Protein AF-A0A0S4JMR4-F1 (afdb_monomer)

Foldseek 3Di:
DQQFQQAEDDLVDAQDQDDDAPWDADPVGDIDHDPVCPDLLPQLQVLLQSLLVSLRNHDAQDQDDPDDPPDPPPPDPDQPHAPVSLVVNLPPDPQLSSNLNNLLNCLLSLNCVNDDLVVLCCQLCVLVPPPDPPPPSSSQSSLLSSLLSVLNNQFQVLPVSSVVVLLCLAPLLAAPVDPDPHDPSSVLSSLLSLLRNLFQQPLVVLLLSLLVQLQDDDAQSRPFLLQSRNQSSLLSLLRNLFQVADDVPPPSLVSLLQLQVFHFDDLDDPDPPSLVVVCVVCVVRSPRNVVSVVVVNVDRDRPHHPPDDDDRTRDCSRNNNSSLNNLLRNLFCVLPPVSLVSLAQDLDLVSLLPDDLLSNLSSLQSSCRSNLLQDDLDPVSLCVSHRPVLLCCQLCVVVVVVVVDDPVSSLRSLLSRLSSSLSSLLNSLLSLFQVLDPSNLVQLVQQLVCVVVQHSGNSRGHHDPVCVVVVSCLLSNLSSLQSNLRNLFLVLDPVSVVSLVVQCPDPPRFPQSVVSSVVSNCRNSPSNSQKTFDSDSQLSSLVCLLSSSDGARHSPDCSNHHPSSVPSNSSGIFGQWEFEAAPPPRHTDKFKKKWKFFPPSPPPDDDDDDDDDDDDDDDDDDDDDDDDDDDDDTPIDIDIDIPRHGDGDLVRTQWMWTDDPFWDIDIDGSVVVVVPRRGHHYHHIYTPVPPPPPPPPPDPPPPDDDDPPPPPPPDDDPVVVVLVVVVVLVPDPDDDPVVVVVVVVVVVVVVVVVVVVVPDDDDDDDDDDDDDDDPDDPDDPVVVVVVVVVCCVPCVVVVVPDDDDDDDCQELVNCCVPVVDDLLVSLVVVLVCLLVVDPPHDCVVVVVVCCVPPVDDDPCVVVVNPDSPVSSVVSQVVCVVSVNDD

Structure (mmCIF, N/CA/C/O backbone):
data_AF-A0A0S4JMR4-F1
#
_entry.id   AF-A0A0S4JMR4-F1
#
loop_
_atom_site.group_PDB
_atom_site.id
_atom_site.type_symbol
_atom_site.label_atom_id
_atom_site.label_alt_id
_atom_site.label_comp_id
_atom_site.label_asym_id
_atom_site.label_entity_id
_atom_site.label_seq_id
_atom_site.pdbx_PDB_ins_code
_atom_site.Cartn_x
_atom_site.Cartn_y
_atom_site.Cartn_z
_atom_site.occupancy
_atom_site.B_iso_or_equiv
_atom_site.auth_seq_id
_atom_site.auth_comp_id
_atom_site.auth_asym_id
_atom_site.auth_atom_id
_atom_site.pdbx_PDB_model_num
ATOM 1 N N . MET A 1 1 ? -4.100 10.820 1.951 1.00 93.31 1 MET A N 1
ATOM 2 C CA . MET A 1 1 ? -5.034 10.020 2.771 1.00 93.31 1 MET A CA 1
ATOM 3 C C . MET A 1 1 ? -6.102 10.902 3.403 1.00 93.31 1 MET A C 1
ATOM 5 O O . MET A 1 1 ? -7.216 10.876 2.903 1.00 93.31 1 MET A O 1
ATOM 9 N N . LEU A 1 2 ? -5.765 11.733 4.403 1.00 93.25 2 LEU A N 1
ATOM 10 C CA . LEU A 1 2 ? -6.735 12.557 5.147 1.00 93.25 2 LEU A CA 1
ATOM 11 C C . LEU A 1 2 ? -7.649 13.406 4.251 1.00 93.25 2 LEU A C 1
ATOM 13 O O . LEU A 1 2 ? -8.851 13.435 4.449 1.00 93.25 2 LEU A O 1
ATOM 17 N N . THR A 1 3 ? -7.089 14.093 3.257 1.00 91.50 3 THR A N 1
ATOM 18 C CA . THR A 1 3 ? -7.846 15.024 2.407 1.00 91.50 3 THR A CA 1
ATOM 19 C C . THR A 1 3 ? -8.107 14.488 0.999 1.00 91.50 3 THR A C 1
ATOM 21 O O . THR A 1 3 ? -8.319 15.291 0.100 1.00 91.50 3 THR A O 1
ATOM 24 N N . LEU A 1 4 ? -8.057 13.169 0.779 1.00 90.50 4 LEU A N 1
ATOM 25 C CA . LEU A 1 4 ? -8.232 12.552 -0.547 1.00 90.50 4 LEU A CA 1
ATOM 26 C C . LEU A 1 4 ? -9.605 12.900 -1.158 1.00 90.50 4 LEU A C 1
ATOM 28 O O . LEU A 1 4 ? -10.620 12.618 -0.533 1.00 90.50 4 LEU A O 1
ATOM 32 N N . ALA A 1 5 ? -9.616 13.500 -2.352 1.00 84.62 5 ALA A N 1
ATOM 33 C CA . ALA A 1 5 ? -10.808 13.906 -3.106 1.00 84.62 5 ALA A CA 1
ATOM 34 C C . ALA A 1 5 ? -11.837 14.718 -2.289 1.00 84.62 5 ALA A C 1
ATOM 36 O O . ALA A 1 5 ? -13.044 14.546 -2.428 1.00 84.62 5 ALA A O 1
ATOM 37 N N . THR A 1 6 ? -11.357 15.601 -1.406 1.00 82.81 6 THR A N 1
ATOM 38 C CA . THR A 1 6 ? -12.221 16.384 -0.496 1.00 82.81 6 THR A CA 1
ATOM 39 C C . THR A 1 6 ? -12.573 17.772 -1.016 1.00 82.81 6 THR A C 1
ATOM 41 O O . THR A 1 6 ? -13.498 18.398 -0.502 1.00 82.81 6 THR A O 1
ATOM 44 N N . LYS A 1 7 ? -11.820 18.303 -1.985 1.00 81.25 7 LYS A N 1
ATOM 45 C CA . LYS A 1 7 ? -12.040 19.649 -2.516 1.00 81.25 7 LYS A CA 1
ATOM 46 C C . LYS A 1 7 ? -12.264 19.613 -4.014 1.00 81.25 7 LYS A C 1
ATOM 48 O O . LYS A 1 7 ? -11.446 19.071 -4.741 1.00 81.25 7 LYS A O 1
ATOM 53 N N . ASN A 1 8 ? -13.296 20.315 -4.461 1.00 71.06 8 ASN A N 1
ATOM 54 C CA . ASN A 1 8 ? -13.458 20.649 -5.869 1.00 71.06 8 ASN A CA 1
ATOM 55 C C . ASN A 1 8 ? -12.564 21.850 -6.214 1.00 71.06 8 ASN A C 1
ATOM 57 O O . ASN A 1 8 ? -12.364 22.742 -5.385 1.00 71.06 8 ASN A O 1
ATOM 61 N N . PHE A 1 9 ? -12.032 21.881 -7.433 1.00 70.69 9 PHE A N 1
ATOM 62 C CA . PHE A 1 9 ? -11.254 23.000 -7.970 1.00 70.69 9 PHE A CA 1
ATOM 63 C C . PHE A 1 9 ? -11.862 23.454 -9.297 1.00 70.69 9 PHE A C 1
ATOM 65 O O . PHE A 1 9 ? -12.507 22.672 -9.998 1.00 70.69 9 PHE A O 1
ATOM 72 N N . ARG A 1 10 ? -11.661 24.726 -9.652 1.00 68.56 10 ARG A N 1
ATOM 73 C CA . ARG A 1 10 ? -12.016 25.225 -10.983 1.00 68.56 10 ARG A CA 1
ATOM 74 C C . ARG A 1 10 ? -10.879 24.899 -11.941 1.00 68.56 10 ARG A C 1
ATOM 76 O O . ARG A 1 10 ? -9.714 25.023 -11.582 1.00 68.56 10 ARG A O 1
ATOM 83 N N . ALA A 1 11 ? -11.201 24.547 -13.182 1.00 65.94 11 ALA A N 1
ATOM 84 C CA . ALA A 1 11 ? -10.210 24.132 -14.178 1.00 65.94 11 ALA A CA 1
ATOM 85 C C . ALA A 1 11 ? -9.140 25.196 -14.522 1.00 65.94 11 ALA A C 1
ATOM 87 O O . ALA A 1 11 ? -8.162 24.871 -15.181 1.00 65.94 11 ALA A O 1
ATOM 88 N N . LEU A 1 12 ? -9.295 26.453 -14.102 1.00 71.31 12 LEU A N 1
ATOM 89 C CA . LEU A 1 12 ? -8.305 27.512 -14.335 1.00 71.31 12 LEU A CA 1
ATOM 90 C C . LEU A 1 12 ? -7.345 27.720 -13.155 1.00 71.31 12 LEU A C 1
ATOM 92 O O . LEU A 1 12 ? -6.320 28.377 -13.316 1.00 71.31 12 LEU A O 1
ATOM 96 N N . ASP A 1 13 ? -7.647 27.159 -11.984 1.00 76.75 13 ASP A N 1
ATOM 97 C CA . ASP A 1 13 ? -6.865 27.407 -10.777 1.00 76.75 13 ASP A CA 1
ATOM 98 C C . ASP A 1 13 ? -5.623 26.506 -10.742 1.00 76.75 13 ASP A C 1
ATOM 100 O O . ASP A 1 13 ? -5.701 25.298 -10.984 1.00 76.75 13 ASP A O 1
ATOM 104 N N . VAL A 1 14 ? -4.465 27.075 -10.391 1.00 79.19 14 VAL A N 1
ATOM 105 C CA . VAL A 1 14 ? -3.257 26.296 -10.075 1.00 79.19 14 VAL A CA 1
ATOM 106 C C . VAL A 1 14 ? -3.458 25.597 -8.733 1.00 79.19 14 VAL A C 1
ATOM 108 O O . VAL A 1 14 ? -3.910 26.224 -7.776 1.00 79.19 14 VAL A O 1
ATOM 111 N N . ILE A 1 15 ? -3.114 24.308 -8.636 1.00 81.81 15 ILE A N 1
ATOM 112 C CA . ILE A 1 15 ? -3.223 23.587 -7.360 1.00 81.81 15 ILE A CA 1
ATOM 113 C C . ILE A 1 15 ? -2.221 24.181 -6.355 1.00 81.81 15 ILE A C 1
ATOM 115 O O . ILE A 1 15 ? -1.010 24.091 -6.579 1.00 81.81 15 ILE A O 1
ATOM 119 N N . PRO A 1 16 ? -2.680 24.733 -5.216 1.00 83.62 16 PRO A N 1
ATOM 120 C CA . PRO A 1 16 ? -1.777 25.252 -4.203 1.00 83.62 16 PRO A CA 1
ATOM 121 C C . PRO A 1 16 ? -1.133 24.092 -3.437 1.00 83.62 16 PRO A C 1
ATOM 123 O O . PRO A 1 16 ? -1.796 23.377 -2.678 1.00 83.62 16 PRO A O 1
ATOM 126 N N . THR A 1 17 ? 0.176 23.914 -3.609 1.00 84.81 17 THR A N 1
ATOM 127 C CA . THR A 1 17 ? 0.977 23.009 -2.778 1.00 84.81 17 THR A CA 1
ATOM 128 C C . THR A 1 17 ? 1.397 23.744 -1.503 1.00 84.81 17 THR A C 1
ATOM 130 O O . THR A 1 17 ? 2.108 24.746 -1.612 1.00 84.81 17 THR A O 1
ATOM 133 N N . PRO A 1 18 ? 0.980 23.301 -0.302 1.00 86.56 18 PRO A N 1
ATOM 134 C CA . PRO A 1 18 ? 1.379 23.966 0.937 1.00 86.56 18 PRO A CA 1
ATOM 135 C C . PRO A 1 18 ? 2.905 23.885 1.114 1.00 86.56 18 PRO A C 1
ATOM 137 O O . PRO A 1 18 ? 3.482 22.844 0.798 1.00 86.56 18 PRO A O 1
ATOM 140 N N . PRO A 1 19 ? 3.587 24.937 1.600 1.00 84.12 19 PRO A N 1
ATOM 141 C CA . PRO A 1 19 ? 5.029 24.881 1.815 1.00 84.12 19 PRO A CA 1
ATOM 142 C C . PRO A 1 19 ? 5.366 23.896 2.944 1.00 84.12 19 PRO A C 1
ATOM 144 O O . PRO A 1 19 ? 4.715 23.885 3.989 1.00 84.12 19 PRO A O 1
ATOM 147 N N . LEU A 1 20 ? 6.392 23.066 2.735 1.00 85.00 20 LEU A N 1
ATOM 148 C CA . LEU A 1 20 ? 6.925 22.181 3.770 1.00 85.00 20 LEU A CA 1
ATOM 149 C C . LEU A 1 20 ? 7.977 22.950 4.579 1.00 85.00 20 LEU A C 1
ATOM 151 O O . LEU A 1 20 ? 9.138 23.015 4.184 1.00 85.00 20 LEU A O 1
ATOM 155 N N . VAL A 1 21 ? 7.551 23.554 5.686 1.00 84.75 21 VAL A N 1
ATOM 156 C CA . VAL A 1 21 ? 8.420 24.345 6.569 1.00 84.75 21 VAL A CA 1
ATOM 157 C C . VAL A 1 21 ? 8.987 23.442 7.665 1.00 84.75 21 VAL A C 1
ATOM 159 O O . VAL A 1 21 ? 8.231 22.819 8.409 1.00 84.75 21 VAL A O 1
ATOM 162 N N . LEU A 1 22 ? 10.317 23.365 7.759 1.00 83.94 22 LEU A N 1
ATOM 163 C CA . LEU A 1 22 ? 11.047 22.593 8.776 1.00 83.94 22 LEU A CA 1
ATOM 164 C C . LEU A 1 22 ? 11.727 23.527 9.786 1.00 83.94 22 LEU A C 1
ATOM 166 O O . LEU A 1 22 ? 12.911 23.391 10.090 1.00 83.94 22 LEU A O 1
ATOM 170 N N . GLU A 1 23 ? 10.967 24.501 10.276 1.00 86.00 23 GLU A N 1
ATOM 171 C CA . GLU A 1 23 ? 11.418 25.481 11.260 1.00 86.00 23 GLU A CA 1
ATOM 172 C C . GLU A 1 23 ? 10.822 25.140 12.628 1.00 86.00 23 GLU A C 1
ATOM 174 O O . GLU A 1 23 ? 9.628 24.855 12.759 1.00 86.00 23 GLU A O 1
ATOM 179 N N . GLY A 1 24 ? 11.668 25.138 13.655 1.00 86.75 24 GLY A N 1
ATOM 180 C CA . GLY A 1 24 ? 11.248 24.987 15.041 1.00 86.75 24 GLY A CA 1
ATOM 181 C C . GLY A 1 24 ? 11.003 26.351 15.672 1.00 86.75 24 GLY A C 1
ATOM 182 O O . GLY A 1 24 ? 11.703 27.311 15.368 1.00 86.75 24 GLY A O 1
ATOM 183 N N . ARG A 1 25 ? 10.040 26.445 16.589 1.00 89.81 25 ARG A N 1
ATOM 184 C CA . ARG A 1 25 ? 9.853 27.640 17.419 1.00 89.81 25 ARG A CA 1
ATOM 185 C C . ARG A 1 25 ? 10.048 27.266 18.880 1.00 89.81 25 ARG A C 1
ATOM 187 O O . ARG A 1 25 ? 9.395 26.339 19.360 1.00 89.81 25 ARG A O 1
ATOM 194 N N . THR A 1 26 ? 10.948 27.956 19.573 1.00 90.88 26 THR A N 1
ATOM 195 C CA . THR A 1 26 ? 11.109 27.782 21.024 1.00 90.88 26 THR A CA 1
ATOM 196 C C . THR A 1 26 ? 9.916 28.377 21.774 1.00 90.88 26 THR A C 1
ATOM 198 O O . THR A 1 26 ? 9.131 29.141 21.204 1.00 90.88 26 THR A O 1
ATOM 201 N N . SER A 1 27 ? 9.774 28.052 23.064 1.00 90.69 27 SER A N 1
ATOM 202 C CA . SER A 1 27 ? 8.769 28.671 23.948 1.00 90.69 27 SER A CA 1
ATOM 203 C C . SER A 1 27 ? 8.828 30.199 23.928 1.00 90.69 27 SER A C 1
ATOM 205 O O . SER A 1 27 ? 7.795 30.855 24.014 1.00 90.69 27 SER A O 1
ATOM 207 N N . ASP A 1 28 ? 10.028 30.744 23.736 1.00 89.19 28 ASP A N 1
ATOM 208 C CA . ASP A 1 28 ? 10.321 32.178 23.798 1.00 89.19 28 ASP A CA 1
ATOM 209 C C . ASP A 1 28 ? 10.077 32.872 22.448 1.00 89.19 28 ASP A C 1
ATOM 211 O O . ASP A 1 28 ? 10.275 34.073 22.289 1.00 89.19 28 ASP A O 1
ATOM 215 N N . GLY A 1 29 ? 9.630 32.107 21.449 1.00 87.38 29 GLY A N 1
ATOM 216 C CA . GLY A 1 29 ? 9.249 32.608 20.142 1.00 87.38 29 GLY A CA 1
ATOM 217 C C . GLY A 1 29 ? 10.390 32.731 19.136 1.00 87.38 29 GLY A C 1
ATOM 218 O O . GLY A 1 29 ? 10.120 33.178 18.022 1.00 87.38 29 GLY A O 1
ATOM 219 N N . ILE A 1 30 ? 11.607 32.301 19.484 1.00 89.81 30 ILE A N 1
ATOM 220 C CA . ILE A 1 30 ? 12.769 32.289 18.587 1.00 89.81 30 ILE A CA 1
ATOM 221 C C . ILE A 1 30 ? 12.577 31.194 17.534 1.00 89.81 30 ILE A C 1
ATOM 223 O O . ILE A 1 30 ? 12.262 30.045 17.860 1.00 89.81 30 ILE A O 1
ATOM 227 N N . LEU A 1 31 ? 12.763 31.567 16.269 1.00 86.88 31 LEU A N 1
ATOM 228 C CA . LEU A 1 31 ? 12.767 30.655 15.132 1.00 86.88 31 LEU A CA 1
ATOM 229 C C . LEU A 1 31 ? 14.133 29.977 15.019 1.00 86.88 31 LEU A C 1
ATOM 231 O O . LEU A 1 31 ? 15.159 30.638 14.887 1.00 86.88 31 LEU A O 1
ATOM 235 N N . ILE A 1 32 ? 14.128 28.650 15.061 1.00 86.50 32 ILE A N 1
ATOM 236 C CA . ILE A 1 32 ? 15.284 27.802 14.802 1.00 86.50 32 ILE A CA 1
ATOM 237 C C . ILE A 1 32 ? 15.096 27.221 13.403 1.00 86.50 32 ILE A C 1
ATOM 239 O O . ILE A 1 32 ? 14.278 26.320 13.195 1.00 86.50 32 ILE A O 1
ATOM 243 N N . ALA A 1 33 ? 15.850 27.747 12.442 1.00 77.50 33 ALA A N 1
ATOM 244 C CA . ALA A 1 33 ? 15.950 27.168 11.112 1.00 77.50 33 ALA A CA 1
ATOM 245 C C . ALA A 1 33 ? 16.987 26.037 11.120 1.00 77.50 33 ALA A C 1
ATOM 247 O O . ALA A 1 33 ? 18.041 26.147 11.746 1.00 77.50 33 ALA A O 1
ATOM 248 N N . ASN A 1 34 ? 16.694 24.936 10.430 1.00 71.31 34 ASN A N 1
ATOM 249 C CA . ASN A 1 34 ? 17.639 23.834 10.307 1.00 71.31 34 ASN A CA 1
ATOM 250 C C . ASN A 1 34 ? 18.621 24.098 9.153 1.00 71.31 34 ASN A C 1
ATOM 252 O O . ASN A 1 34 ? 18.272 23.940 7.983 1.00 71.31 34 ASN A O 1
ATOM 256 N N . GLU A 1 35 ? 19.854 24.482 9.482 1.00 60.16 35 GLU A N 1
ATOM 257 C CA . GLU A 1 35 ? 20.904 24.807 8.504 1.00 60.16 35 GLU A CA 1
ATOM 258 C C . GLU A 1 35 ? 21.366 23.593 7.672 1.00 60.16 35 GLU A C 1
ATOM 260 O O . GLU A 1 35 ? 21.839 23.756 6.550 1.00 60.16 35 GLU A O 1
ATOM 265 N N . VAL A 1 36 ? 21.148 22.360 8.152 1.00 57.41 36 VAL A N 1
ATOM 266 C CA . VAL A 1 36 ? 21.561 21.113 7.467 1.00 57.41 36 VAL A CA 1
ATOM 267 C C . VAL A 1 36 ? 20.770 20.860 6.166 1.00 57.41 36 VAL A C 1
ATOM 269 O O . VAL A 1 36 ? 21.169 20.051 5.331 1.00 57.41 36 VAL A O 1
ATOM 272 N N . ILE A 1 37 ? 19.658 21.572 5.953 1.00 58.59 37 ILE A N 1
ATOM 273 C CA . ILE A 1 37 ? 18.689 21.342 4.865 1.00 58.59 37 ILE A CA 1
ATOM 274 C C . ILE A 1 37 ? 18.817 22.389 3.732 1.00 58.59 37 ILE A C 1
ATOM 276 O O . ILE A 1 37 ? 18.041 22.396 2.783 1.00 58.59 37 ILE A O 1
ATOM 280 N N . GLN A 1 38 ? 19.831 23.260 3.764 1.00 51.31 38 GLN A N 1
ATOM 281 C CA . GLN A 1 38 ? 19.953 24.410 2.849 1.00 51.31 38 GLN A CA 1
ATOM 282 C C . GLN A 1 38 ? 20.042 24.080 1.344 1.00 51.31 38 GLN A C 1
ATOM 284 O O . GLN A 1 38 ? 19.805 24.969 0.526 1.00 51.31 38 GLN A O 1
ATOM 289 N N . SER A 1 39 ? 20.322 22.833 0.939 1.00 55.84 39 SER A N 1
ATOM 290 C CA . SER A 1 39 ? 20.175 22.455 -0.475 1.00 55.84 39 SER A CA 1
ATOM 291 C C . SER A 1 39 ? 18.724 22.033 -0.774 1.00 55.84 39 SER A C 1
ATOM 293 O O . SER A 1 39 ? 18.238 21.064 -0.178 1.00 55.84 39 SER A O 1
ATOM 295 N N . PRO A 1 40 ? 18.018 22.692 -1.718 1.00 55.03 40 PRO A N 1
ATOM 296 C CA . PRO A 1 40 ? 16.658 22.307 -2.123 1.00 55.03 40 PRO A CA 1
ATOM 297 C C . PRO A 1 40 ? 16.589 20.880 -2.701 1.00 55.03 40 PRO A C 1
ATOM 299 O O . PRO A 1 40 ? 15.519 20.274 -2.722 1.00 55.03 40 PRO A O 1
ATOM 302 N N . ASP A 1 41 ? 17.739 20.321 -3.087 1.00 56.97 41 ASP A N 1
ATOM 303 C CA . ASP A 1 41 ? 17.911 18.950 -3.573 1.00 56.97 41 ASP A CA 1
ATOM 304 C C . ASP A 1 41 ? 17.985 17.895 -2.452 1.00 56.97 41 ASP A C 1
ATOM 306 O O . ASP A 1 41 ? 18.020 16.698 -2.735 1.00 56.97 41 ASP A O 1
ATOM 310 N N . SER A 1 42 ? 18.013 18.293 -1.174 1.00 68.31 42 SER A N 1
ATOM 311 C CA . SER A 1 42 ? 18.070 17.341 -0.057 1.00 68.31 42 SER A CA 1
ATOM 312 C C . SER A 1 42 ? 16.713 16.679 0.225 1.00 68.31 42 SER A C 1
ATOM 314 O O . SER A 1 42 ? 16.665 15.476 0.472 1.00 68.31 42 SER A O 1
ATOM 316 N N . LEU A 1 43 ? 15.596 17.410 0.122 1.00 81.31 43 LEU A N 1
ATOM 317 C CA . LEU A 1 43 ? 14.247 16.946 0.496 1.00 81.31 43 LEU A CA 1
ATOM 318 C C . LEU A 1 43 ? 13.422 16.404 -0.683 1.00 81.31 43 LEU A C 1
ATOM 320 O O . LEU A 1 43 ? 12.230 16.706 -0.802 1.00 81.31 43 LEU A O 1
ATOM 324 N N . VAL A 1 44 ? 14.020 15.595 -1.556 1.00 85.38 44 VAL A N 1
ATOM 325 C CA . VAL A 1 44 ? 13.359 15.101 -2.780 1.00 85.38 44 VAL A CA 1
ATOM 326 C C . VAL A 1 44 ? 12.043 14.372 -2.475 1.00 85.38 44 VAL A C 1
ATOM 328 O O . VAL A 1 44 ? 10.987 14.760 -2.972 1.00 85.38 44 VAL A O 1
ATOM 331 N N . TRP A 1 45 ? 12.065 13.349 -1.621 1.00 89.88 45 TRP A N 1
ATOM 332 C CA . TRP A 1 45 ? 10.881 12.522 -1.353 1.00 89.88 45 TRP A CA 1
ATOM 333 C C . TRP A 1 45 ? 9.821 13.184 -0.464 1.00 89.88 45 TRP A C 1
ATOM 335 O O . TRP A 1 45 ? 8.637 13.099 -0.803 1.00 89.88 45 TRP A O 1
ATOM 345 N N . PRO A 1 46 ? 10.173 13.919 0.610 1.00 91.06 46 PRO A N 1
ATOM 346 C CA . PRO A 1 46 ? 9.185 14.688 1.366 1.00 91.06 46 PRO A CA 1
ATOM 347 C C . PRO A 1 46 ? 8.447 15.728 0.510 1.00 91.06 46 PRO A C 1
ATOM 349 O O . PRO A 1 46 ? 7.222 15.841 0.600 1.00 91.06 46 PRO A O 1
ATOM 352 N N . THR A 1 47 ? 9.158 16.457 -0.359 1.00 89.19 47 THR A N 1
ATOM 353 C CA . THR A 1 47 ? 8.532 17.440 -1.264 1.00 89.19 47 THR A CA 1
ATOM 354 C C . THR A 1 47 ? 7.685 16.765 -2.340 1.00 89.19 47 THR A C 1
ATOM 356 O O . THR A 1 47 ? 6.581 17.233 -2.628 1.00 89.19 47 THR A O 1
ATOM 359 N N . PHE A 1 48 ? 8.130 15.618 -2.859 1.00 91.50 48 PHE A N 1
ATOM 360 C CA . PHE A 1 48 ? 7.336 14.778 -3.748 1.00 91.50 48 PHE A CA 1
ATOM 361 C C . PHE A 1 48 ? 6.017 14.331 -3.097 1.00 91.50 48 PHE A C 1
ATOM 363 O O . PHE A 1 48 ? 4.937 14.488 -3.671 1.00 91.50 48 PHE A O 1
ATOM 370 N N . HIS A 1 49 ? 6.073 13.789 -1.878 1.00 93.50 49 HIS A N 1
ATOM 371 C CA . HIS A 1 49 ? 4.888 13.341 -1.145 1.00 93.50 49 HIS A CA 1
ATOM 372 C C . HIS A 1 49 ? 3.923 14.484 -0.841 1.00 93.50 49 HIS A C 1
ATOM 374 O O . HIS A 1 49 ? 2.710 14.288 -0.908 1.00 93.50 49 HIS A O 1
ATOM 380 N N . ASN A 1 50 ? 4.447 15.676 -0.563 1.00 92.50 50 ASN A N 1
ATOM 381 C CA . ASN A 1 50 ? 3.649 16.877 -0.367 1.00 92.50 50 ASN A CA 1
ATOM 382 C C . ASN A 1 50 ? 2.918 17.306 -1.657 1.00 92.50 50 ASN A C 1
ATOM 384 O O . ASN A 1 50 ? 1.713 17.557 -1.627 1.00 92.50 50 ASN A O 1
ATOM 388 N N . GLY A 1 51 ? 3.608 17.296 -2.805 1.00 91.31 51 GLY A N 1
ATOM 389 C CA . GLY A 1 51 ? 2.994 17.539 -4.116 1.00 91.31 51 GLY A CA 1
ATOM 390 C C . GLY A 1 51 ? 1.908 16.511 -4.458 1.00 91.31 51 GLY A C 1
ATOM 391 O O . GLY A 1 51 ? 0.813 16.874 -4.888 1.00 91.31 51 GLY A O 1
ATOM 392 N N . CYS A 1 52 ? 2.162 15.230 -4.170 1.00 92.88 52 CYS A N 1
ATOM 393 C CA . CYS A 1 52 ? 1.177 14.155 -4.325 1.00 92.88 52 CYS A CA 1
ATOM 394 C C . CYS A 1 52 ? -0.043 14.362 -3.417 1.00 92.88 52 CYS A C 1
ATOM 396 O O . CYS A 1 52 ? -1.181 14.271 -3.872 1.00 92.88 52 CYS A O 1
ATOM 398 N N . ALA A 1 53 ? 0.166 14.717 -2.146 1.00 93.19 53 ALA A N 1
ATOM 399 C CA . ALA A 1 53 ? -0.919 14.998 -1.210 1.00 93.19 53 ALA A CA 1
ATOM 400 C C . ALA A 1 53 ? -1.784 16.191 -1.651 1.00 93.19 53 ALA A C 1
ATOM 402 O O . ALA A 1 53 ? -3.007 16.142 -1.500 1.00 93.19 53 ALA A O 1
ATOM 403 N N . ALA A 1 54 ? -1.171 17.233 -2.222 1.00 90.56 54 ALA A N 1
ATOM 404 C CA . ALA A 1 54 ? -1.892 18.355 -2.812 1.00 90.56 54 ALA A CA 1
ATOM 405 C C . ALA A 1 54 ? -2.709 17.915 -4.037 1.00 90.56 54 ALA A C 1
ATOM 407 O O . ALA A 1 54 ? -3.901 18.205 -4.097 1.00 90.56 54 ALA A O 1
ATOM 408 N N . GLY A 1 55 ? -2.121 17.151 -4.963 1.00 89.06 55 GLY A N 1
ATOM 409 C CA . GLY A 1 55 ? -2.832 16.617 -6.130 1.00 89.06 55 GLY A CA 1
ATOM 410 C C . GLY A 1 55 ? -4.033 15.748 -5.740 1.00 89.06 55 GLY A C 1
ATOM 411 O O . GLY A 1 55 ? -5.155 16.005 -6.172 1.00 89.06 55 GLY A O 1
ATOM 412 N N . LEU A 1 56 ? -3.826 14.791 -4.832 1.00 90.81 56 LEU A N 1
ATOM 413 C CA . LEU A 1 56 ? -4.874 13.903 -4.318 1.00 90.81 56 LEU A CA 1
ATOM 414 C C . LEU A 1 56 ? -5.991 14.647 -3.575 1.00 90.81 56 LEU A C 1
ATOM 416 O O . LEU A 1 56 ? -7.066 14.088 -3.388 1.00 90.81 56 LEU A O 1
ATOM 420 N N . ARG A 1 57 ? -5.759 15.880 -3.110 1.00 89.19 57 ARG A N 1
ATOM 421 C CA . ARG A 1 57 ? -6.776 16.667 -2.406 1.00 89.19 57 ARG A CA 1
ATOM 422 C C . ARG A 1 57 ? -7.843 17.238 -3.329 1.00 89.19 57 ARG A C 1
ATOM 424 O O . ARG A 1 57 ? -9.006 17.292 -2.931 1.00 89.19 57 ARG A O 1
ATOM 431 N N . PHE A 1 58 ? -7.414 17.715 -4.492 1.00 81.75 58 PHE A N 1
ATOM 432 C CA . PHE A 1 58 ? -8.256 18.463 -5.422 1.00 81.75 58 PHE A CA 1
ATOM 433 C C . PHE A 1 58 ? -8.811 17.586 -6.542 1.00 81.75 58 PHE A C 1
ATOM 435 O O . PHE A 1 58 ? -9.900 17.829 -7.046 1.00 81.75 58 PHE A O 1
ATOM 442 N N . LEU A 1 59 ? -8.074 16.558 -6.945 1.00 78.50 59 LEU A N 1
ATOM 443 C CA . LEU A 1 59 ? -8.494 15.703 -8.042 1.00 78.50 59 LEU A CA 1
ATOM 444 C C . LEU A 1 59 ? -9.625 14.753 -7.599 1.00 78.50 59 LEU A C 1
ATOM 446 O O . LEU A 1 59 ? -9.493 14.106 -6.554 1.00 78.50 59 LEU A O 1
ATOM 450 N N . PRO A 1 60 ? -10.719 14.638 -8.377 1.00 73.94 60 PRO A N 1
ATOM 451 C CA . PRO A 1 60 ? -11.791 13.696 -8.077 1.00 73.94 60 PRO A CA 1
ATOM 452 C C . PRO A 1 60 ? -11.311 12.256 -8.293 1.00 73.94 60 PRO A C 1
ATOM 454 O O . PRO A 1 60 ? -10.415 12.015 -9.110 1.00 73.94 60 PRO A O 1
ATOM 457 N N . LEU A 1 61 ? -11.928 11.286 -7.609 1.00 72.25 61 LEU A N 1
ATOM 458 C CA . LEU A 1 61 ? -11.790 9.886 -8.015 1.00 72.25 61 LEU A CA 1
ATOM 459 C C . LEU A 1 61 ? -12.378 9.735 -9.419 1.00 72.25 61 LEU A C 1
ATOM 461 O O . LEU A 1 61 ? -13.525 10.118 -9.645 1.00 72.25 61 LEU A O 1
ATOM 465 N N . ALA A 1 62 ? -11.610 9.194 -10.369 1.00 59.34 62 ALA A N 1
ATOM 466 C CA . ALA A 1 62 ? -12.218 8.742 -11.612 1.00 59.34 62 ALA A CA 1
ATOM 467 C C . ALA A 1 62 ? -13.248 7.665 -11.269 1.00 59.34 62 ALA A C 1
ATOM 469 O O . ALA A 1 62 ? -12.932 6.726 -10.536 1.00 59.34 62 ALA A O 1
ATOM 470 N N . GLY A 1 63 ? -14.473 7.819 -11.782 1.00 51.16 63 GLY A N 1
ATOM 471 C CA . GLY A 1 63 ? -15.525 6.817 -11.638 1.00 51.16 63 GLY A CA 1
ATOM 472 C C . GLY A 1 63 ? -14.961 5.441 -11.978 1.00 51.16 63 GLY A C 1
ATOM 473 O O . GLY A 1 63 ? -14.424 5.234 -13.070 1.00 51.16 63 GLY A O 1
ATOM 474 N N . GLY A 1 64 ? -14.988 4.538 -10.999 1.00 38.50 64 GLY A N 1
ATOM 475 C CA . GLY A 1 64 ? -14.366 3.226 -11.083 1.00 38.50 64 GLY A CA 1
ATOM 476 C C . GLY A 1 64 ? -15.033 2.370 -12.151 1.00 38.50 64 GLY A C 1
ATOM 477 O O . GLY A 1 64 ? -15.951 1.618 -11.862 1.00 38.50 64 GLY A O 1
ATOM 478 N N . ARG A 1 65 ? -14.548 2.448 -13.389 1.00 36.56 65 ARG A N 1
ATOM 479 C CA . ARG A 1 65 ? -14.738 1.401 -14.393 1.00 36.56 65 ARG A CA 1
ATOM 480 C C . ARG A 1 65 ? -13.454 0.586 -14.466 1.00 36.56 65 ARG A C 1
ATOM 482 O O . ARG A 1 65 ? -12.546 0.892 -15.239 1.00 36.56 65 ARG A O 1
ATOM 489 N N . ALA A 1 66 ? -13.381 -0.451 -13.631 1.00 29.52 66 ALA A N 1
ATOM 490 C CA . ALA A 1 66 ? -12.715 -1.673 -14.053 1.00 29.52 66 ALA A CA 1
ATOM 491 C C . ALA A 1 66 ? -13.549 -2.207 -15.223 1.00 29.52 66 ALA A C 1
ATOM 493 O O . ALA A 1 66 ? -14.739 -2.462 -15.060 1.00 29.52 66 ALA A O 1
ATOM 494 N N . ALA A 1 67 ? -12.960 -2.256 -16.414 1.00 30.34 67 ALA A N 1
ATOM 495 C CA . ALA A 1 67 ? -13.606 -2.828 -17.581 1.00 30.34 67 ALA A CA 1
ATOM 496 C C . ALA A 1 67 ? -13.911 -4.308 -17.296 1.00 30.34 67 ALA A C 1
ATOM 498 O O . ALA A 1 67 ? -12.993 -5.125 -17.240 1.00 30.34 67 ALA A O 1
ATOM 499 N N . SER A 1 68 ? -15.180 -4.649 -17.072 1.00 26.19 68 SER A N 1
ATOM 500 C CA . SER A 1 68 ? -15.665 -5.999 -17.343 1.00 26.19 68 SER A CA 1
ATOM 501 C C . SER A 1 68 ? -15.591 -6.213 -18.855 1.00 26.19 68 SER A C 1
ATOM 503 O O . SER A 1 68 ? -15.868 -5.300 -19.632 1.00 26.19 68 SER A O 1
ATOM 505 N N . ALA A 1 69 ? -15.150 -7.397 -19.267 1.00 28.94 69 ALA A N 1
ATOM 506 C CA . ALA A 1 69 ? -14.734 -7.706 -20.633 1.00 28.94 69 ALA A CA 1
ATOM 507 C C . ALA A 1 69 ? -15.880 -7.783 -21.668 1.00 28.94 69 ALA A C 1
ATOM 509 O O . ALA A 1 69 ? -15.613 -8.064 -22.832 1.00 28.94 69 ALA A O 1
ATOM 510 N N . ASP A 1 70 ? -17.126 -7.496 -21.280 1.00 26.31 70 ASP A N 1
ATOM 511 C CA . ASP A 1 70 ? -18.301 -7.982 -22.014 1.00 26.31 70 ASP A CA 1
ATOM 512 C C . ASP A 1 70 ? -19.075 -6.916 -22.813 1.00 26.31 70 ASP A C 1
ATOM 514 O O . ASP A 1 70 ? -20.083 -7.253 -23.421 1.00 26.31 70 ASP A O 1
ATOM 518 N N . ASP A 1 71 ? -18.611 -5.658 -22.895 1.00 26.02 71 ASP A N 1
ATOM 519 C CA . ASP A 1 71 ? -19.272 -4.637 -23.736 1.00 26.02 71 ASP A CA 1
ATOM 520 C C . ASP A 1 71 ? -18.281 -3.686 -24.455 1.00 26.02 71 ASP A C 1
ATOM 522 O O . ASP A 1 71 ? -17.801 -2.705 -23.874 1.00 26.02 71 ASP A O 1
ATOM 526 N N . PRO A 1 72 ? -17.964 -3.919 -25.749 1.00 32.03 72 PRO A N 1
ATOM 527 C CA . PRO A 1 72 ? -16.963 -3.144 -26.494 1.00 32.03 72 PRO A CA 1
ATOM 528 C C . PRO A 1 72 ? -17.370 -1.706 -26.861 1.00 32.03 72 PRO A C 1
ATOM 530 O O . PRO A 1 72 ? -16.533 -0.951 -27.355 1.00 32.03 72 PRO A O 1
ATOM 533 N N . GLN A 1 73 ? -18.635 -1.306 -26.673 1.00 29.70 73 GLN A N 1
ATOM 534 C CA . GLN A 1 73 ? -19.162 -0.055 -27.245 1.00 29.70 73 GLN A CA 1
ATOM 535 C C . GLN A 1 73 ? -19.447 1.073 -26.236 1.00 29.70 73 GLN A C 1
ATOM 537 O O . GLN A 1 73 ? -19.758 2.184 -26.653 1.00 29.70 73 GLN A O 1
ATOM 542 N N . GLN A 1 74 ? -19.249 0.869 -24.927 1.00 30.61 74 GLN A N 1
ATOM 543 C CA . GLN A 1 74 ? -19.454 1.918 -23.903 1.00 30.61 74 GLN A CA 1
ATOM 544 C C . GLN A 1 74 ? -18.154 2.397 -23.222 1.00 30.61 74 GLN A C 1
ATOM 546 O O . GLN A 1 74 ? -18.147 2.803 -22.057 1.00 30.61 74 GLN A O 1
ATOM 551 N N . GLY A 1 75 ? -17.028 2.368 -23.941 1.00 29.89 75 GLY A N 1
ATOM 552 C CA . GLY A 1 75 ? -15.676 2.594 -23.408 1.00 29.89 75 GLY A CA 1
ATOM 553 C C . GLY A 1 75 ? -15.163 4.041 -23.322 1.00 29.89 75 GLY A C 1
ATOM 554 O O . GLY A 1 75 ? -13.962 4.221 -23.143 1.00 29.89 75 GLY A O 1
ATOM 555 N N . GLN A 1 76 ? -15.997 5.079 -23.445 1.00 32.22 76 GLN A N 1
ATOM 556 C CA . GLN A 1 76 ? -15.535 6.478 -23.367 1.00 32.22 76 GLN A CA 1
ATOM 557 C C . GLN A 1 76 ? -16.285 7.281 -22.298 1.00 32.22 76 GLN A C 1
ATOM 559 O O . GLN A 1 76 ? -17.084 8.163 -22.597 1.00 32.22 76 GLN A O 1
ATOM 564 N N . ALA A 1 77 ? -15.994 7.008 -21.024 1.00 36.97 77 ALA A N 1
ATOM 565 C CA . ALA A 1 77 ? -16.234 8.011 -19.991 1.00 36.97 77 ALA A CA 1
ATOM 566 C C . ALA A 1 77 ? -15.268 9.180 -20.253 1.00 36.97 77 ALA A C 1
ATOM 568 O O . ALA A 1 77 ? -14.049 9.004 -20.173 1.00 36.97 77 ALA A O 1
ATOM 569 N N . GLN A 1 78 ? -15.801 10.344 -20.634 1.00 36.22 78 GLN A N 1
ATOM 570 C CA . GLN A 1 78 ? -15.022 11.568 -20.837 1.00 36.22 78 GLN A CA 1
ATOM 571 C C . GLN A 1 78 ? -14.167 11.840 -19.584 1.00 36.22 78 GLN A C 1
ATOM 573 O O . GLN A 1 78 ? -14.699 11.799 -18.470 1.00 36.22 78 GLN A O 1
ATOM 578 N N . PRO A 1 79 ? -12.853 12.100 -19.713 1.00 48.22 79 PRO A N 1
ATOM 579 C CA . PRO A 1 79 ? -12.049 12.473 -18.561 1.00 48.22 79 PRO A CA 1
ATOM 580 C C . PRO A 1 79 ? -12.580 13.798 -18.000 1.00 48.22 79 PRO A C 1
ATOM 582 O O . PRO A 1 79 ? -12.685 14.789 -18.719 1.00 48.22 79 PRO A O 1
ATOM 585 N N . ILE A 1 80 ? -12.900 13.817 -16.701 1.00 56.16 80 ILE A N 1
ATOM 586 C CA . ILE A 1 80 ? -13.381 15.014 -15.978 1.00 56.16 80 ILE A CA 1
ATOM 587 C C . ILE A 1 80 ? -12.374 16.176 -16.113 1.00 56.16 80 ILE A C 1
ATOM 589 O O . ILE A 1 80 ? -12.736 17.349 -16.045 1.00 56.16 80 ILE A O 1
ATOM 593 N N . LEU A 1 81 ? -11.098 15.849 -16.337 1.00 67.31 81 LEU A N 1
ATOM 594 C CA . LEU A 1 81 ? -10.006 16.785 -16.560 1.00 67.31 81 LEU A CA 1
ATOM 595 C C . LEU A 1 81 ? -9.538 16.803 -18.017 1.00 67.31 81 LEU A C 1
ATOM 597 O O . LEU A 1 81 ? -9.277 15.766 -18.625 1.00 67.31 81 LEU A O 1
ATOM 601 N N . SER A 1 82 ? -9.345 18.008 -18.557 1.00 67.56 82 SER A N 1
ATOM 602 C CA . SER A 1 82 ? -8.814 18.194 -19.905 1.00 67.56 82 SER A CA 1
ATOM 603 C C . SER A 1 82 ? -7.288 18.045 -19.944 1.00 67.56 82 SER A C 1
ATOM 605 O O . SER A 1 82 ? -6.572 18.435 -19.020 1.00 67.56 82 SER A O 1
ATOM 607 N N . ARG A 1 83 ? -6.761 17.562 -21.076 1.00 77.44 83 ARG A N 1
ATOM 608 C CA . ARG A 1 83 ? -5.318 17.527 -21.384 1.00 77.44 83 ARG A CA 1
ATOM 609 C C . ARG A 1 83 ? -4.612 18.857 -21.085 1.00 77.44 83 ARG A C 1
ATOM 611 O O . ARG A 1 83 ? -3.520 18.870 -20.522 1.00 77.44 83 ARG A O 1
ATOM 618 N N . HIS A 1 84 ? -5.250 19.971 -21.448 1.00 73.56 84 HIS A N 1
ATOM 619 C CA . HIS A 1 84 ? -4.719 21.321 -21.258 1.00 73.56 84 HIS A CA 1
ATOM 620 C C . HIS A 1 84 ? -4.467 21.643 -19.788 1.00 73.56 84 HIS A C 1
ATOM 622 O O . HIS A 1 84 ? -3.470 22.288 -19.476 1.00 73.56 84 HIS A O 1
ATOM 628 N N . TRP A 1 85 ? -5.316 21.148 -18.886 1.00 78.38 85 TRP A N 1
ATOM 629 C CA . TRP A 1 85 ? -5.123 21.333 -17.455 1.00 78.38 85 TRP A CA 1
ATOM 630 C C . TRP A 1 85 ? -3.846 20.652 -16.962 1.00 78.38 85 TRP A C 1
ATOM 632 O O . TRP A 1 85 ? -3.042 21.280 -16.278 1.00 78.38 85 TRP A O 1
ATOM 642 N N . VAL A 1 86 ? -3.620 19.391 -17.352 1.00 76.38 86 VAL A N 1
ATOM 643 C CA . VAL A 1 86 ? -2.430 18.636 -16.923 1.00 76.38 86 VAL A CA 1
ATOM 644 C C . VAL A 1 86 ? -1.166 19.361 -17.385 1.00 76.38 86 VAL A C 1
ATOM 646 O O . VAL A 1 86 ? -0.254 19.602 -16.594 1.00 76.38 86 VAL A O 1
ATOM 649 N N . VAL A 1 87 ? -1.143 19.809 -18.643 1.00 75.38 87 VAL A N 1
ATOM 650 C CA . VAL A 1 87 ? -0.022 20.583 -19.191 1.00 75.38 87 VAL A CA 1
ATOM 651 C C . VAL A 1 87 ? 0.135 21.929 -18.471 1.00 75.38 87 VAL A C 1
ATOM 653 O O . VAL A 1 87 ? 1.254 22.304 -18.129 1.00 75.38 87 VAL A O 1
ATOM 656 N N . TYR A 1 88 ? -0.956 22.636 -18.170 1.00 77.25 88 TYR A N 1
ATOM 657 C CA . TYR A 1 88 ? -0.924 23.920 -17.465 1.00 77.25 88 TYR A CA 1
ATOM 658 C C . TYR A 1 88 ? -0.323 23.800 -16.055 1.00 77.25 88 TYR A C 1
ATOM 660 O O . TYR A 1 88 ? 0.624 24.517 -15.727 1.00 77.25 88 TYR A O 1
ATOM 668 N N . GLN A 1 89 ? -0.773 22.826 -15.256 1.00 73.88 89 GLN A N 1
ATOM 669 C CA . GLN A 1 89 ? -0.239 22.595 -13.906 1.00 73.88 89 GLN A CA 1
ATOM 670 C C . GLN A 1 89 ? 1.240 22.208 -13.922 1.00 73.88 89 GLN A C 1
ATOM 672 O O . GLN A 1 89 ? 2.015 22.616 -13.058 1.00 73.88 89 GLN A O 1
ATOM 677 N N . THR A 1 90 ? 1.662 21.453 -14.940 1.00 67.50 90 THR A N 1
ATOM 678 C CA . THR A 1 90 ? 3.070 21.065 -15.091 1.00 67.50 90 THR A CA 1
ATOM 679 C C . THR A 1 90 ? 3.985 22.219 -15.511 1.00 67.50 90 THR A C 1
ATOM 681 O O . THR A 1 90 ? 5.203 22.083 -15.377 1.00 67.50 90 THR A O 1
ATOM 684 N N . ARG A 1 91 ? 3.446 23.346 -15.997 1.00 66.88 91 ARG A N 1
ATOM 685 C CA . ARG A 1 91 ? 4.224 24.545 -16.360 1.00 66.88 91 ARG A CA 1
ATOM 686 C C . ARG A 1 91 ? 4.352 25.554 -15.213 1.00 66.88 91 ARG A C 1
ATOM 688 O O . ARG A 1 91 ? 5.328 26.291 -15.192 1.00 66.88 91 ARG A O 1
ATOM 695 N N . GLY A 1 92 ? 3.406 25.576 -14.270 1.00 58.69 92 GLY A N 1
ATOM 696 C CA . GLY A 1 92 ? 3.347 26.582 -13.198 1.00 58.69 92 GLY A CA 1
ATOM 697 C C . GLY A 1 92 ? 4.221 26.324 -11.960 1.00 58.69 92 GLY A C 1
ATOM 698 O O . GLY A 1 92 ? 4.419 27.243 -11.172 1.00 58.69 92 GLY A O 1
ATOM 699 N N . SER A 1 93 ? 4.745 25.108 -11.753 1.00 63.56 93 SER A N 1
ATOM 700 C CA . SER A 1 93 ? 5.535 24.762 -10.555 1.00 63.56 93 SER A CA 1
ATOM 701 C C . SER A 1 93 ? 7.035 24.656 -10.852 1.00 63.56 93 SER A C 1
ATOM 703 O O . SER A 1 93 ? 7.449 23.832 -11.668 1.00 63.56 93 SER A O 1
ATOM 705 N N . HIS A 1 94 ? 7.856 25.452 -10.154 1.00 66.12 94 HIS A N 1
ATOM 706 C CA . HIS A 1 94 ? 9.321 25.458 -10.293 1.00 66.12 94 HIS A CA 1
ATOM 707 C C . HIS A 1 94 ? 10.028 24.300 -9.557 1.00 66.12 94 HIS A C 1
ATOM 709 O O . HIS A 1 94 ? 11.191 24.021 -9.837 1.00 66.12 94 HIS A O 1
ATOM 715 N N . ASN A 1 95 ? 9.351 23.606 -8.632 1.00 78.44 95 ASN A N 1
ATOM 716 C CA . ASN A 1 95 ? 9.930 22.493 -7.871 1.00 78.44 95 ASN A CA 1
ATOM 717 C C . ASN A 1 95 ? 9.627 21.148 -8.564 1.00 78.44 95 ASN A C 1
ATOM 719 O O . ASN A 1 95 ? 8.487 20.673 -8.548 1.00 78.44 95 ASN A O 1
ATOM 723 N N . ILE A 1 96 ? 10.658 20.534 -9.159 1.00 81.00 96 ILE A N 1
ATOM 724 C CA . ILE A 1 96 ? 10.553 19.306 -9.969 1.00 81.00 96 ILE A CA 1
ATOM 725 C C . ILE A 1 96 ? 9.960 18.122 -9.169 1.00 81.00 96 ILE A C 1
ATOM 727 O O . ILE A 1 96 ? 8.978 17.542 -9.643 1.00 81.00 96 ILE A O 1
ATOM 731 N N . PRO A 1 97 ? 10.452 17.772 -7.960 1.00 85.50 97 PRO A N 1
ATOM 732 C CA . PRO A 1 97 ? 9.830 16.745 -7.118 1.00 85.50 97 PRO A CA 1
ATOM 733 C C . PRO A 1 97 ? 8.345 16.982 -6.813 1.00 85.50 97 PRO A C 1
ATOM 735 O O . PRO A 1 97 ? 7.536 16.063 -6.940 1.00 85.50 97 PRO A O 1
ATOM 738 N N . SER A 1 98 ? 7.958 18.212 -6.459 1.00 86.81 98 SER A N 1
ATOM 739 C CA . SER A 1 98 ? 6.555 18.551 -6.163 1.00 86.81 98 SER A CA 1
ATOM 740 C C . SER A 1 98 ? 5.658 18.386 -7.398 1.00 86.81 98 SER A C 1
ATOM 742 O O . SER A 1 98 ? 4.579 17.791 -7.323 1.00 86.81 98 SER A O 1
ATOM 744 N N . LYS A 1 99 ? 6.149 18.830 -8.563 1.00 86.06 99 LYS A N 1
ATOM 745 C CA . LYS A 1 99 ? 5.507 18.620 -9.868 1.00 86.06 99 LYS A CA 1
ATOM 746 C C . LYS A 1 99 ? 5.331 17.132 -10.184 1.00 86.06 99 LYS A C 1
ATOM 748 O O . LYS A 1 99 ? 4.251 16.734 -10.618 1.00 86.06 99 LYS A O 1
ATOM 753 N N . GLY A 1 100 ? 6.357 16.315 -9.938 1.00 88.31 100 GLY A N 1
ATOM 754 C CA . GLY A 1 100 ? 6.270 14.858 -10.058 1.00 88.31 100 GLY A CA 1
ATOM 755 C C . GLY A 1 100 ? 5.171 14.282 -9.163 1.00 88.31 100 GLY A C 1
ATOM 756 O O . GLY A 1 100 ? 4.339 13.508 -9.628 1.00 88.31 100 GLY A O 1
ATOM 757 N N . GLY A 1 101 ? 5.094 14.731 -7.909 1.00 90.94 101 GLY A N 1
ATOM 758 C CA . GLY A 1 101 ? 4.047 14.325 -6.971 1.00 90.94 101 GLY A CA 1
ATOM 759 C C . GLY A 1 101 ? 2.637 14.617 -7.483 1.00 90.94 101 GLY A C 1
ATOM 760 O O . GLY A 1 101 ? 1.781 13.732 -7.479 1.00 90.94 101 GLY A O 1
ATOM 761 N N . LEU A 1 102 ? 2.399 15.837 -7.970 1.00 89.25 102 LEU A N 1
ATOM 762 C CA . LEU A 1 102 ? 1.102 16.248 -8.514 1.00 89.25 102 LEU A CA 1
ATOM 763 C C . LEU A 1 102 ? 0.709 15.426 -9.749 1.00 89.25 102 LEU A C 1
ATOM 765 O O . LEU A 1 102 ? -0.439 14.991 -9.863 1.00 89.25 102 LEU A O 1
ATOM 769 N N . LEU A 1 103 ? 1.660 15.174 -10.652 1.00 89.94 103 LEU A N 1
ATOM 770 C CA . LEU A 1 103 ? 1.421 14.360 -11.842 1.00 89.94 103 LEU A CA 1
ATOM 771 C C . LEU A 1 103 ? 1.123 12.901 -11.481 1.00 89.94 103 LEU A C 1
ATOM 773 O O . LEU A 1 103 ? 0.209 12.296 -12.038 1.00 89.94 103 LEU A O 1
ATOM 777 N N . TYR A 1 104 ? 1.851 12.346 -10.514 1.00 93.06 104 TYR A N 1
ATOM 778 C CA . TYR A 1 104 ? 1.604 10.993 -10.035 1.00 93.06 104 TYR A CA 1
ATOM 779 C C . TYR A 1 104 ? 0.223 10.856 -9.388 1.00 93.06 104 TYR A C 1
ATOM 781 O O . TYR A 1 104 ? -0.478 9.885 -9.656 1.00 93.06 104 TYR A O 1
ATOM 789 N N . ALA A 1 105 ? -0.215 11.851 -8.610 1.00 92.00 105 ALA A N 1
ATOM 790 C CA . ALA A 1 105 ? -1.570 11.890 -8.064 1.00 92.00 105 ALA A CA 1
ATOM 791 C C . ALA A 1 105 ? -2.643 11.883 -9.167 1.00 92.00 105 ALA A C 1
ATOM 793 O O . ALA A 1 105 ? -3.629 11.153 -9.058 1.00 92.00 105 ALA A O 1
ATOM 794 N N . ALA A 1 106 ? -2.432 12.630 -10.257 1.00 89.00 106 ALA A N 1
ATOM 795 C CA . ALA A 1 106 ? -3.297 12.568 -11.436 1.00 89.00 106 ALA A CA 1
ATOM 796 C C . ALA A 1 106 ? -3.289 11.184 -12.099 1.00 89.00 106 ALA A C 1
ATOM 798 O O . ALA A 1 106 ? -4.339 10.705 -12.526 1.00 89.00 106 ALA A O 1
ATOM 799 N N . GLY A 1 107 ? -2.135 10.516 -12.125 1.00 90.06 107 GLY A N 1
ATOM 800 C CA . GLY A 1 107 ? -1.988 9.148 -12.621 1.00 90.06 107 GLY A CA 1
ATOM 801 C C . GLY A 1 107 ? -2.734 8.107 -11.795 1.00 90.06 107 GLY A C 1
ATOM 802 O O . GLY A 1 107 ? -3.460 7.288 -12.359 1.00 90.06 107 GLY A O 1
ATOM 803 N N . LEU A 1 108 ? -2.603 8.171 -10.467 1.00 91.25 108 LEU A N 1
ATOM 804 C CA . LEU A 1 108 ? -3.291 7.286 -9.520 1.00 91.25 108 LEU A CA 1
ATOM 805 C C . LEU A 1 108 ? -4.812 7.381 -9.630 1.00 91.25 108 LEU A C 1
ATOM 807 O O . LEU A 1 108 ? -5.502 6.377 -9.492 1.00 91.25 108 LEU A O 1
ATOM 811 N N . LEU A 1 109 ? -5.324 8.583 -9.890 1.00 87.19 109 LEU A N 1
ATOM 812 C CA . LEU A 1 109 ? -6.754 8.838 -10.038 1.00 87.19 109 LEU A CA 1
ATOM 813 C C . LEU A 1 109 ? -7.260 8.623 -11.470 1.00 87.19 109 LEU A C 1
ATOM 815 O O . LEU A 1 109 ? -8.433 8.856 -11.715 1.00 87.19 109 LEU A O 1
ATOM 819 N N . GLY A 1 110 ? -6.418 8.183 -12.412 1.00 85.81 110 GLY A N 1
ATOM 820 C CA . GLY A 1 110 ? -6.838 7.840 -13.776 1.00 85.81 110 GLY A CA 1
ATOM 821 C C . GLY A 1 110 ? -6.914 9.006 -14.768 1.00 85.81 110 GLY A C 1
ATOM 822 O O . GLY A 1 110 ? -7.310 8.805 -15.916 1.00 85.81 110 GLY A O 1
ATOM 823 N N . HIS A 1 111 ? -6.509 10.215 -14.375 1.00 83.69 111 HIS A N 1
ATOM 824 C CA . HIS A 1 111 ? -6.641 11.421 -15.204 1.00 83.69 111 HIS A CA 1
ATOM 825 C C . HIS A 1 111 ? -5.573 11.541 -16.298 1.00 83.69 111 HIS A C 1
ATOM 827 O O . HIS A 1 111 ? -5.725 12.346 -17.211 1.00 83.69 111 HIS A O 1
ATOM 833 N N . LEU A 1 112 ? -4.509 10.726 -16.275 1.00 86.69 112 LEU A N 1
ATOM 834 C CA . LEU A 1 112 ? -3.470 10.766 -17.317 1.00 86.69 112 LEU A CA 1
ATOM 835 C C . LEU A 1 112 ? -3.876 10.073 -18.624 1.00 86.69 112 LEU A C 1
ATOM 837 O O . LEU A 1 112 ? -3.134 10.144 -19.602 1.00 86.69 112 LEU A O 1
ATOM 841 N N . ARG A 1 113 ? -5.068 9.462 -18.684 1.00 84.62 113 ARG A N 1
ATOM 842 C CA . ARG A 1 113 ? -5.611 8.872 -19.920 1.00 84.62 113 ARG A CA 1
ATOM 843 C C . ARG A 1 113 ? -5.808 9.894 -21.043 1.00 84.62 113 ARG A C 1
ATOM 845 O O . ARG A 1 113 ? -5.824 9.512 -22.207 1.00 84.62 113 ARG A O 1
ATOM 852 N N . SER A 1 114 ? -5.941 11.179 -20.707 1.00 80.88 114 SER A N 1
ATOM 853 C CA . SER A 1 114 ? -6.130 12.261 -21.679 1.00 80.88 114 SER A CA 1
ATOM 854 C C . SER A 1 114 ? -4.844 12.704 -22.391 1.00 80.88 114 SER A C 1
ATOM 856 O O . SER A 1 114 ? -4.914 13.537 -23.295 1.00 80.88 114 SER A O 1
ATOM 858 N N . LEU A 1 115 ? -3.665 12.250 -21.947 1.00 82.94 115 LEU A N 1
ATOM 859 C CA . LEU A 1 115 ? -2.387 12.684 -22.513 1.00 82.94 115 LEU A CA 1
ATOM 860 C C . LEU A 1 115 ? -2.112 12.014 -23.861 1.00 82.94 115 LEU A C 1
ATOM 862 O O . LEU A 1 115 ? -2.288 10.807 -24.022 1.00 82.94 115 LEU A O 1
ATOM 866 N N . GLN A 1 116 ? -1.625 12.797 -24.823 1.00 83.69 116 GLN A N 1
ATOM 867 C CA . GLN A 1 116 ? -1.151 12.267 -26.097 1.00 83.69 116 GLN A CA 1
ATOM 868 C C . GLN A 1 116 ? 0.330 11.885 -26.022 1.00 83.69 116 GLN A C 1
ATOM 870 O O . GLN A 1 116 ? 1.083 12.364 -25.175 1.00 83.69 116 GLN A O 1
ATOM 875 N N . HIS A 1 117 ? 0.774 11.076 -26.985 1.00 80.56 117 HIS A N 1
ATOM 876 C CA . HIS A 1 117 ? 2.171 10.667 -27.154 1.00 80.56 117 HIS A CA 1
ATOM 877 C C . HIS A 1 117 ? 3.180 11.817 -27.066 1.00 80.56 117 HIS A C 1
ATOM 879 O O . HIS A 1 117 ? 4.216 11.680 -26.421 1.00 80.56 117 HIS A O 1
ATOM 885 N N . ILE A 1 118 ? 2.864 12.951 -27.698 1.00 84.31 118 ILE A N 1
ATOM 886 C CA . ILE A 1 118 ? 3.734 14.132 -27.733 1.00 84.31 118 ILE A CA 1
ATOM 887 C C . ILE A 1 118 ? 3.874 14.739 -26.334 1.00 84.31 118 ILE A C 1
ATOM 889 O O . ILE A 1 118 ? 4.968 15.152 -25.958 1.00 84.31 118 ILE A O 1
ATOM 893 N N . ASP A 1 119 ? 2.802 14.746 -25.537 1.00 83.88 119 ASP A N 1
ATOM 894 C CA . ASP A 1 119 ? 2.859 15.272 -24.172 1.00 83.88 119 ASP A CA 1
ATOM 895 C C . ASP A 1 119 ? 3.702 14.369 -23.285 1.00 83.88 119 ASP A C 1
ATOM 897 O O . ASP A 1 119 ? 4.554 14.862 -22.553 1.00 83.88 119 ASP A O 1
ATOM 901 N N . ILE A 1 120 ? 3.500 13.052 -23.384 1.00 84.62 120 ILE A N 1
ATOM 902 C CA . ILE A 1 120 ? 4.270 12.059 -22.628 1.00 84.62 120 ILE A CA 1
ATOM 903 C C . ILE A 1 120 ? 5.755 12.209 -22.959 1.00 84.62 120 ILE A C 1
ATOM 905 O O . ILE A 1 120 ? 6.577 12.334 -22.052 1.00 84.62 120 ILE A O 1
ATOM 909 N N . TYR A 1 121 ? 6.090 12.290 -24.250 1.00 82.12 121 TYR A N 1
ATOM 910 C CA . TYR A 1 121 ? 7.457 12.550 -24.683 1.00 82.12 121 TYR A CA 1
ATOM 911 C C . TYR A 1 121 ? 7.969 13.884 -24.137 1.00 82.12 121 TYR A C 1
ATOM 913 O O . TYR A 1 121 ? 9.061 13.921 -23.595 1.00 82.12 121 TYR A O 1
ATOM 921 N N . SER A 1 122 ? 7.184 14.963 -24.187 1.00 82.00 122 SER A N 1
ATOM 922 C CA . SER A 1 122 ? 7.599 16.265 -23.652 1.00 82.00 122 SER A CA 1
ATOM 923 C C . SER A 1 122 ? 7.821 16.247 -22.136 1.00 82.00 122 SER A C 1
ATOM 925 O O . SER A 1 122 ? 8.721 16.920 -21.650 1.00 82.00 122 SER A O 1
ATOM 927 N N . LEU A 1 123 ? 7.064 15.458 -21.370 1.00 80.69 123 LEU A N 1
ATOM 928 C CA . LEU A 1 123 ? 7.238 15.320 -19.921 1.00 80.69 123 LEU A CA 1
ATOM 929 C C . LEU A 1 123 ? 8.505 14.528 -19.578 1.00 80.69 123 LEU A C 1
ATOM 931 O O . LEU A 1 123 ? 9.204 14.881 -18.632 1.00 80.69 123 LEU A O 1
ATOM 935 N N . LEU A 1 124 ? 8.835 13.516 -20.381 1.00 79.75 124 LEU A N 1
ATOM 936 C CA . LEU A 1 124 ? 10.066 12.736 -20.243 1.00 79.75 124 LEU A CA 1
ATOM 937 C C . LEU A 1 124 ? 11.294 13.479 -20.800 1.00 79.75 124 LEU A C 1
ATOM 939 O O . LEU A 1 124 ? 12.378 13.384 -20.233 1.00 79.75 124 LEU A O 1
ATOM 943 N N . ALA A 1 125 ? 11.131 14.262 -21.869 1.00 71.81 125 ALA A N 1
ATOM 944 C CA . ALA A 1 125 ? 12.191 15.018 -22.536 1.00 71.81 125 ALA A CA 1
ATOM 945 C C . ALA A 1 125 ? 12.456 16.382 -21.883 1.00 71.81 125 ALA A C 1
ATOM 947 O O . ALA A 1 125 ? 13.594 16.831 -21.865 1.00 71.81 125 ALA A O 1
ATOM 948 N N . SER A 1 126 ? 11.454 17.029 -21.276 1.00 59.12 126 SER A N 1
ATOM 949 C CA . SER A 1 126 ? 11.661 18.229 -20.438 1.00 59.12 126 SER A CA 1
ATOM 950 C C . SER A 1 126 ? 12.490 17.932 -19.185 1.00 59.12 126 SER A C 1
ATOM 952 O O . SER A 1 126 ? 13.045 18.848 -18.587 1.00 59.12 126 SER A O 1
ATOM 954 N N . SER A 1 127 ? 12.641 16.651 -18.831 1.00 52.91 127 SER A N 1
ATOM 955 C CA . SER A 1 127 ? 13.627 16.168 -17.858 1.00 52.91 127 SER A CA 1
ATOM 956 C C . SER A 1 127 ? 15.083 16.289 -18.359 1.00 52.91 127 SER A C 1
ATOM 958 O O . SER A 1 127 ? 16.011 16.317 -17.556 1.00 52.91 127 SER A O 1
ATOM 960 N N . GLN A 1 128 ? 15.303 16.388 -19.678 1.00 48.88 128 GLN A N 1
ATOM 961 C CA . GLN A 1 128 ? 16.623 16.332 -20.330 1.00 48.88 128 GLN A CA 1
ATOM 962 C C . GLN A 1 128 ? 17.249 17.710 -20.629 1.00 48.88 128 GLN A C 1
ATOM 964 O O . GLN A 1 128 ? 18.438 17.786 -20.925 1.00 48.88 128 GLN A O 1
ATOM 969 N N . SER A 1 129 ? 16.494 18.815 -20.565 1.00 44.81 129 SER A N 1
ATOM 970 C CA . SER A 1 129 ? 16.928 20.122 -21.101 1.00 44.81 129 SER A CA 1
ATOM 971 C C . SER A 1 129 ? 17.668 21.058 -20.126 1.00 44.81 129 SER A C 1
ATOM 973 O O . SER A 1 129 ? 18.063 22.149 -20.530 1.00 44.81 129 SER A O 1
ATOM 975 N N . SER A 1 130 ? 17.900 20.673 -18.865 1.00 44.31 130 SER A N 1
ATOM 976 C CA . SER A 1 130 ? 18.723 21.460 -17.923 1.00 44.31 130 SER A CA 1
ATOM 977 C C . SER A 1 130 ? 20.150 20.907 -17.856 1.00 44.31 130 SER A C 1
ATOM 979 O O . SER A 1 130 ? 20.498 20.077 -17.014 1.00 44.31 130 SER A O 1
ATOM 981 N N . ALA A 1 131 ? 20.976 21.370 -18.794 1.00 38.69 131 ALA A N 1
ATOM 982 C CA . ALA A 1 131 ? 22.377 21.004 -18.985 1.00 38.69 131 ALA A CA 1
ATOM 983 C C . ALA A 1 131 ? 23.340 21.731 -18.016 1.00 38.69 131 ALA A C 1
ATOM 985 O O . ALA A 1 131 ? 24.254 22.428 -18.448 1.00 38.69 131 ALA A O 1
ATOM 986 N N . SER A 1 132 ? 23.169 21.566 -16.699 1.00 38.06 132 SER A N 1
ATOM 987 C CA . SER A 1 132 ? 24.225 21.887 -15.724 1.00 38.06 132 SER A CA 1
ATOM 988 C C . SER A 1 132 ? 24.517 20.670 -14.833 1.00 38.06 132 SER A C 1
ATOM 990 O O . SER A 1 132 ? 23.627 20.052 -14.245 1.00 38.06 132 SER A O 1
ATOM 992 N N . GLY A 1 133 ? 25.788 20.258 -14.823 1.00 36.50 133 GLY A N 1
ATOM 993 C CA . GLY A 1 133 ? 26.284 18.917 -14.474 1.00 36.50 133 GLY A CA 1
ATOM 994 C C . GLY A 1 133 ? 26.222 18.473 -13.005 1.00 36.50 133 GLY A C 1
ATOM 995 O O . GLY A 1 133 ? 27.104 17.742 -12.573 1.00 36.50 133 GLY A O 1
ATOM 996 N N . GLY A 1 134 ? 25.205 18.870 -12.236 1.00 40.22 134 GLY A N 1
ATOM 997 C CA . GLY A 1 134 ? 25.002 18.425 -10.844 1.00 40.22 134 GLY A CA 1
ATOM 998 C C . GLY A 1 134 ? 23.611 17.851 -10.530 1.00 40.22 134 GLY A C 1
ATOM 999 O O . GLY A 1 134 ? 23.418 17.244 -9.482 1.00 40.22 134 GLY A O 1
ATOM 1000 N N . GLN A 1 135 ? 22.638 17.999 -11.435 1.00 44.84 135 GLN A N 1
ATOM 1001 C CA . GLN A 1 135 ? 21.201 17.835 -11.155 1.00 44.84 135 GLN A CA 1
ATOM 1002 C C . GLN A 1 135 ? 20.598 16.455 -11.492 1.00 44.84 135 GLN A C 1
ATOM 1004 O O . GLN A 1 135 ? 19.391 16.354 -11.697 1.00 44.84 135 GLN A O 1
ATOM 1009 N N . ASN A 1 136 ? 21.378 15.368 -11.549 1.00 48.56 136 ASN A N 1
ATOM 1010 C CA . ASN A 1 136 ? 20.837 14.042 -11.913 1.00 48.56 136 ASN A CA 1
ATOM 1011 C C . ASN A 1 136 ? 19.844 13.469 -10.881 1.00 48.56 136 ASN A C 1
ATOM 1013 O O . ASN A 1 136 ? 18.920 12.756 -11.254 1.00 48.56 136 ASN A O 1
ATOM 1017 N N . ARG A 1 137 ? 19.975 13.816 -9.593 1.00 49.16 137 ARG A N 1
ATOM 1018 C CA . ARG A 1 137 ? 19.157 13.240 -8.504 1.00 49.16 137 ARG A CA 1
ATOM 1019 C C . ARG A 1 137 ? 17.709 13.746 -8.446 1.00 49.16 137 ARG A C 1
ATOM 1021 O O . ARG A 1 137 ? 16.843 13.043 -7.943 1.00 49.16 137 ARG A O 1
ATOM 1028 N N . ALA A 1 138 ? 17.436 14.945 -8.962 1.00 52.38 138 ALA A N 1
ATOM 1029 C CA . ALA A 1 138 ? 16.092 15.533 -8.982 1.00 52.38 138 ALA A CA 1
ATOM 1030 C C . ALA A 1 138 ? 15.259 15.112 -10.214 1.00 52.38 138 ALA A C 1
ATOM 1032 O O . ALA A 1 138 ? 14.073 15.435 -10.288 1.00 52.38 138 ALA A O 1
ATOM 1033 N N . ARG A 1 139 ? 15.864 14.388 -11.173 1.00 65.44 139 ARG A N 1
ATOM 1034 C CA . ARG A 1 139 ? 15.250 13.949 -12.446 1.00 65.44 139 ARG A CA 1
ATOM 1035 C C . ARG A 1 139 ? 14.410 12.684 -12.283 1.00 65.44 139 ARG A C 1
ATOM 1037 O O . ARG A 1 139 ? 13.299 12.595 -12.808 1.00 65.44 139 ARG A O 1
ATOM 1044 N N . ASP A 1 140 ? 14.926 11.742 -11.503 1.00 77.56 140 ASP A N 1
ATOM 1045 C CA . ASP A 1 140 ? 14.321 10.440 -11.223 1.00 77.56 140 ASP A CA 1
ATOM 1046 C C . ASP A 1 140 ? 12.867 10.512 -10.705 1.00 77.56 140 ASP A C 1
ATOM 1048 O O . ASP A 1 140 ? 12.026 9.798 -11.258 1.00 77.56 140 ASP A O 1
ATOM 1052 N N . PRO A 1 141 ? 12.484 11.384 -9.742 1.00 84.69 141 PRO A N 1
ATOM 1053 C CA . PRO A 1 141 ? 11.110 11.415 -9.228 1.00 84.69 141 PRO A CA 1
ATOM 1054 C C . PRO A 1 141 ? 10.064 11.835 -10.271 1.00 84.69 141 PRO A C 1
ATOM 1056 O O . PRO A 1 141 ? 8.933 11.348 -10.225 1.00 84.69 141 PRO A O 1
ATOM 1059 N N . LEU A 1 142 ? 10.409 12.716 -11.220 1.00 87.25 142 LEU A N 1
ATOM 1060 C CA . LEU A 1 142 ? 9.484 13.126 -12.282 1.00 87.25 142 LEU A CA 1
ATOM 1061 C C . LEU A 1 142 ? 9.283 11.995 -13.293 1.00 87.25 142 LEU A C 1
ATOM 1063 O O . LEU A 1 142 ? 8.143 11.671 -13.624 1.00 87.25 142 LEU A O 1
ATOM 1067 N N . THR A 1 143 ? 10.370 11.368 -13.747 1.00 88.88 143 THR A N 1
ATOM 1068 C CA . THR A 1 143 ? 10.304 10.216 -14.658 1.00 88.88 143 THR A CA 1
ATOM 1069 C C . THR A 1 143 ? 9.500 9.079 -14.028 1.00 88.88 143 THR A C 1
ATOM 1071 O O . THR A 1 143 ? 8.581 8.557 -14.656 1.00 88.88 143 THR A O 1
ATOM 1074 N N . LEU A 1 144 ? 9.769 8.763 -12.756 1.00 91.31 144 LEU A N 1
ATOM 1075 C CA . LEU A 1 144 ? 9.017 7.781 -11.973 1.00 91.31 144 LEU A CA 1
ATOM 1076 C C . LEU A 1 144 ? 7.523 8.109 -11.904 1.00 91.31 144 LEU A C 1
ATOM 1078 O O . LEU A 1 144 ? 6.691 7.233 -12.137 1.00 91.31 144 LEU A O 1
ATOM 1082 N N . ALA A 1 145 ? 7.175 9.366 -11.624 1.00 91.88 145 ALA A N 1
ATOM 1083 C CA . ALA A 1 145 ? 5.789 9.815 -11.579 1.00 91.88 145 ALA A CA 1
ATOM 1084 C C . ALA A 1 145 ? 5.059 9.642 -12.914 1.00 91.88 145 ALA A C 1
ATOM 1086 O O . ALA A 1 145 ? 3.902 9.224 -12.915 1.00 91.88 145 ALA A O 1
ATOM 1087 N N . VAL A 1 146 ? 5.721 9.942 -14.037 1.00 90.75 146 VAL A N 1
ATOM 1088 C CA . VAL A 1 146 ? 5.147 9.773 -15.380 1.00 90.75 146 VAL A CA 1
ATOM 1089 C C . VAL A 1 146 ? 4.910 8.291 -15.666 1.00 90.75 146 VAL A C 1
ATOM 1091 O O . VAL A 1 146 ? 3.779 7.906 -15.961 1.00 90.75 146 VAL A O 1
ATOM 1094 N N . ILE A 1 147 ? 5.944 7.449 -15.553 1.00 92.56 147 ILE A N 1
ATOM 1095 C CA . ILE A 1 147 ? 5.852 6.038 -15.959 1.00 92.56 147 ILE A CA 1
ATOM 1096 C C . ILE A 1 147 ? 4.884 5.252 -15.068 1.00 92.56 147 ILE A C 1
ATOM 1098 O O . ILE A 1 147 ? 4.028 4.526 -15.579 1.00 92.56 147 ILE A O 1
ATOM 1102 N N . LEU A 1 148 ? 4.943 5.438 -13.745 1.00 94.00 148 LEU A N 1
ATOM 1103 C CA . LEU A 1 148 ? 4.039 4.755 -12.820 1.00 94.00 148 LEU A CA 1
ATOM 1104 C C . LEU A 1 148 ? 2.647 5.377 -12.833 1.00 94.00 148 LEU A C 1
ATOM 1106 O O . LEU A 1 148 ? 1.666 4.643 -12.760 1.00 94.00 148 LEU A O 1
ATOM 1110 N N . GLY A 1 149 ? 2.535 6.699 -12.978 1.00 92.75 149 GLY A N 1
ATOM 1111 C CA . GLY A 1 149 ? 1.247 7.379 -13.088 1.00 92.75 149 GLY A CA 1
ATOM 1112 C C . GLY A 1 149 ? 0.463 6.935 -14.324 1.00 92.75 149 GLY A C 1
ATOM 1113 O O . GLY A 1 149 ? -0.721 6.614 -14.211 1.00 92.75 149 GLY A O 1
ATOM 1114 N N . LEU A 1 150 ? 1.120 6.852 -15.487 1.00 91.69 150 LEU A N 1
ATOM 1115 C CA . LEU A 1 150 ? 0.522 6.316 -16.715 1.00 91.69 150 LEU A CA 1
ATOM 1116 C C . LEU A 1 150 ? 0.132 4.845 -16.543 1.00 91.69 150 LEU A C 1
ATOM 1118 O O . LEU A 1 150 ? -0.980 4.466 -16.904 1.00 91.69 150 LEU A O 1
ATOM 1122 N N . SER A 1 151 ? 1.000 4.037 -15.931 1.00 93.62 151 SER A N 1
ATOM 1123 C CA . SER A 1 151 ? 0.717 2.620 -15.664 1.00 93.62 151 SER A CA 1
ATOM 1124 C C . SER A 1 151 ? -0.480 2.425 -14.726 1.00 93.62 151 SER A C 1
ATOM 1126 O O . SER A 1 151 ? -1.293 1.534 -14.949 1.00 93.62 151 SER A O 1
ATOM 1128 N N . CYS A 1 152 ? -0.642 3.284 -13.712 1.00 92.44 152 CYS A N 1
ATOM 1129 C CA . CYS A 1 152 ? -1.812 3.278 -12.829 1.00 92.44 152 CYS A CA 1
ATOM 1130 C C . CYS A 1 152 ? -3.088 3.698 -13.571 1.00 92.44 152 CYS A C 1
ATOM 1132 O O . CYS A 1 152 ? -4.138 3.086 -13.390 1.00 92.44 152 CYS A O 1
ATOM 1134 N N . SER A 1 153 ? -3.001 4.709 -14.440 1.00 90.62 153 SER A N 1
ATOM 1135 C CA . SER A 1 153 ? -4.136 5.159 -15.253 1.00 90.62 153 SER A CA 1
ATOM 1136 C C . SER A 1 153 ? -4.601 4.090 -16.245 1.00 90.62 153 SER A C 1
ATOM 1138 O O . SER A 1 153 ? -5.805 3.893 -16.414 1.00 90.62 153 SER A O 1
ATOM 1140 N N . PHE A 1 154 ? -3.672 3.372 -16.873 1.00 90.31 154 PHE A N 1
ATOM 1141 C CA . PHE A 1 154 ? -3.934 2.308 -17.848 1.00 90.31 154 PHE A CA 1
ATOM 1142 C C . PHE A 1 154 ? -3.826 0.900 -17.246 1.00 90.31 154 PHE A C 1
ATOM 1144 O O . PHE A 1 154 ? -3.518 -0.063 -17.942 1.00 90.31 154 PHE A O 1
ATOM 1151 N N . ARG A 1 155 ? -4.099 0.765 -15.948 1.00 90.62 155 ARG A N 1
ATOM 1152 C CA . ARG A 1 155 ? -4.017 -0.506 -15.226 1.00 90.62 155 ARG A CA 1
ATOM 1153 C C . ARG A 1 155 ? -4.821 -1.615 -15.918 1.00 90.62 155 ARG A C 1
ATOM 1155 O O . ARG A 1 155 ? -6.018 -1.450 -16.143 1.00 90.62 155 ARG A O 1
ATOM 1162 N N . GLY A 1 156 ? -4.165 -2.734 -16.222 1.00 88.12 156 GLY A N 1
ATOM 1163 C CA . GLY A 1 156 ? -4.771 -3.917 -16.846 1.00 88.12 156 GLY A CA 1
ATOM 1164 C C . GLY A 1 156 ? -5.232 -3.753 -18.302 1.00 88.12 156 GLY A C 1
ATOM 1165 O O . GLY A 1 156 ? -5.879 -4.655 -18.819 1.00 88.12 156 GLY A O 1
ATOM 1166 N N . THR A 1 157 ? -4.942 -2.635 -18.982 1.00 84.94 157 THR A N 1
ATOM 1167 C CA . THR A 1 157 ? -5.447 -2.393 -20.352 1.00 84.94 157 THR A CA 1
ATOM 1168 C C . THR A 1 157 ? -4.509 -2.860 -21.464 1.00 84.94 157 THR A C 1
ATOM 1170 O O . THR A 1 157 ? -4.903 -2.838 -22.627 1.00 84.94 157 THR A O 1
ATOM 1173 N N . HIS A 1 158 ? -3.262 -3.240 -21.151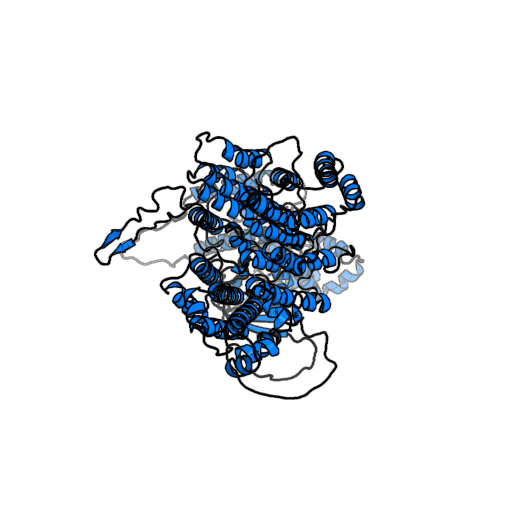 1.00 83.94 158 HIS A N 1
ATOM 1174 C CA . HIS A 1 158 ? -2.246 -3.611 -22.154 1.00 83.94 158 HIS A CA 1
ATOM 1175 C C . HIS A 1 158 ? -1.986 -2.551 -23.235 1.00 83.94 158 HIS A C 1
ATOM 1177 O O . HIS A 1 158 ? -1.606 -2.864 -24.368 1.00 83.94 158 HIS A O 1
ATOM 1183 N N . GLN A 1 159 ? -2.152 -1.267 -22.910 1.00 86.56 159 GLN A N 1
ATOM 1184 C CA . GLN A 1 159 ? -1.969 -0.213 -23.900 1.00 86.56 159 GLN A CA 1
ATOM 1185 C C . GLN A 1 159 ? -0.528 -0.185 -24.448 1.00 86.56 159 GLN A C 1
ATOM 1187 O O . GLN A 1 159 ? 0.437 0.109 -23.738 1.00 86.56 159 GLN A O 1
ATOM 1192 N N . GLY A 1 160 ? -0.385 -0.406 -25.760 1.00 83.69 160 GLY A N 1
ATOM 1193 C CA . GLY A 1 160 ? 0.923 -0.525 -26.416 1.00 83.69 160 GLY A CA 1
ATOM 1194 C C . GLY A 1 160 ? 1.803 0.731 -26.350 1.00 83.69 160 GLY A C 1
ATOM 1195 O O . GLY A 1 160 ? 3.022 0.633 -26.447 1.00 83.69 160 GLY A O 1
ATOM 1196 N N . VAL A 1 161 ? 1.205 1.910 -26.172 1.00 86.25 161 VAL A N 1
ATOM 1197 C CA . VAL A 1 161 ? 1.918 3.188 -26.019 1.00 86.25 161 VAL A CA 1
ATOM 1198 C C . VAL A 1 161 ? 2.729 3.224 -24.731 1.00 86.25 161 VAL A C 1
ATOM 1200 O O . VAL A 1 161 ? 3.932 3.475 -24.760 1.00 86.25 161 VAL A O 1
ATOM 1203 N N . VAL A 1 162 ? 2.054 2.955 -23.614 1.00 88.44 162 VAL A N 1
ATOM 1204 C CA . VAL A 1 162 ? 2.649 2.958 -22.277 1.00 88.44 162 VAL A CA 1
ATOM 1205 C C . VAL A 1 162 ? 3.632 1.800 -22.159 1.00 88.44 162 VAL A C 1
ATOM 1207 O O . VAL A 1 162 ? 4.727 1.996 -21.648 1.00 88.44 162 VAL A O 1
ATOM 1210 N N . PHE A 1 163 ? 3.314 0.642 -22.746 1.00 88.69 163 PHE A N 1
ATOM 1211 C CA . PHE A 1 163 ? 4.240 -0.487 -22.825 1.00 88.69 163 PHE A CA 1
ATOM 1212 C C . PHE A 1 163 ? 5.577 -0.103 -23.484 1.00 88.69 163 PHE A C 1
ATOM 1214 O O . PHE A 1 163 ? 6.634 -0.340 -22.909 1.00 88.69 163 PHE A O 1
ATOM 1221 N N . ARG A 1 164 ? 5.547 0.555 -24.655 1.00 84.69 164 ARG A N 1
ATOM 1222 C CA . ARG A 1 164 ? 6.770 1.024 -25.341 1.00 84.69 164 ARG A CA 1
ATOM 1223 C C . ARG A 1 164 ? 7.525 2.086 -24.545 1.00 84.69 164 ARG A C 1
ATOM 1225 O O . ARG A 1 164 ? 8.748 2.134 -24.587 1.00 84.69 164 ARG A O 1
ATOM 1232 N N . CYS A 1 165 ? 6.805 2.943 -23.825 1.00 85.81 165 CYS A N 1
ATOM 1233 C CA . CYS A 1 165 ? 7.425 3.906 -22.922 1.00 85.81 165 CYS A CA 1
ATOM 1234 C C . CYS A 1 165 ? 8.198 3.191 -21.804 1.00 85.81 165 CYS A C 1
ATOM 1236 O O . CYS A 1 165 ? 9.334 3.551 -21.520 1.00 85.81 165 CYS A O 1
ATOM 1238 N N . LEU A 1 166 ? 7.604 2.162 -21.194 1.00 88.31 166 LEU A N 1
ATOM 1239 C CA . LEU A 1 166 ? 8.227 1.381 -20.124 1.00 88.31 166 LEU A CA 1
ATOM 1240 C C . LEU A 1 166 ? 9.413 0.549 -20.627 1.00 88.31 166 LEU A C 1
ATOM 1242 O O . LEU A 1 166 ? 10.431 0.478 -19.942 1.00 88.31 166 LEU A O 1
ATOM 1246 N N . SER A 1 167 ? 9.318 -0.037 -21.825 1.00 85.56 167 SER A N 1
ATOM 1247 C CA . SER A 1 167 ? 10.370 -0.899 -22.376 1.00 85.56 167 SER A CA 1
ATOM 1248 C C . SER A 1 167 ? 11.693 -0.166 -22.604 1.00 85.56 167 SER A C 1
ATOM 1250 O O . SER A 1 167 ? 12.748 -0.762 -22.433 1.00 85.56 167 SER A O 1
ATOM 1252 N N . VAL A 1 168 ? 11.659 1.132 -22.929 1.00 83.12 168 VAL A N 1
ATOM 1253 C CA . VAL A 1 168 ? 12.873 1.961 -23.085 1.00 83.12 168 VAL A CA 1
ATOM 1254 C C . VAL A 1 168 ? 13.598 2.182 -21.752 1.00 83.12 168 VAL A C 1
ATOM 1256 O O . VAL A 1 168 ? 14.807 2.386 -21.728 1.00 83.12 168 VAL A O 1
ATOM 1259 N N . HIS A 1 169 ? 12.883 2.114 -20.629 1.00 84.81 169 HIS A N 1
ATOM 1260 C CA . HIS A 1 169 ? 13.462 2.272 -19.294 1.00 84.81 169 HIS A CA 1
ATOM 1261 C C . HIS A 1 169 ? 13.936 0.947 -18.675 1.00 84.81 169 HIS A C 1
ATOM 1263 O O . HIS A 1 169 ? 14.482 0.958 -17.572 1.00 84.81 169 HIS A O 1
ATOM 1269 N N . LEU A 1 170 ? 13.745 -0.188 -19.357 1.00 82.56 170 LEU A N 1
ATOM 1270 C CA . LEU A 1 170 ? 14.159 -1.514 -18.899 1.00 82.56 170 LEU A CA 1
ATOM 1271 C C . LEU A 1 170 ? 15.296 -2.048 -19.769 1.00 82.56 170 LEU A C 1
ATOM 1273 O O . LEU A 1 170 ? 15.087 -2.394 -20.926 1.00 82.56 170 LEU A O 1
ATOM 1277 N N . GLN A 1 171 ? 16.484 -2.210 -19.185 1.00 73.94 171 GLN A N 1
ATOM 1278 C CA . GLN A 1 171 ? 17.685 -2.673 -19.900 1.00 73.94 171 GLN A CA 1
ATOM 1279 C C . GLN A 1 171 ? 17.555 -4.052 -20.564 1.00 73.94 171 GLN A C 1
ATOM 1281 O O . GLN A 1 171 ? 18.316 -4.425 -21.450 1.00 73.94 171 GLN A O 1
ATOM 1286 N N . SER A 1 172 ? 16.624 -4.858 -20.073 1.00 68.12 172 SER A N 1
ATOM 1287 C CA . SER A 1 172 ? 16.275 -6.170 -20.614 1.00 68.12 172 SER A CA 1
ATOM 1288 C C . SER A 1 172 ? 15.481 -6.103 -21.913 1.00 68.12 172 SER A C 1
ATOM 1290 O O . SER A 1 172 ? 15.489 -7.064 -22.676 1.00 68.12 172 SER A O 1
ATOM 1292 N N . LEU A 1 173 ? 14.799 -4.982 -22.146 1.00 71.19 173 LEU A N 1
ATOM 1293 C CA . LEU A 1 173 ? 13.926 -4.739 -23.289 1.00 71.19 173 LEU A CA 1
ATOM 1294 C C . LEU A 1 173 ? 14.498 -3.666 -24.232 1.00 71.19 173 LEU A C 1
ATOM 1296 O O . LEU A 1 173 ? 13.994 -3.498 -25.342 1.00 71.19 173 LEU A O 1
ATOM 1300 N N . THR A 1 174 ? 15.544 -2.945 -23.819 1.00 67.25 174 THR A N 1
ATOM 1301 C CA . THR A 1 174 ? 16.256 -1.990 -24.673 1.00 67.25 174 THR A CA 1
ATOM 1302 C C . THR A 1 174 ? 17.157 -2.698 -25.688 1.00 67.25 174 THR A C 1
ATOM 1304 O O . THR A 1 174 ? 17.854 -3.652 -25.332 1.00 67.25 174 THR A O 1
ATOM 1307 N N . PRO A 1 175 ? 17.210 -2.213 -26.941 1.00 60.03 175 PRO A N 1
ATOM 1308 C CA . PRO A 1 175 ? 18.129 -2.736 -27.944 1.00 60.03 175 PRO A CA 1
ATOM 1309 C C . PRO A 1 175 ? 19.588 -2.448 -27.561 1.00 60.03 175 PRO A C 1
ATOM 1311 O O . PRO A 1 175 ? 19.911 -1.360 -27.094 1.00 60.03 175 PRO A O 1
ATOM 1314 N N . THR A 1 176 ? 20.485 -3.395 -27.841 1.00 55.03 176 THR A N 1
ATOM 1315 C CA . THR A 1 176 ? 21.925 -3.355 -27.503 1.00 55.03 176 THR A CA 1
ATOM 1316 C C . THR A 1 176 ? 22.716 -2.199 -28.122 1.00 55.03 176 THR A C 1
ATOM 1318 O O . THR A 1 176 ? 23.859 -1.988 -27.748 1.00 55.03 176 THR A O 1
ATOM 1321 N N . ASN A 1 177 ? 22.141 -1.469 -29.082 1.00 51.75 177 ASN A N 1
ATOM 1322 C CA . ASN A 1 177 ? 22.831 -0.402 -29.815 1.00 51.75 177 ASN A CA 1
ATOM 1323 C C . ASN A 1 177 ? 22.649 0.988 -29.176 1.00 51.75 177 ASN A C 1
ATOM 1325 O O . ASN A 1 177 ? 23.111 1.974 -29.744 1.00 51.75 177 ASN A O 1
ATOM 1329 N N . ALA A 1 178 ? 21.925 1.084 -28.056 1.00 58.66 178 ALA A N 1
ATOM 1330 C CA . ALA A 1 178 ? 21.669 2.335 -27.356 1.00 58.66 178 ALA A CA 1
ATOM 1331 C C . ALA A 1 178 ? 22.174 2.242 -25.911 1.00 58.66 178 ALA A C 1
ATOM 1333 O O . ALA A 1 178 ? 21.542 1.601 -25.072 1.00 58.66 178 ALA A O 1
ATOM 1334 N N . ASP A 1 179 ? 23.284 2.921 -25.625 1.00 60.75 179 ASP A N 1
ATOM 1335 C CA . ASP A 1 179 ? 23.781 3.113 -24.262 1.00 60.75 179 ASP A CA 1
ATOM 1336 C C . ASP A 1 179 ? 22.890 4.149 -23.558 1.00 60.75 179 ASP A C 1
ATOM 1338 O O . ASP A 1 179 ? 23.113 5.359 -23.625 1.00 60.75 179 ASP A O 1
ATOM 1342 N N . LEU A 1 180 ? 21.794 3.675 -22.958 1.00 71.19 180 LEU A N 1
ATOM 1343 C CA . LEU A 1 180 ? 20.884 4.498 -22.162 1.00 71.19 180 LEU A CA 1
ATOM 1344 C C . LEU A 1 180 ? 21.241 4.385 -20.677 1.00 71.19 180 LEU A C 1
ATOM 1346 O O . LEU A 1 180 ? 20.958 3.374 -20.029 1.00 71.19 180 LEU A O 1
ATOM 1350 N N . ASP A 1 181 ? 21.783 5.466 -20.119 1.00 73.50 181 ASP A N 1
ATOM 1351 C CA . ASP A 1 181 ? 22.046 5.590 -18.684 1.00 73.50 181 ASP A CA 1
ATOM 1352 C C . ASP A 1 181 ? 20.734 5.791 -17.906 1.00 73.50 181 ASP A C 1
ATOM 1354 O O . ASP A 1 181 ? 20.262 6.912 -17.695 1.00 73.50 181 ASP A O 1
ATOM 1358 N N . VAL A 1 182 ? 20.116 4.688 -17.472 1.00 80.81 182 VAL A N 1
ATOM 1359 C CA . VAL A 1 182 ? 18.886 4.701 -16.662 1.00 80.81 182 VAL A CA 1
ATOM 1360 C C . VAL A 1 182 ? 19.192 4.339 -15.208 1.00 80.81 182 VAL A C 1
ATOM 1362 O O . VAL A 1 182 ? 19.658 3.238 -14.914 1.00 80.81 182 VAL A O 1
ATOM 1365 N N . SER A 1 183 ? 18.855 5.245 -14.282 1.00 84.44 183 SER A N 1
ATOM 1366 C CA . SER A 1 183 ? 18.964 5.037 -12.829 1.00 84.44 183 SER A CA 1
ATOM 1367 C C . SER A 1 183 ? 18.184 3.803 -12.360 1.00 84.44 183 SER A C 1
ATOM 1369 O O . SER A 1 183 ? 17.068 3.547 -12.817 1.00 84.44 183 SER A O 1
ATOM 1371 N N . MET A 1 184 ? 18.736 3.063 -11.391 1.00 84.94 184 MET A N 1
ATOM 1372 C CA . MET A 1 184 ? 18.097 1.862 -10.835 1.00 84.94 184 MET A CA 1
ATOM 1373 C C . MET A 1 184 ? 16.701 2.141 -10.279 1.00 84.94 184 MET A C 1
ATOM 1375 O O . MET A 1 184 ? 15.816 1.310 -10.444 1.00 84.94 184 MET A O 1
ATOM 1379 N N . GLU A 1 185 ? 16.467 3.303 -9.664 1.00 88.50 185 GLU A N 1
ATOM 1380 C CA . GLU A 1 185 ? 15.138 3.649 -9.145 1.00 88.50 185 GLU A CA 1
ATOM 1381 C C . GLU A 1 185 ? 14.100 3.704 -10.273 1.00 88.50 185 GLU A C 1
ATOM 1383 O O . GLU A 1 185 ? 13.023 3.123 -10.142 1.00 88.50 185 GLU A O 1
ATOM 1388 N N . VAL A 1 186 ? 14.455 4.308 -11.414 1.00 89.56 186 VAL A N 1
ATOM 1389 C CA . VAL A 1 186 ? 13.604 4.390 -12.611 1.00 89.56 186 VAL A CA 1
ATOM 1390 C C . VAL A 1 186 ? 13.341 3.004 -13.199 1.00 89.56 186 VAL A C 1
ATOM 1392 O O . VAL A 1 186 ? 12.195 2.710 -13.537 1.00 89.56 186 VAL A O 1
ATOM 1395 N N . GLN A 1 187 ? 14.350 2.127 -13.253 1.00 90.31 187 GLN A N 1
ATOM 1396 C CA . GLN A 1 187 ? 14.164 0.743 -13.710 1.00 90.31 187 GLN A CA 1
ATOM 1397 C C . GLN A 1 187 ? 13.207 -0.035 -12.789 1.00 90.31 187 GLN A C 1
ATOM 1399 O O . GLN A 1 187 ? 12.310 -0.728 -13.267 1.00 90.31 187 GLN A O 1
ATOM 1404 N N . ILE A 1 188 ? 13.343 0.123 -11.465 1.00 92.75 188 ILE A N 1
ATOM 1405 C CA . ILE A 1 188 ? 12.428 -0.460 -10.469 1.00 92.75 188 ILE A CA 1
ATOM 1406 C C . ILE A 1 188 ? 10.998 0.041 -10.721 1.00 92.75 188 ILE A C 1
ATOM 1408 O O . ILE A 1 188 ? 10.060 -0.756 -10.772 1.00 92.75 188 ILE A O 1
ATOM 1412 N N . GLY A 1 189 ? 10.820 1.349 -10.933 1.00 93.12 189 GLY A N 1
ATOM 1413 C CA . GLY A 1 189 ? 9.520 1.934 -11.261 1.00 93.12 189 GLY A CA 1
ATOM 1414 C C . GLY A 1 189 ? 8.941 1.420 -12.581 1.00 93.12 189 GLY A C 1
ATOM 1415 O O . GLY A 1 189 ? 7.741 1.165 -12.658 1.00 93.12 189 GLY A O 1
ATOM 1416 N N . ALA A 1 190 ? 9.778 1.202 -13.595 1.00 93.19 190 ALA A N 1
ATOM 1417 C CA . ALA A 1 190 ? 9.357 0.647 -14.877 1.00 93.19 190 ALA A CA 1
ATOM 1418 C C . ALA A 1 190 ? 8.894 -0.816 -14.756 1.00 93.19 190 ALA A C 1
ATOM 1420 O O . ALA A 1 190 ? 7.887 -1.174 -15.366 1.00 93.19 190 ALA A O 1
ATOM 1421 N N . LEU A 1 191 ? 9.554 -1.637 -13.925 1.00 94.06 191 LEU A N 1
ATOM 1422 C CA . LEU A 1 191 ? 9.107 -3.004 -13.622 1.00 94.06 191 LEU A CA 1
ATOM 1423 C C . LEU A 1 191 ? 7.716 -2.994 -12.979 1.00 94.06 191 LEU A C 1
ATOM 1425 O O . LEU A 1 191 ? 6.794 -3.607 -13.515 1.00 94.06 191 LEU A O 1
ATOM 1429 N N . TYR A 1 192 ? 7.533 -2.230 -11.895 1.00 95.19 192 TYR A N 1
ATOM 1430 C CA . TYR A 1 192 ? 6.219 -2.082 -11.256 1.00 95.19 192 TYR A CA 1
ATOM 1431 C C . TYR A 1 192 ? 5.156 -1.562 -12.234 1.00 95.19 192 TYR A C 1
ATOM 1433 O O . TYR A 1 192 ? 4.025 -2.046 -12.228 1.00 95.19 192 TYR A O 1
ATOM 1441 N N . GLY A 1 193 ? 5.516 -0.601 -13.091 1.00 94.19 193 GLY A N 1
ATOM 1442 C CA . GLY A 1 193 ? 4.643 -0.078 -14.139 1.00 94.19 193 GLY A CA 1
ATOM 1443 C C . GLY A 1 193 ? 4.206 -1.157 -15.128 1.00 94.19 193 GLY A C 1
ATOM 1444 O O . GLY A 1 193 ? 3.018 -1.266 -15.425 1.00 94.19 193 GLY A O 1
ATOM 1445 N N . MET A 1 194 ? 5.133 -2.019 -15.551 1.00 92.81 194 MET A N 1
ATOM 1446 C CA . MET A 1 194 ? 4.836 -3.180 -16.390 1.00 92.81 194 MET A CA 1
ATOM 1447 C C . MET A 1 194 ? 3.860 -4.145 -15.711 1.00 92.81 194 MET A C 1
ATOM 1449 O O . MET A 1 194 ? 2.867 -4.540 -16.319 1.00 92.81 194 MET A O 1
ATOM 1453 N N . GLY A 1 195 ? 4.086 -4.471 -14.436 1.00 94.12 195 GLY A N 1
ATOM 1454 C CA . GLY A 1 195 ? 3.173 -5.317 -13.664 1.00 94.12 195 GLY A CA 1
ATOM 1455 C C . GLY A 1 195 ? 1.760 -4.733 -13.537 1.00 94.12 195 GLY A C 1
ATOM 1456 O O . GLY A 1 195 ? 0.781 -5.464 -13.653 1.00 94.12 195 GLY A O 1
ATOM 1457 N N . LEU A 1 196 ? 1.639 -3.417 -13.333 1.00 94.44 196 LEU A N 1
ATOM 1458 C CA . LEU A 1 196 ? 0.348 -2.723 -13.221 1.00 94.44 196 LEU A CA 1
ATOM 1459 C C . LEU A 1 196 ? -0.380 -2.605 -14.569 1.00 94.44 196 LEU A C 1
ATOM 1461 O O . LEU A 1 196 ? -1.591 -2.824 -14.638 1.00 94.44 196 LEU A O 1
ATOM 1465 N N . LEU A 1 197 ? 0.346 -2.276 -15.640 1.00 93.56 197 LEU A N 1
ATOM 1466 C CA . LEU A 1 197 ? -0.195 -2.181 -16.998 1.00 93.56 197 LEU A CA 1
ATOM 1467 C C . LEU A 1 197 ? -0.716 -3.537 -17.480 1.00 93.56 197 LEU A C 1
ATOM 1469 O O . LEU A 1 197 ? -1.787 -3.600 -18.087 1.00 93.56 197 LEU A O 1
ATOM 1473 N N . CYS A 1 198 ? 0.034 -4.601 -17.184 1.00 91.12 198 CYS A N 1
ATOM 1474 C CA . CYS A 1 198 ? -0.249 -5.957 -17.637 1.00 91.12 198 CYS A CA 1
ATOM 1475 C C . CYS A 1 198 ? -0.934 -6.845 -16.589 1.00 91.12 198 CYS A C 1
ATOM 1477 O O . CYS A 1 198 ? -0.897 -8.077 -16.678 1.00 91.12 198 CYS A O 1
ATOM 1479 N N . GLN A 1 199 ? -1.545 -6.227 -15.579 1.00 93.00 199 GLN A N 1
ATOM 1480 C CA . GLN A 1 199 ? -2.150 -6.937 -14.462 1.00 93.00 199 GLN A CA 1
ATOM 1481 C C . GLN A 1 199 ? -3.232 -7.922 -14.934 1.00 93.00 199 GLN A C 1
ATOM 1483 O O . GLN A 1 199 ? -4.159 -7.535 -15.639 1.00 93.00 199 GLN A O 1
ATOM 1488 N N . GLY A 1 200 ? -3.139 -9.180 -14.496 1.00 88.56 200 GLY A N 1
ATOM 1489 C CA . GLY A 1 200 ? -4.120 -10.232 -14.789 1.00 88.56 200 GLY A CA 1
ATOM 1490 C C . GLY A 1 200 ? -4.044 -10.847 -16.192 1.00 88.56 200 GLY A C 1
ATOM 1491 O O . GLY A 1 200 ? -4.841 -11.728 -16.514 1.00 88.56 200 GLY A O 1
ATOM 1492 N N . SER A 1 201 ? -3.089 -10.452 -17.032 1.00 86.19 201 SER A N 1
ATOM 1493 C CA . SER A 1 201 ? -2.991 -10.967 -18.406 1.00 86.19 201 SER A CA 1
ATOM 1494 C C . SER A 1 201 ? -2.423 -12.360 -18.536 1.00 86.19 201 SER A C 1
ATOM 1496 O O . SER A 1 201 ? -2.916 -13.142 -19.341 1.00 86.19 201 SER A O 1
ATOM 1498 N N . GLY A 1 202 ? -1.464 -12.726 -17.685 1.00 82.19 202 GLY A N 1
ATOM 1499 C CA . GLY A 1 202 ? -0.721 -13.983 -17.789 1.00 82.19 202 GLY A CA 1
ATOM 1500 C C . GLY A 1 202 ? 0.063 -14.142 -19.088 1.00 82.19 202 GLY A C 1
ATOM 1501 O O . GLY A 1 202 ? 0.125 -15.249 -19.605 1.00 82.19 202 GLY A O 1
ATOM 1502 N N . ASP A 1 203 ? 0.639 -13.060 -19.611 1.00 83.44 203 ASP A N 1
ATOM 1503 C CA . ASP A 1 203 ? 1.571 -13.134 -20.739 1.00 83.44 203 ASP A CA 1
ATOM 1504 C C . ASP A 1 203 ? 2.829 -13.938 -20.346 1.00 83.44 203 ASP A C 1
ATOM 1506 O O . ASP A 1 203 ? 3.622 -13.498 -19.505 1.00 83.44 203 ASP A O 1
ATOM 1510 N N . SER A 1 204 ? 2.995 -15.126 -20.944 1.00 81.31 204 SER A N 1
ATOM 1511 C CA . SER A 1 204 ? 4.082 -16.068 -20.633 1.00 81.31 204 SER A CA 1
ATOM 1512 C C . SER A 1 204 ? 5.465 -15.483 -20.960 1.00 81.31 204 SER A C 1
ATOM 1514 O O . SER A 1 204 ? 6.426 -15.688 -20.216 1.00 81.31 204 SER A O 1
ATOM 1516 N N . PHE A 1 205 ? 5.564 -14.635 -21.991 1.00 82.00 205 PHE A N 1
ATOM 1517 C CA . PHE A 1 205 ? 6.808 -13.945 -22.339 1.00 82.00 205 PHE A CA 1
ATOM 1518 C C . PHE A 1 205 ? 7.272 -13.005 -21.217 1.00 82.00 205 PHE A C 1
ATOM 1520 O O . PHE A 1 205 ? 8.433 -13.035 -20.794 1.00 82.00 205 PHE A O 1
ATOM 1527 N N . LEU A 1 206 ? 6.358 -12.173 -20.707 1.00 83.75 206 LEU A N 1
ATOM 1528 C CA . LEU A 1 206 ? 6.662 -11.250 -19.612 1.00 83.75 206 LEU A CA 1
ATOM 1529 C C . LEU A 1 206 ? 6.988 -12.005 -18.323 1.00 83.75 206 LEU A C 1
ATOM 1531 O O . LEU A 1 206 ? 7.869 -11.586 -17.575 1.00 83.75 206 LEU A O 1
ATOM 1535 N N . VAL A 1 207 ? 6.314 -13.129 -18.078 1.00 87.75 207 VAL A N 1
ATOM 1536 C CA . VAL A 1 207 ? 6.601 -14.016 -16.946 1.00 87.75 207 VAL A CA 1
ATOM 1537 C C . VAL A 1 207 ? 8.042 -14.529 -17.002 1.00 87.75 207 VAL A C 1
ATOM 1539 O O . VAL A 1 207 ? 8.783 -14.368 -16.029 1.00 87.75 207 VAL A O 1
ATOM 1542 N N . ASP A 1 208 ? 8.472 -15.078 -18.138 1.00 83.50 208 ASP A N 1
ATOM 1543 C CA . ASP A 1 208 ? 9.829 -15.605 -18.311 1.00 83.50 208 ASP A CA 1
ATOM 1544 C C . ASP A 1 208 ? 10.897 -14.509 -18.209 1.00 83.50 208 ASP A C 1
ATOM 1546 O O . ASP A 1 208 ? 11.928 -14.686 -17.547 1.00 83.50 208 ASP A O 1
ATOM 1550 N N . MET A 1 209 ? 10.635 -13.345 -18.806 1.00 84.94 209 MET A N 1
ATOM 1551 C CA . MET A 1 209 ? 11.493 -12.169 -18.683 1.00 84.94 209 MET A CA 1
ATOM 1552 C C . MET A 1 209 ? 11.664 -11.751 -17.212 1.00 84.94 209 MET A C 1
ATOM 1554 O O . MET A 1 209 ? 12.795 -11.563 -16.754 1.00 84.94 209 MET A O 1
ATOM 1558 N N . LEU A 1 210 ? 10.573 -11.655 -16.445 1.00 89.19 210 LEU A N 1
ATOM 1559 C CA . LEU A 1 210 ? 10.608 -11.213 -15.047 1.00 89.19 210 LEU A CA 1
ATOM 1560 C C . LEU A 1 210 ? 11.270 -12.244 -14.128 1.00 89.19 210 LEU A C 1
ATOM 1562 O O . LEU A 1 210 ? 12.008 -11.866 -13.215 1.00 89.19 210 LEU A O 1
ATOM 1566 N N . LEU A 1 211 ? 11.073 -13.540 -14.387 1.00 87.88 211 LEU A N 1
ATOM 1567 C CA . LEU A 1 211 ? 11.782 -14.615 -13.688 1.00 87.88 211 LEU A CA 1
ATOM 1568 C C . LEU A 1 211 ? 13.299 -14.517 -13.896 1.00 87.88 211 LEU A C 1
ATOM 1570 O O . LEU A 1 211 ? 14.067 -14.737 -12.956 1.00 87.88 211 LEU A O 1
ATOM 1574 N N . ASN A 1 212 ? 13.739 -14.154 -15.104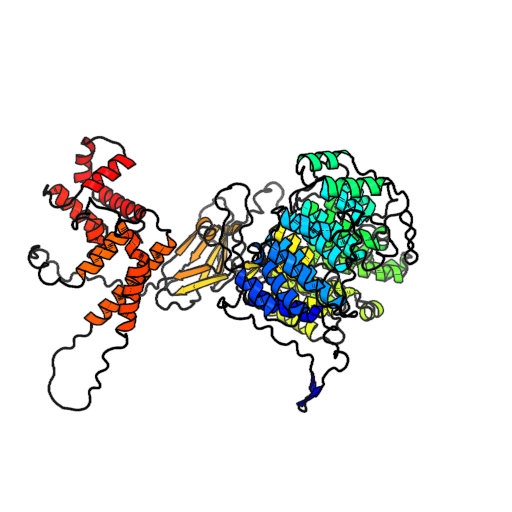 1.00 84.38 212 ASN A N 1
ATOM 1575 C CA . ASN A 1 212 ? 15.152 -13.932 -15.399 1.00 84.38 212 ASN A CA 1
ATOM 1576 C C . ASN A 1 212 ? 15.690 -12.685 -14.684 1.00 84.38 212 ASN A C 1
ATOM 1578 O O . ASN A 1 212 ? 16.733 -12.771 -14.031 1.00 84.38 212 ASN A O 1
ATOM 1582 N N . GLU A 1 213 ? 14.961 -11.566 -14.722 1.00 85.50 213 GLU A N 1
ATOM 1583 C CA . GLU A 1 213 ? 15.356 -10.321 -14.048 1.00 85.50 213 GLU A CA 1
ATOM 1584 C C . GLU A 1 213 ? 15.423 -10.450 -12.524 1.00 85.50 213 GLU A C 1
ATOM 1586 O O . GLU A 1 213 ? 16.354 -9.942 -11.896 1.00 85.50 213 GLU A O 1
ATOM 1591 N N . MET A 1 214 ? 14.506 -11.203 -11.916 1.00 86.31 214 MET A N 1
ATOM 1592 C CA . MET A 1 214 ? 14.551 -11.491 -10.483 1.00 86.31 214 MET A CA 1
ATOM 1593 C C . MET A 1 214 ? 15.819 -12.271 -10.093 1.00 86.31 214 MET A C 1
ATOM 1595 O O . MET A 1 214 ? 16.333 -12.098 -8.985 1.00 86.31 214 MET A O 1
ATOM 1599 N N . SER A 1 215 ? 16.350 -13.087 -11.013 1.00 83.00 215 SER A N 1
ATOM 1600 C CA . SER A 1 215 ? 17.568 -13.889 -10.839 1.00 83.00 215 SER A CA 1
ATOM 1601 C C . SER A 1 215 ? 18.874 -13.232 -11.315 1.00 83.00 215 SER A C 1
ATOM 1603 O O . SER A 1 215 ? 19.916 -13.897 -11.313 1.00 83.00 215 SER A O 1
ATOM 1605 N N . ARG A 1 216 ? 18.847 -11.947 -11.698 1.00 81.19 216 ARG A N 1
ATOM 1606 C CA . ARG A 1 216 ? 19.982 -11.229 -12.304 1.00 81.19 216 ARG A CA 1
ATOM 1607 C C . ARG A 1 216 ? 21.233 -11.209 -11.408 1.00 81.19 216 ARG A C 1
ATOM 1609 O O . ARG A 1 216 ? 21.182 -10.838 -10.229 1.00 81.19 216 ARG A O 1
ATOM 1616 N N . LEU A 1 217 ? 22.373 -11.574 -11.999 1.00 81.75 217 LEU A N 1
ATOM 1617 C CA . LEU A 1 217 ? 23.699 -11.507 -11.374 1.00 81.75 217 LEU A CA 1
ATOM 1618 C C . LEU A 1 217 ? 24.162 -10.050 -11.181 1.00 81.75 217 LEU A C 1
ATOM 1620 O O . LEU A 1 217 ? 23.741 -9.171 -11.938 1.00 81.75 217 LEU A O 1
ATOM 1624 N N . PRO A 1 218 ? 25.004 -9.767 -10.169 1.00 82.44 218 PRO A N 1
ATOM 1625 C CA . PRO A 1 218 ? 25.548 -8.430 -9.984 1.00 82.44 218 PRO A CA 1
ATOM 1626 C C . PRO A 1 218 ? 26.455 -8.059 -11.155 1.00 82.44 218 PRO A C 1
ATOM 1628 O O . PRO A 1 218 ? 27.257 -8.874 -11.602 1.00 82.44 218 PRO A O 1
ATOM 1631 N N . SER A 1 219 ? 26.379 -6.802 -11.583 1.00 78.88 219 SER A N 1
ATOM 1632 C CA . SER A 1 219 ? 27.367 -6.185 -12.468 1.00 78.88 219 SER A CA 1
ATOM 1633 C C . SER A 1 219 ? 27.901 -4.900 -11.835 1.00 78.88 219 SER A C 1
ATOM 1635 O O . SER A 1 219 ? 27.281 -4.360 -10.915 1.00 78.88 219 SER A O 1
ATOM 1637 N N . ASP A 1 220 ? 29.037 -4.396 -12.320 1.00 75.12 220 ASP A N 1
ATOM 1638 C CA . ASP A 1 220 ? 29.658 -3.173 -11.784 1.00 75.12 220 ASP A CA 1
ATOM 1639 C C . ASP A 1 220 ? 28.776 -1.923 -11.922 1.00 75.12 220 ASP A C 1
ATOM 1641 O O . ASP A 1 220 ? 28.856 -1.010 -11.096 1.00 75.12 220 ASP A O 1
ATOM 1645 N N . GLU A 1 221 ? 27.874 -1.922 -12.902 1.00 72.19 221 GLU A N 1
ATOM 1646 C CA . GLU A 1 221 ? 26.832 -0.907 -13.082 1.00 72.19 221 GLU A CA 1
ATOM 1647 C C . GLU A 1 221 ? 25.634 -1.118 -12.135 1.00 72.19 221 GLU A C 1
ATOM 1649 O O . GLU A 1 221 ? 25.075 -0.158 -11.605 1.00 72.19 221 GLU A O 1
ATOM 1654 N N . HIS A 1 222 ? 25.268 -2.373 -11.841 1.00 74.56 222 HIS A N 1
ATOM 1655 C CA . HIS A 1 222 ? 24.002 -2.746 -11.186 1.00 74.56 222 HIS A CA 1
ATOM 1656 C C . HIS A 1 222 ? 24.183 -3.369 -9.795 1.00 74.56 222 HIS A C 1
ATOM 1658 O O . HIS A 1 222 ? 23.513 -4.339 -9.432 1.00 74.56 222 HIS A O 1
ATOM 1664 N N . PHE A 1 223 ? 25.086 -2.818 -8.983 1.00 78.19 223 PHE A N 1
ATOM 1665 C CA . PHE A 1 223 ? 25.338 -3.318 -7.625 1.00 78.19 223 PHE A CA 1
ATOM 1666 C C . PHE A 1 223 ? 24.464 -2.661 -6.540 1.00 78.19 223 PHE A C 1
ATOM 1668 O O . PHE A 1 223 ? 24.254 -3.253 -5.480 1.00 78.19 223 PHE A O 1
ATOM 1675 N N . LYS A 1 224 ? 23.946 -1.448 -6.781 1.00 81.25 224 LYS A N 1
ATOM 1676 C CA . LYS A 1 224 ? 23.121 -0.686 -5.822 1.00 81.25 224 LYS A CA 1
ATOM 1677 C C . LYS A 1 224 ? 21.644 -1.086 -5.907 1.00 81.25 224 LYS A C 1
ATOM 1679 O O . LYS A 1 224 ? 21.162 -1.419 -6.983 1.00 81.25 224 LYS A O 1
ATOM 1684 N N . ASN A 1 225 ? 20.926 -1.028 -4.780 1.00 83.00 225 ASN A N 1
ATOM 1685 C CA . ASN A 1 225 ? 19.468 -1.238 -4.673 1.00 83.00 225 ASN A CA 1
ATOM 1686 C C . ASN A 1 225 ? 18.943 -2.522 -5.360 1.00 83.00 225 ASN A C 1
ATOM 1688 O O . ASN A 1 225 ? 17.801 -2.587 -5.814 1.00 83.00 225 ASN A O 1
ATOM 1692 N N . ARG A 1 226 ? 19.771 -3.578 -5.423 1.00 87.31 226 ARG A N 1
ATOM 1693 C CA . ARG A 1 226 ? 19.425 -4.859 -6.072 1.00 87.31 226 ARG A CA 1
ATOM 1694 C C . ARG A 1 226 ? 18.210 -5.539 -5.441 1.00 87.31 226 ARG A C 1
ATOM 1696 O O . ARG A 1 226 ? 17.457 -6.211 -6.140 1.00 87.31 226 ARG A O 1
ATOM 1703 N N . ARG A 1 227 ? 18.026 -5.362 -4.128 1.00 89.75 227 ARG A N 1
ATOM 1704 C CA . ARG A 1 227 ? 16.875 -5.887 -3.382 1.00 89.75 227 ARG A CA 1
ATOM 1705 C C . ARG A 1 227 ? 15.567 -5.304 -3.907 1.00 89.75 227 ARG A C 1
ATOM 1707 O O . ARG A 1 227 ? 14.691 -6.074 -4.286 1.00 89.75 227 ARG A O 1
ATOM 1714 N N . GLY A 1 228 ? 15.480 -3.977 -4.039 1.00 91.56 228 GLY A N 1
ATOM 1715 C CA . GLY A 1 228 ? 14.316 -3.308 -4.623 1.00 91.56 228 GLY A CA 1
ATOM 1716 C C . GLY A 1 228 ? 14.031 -3.722 -6.069 1.00 91.56 228 GLY A C 1
ATOM 1717 O O . GLY A 1 228 ? 12.873 -3.916 -6.428 1.00 91.56 228 GLY A O 1
ATOM 1718 N N . TYR A 1 229 ? 15.069 -3.946 -6.882 1.00 92.56 229 TYR A N 1
ATOM 1719 C CA . TYR A 1 229 ? 14.915 -4.440 -8.259 1.00 92.56 229 TYR A CA 1
ATOM 1720 C C . TYR A 1 229 ? 14.350 -5.859 -8.331 1.00 92.56 229 TYR A C 1
ATOM 1722 O O . TYR A 1 229 ? 13.367 -6.104 -9.030 1.00 92.56 229 TYR A O 1
ATOM 1730 N N . SER A 1 230 ? 14.924 -6.789 -7.567 1.00 93.38 230 SER A N 1
ATOM 1731 C CA . SER A 1 230 ? 14.444 -8.172 -7.522 1.00 93.38 230 SER A CA 1
ATOM 1732 C C . SER A 1 230 ? 13.029 -8.262 -6.931 1.00 93.38 230 SER A C 1
ATOM 1734 O O . SER A 1 230 ? 12.181 -8.991 -7.449 1.00 93.38 230 SER A O 1
ATOM 1736 N N . LEU A 1 231 ? 12.732 -7.449 -5.907 1.00 95.00 231 LEU A N 1
ATOM 1737 C CA . LEU A 1 231 ? 11.386 -7.302 -5.357 1.00 95.00 231 LEU A CA 1
ATOM 1738 C C . LEU A 1 231 ? 10.396 -6.801 -6.416 1.00 95.00 231 LEU A C 1
ATOM 1740 O O . LEU A 1 231 ? 9.322 -7.380 -6.554 1.00 95.00 231 LEU A O 1
ATOM 1744 N N . ALA A 1 232 ? 10.747 -5.761 -7.175 1.00 95.38 232 ALA A N 1
ATOM 1745 C CA . ALA A 1 232 ? 9.885 -5.221 -8.222 1.00 95.38 232 ALA A CA 1
ATOM 1746 C C . ALA A 1 232 ? 9.597 -6.242 -9.320 1.00 95.38 232 ALA A C 1
ATOM 1748 O O . ALA A 1 232 ? 8.444 -6.371 -9.729 1.00 95.38 232 ALA A O 1
ATOM 1749 N N . ALA A 1 233 ? 10.601 -7.010 -9.752 1.00 94.56 233 ALA A N 1
ATOM 1750 C CA . ALA A 1 233 ? 10.411 -8.083 -10.724 1.00 94.56 233 ALA A CA 1
ATOM 1751 C C . ALA A 1 233 ? 9.431 -9.150 -10.203 1.00 94.56 233 ALA A C 1
ATOM 1753 O O . ALA A 1 233 ? 8.473 -9.499 -10.893 1.00 94.56 233 ALA A O 1
ATOM 1754 N N . GLY A 1 234 ? 9.609 -9.601 -8.955 1.00 95.25 234 GLY A N 1
ATOM 1755 C CA . GLY A 1 234 ? 8.727 -10.585 -8.323 1.00 95.25 234 GLY A CA 1
ATOM 1756 C C . GLY A 1 234 ? 7.297 -10.080 -8.099 1.00 95.25 234 GLY A C 1
ATOM 1757 O O . GLY A 1 234 ? 6.332 -10.781 -8.395 1.00 95.25 234 GLY A O 1
ATOM 1758 N N . VAL A 1 235 ? 7.126 -8.836 -7.642 1.00 96.31 235 VAL A N 1
ATOM 1759 C CA . VAL A 1 235 ? 5.790 -8.238 -7.500 1.00 96.31 235 VAL A CA 1
ATOM 1760 C C . VAL A 1 235 ? 5.107 -8.093 -8.856 1.00 96.31 235 VAL A C 1
ATOM 1762 O O . VAL A 1 235 ? 3.929 -8.411 -8.976 1.00 96.31 235 VAL A O 1
ATOM 1765 N N . SER A 1 236 ? 5.832 -7.641 -9.878 1.00 95.50 236 SER A N 1
ATOM 1766 C CA . SER A 1 236 ? 5.281 -7.459 -11.225 1.00 95.50 236 SER A CA 1
ATOM 1767 C C . SER A 1 236 ? 4.838 -8.786 -11.830 1.00 95.50 236 SER A C 1
ATOM 1769 O O . SER A 1 236 ? 3.751 -8.863 -12.396 1.00 95.50 236 SER A O 1
ATOM 1771 N N . LEU A 1 237 ? 5.621 -9.846 -11.615 1.00 94.62 237 LEU A N 1
ATOM 1772 C CA . LEU A 1 237 ? 5.257 -11.213 -11.977 1.00 94.62 237 LEU A CA 1
ATOM 1773 C C . LEU A 1 237 ? 3.961 -11.643 -11.271 1.00 94.62 237 LEU A C 1
ATOM 1775 O O . LEU A 1 237 ? 3.034 -12.140 -11.909 1.00 94.62 237 LEU A O 1
ATOM 1779 N N . GLY A 1 238 ? 3.871 -11.384 -9.965 1.00 94.38 238 GLY A N 1
ATOM 1780 C CA . GLY A 1 238 ? 2.674 -11.648 -9.170 1.00 94.38 238 GLY A CA 1
ATOM 1781 C C . GLY A 1 238 ? 1.441 -10.850 -9.613 1.00 94.38 238 GLY A C 1
ATOM 1782 O O . GLY A 1 238 ? 0.331 -11.364 -9.543 1.00 94.38 238 GLY A O 1
ATOM 1783 N N . LEU A 1 239 ? 1.612 -9.615 -10.101 1.00 95.00 239 LEU A N 1
ATOM 1784 C CA . LEU A 1 239 ? 0.525 -8.794 -10.650 1.00 95.00 239 LEU A CA 1
ATOM 1785 C C . LEU A 1 239 ? 0.043 -9.300 -12.019 1.00 95.00 239 LEU A C 1
ATOM 1787 O O . LEU A 1 239 ? -1.158 -9.292 -12.288 1.00 95.00 239 LEU A O 1
ATOM 1791 N N . ILE A 1 240 ? 0.947 -9.767 -12.882 1.00 93.62 240 ILE A N 1
ATOM 1792 C CA . ILE A 1 240 ? 0.591 -10.346 -14.189 1.00 93.62 240 ILE A CA 1
ATOM 1793 C C . ILE A 1 240 ? -0.198 -11.650 -14.011 1.00 93.62 240 ILE A C 1
ATOM 1795 O O . ILE A 1 240 ? -1.188 -11.871 -14.712 1.00 93.62 240 ILE A O 1
ATOM 1799 N N . LEU A 1 241 ? 0.193 -12.480 -13.039 1.00 93.12 241 LEU A N 1
ATOM 1800 C CA . LEU A 1 241 ? -0.459 -13.751 -12.693 1.00 93.12 241 LEU A CA 1
ATOM 1801 C C . LEU A 1 241 ? -1.492 -13.626 -11.560 1.00 93.12 241 LEU A C 1
ATOM 1803 O O . LEU A 1 241 ? -1.846 -14.624 -10.932 1.00 93.12 241 LEU A O 1
ATOM 1807 N N . LEU A 1 242 ? -1.971 -12.412 -11.282 1.00 93.38 242 LEU A N 1
ATOM 1808 C CA . LEU A 1 242 ? -2.767 -12.114 -10.094 1.00 93.38 242 LEU A CA 1
ATOM 1809 C C . LEU A 1 242 ? -4.009 -13.008 -9.981 1.00 93.38 242 LEU A C 1
ATOM 1811 O O . LEU A 1 242 ? -4.913 -12.929 -10.811 1.00 93.38 242 LEU A O 1
ATOM 1815 N N . GLY A 1 243 ? -4.063 -13.820 -8.924 1.00 88.06 243 GLY A N 1
ATOM 1816 C CA . GLY A 1 243 ? -5.205 -14.684 -8.614 1.00 88.06 243 GLY A CA 1
ATOM 1817 C C . GLY A 1 243 ? -5.481 -15.796 -9.633 1.00 88.06 243 GLY A C 1
ATOM 1818 O O . GLY A 1 243 ? -6.528 -16.432 -9.541 1.00 88.06 243 GLY A O 1
ATOM 1819 N N . LYS A 1 244 ? -4.578 -16.052 -10.592 1.00 86.62 244 LYS A N 1
ATOM 1820 C CA . LYS A 1 244 ? -4.737 -17.148 -11.564 1.00 86.62 244 LYS A CA 1
ATOM 1821 C C . LYS A 1 244 ? -4.480 -18.526 -10.948 1.00 86.62 244 LYS A C 1
ATOM 1823 O O . LYS A 1 244 ? -4.893 -19.530 -11.521 1.00 86.62 244 LYS A O 1
ATOM 1828 N N . GLY A 1 245 ? -3.810 -18.582 -9.793 1.00 84.38 245 GLY A N 1
ATOM 1829 C CA . GLY A 1 245 ? -3.403 -19.834 -9.162 1.00 84.38 245 GLY A CA 1
ATOM 1830 C C . GLY A 1 245 ? -2.467 -20.630 -10.068 1.00 84.38 245 GLY A C 1
ATOM 1831 O O . GLY A 1 245 ? -1.629 -20.050 -10.764 1.00 84.38 245 GLY A O 1
ATOM 1832 N N . ARG A 1 246 ? -2.632 -21.956 -10.079 1.00 77.75 246 ARG A N 1
ATOM 1833 C CA . ARG A 1 246 ? -1.836 -22.878 -10.894 1.00 77.75 246 ARG A CA 1
ATOM 1834 C C . ARG A 1 246 ? -2.150 -22.691 -12.378 1.00 77.75 246 ARG A C 1
ATOM 1836 O O . ARG A 1 246 ? -3.031 -23.336 -12.939 1.00 77.75 246 ARG A O 1
ATOM 1843 N N . SER A 1 247 ? -1.435 -21.765 -13.003 1.00 62.16 247 SER A N 1
ATOM 1844 C CA . SER A 1 247 ? -1.456 -21.566 -14.452 1.00 62.16 247 SER A CA 1
ATOM 1845 C C . SER A 1 247 ? -0.771 -22.772 -15.112 1.00 62.16 247 SER A C 1
ATOM 1847 O O . SER A 1 247 ? 0.188 -23.294 -14.552 1.00 62.16 247 SER A O 1
ATOM 1849 N N . GLY A 1 248 ? -1.256 -23.244 -16.267 1.00 54.16 248 GLY A N 1
ATOM 1850 C CA . GLY A 1 248 ? -0.857 -24.525 -16.891 1.00 54.16 248 GLY A CA 1
ATOM 1851 C C . GLY A 1 248 ? 0.637 -24.724 -17.218 1.00 54.16 248 GLY A C 1
ATOM 1852 O O . GLY A 1 248 ? 1.028 -25.812 -17.639 1.00 54.16 248 GLY A O 1
ATOM 1853 N N . ASP A 1 249 ? 1.483 -23.719 -16.989 1.00 60.47 249 ASP A N 1
ATOM 1854 C CA . ASP A 1 249 ? 2.935 -23.800 -17.116 1.00 60.47 249 ASP A CA 1
ATOM 1855 C C . ASP A 1 249 ? 3.577 -24.420 -15.864 1.00 60.47 249 ASP A C 1
ATOM 1857 O O . ASP A 1 249 ? 3.902 -23.749 -14.882 1.00 60.47 249 ASP A O 1
ATOM 1861 N N . ASN A 1 250 ? 3.819 -25.732 -15.936 1.00 59.59 250 ASN A N 1
ATOM 1862 C CA . ASN A 1 250 ? 4.333 -26.605 -14.868 1.00 59.59 250 ASN A CA 1
ATOM 1863 C C . ASN A 1 250 ? 5.750 -26.281 -14.316 1.00 59.59 250 ASN A C 1
ATOM 1865 O O . ASN A 1 250 ? 6.376 -27.155 -13.727 1.00 59.59 250 ASN A O 1
ATOM 1869 N N . GLY A 1 251 ? 6.291 -25.068 -14.485 1.00 78.62 251 GLY A N 1
ATOM 1870 C CA . GLY A 1 251 ? 7.663 -24.725 -14.072 1.00 78.62 251 GLY A CA 1
ATOM 1871 C C . GLY A 1 251 ? 7.849 -23.411 -13.306 1.00 78.62 251 GLY A C 1
ATOM 1872 O O . GLY A 1 251 ? 8.904 -23.219 -12.697 1.00 78.62 251 GLY A O 1
ATOM 1873 N N . ILE A 1 252 ? 6.860 -22.507 -13.302 1.00 86.88 252 ILE A N 1
ATOM 1874 C CA . ILE A 1 252 ? 7.006 -21.174 -12.683 1.00 86.88 252 ILE A CA 1
ATOM 1875 C C . ILE A 1 252 ? 7.131 -21.300 -11.160 1.00 86.88 252 ILE A C 1
ATOM 1877 O O . ILE A 1 252 ? 8.065 -20.771 -10.558 1.00 86.88 252 ILE A O 1
ATOM 1881 N N . GLU A 1 253 ? 6.222 -22.049 -10.536 1.00 88.88 253 GLU A N 1
ATOM 1882 C CA . GLU A 1 253 ? 6.188 -22.260 -9.083 1.00 88.88 253 GLU A CA 1
ATOM 1883 C C . GLU A 1 253 ? 7.450 -22.933 -8.567 1.00 88.88 253 GLU A C 1
ATOM 1885 O O . GLU A 1 253 ? 8.048 -22.466 -7.600 1.00 88.88 253 GLU A O 1
ATOM 1890 N N . ASP A 1 254 ? 7.889 -23.997 -9.237 1.00 88.75 254 ASP A N 1
ATOM 1891 C CA . ASP A 1 254 ? 9.087 -24.733 -8.849 1.00 88.75 254 ASP A CA 1
ATOM 1892 C C . ASP A 1 254 ? 10.328 -23.843 -8.941 1.00 88.75 254 ASP A C 1
ATOM 1894 O O . ASP A 1 254 ? 11.186 -23.881 -8.056 1.00 88.75 254 ASP A O 1
ATOM 1898 N N . ARG A 1 255 ? 10.409 -22.972 -9.955 1.00 88.44 255 ARG A N 1
ATOM 1899 C CA . ARG A 1 255 ? 11.489 -21.985 -10.070 1.00 88.44 255 ARG A CA 1
ATOM 1900 C C . ARG A 1 255 ? 11.430 -20.942 -8.952 1.00 88.44 255 ARG A C 1
ATOM 1902 O O . ARG A 1 255 ? 12.462 -20.640 -8.354 1.00 88.44 255 ARG A O 1
ATOM 1909 N N . LEU A 1 256 ? 10.248 -20.427 -8.619 1.00 91.75 256 LEU A N 1
ATOM 1910 C CA . LEU A 1 256 ? 10.070 -19.490 -7.504 1.00 91.75 256 LEU A CA 1
ATOM 1911 C C . LEU A 1 256 ? 10.421 -20.132 -6.154 1.00 91.75 256 LEU A C 1
ATOM 1913 O O . LEU A 1 256 ? 11.082 -19.504 -5.327 1.00 91.75 256 LEU A O 1
ATOM 1917 N N . LEU A 1 257 ? 10.055 -21.398 -5.944 1.00 91.62 257 LEU A N 1
ATOM 1918 C CA . LEU A 1 257 ? 10.403 -22.164 -4.746 1.00 91.62 257 LEU A CA 1
ATOM 1919 C C . LEU A 1 257 ? 11.909 -22.460 -4.669 1.00 91.62 257 LEU A C 1
ATOM 1921 O O . LEU A 1 257 ? 12.493 -22.361 -3.590 1.00 91.62 257 LEU A O 1
ATOM 1925 N N . LYS A 1 258 ? 12.566 -22.760 -5.797 1.00 90.94 258 LYS A N 1
ATOM 1926 C CA . LYS A 1 258 ? 14.033 -22.886 -5.880 1.00 90.94 258 LYS A CA 1
ATOM 1927 C C . LYS A 1 258 ? 14.734 -21.592 -5.463 1.00 90.94 258 LYS A C 1
ATOM 1929 O O . LYS A 1 258 ? 15.668 -21.641 -4.664 1.00 90.94 258 LYS A O 1
ATOM 1934 N N . ILE A 1 259 ? 14.255 -20.445 -5.948 1.00 91.06 259 ILE A N 1
ATOM 1935 C CA . ILE A 1 259 ? 14.777 -19.121 -5.576 1.00 91.06 259 ILE A CA 1
ATOM 1936 C C . ILE A 1 259 ? 14.562 -18.861 -4.080 1.00 91.06 259 ILE A C 1
ATOM 1938 O O . ILE A 1 259 ? 15.484 -18.447 -3.378 1.00 91.06 259 ILE A O 1
ATOM 1942 N N . LEU A 1 260 ? 13.368 -19.169 -3.570 1.00 91.56 260 LEU A N 1
ATOM 1943 C CA . LEU A 1 260 ? 13.004 -18.974 -2.170 1.00 91.56 260 LEU A CA 1
ATOM 1944 C C . LEU A 1 260 ? 13.855 -19.802 -1.194 1.00 91.56 260 LEU A C 1
ATOM 1946 O O . LEU A 1 260 ? 14.153 -19.337 -0.091 1.00 91.56 260 LEU A O 1
ATOM 1950 N N . ASN A 1 261 ? 14.216 -21.022 -1.591 1.00 90.19 261 ASN A N 1
ATOM 1951 C CA . ASN A 1 261 ? 14.980 -21.963 -0.773 1.00 90.19 261 ASN A CA 1
ATOM 1952 C C . ASN A 1 261 ? 16.500 -21.858 -0.976 1.00 90.19 261 ASN A C 1
ATOM 1954 O O . ASN A 1 261 ? 17.240 -22.556 -0.290 1.00 90.19 261 ASN A O 1
ATOM 1958 N N . GLY A 1 262 ? 16.977 -21.005 -1.891 1.00 88.81 262 GLY A N 1
ATOM 1959 C CA . GLY A 1 262 ? 18.410 -20.852 -2.160 1.00 88.81 262 GLY A CA 1
ATOM 1960 C C . GLY A 1 262 ? 19.027 -22.042 -2.900 1.00 88.81 262 GLY A C 1
ATOM 1961 O O . GLY A 1 262 ? 20.179 -22.395 -2.658 1.00 88.81 262 GLY A O 1
ATOM 1962 N N . ALA A 1 263 ? 18.263 -22.687 -3.786 1.00 88.75 263 ALA A N 1
ATOM 1963 C CA . ALA A 1 263 ? 18.744 -23.795 -4.609 1.00 88.75 263 ALA A CA 1
ATOM 1964 C C . ALA A 1 263 ? 19.942 -23.379 -5.500 1.00 88.75 263 ALA A C 1
ATOM 1966 O O . ALA A 1 263 ? 20.141 -22.181 -5.752 1.00 88.75 263 ALA A O 1
ATOM 1967 N N . PRO A 1 264 ? 20.752 -24.337 -5.999 1.00 85.69 264 PRO A N 1
ATOM 1968 C CA . PRO A 1 264 ? 21.744 -24.039 -7.029 1.00 85.69 264 PRO A CA 1
ATOM 1969 C C . PRO A 1 264 ? 21.062 -23.418 -8.252 1.00 85.69 264 PRO A C 1
ATOM 1971 O O . PRO A 1 264 ? 19.940 -23.788 -8.605 1.00 85.69 264 PRO A O 1
ATOM 1974 N N . ARG A 1 265 ? 21.730 -22.449 -8.880 1.00 76.12 265 ARG A N 1
ATOM 1975 C CA . ARG A 1 265 ? 21.223 -21.822 -10.101 1.00 76.12 265 ARG A CA 1
ATOM 1976 C C . ARG A 1 265 ? 21.214 -22.835 -11.240 1.00 76.12 265 ARG A C 1
ATOM 1978 O O . ARG A 1 265 ? 22.248 -23.418 -11.554 1.00 76.12 265 ARG A O 1
ATOM 1985 N N . ASP A 1 266 ? 20.066 -22.983 -11.890 1.00 67.06 266 ASP A N 1
ATOM 1986 C CA . ASP A 1 266 ? 19.982 -23.717 -13.149 1.00 67.06 266 ASP A CA 1
ATOM 1987 C C . ASP A 1 266 ? 20.567 -22.839 -14.273 1.00 67.06 266 ASP A C 1
ATOM 1989 O O . ASP A 1 266 ? 20.322 -21.628 -14.313 1.00 67.06 266 ASP A O 1
ATOM 1993 N N . SER A 1 267 ? 21.339 -23.421 -15.199 1.00 55.50 267 SER A N 1
ATOM 1994 C CA . SER A 1 267 ? 21.748 -22.723 -16.423 1.00 55.50 267 SER A CA 1
ATOM 1995 C C . SER A 1 267 ? 20.492 -22.408 -17.240 1.00 55.50 267 SER A C 1
ATOM 1997 O O . SER A 1 267 ? 19.835 -23.296 -17.778 1.00 55.50 267 SER A O 1
ATOM 1999 N N . SER A 1 268 ? 20.109 -21.130 -17.244 1.00 51.12 268 SER A N 1
ATOM 2000 C CA . SER A 1 268 ? 18.882 -20.601 -17.847 1.00 51.12 268 SER A CA 1
ATOM 2001 C C . SER A 1 268 ? 18.613 -21.182 -19.242 1.00 51.12 268 SER A C 1
ATOM 2003 O O . SER A 1 268 ? 19.273 -20.809 -20.210 1.00 51.12 268 SER A O 1
ATOM 2005 N N . ARG A 1 269 ? 17.613 -22.063 -19.365 1.00 51.03 269 ARG A N 1
ATOM 2006 C CA . ARG A 1 269 ? 16.965 -22.365 -20.646 1.00 51.03 269 ARG A CA 1
ATOM 2007 C C . ARG A 1 269 ? 15.813 -21.379 -20.797 1.00 51.03 269 ARG A C 1
ATOM 2009 O O . ARG A 1 269 ? 14.745 -21.602 -20.235 1.00 51.03 269 ARG A O 1
ATOM 2016 N N . VAL A 1 270 ? 16.031 -20.279 -21.513 1.00 51.47 270 VAL A N 1
ATOM 2017 C CA . VAL A 1 270 ? 14.904 -19.506 -22.055 1.00 51.47 270 VAL A CA 1
ATOM 2018 C C . VAL A 1 270 ? 14.159 -20.461 -22.988 1.00 51.47 270 VAL A C 1
ATOM 2020 O O . VAL A 1 270 ? 14.781 -21.022 -23.891 1.00 51.47 270 VAL A O 1
ATOM 2023 N N . ARG A 1 271 ? 12.874 -20.731 -22.733 1.00 53.38 271 ARG A N 1
ATOM 2024 C CA . ARG A 1 271 ? 12.073 -21.561 -23.643 1.00 53.38 271 ARG A CA 1
ATOM 2025 C C . ARG A 1 271 ? 11.955 -20.786 -24.962 1.00 53.38 271 ARG A C 1
ATOM 2027 O O . ARG A 1 271 ? 11.633 -19.603 -24.950 1.00 53.38 271 ARG A O 1
ATOM 2034 N N . SER A 1 272 ? 12.257 -21.426 -26.089 1.00 51.34 272 SER A N 1
ATOM 2035 C CA . SER A 1 272 ? 12.113 -20.835 -27.432 1.00 51.34 272 SER A CA 1
ATOM 2036 C C . SER A 1 272 ? 10.654 -20.549 -27.799 1.00 51.34 272 SER A C 1
ATOM 2038 O O . SER A 1 272 ? 10.369 -19.660 -28.595 1.00 51.34 272 SER A O 1
ATOM 2040 N N . ASP A 1 273 ? 9.743 -21.304 -27.194 1.00 52.91 273 ASP A N 1
ATOM 2041 C CA . ASP A 1 273 ? 8.335 -21.402 -27.568 1.00 52.91 273 ASP A CA 1
ATOM 2042 C C . ASP A 1 273 ? 7.509 -20.127 -27.254 1.00 52.91 273 ASP A C 1
ATOM 2044 O O . ASP A 1 273 ? 6.841 -19.638 -28.165 1.00 52.91 273 ASP A O 1
ATOM 2048 N N . PRO A 1 274 ? 7.591 -19.500 -26.054 1.00 54.91 274 PRO A N 1
ATOM 2049 C CA . PRO A 1 274 ? 6.836 -18.273 -25.746 1.00 54.91 274 PRO A CA 1
ATOM 2050 C C . PRO A 1 274 ? 7.312 -17.044 -26.530 1.00 54.91 274 PRO A C 1
ATOM 2052 O O . PRO A 1 274 ? 6.565 -16.079 -26.688 1.00 54.91 274 PRO A O 1
ATOM 2055 N N . VAL A 1 275 ? 8.548 -17.063 -27.042 1.00 55.31 275 VAL A N 1
ATOM 2056 C CA . VAL A 1 275 ? 9.062 -15.989 -27.900 1.00 55.31 275 VAL A CA 1
ATOM 2057 C C . VAL A 1 275 ? 8.323 -16.010 -29.236 1.00 55.31 275 VAL A C 1
ATOM 2059 O O . VAL A 1 275 ? 7.778 -14.987 -29.630 1.00 55.31 275 VAL A O 1
ATOM 2062 N N . ALA A 1 276 ? 8.216 -17.175 -29.883 1.00 53.97 276 ALA A N 1
ATOM 2063 C CA . ALA A 1 276 ? 7.521 -17.323 -31.164 1.00 53.97 276 ALA A CA 1
ATOM 2064 C C . ALA A 1 276 ? 6.018 -16.983 -31.075 1.00 53.97 276 ALA A C 1
ATOM 2066 O O . ALA A 1 276 ? 5.459 -16.378 -31.990 1.00 53.97 276 ALA A O 1
ATOM 2067 N N . GLU A 1 277 ? 5.365 -17.317 -29.957 1.00 53.97 277 GLU A N 1
ATOM 2068 C CA . GLU A 1 277 ? 3.959 -16.969 -29.714 1.00 53.97 277 GLU A CA 1
ATOM 2069 C C . GLU A 1 277 ? 3.765 -15.451 -29.554 1.00 53.97 277 GLU A C 1
ATOM 2071 O O . GLU A 1 277 ? 2.885 -14.868 -30.194 1.00 53.97 277 GLU A O 1
ATOM 2076 N N . PHE A 1 278 ? 4.639 -14.777 -28.797 1.00 54.62 278 PHE A N 1
ATOM 2077 C CA . PHE A 1 278 ? 4.619 -13.317 -28.674 1.00 54.62 278 PHE A CA 1
ATOM 2078 C C . PHE A 1 278 ? 4.879 -12.614 -30.019 1.00 54.62 278 PHE A C 1
ATOM 2080 O O . PHE A 1 278 ? 4.228 -11.612 -30.328 1.00 54.62 278 PHE A O 1
ATOM 2087 N N . GLU A 1 279 ? 5.778 -13.152 -30.854 1.00 56.38 279 GLU A N 1
ATOM 2088 C CA . GLU A 1 279 ? 6.018 -12.638 -32.210 1.00 56.38 279 GLU A CA 1
ATOM 2089 C C . GLU A 1 279 ? 4.774 -12.730 -33.103 1.00 56.38 279 GLU A C 1
ATOM 2091 O O . GLU A 1 279 ? 4.529 -11.822 -33.897 1.00 56.38 279 GLU A O 1
ATOM 2096 N N . SER A 1 280 ? 3.955 -13.773 -32.934 1.00 53.53 280 SER A N 1
ATOM 2097 C CA . SER A 1 280 ? 2.703 -13.938 -33.682 1.00 53.53 280 SER A CA 1
ATOM 2098 C C . SER A 1 280 ? 1.587 -12.991 -33.219 1.00 53.53 280 SER A C 1
ATOM 2100 O O . SER A 1 280 ? 0.808 -12.509 -34.042 1.00 53.53 280 SER A O 1
ATOM 2102 N N . LEU A 1 281 ? 1.532 -12.670 -31.918 1.00 53.47 281 LEU A N 1
ATOM 2103 C CA . LEU A 1 281 ? 0.516 -11.786 -31.333 1.00 53.47 281 LEU A CA 1
ATOM 2104 C C . LEU A 1 281 ? 0.819 -10.295 -31.572 1.00 53.47 281 LEU A C 1
ATOM 2106 O O . LEU A 1 281 ? -0.086 -9.458 -31.561 1.00 53.47 281 LEU A O 1
ATOM 2110 N N . MET A 1 282 ? 2.099 -9.945 -31.741 1.00 52.06 282 MET A N 1
ATOM 2111 C CA . MET A 1 282 ? 2.592 -8.567 -31.855 1.00 52.06 282 MET A CA 1
ATOM 2112 C C . MET A 1 282 ? 3.705 -8.446 -32.928 1.00 52.06 282 MET A C 1
ATOM 2114 O O . MET A 1 282 ? 4.848 -8.113 -32.587 1.00 52.06 282 MET A O 1
ATOM 2118 N N . PRO A 1 283 ? 3.400 -8.650 -34.228 1.00 49.88 283 PRO A N 1
ATOM 2119 C CA . PRO A 1 283 ? 4.403 -8.729 -35.300 1.00 49.88 283 PRO A CA 1
ATOM 2120 C C . PRO A 1 283 ? 5.224 -7.442 -35.487 1.00 49.88 283 PRO A C 1
ATOM 2122 O O . PRO A 1 283 ? 6.414 -7.510 -35.773 1.00 49.88 283 PRO A O 1
ATOM 2125 N N . ASP A 1 284 ? 4.646 -6.267 -35.219 1.00 49.59 284 ASP A N 1
ATOM 2126 C CA . ASP A 1 284 ? 5.352 -4.978 -35.327 1.00 49.59 284 ASP A CA 1
ATOM 2127 C C . ASP A 1 284 ? 6.291 -4.678 -34.134 1.00 49.59 284 ASP A C 1
ATOM 2129 O O . ASP A 1 284 ? 6.994 -3.664 -34.129 1.00 49.59 284 ASP A O 1
ATOM 2133 N N . LYS A 1 285 ? 6.277 -5.505 -33.074 1.00 49.12 285 LYS A N 1
ATOM 2134 C CA . LYS A 1 285 ? 6.988 -5.259 -31.796 1.00 49.12 285 LYS A CA 1
ATOM 2135 C C . LYS A 1 285 ? 8.053 -6.314 -31.461 1.00 49.12 285 LYS A C 1
ATOM 2137 O O . LYS A 1 285 ? 8.830 -6.110 -30.528 1.00 49.12 285 LYS A O 1
ATOM 2142 N N . SER A 1 286 ? 8.102 -7.406 -32.221 1.00 47.44 286 SER A N 1
ATOM 2143 C CA . SER A 1 286 ? 8.978 -8.575 -32.045 1.00 47.44 286 SER A CA 1
ATOM 2144 C C . SER A 1 286 ? 10.468 -8.268 -32.236 1.00 47.44 286 SER A C 1
ATOM 2146 O O . SER A 1 286 ? 11.312 -8.704 -31.454 1.00 47.44 286 SER A O 1
ATOM 2148 N N . HIS A 1 287 ? 10.811 -7.437 -33.223 1.00 53.31 287 HIS A N 1
ATOM 2149 C CA . HIS A 1 287 ? 12.201 -7.250 -33.653 1.00 53.31 287 HIS A CA 1
ATOM 2150 C C . HIS A 1 287 ? 13.141 -6.637 -32.597 1.00 53.31 287 HIS A C 1
ATOM 2152 O O . HIS A 1 287 ? 14.349 -6.880 -32.646 1.00 53.31 287 HIS A O 1
ATOM 2158 N N . PHE A 1 288 ? 12.617 -5.868 -31.635 1.00 47.03 288 PHE A N 1
ATOM 2159 C CA . PHE A 1 288 ? 13.427 -5.241 -30.580 1.00 47.03 288 PHE A CA 1
ATOM 2160 C C . PHE A 1 288 ? 13.675 -6.171 -29.383 1.00 47.03 288 PHE A C 1
ATOM 2162 O O . PHE A 1 288 ? 14.759 -6.144 -28.803 1.00 47.03 288 PHE A O 1
ATOM 2169 N N . LEU A 1 289 ? 12.700 -7.016 -29.036 1.00 50.12 289 LEU A N 1
ATOM 2170 C CA . LEU A 1 289 ? 12.715 -7.834 -27.819 1.00 50.12 289 LEU A CA 1
ATOM 2171 C C . LEU A 1 289 ? 13.366 -9.203 -28.034 1.00 50.12 289 LEU A C 1
ATOM 2173 O O . LEU A 1 289 ? 14.166 -9.648 -27.207 1.00 50.12 289 LEU A O 1
ATOM 2177 N N . THR A 1 290 ? 13.101 -9.837 -29.177 1.00 49.78 290 THR A N 1
ATOM 2178 C CA . THR A 1 290 ? 13.641 -11.162 -29.503 1.00 49.78 290 THR A CA 1
ATOM 2179 C C . THR A 1 290 ? 15.167 -11.139 -29.612 1.00 49.78 290 THR A C 1
ATOM 2181 O O . THR A 1 290 ? 15.850 -12.043 -29.137 1.00 49.78 290 THR A O 1
ATOM 2184 N N . ARG A 1 291 ? 15.747 -10.059 -30.149 1.00 48.31 291 ARG A N 1
ATOM 2185 C CA . ARG A 1 291 ? 17.202 -9.932 -30.339 1.00 48.31 291 ARG A CA 1
ATOM 2186 C C . ARG A 1 291 ? 17.964 -9.668 -29.032 1.00 48.31 291 ARG A C 1
ATOM 2188 O O . ARG A 1 291 ? 19.057 -10.204 -28.856 1.00 48.31 291 ARG A O 1
ATOM 2195 N N . ALA A 1 292 ? 17.380 -8.901 -28.106 1.00 47.28 292 ALA A N 1
ATOM 2196 C CA . ALA A 1 292 ? 17.951 -8.640 -26.780 1.00 47.28 292 ALA A CA 1
ATOM 2197 C C . ALA A 1 292 ? 17.971 -9.908 -25.903 1.00 47.28 292 ALA A C 1
ATOM 2199 O O . ALA A 1 292 ? 18.941 -10.162 -25.185 1.00 47.28 292 ALA A O 1
ATOM 2200 N N . LEU A 1 293 ? 16.932 -10.743 -26.012 1.00 50.19 293 LEU A N 1
ATOM 2201 C CA . LEU A 1 293 ? 16.833 -12.005 -25.278 1.00 50.19 293 LEU A CA 1
ATOM 2202 C C . LEU A 1 293 ? 17.700 -13.116 -25.884 1.00 50.19 293 LEU A C 1
ATOM 2204 O O . LEU A 1 293 ? 18.408 -13.791 -25.138 1.00 50.19 293 LEU A O 1
ATOM 2208 N N . LEU A 1 294 ? 17.729 -13.259 -27.214 1.00 47.66 294 LEU A N 1
ATOM 2209 C CA . LEU A 1 294 ? 18.592 -14.232 -27.899 1.00 47.66 294 LEU A CA 1
ATOM 2210 C C . LEU A 1 294 ? 20.089 -13.956 -27.674 1.00 47.66 294 LEU A C 1
ATOM 2212 O O . LEU A 1 294 ? 20.872 -14.895 -27.569 1.00 47.66 294 LEU A O 1
ATOM 2216 N N . HIS A 1 295 ? 20.503 -12.692 -27.528 1.00 45.03 295 HIS A N 1
ATOM 2217 C CA . HIS A 1 295 ? 21.904 -12.355 -27.248 1.00 45.03 295 HIS A CA 1
ATOM 2218 C C . HIS A 1 295 ? 22.333 -12.704 -25.808 1.00 45.03 295 HIS A C 1
ATOM 2220 O O . HIS A 1 295 ? 23.487 -13.066 -25.582 1.00 45.03 295 HIS A O 1
ATOM 2226 N N . ARG A 1 296 ? 21.420 -12.668 -24.822 1.00 49.16 296 ARG A N 1
ATOM 2227 C CA . ARG A 1 296 ? 21.727 -13.081 -23.434 1.00 49.16 296 ARG A CA 1
ATOM 2228 C C . ARG A 1 296 ? 21.868 -14.594 -23.265 1.00 49.16 296 ARG A C 1
ATOM 2230 O O . ARG A 1 296 ? 22.570 -15.022 -22.355 1.00 49.16 296 ARG A O 1
ATOM 2237 N N . VAL A 1 297 ? 21.256 -15.394 -24.139 1.00 43.94 297 VAL A N 1
ATOM 2238 C CA . VAL A 1 297 ? 21.450 -16.857 -24.179 1.00 43.94 297 VAL A CA 1
ATOM 2239 C C . VAL A 1 297 ? 22.893 -17.217 -24.577 1.00 43.94 297 VAL A C 1
ATOM 2241 O O . VAL A 1 297 ? 23.404 -18.252 -24.156 1.00 43.94 297 VAL A O 1
ATOM 2244 N N . SER A 1 298 ? 23.581 -16.338 -25.312 1.00 38.44 298 SER A N 1
ATOM 2245 C CA . SER A 1 298 ? 24.929 -16.583 -25.846 1.00 38.44 298 SER A CA 1
ATOM 2246 C C . SER A 1 298 ? 26.086 -16.103 -24.958 1.00 38.44 298 SER A C 1
ATOM 2248 O O . SER A 1 298 ? 27.235 -16.399 -25.278 1.00 38.44 298 SER A O 1
ATOM 2250 N N . CYS A 1 299 ? 25.838 -15.387 -23.853 1.00 36.41 299 CYS A N 1
ATOM 2251 C CA . CYS A 1 299 ? 26.893 -14.904 -22.947 1.00 36.41 299 CYS A CA 1
ATOM 2252 C C . CYS A 1 299 ? 26.896 -15.712 -21.634 1.00 36.41 299 CYS A C 1
ATOM 2254 O O . CYS A 1 299 ? 26.092 -15.418 -20.748 1.00 36.41 299 CYS A O 1
ATOM 2256 N N . PRO A 1 300 ? 27.792 -16.704 -21.446 1.00 39.38 300 PRO A N 1
ATOM 2257 C CA . PRO A 1 300 ? 27.705 -17.625 -20.309 1.00 39.38 300 PRO A CA 1
ATOM 2258 C C . PRO A 1 300 ? 28.177 -17.036 -18.973 1.00 39.38 300 PRO A C 1
ATOM 2260 O O . PRO A 1 300 ? 28.034 -17.684 -17.942 1.00 39.38 300 PRO A O 1
ATOM 2263 N N . VAL A 1 301 ? 28.764 -15.839 -18.950 1.00 45.69 301 VAL A N 1
ATOM 2264 C CA . VAL A 1 301 ? 29.333 -15.247 -17.734 1.00 45.69 301 VAL A CA 1
ATOM 2265 C C . VAL A 1 301 ? 29.171 -13.735 -17.836 1.00 45.69 301 VAL A C 1
ATOM 2267 O O . VAL A 1 301 ? 29.846 -13.096 -18.640 1.00 45.69 301 VAL A O 1
ATOM 2270 N N . SER A 1 302 ? 28.267 -13.139 -17.052 1.00 52.28 302 SER A N 1
ATOM 2271 C CA . SER A 1 302 ? 28.343 -11.690 -16.830 1.00 52.28 302 SER A CA 1
ATOM 2272 C C . SER A 1 302 ? 29.722 -11.388 -16.237 1.00 52.28 302 SER A C 1
ATOM 2274 O O . SER A 1 302 ? 30.138 -12.148 -15.354 1.00 52.28 302 SER A O 1
ATOM 2276 N N . PRO A 1 303 ? 30.428 -10.325 -16.660 1.00 53.97 303 PRO A N 1
ATOM 2277 C CA . PRO A 1 303 ? 31.723 -9.998 -16.078 1.00 53.97 303 PRO A CA 1
ATOM 2278 C C . PRO A 1 303 ? 31.588 -9.934 -14.547 1.00 53.97 303 PRO A C 1
ATOM 2280 O O . PRO A 1 303 ? 30.591 -9.397 -14.050 1.00 53.97 303 PRO A O 1
ATOM 2283 N N . PRO A 1 304 ? 32.519 -10.547 -13.797 1.00 61.69 304 PRO A N 1
ATOM 2284 C CA . PRO A 1 304 ? 32.420 -10.628 -12.348 1.00 61.69 304 PRO A CA 1
ATOM 2285 C C . PRO A 1 304 ? 32.348 -9.218 -11.761 1.00 61.69 304 PRO A C 1
ATOM 2287 O O . PRO A 1 304 ? 33.181 -8.370 -12.069 1.00 61.69 304 PRO A O 1
ATOM 2290 N N . CYS A 1 305 ? 31.347 -8.962 -10.918 1.00 76.81 305 CYS A N 1
ATOM 2291 C CA . CYS A 1 305 ? 31.251 -7.690 -10.217 1.00 76.81 305 CYS A CA 1
ATOM 2292 C C . CYS A 1 305 ? 32.404 -7.560 -9.218 1.00 76.81 305 CYS A C 1
ATOM 2294 O O . CYS A 1 305 ? 32.604 -8.420 -8.361 1.00 76.81 305 CYS A O 1
ATOM 2296 N N . THR A 1 306 ? 33.117 -6.442 -9.283 1.00 84.00 306 THR A N 1
ATOM 2297 C CA . THR A 1 306 ? 34.227 -6.110 -8.379 1.00 84.00 306 THR A CA 1
ATOM 2298 C C . THR A 1 306 ? 33.766 -5.822 -6.949 1.00 84.00 306 THR A C 1
ATOM 2300 O O . THR A 1 306 ? 34.543 -5.952 -6.006 1.00 84.00 306 THR A O 1
ATOM 2303 N N . LYS A 1 307 ? 32.496 -5.432 -6.768 1.00 85.56 307 LYS A N 1
ATOM 2304 C CA . LYS A 1 307 ? 31.942 -4.971 -5.481 1.00 85.56 307 LYS A CA 1
ATOM 2305 C C . LYS A 1 307 ? 31.106 -6.010 -4.744 1.00 85.56 307 LYS A C 1
ATOM 2307 O O . LYS A 1 307 ? 30.954 -5.906 -3.530 1.00 85.56 307 LYS A O 1
ATOM 2312 N N . VAL A 1 308 ? 30.513 -6.968 -5.457 1.00 86.12 308 VAL A N 1
ATOM 2313 C CA . VAL A 1 308 ? 29.600 -7.960 -4.877 1.00 86.12 308 VAL A CA 1
ATOM 2314 C C . VAL A 1 308 ? 29.951 -9.339 -5.407 1.00 86.12 308 VAL A C 1
ATOM 2316 O O . VAL A 1 308 ? 29.712 -9.640 -6.573 1.00 86.12 308 VAL A O 1
ATOM 2319 N N . LEU A 1 309 ? 30.455 -10.193 -4.518 1.00 85.75 309 LEU A N 1
ATOM 2320 C CA . LEU A 1 309 ? 30.655 -11.607 -4.795 1.00 85.75 309 LEU A CA 1
ATOM 2321 C C . LEU A 1 309 ? 29.373 -12.373 -4.464 1.00 85.75 309 LEU A C 1
ATOM 2323 O O . LEU A 1 309 ? 28.900 -12.353 -3.328 1.00 85.75 309 LEU A O 1
ATOM 2327 N N . GLU A 1 310 ? 28.817 -13.059 -5.454 1.00 83.38 310 GLU A N 1
ATOM 2328 C CA . GLU A 1 310 ? 27.655 -13.923 -5.279 1.00 83.38 310 GLU A CA 1
ATOM 2329 C C . GLU A 1 310 ? 28.021 -15.363 -5.650 1.00 83.38 310 GLU A C 1
ATOM 2331 O O . GLU A 1 310 ? 28.675 -15.598 -6.663 1.00 83.38 310 GLU A O 1
ATOM 2336 N N . GLY A 1 311 ? 27.632 -16.321 -4.805 1.00 82.38 311 GLY A N 1
ATOM 2337 C CA . GLY A 1 311 ? 27.922 -17.739 -5.015 1.00 82.38 311 GLY A CA 1
ATOM 2338 C C . GLY A 1 311 ? 27.079 -18.393 -6.125 1.00 82.38 311 GLY A C 1
ATOM 2339 O O . GLY A 1 311 ? 26.226 -17.749 -6.744 1.00 82.38 311 GLY A O 1
ATOM 2340 N N . PRO A 1 312 ? 27.268 -19.707 -6.356 1.00 82.81 312 PRO A N 1
ATOM 2341 C CA . PRO A 1 312 ? 26.530 -20.463 -7.376 1.00 82.81 312 PRO A CA 1
ATOM 2342 C C . PRO A 1 312 ? 25.048 -20.703 -7.023 1.00 82.81 312 PRO A C 1
ATOM 2344 O O . PRO A 1 312 ? 24.268 -21.138 -7.868 1.00 82.81 312 PRO A O 1
ATOM 2347 N N . GLN A 1 313 ? 24.647 -20.431 -5.780 1.00 87.56 313 GLN A N 1
ATOM 2348 C CA . GLN A 1 313 ? 23.270 -20.544 -5.297 1.00 87.56 313 GLN A CA 1
ATOM 2349 C C . GLN A 1 313 ? 22.517 -19.218 -5.440 1.00 87.56 313 GLN A C 1
ATOM 2351 O O . GLN A 1 313 ? 23.122 -18.143 -5.478 1.00 87.56 313 GLN A O 1
ATOM 2356 N N . TYR A 1 314 ? 21.184 -19.280 -5.489 1.00 88.38 314 TYR A N 1
ATOM 2357 C CA . TYR A 1 314 ? 20.363 -18.071 -5.436 1.00 88.38 314 TYR A CA 1
ATOM 2358 C C . TYR A 1 314 ? 20.552 -17.335 -4.105 1.00 88.38 314 TYR A C 1
ATOM 2360 O O . TYR A 1 314 ? 20.389 -17.909 -3.027 1.00 88.38 314 TYR A O 1
ATOM 2368 N N . ASN A 1 315 ? 20.843 -16.033 -4.167 1.00 89.88 315 ASN A N 1
ATOM 2369 C CA . ASN A 1 315 ? 20.910 -15.204 -2.972 1.00 89.88 315 ASN A CA 1
ATOM 2370 C C . ASN A 1 315 ? 19.499 -14.917 -2.432 1.00 89.88 315 ASN A C 1
ATOM 2372 O O . ASN A 1 315 ? 18.805 -13.999 -2.892 1.00 89.88 315 ASN A O 1
ATOM 2376 N N . VAL A 1 316 ? 19.101 -15.687 -1.418 1.00 91.19 316 VAL A N 1
ATOM 2377 C CA . VAL A 1 316 ? 17.791 -15.586 -0.755 1.00 91.19 316 VAL A CA 1
ATOM 2378 C C . VAL A 1 316 ? 17.562 -14.193 -0.165 1.00 91.19 316 VAL A C 1
ATOM 2380 O O . VAL A 1 316 ? 16.437 -13.711 -0.181 1.00 91.19 316 VAL A O 1
ATOM 2383 N N . SER A 1 317 ? 18.605 -13.492 0.294 1.00 90.38 317 SER A N 1
ATOM 2384 C CA . SER A 1 317 ? 18.455 -12.144 0.870 1.00 90.38 317 SER A CA 1
ATOM 2385 C C . SER A 1 317 ? 18.088 -11.060 -0.153 1.00 90.38 317 SER A C 1
ATOM 2387 O O . SER A 1 317 ? 17.635 -9.988 0.236 1.00 90.38 317 SER A O 1
ATOM 2389 N N . VAL A 1 318 ? 18.309 -11.314 -1.449 1.00 90.81 318 VAL A N 1
ATOM 2390 C CA . VAL A 1 318 ? 17.984 -10.378 -2.538 1.00 90.81 318 VAL A CA 1
ATOM 2391 C C . VAL A 1 318 ? 16.719 -10.810 -3.264 1.00 90.81 318 VAL A C 1
ATOM 2393 O O . VAL A 1 318 ? 15.809 -10.008 -3.436 1.00 90.81 318 VAL A O 1
ATOM 2396 N N . SER A 1 319 ? 16.657 -12.083 -3.650 1.00 91.75 319 SER A N 1
ATOM 2397 C CA . SER A 1 319 ? 15.593 -12.633 -4.501 1.00 91.75 319 SER A CA 1
ATOM 2398 C C . SER A 1 319 ? 14.448 -13.302 -3.737 1.00 91.75 319 SER A C 1
ATOM 2400 O O . SER A 1 319 ? 13.348 -13.451 -4.269 1.00 91.75 319 SER A O 1
ATOM 2402 N N . GLY A 1 320 ? 14.657 -13.632 -2.460 1.00 93.00 320 GLY A N 1
ATOM 2403 C CA . GLY A 1 320 ? 13.640 -14.198 -1.577 1.00 93.00 320 GLY A CA 1
ATOM 2404 C C . GLY A 1 320 ? 12.371 -13.351 -1.426 1.00 93.00 320 GLY A C 1
ATOM 2405 O O . GLY A 1 320 ? 11.289 -13.910 -1.615 1.00 93.00 320 GLY A O 1
ATOM 2406 N N . PRO A 1 321 ? 12.431 -12.035 -1.125 1.00 94.44 321 PRO A N 1
ATOM 2407 C CA . PRO A 1 321 ? 11.215 -11.244 -0.929 1.00 94.44 321 PRO A CA 1
ATOM 2408 C C . PRO A 1 321 ? 10.411 -11.088 -2.228 1.00 94.44 321 PRO A C 1
ATOM 2410 O O . PRO A 1 321 ? 9.182 -11.151 -2.189 1.00 94.44 321 PRO A O 1
ATOM 2413 N N . GLY A 1 322 ? 11.086 -10.982 -3.380 1.00 94.62 322 GLY A N 1
ATOM 2414 C CA . GLY A 1 322 ? 10.448 -10.998 -4.699 1.00 94.62 322 GLY A CA 1
ATOM 2415 C C . GLY A 1 322 ? 9.707 -12.309 -4.968 1.00 94.62 322 GLY A C 1
ATOM 2416 O O . GLY A 1 322 ? 8.536 -12.279 -5.339 1.00 94.62 322 GLY A O 1
ATOM 2417 N N . ALA A 1 323 ? 10.340 -13.455 -4.695 1.00 95.38 323 ALA A N 1
ATOM 2418 C CA . ALA A 1 323 ? 9.719 -14.769 -4.876 1.00 95.38 323 ALA A CA 1
ATOM 2419 C C . ALA A 1 323 ? 8.521 -14.996 -3.937 1.00 95.38 323 ALA A C 1
ATOM 2421 O O . ALA A 1 323 ? 7.496 -15.529 -4.362 1.00 95.38 323 ALA A O 1
ATOM 2422 N N . ILE A 1 324 ? 8.622 -14.554 -2.676 1.00 96.31 324 ILE A N 1
ATOM 2423 C CA . ILE A 1 324 ? 7.523 -14.613 -1.701 1.00 96.31 324 ILE A CA 1
ATOM 2424 C C . ILE A 1 324 ? 6.320 -13.809 -2.208 1.00 96.31 324 ILE A C 1
ATOM 2426 O O . ILE A 1 324 ? 5.205 -14.327 -2.232 1.00 96.31 324 ILE A O 1
ATOM 2430 N N . MET A 1 325 ? 6.551 -12.567 -2.645 1.00 96.38 325 MET A N 1
ATOM 2431 C CA . MET A 1 325 ? 5.509 -11.694 -3.188 1.00 96.38 325 MET A CA 1
ATOM 2432 C C . MET A 1 325 ? 4.887 -12.257 -4.470 1.00 96.38 325 MET A C 1
ATOM 2434 O O . MET A 1 325 ? 3.666 -12.233 -4.600 1.00 96.38 325 MET A O 1
ATOM 2438 N N . ALA A 1 326 ? 5.698 -12.797 -5.385 1.00 95.38 326 ALA A N 1
ATOM 2439 C CA . ALA A 1 326 ? 5.224 -13.412 -6.623 1.00 95.38 326 ALA A CA 1
ATOM 2440 C C . ALA A 1 326 ? 4.266 -14.578 -6.341 1.00 95.38 326 ALA A C 1
ATOM 2442 O O . ALA A 1 326 ? 3.131 -14.565 -6.812 1.00 95.38 326 ALA A O 1
ATOM 2443 N N . LEU A 1 327 ? 4.697 -15.543 -5.516 1.00 95.06 327 LEU A N 1
ATOM 2444 C CA . LEU A 1 327 ? 3.884 -16.701 -5.129 1.00 95.06 327 LEU A CA 1
ATOM 2445 C C . LEU A 1 327 ? 2.609 -16.277 -4.393 1.00 95.06 327 LEU A C 1
ATOM 2447 O O . LEU A 1 327 ? 1.527 -16.778 -4.687 1.00 95.06 327 LEU A O 1
ATOM 2451 N N . GLY A 1 328 ? 2.729 -15.333 -3.458 1.00 95.06 328 GLY A N 1
ATOM 2452 C CA . GLY A 1 328 ? 1.599 -14.848 -2.675 1.00 95.06 328 GLY A CA 1
ATOM 2453 C C . GLY A 1 328 ? 0.533 -14.131 -3.507 1.00 95.06 328 GLY A C 1
ATOM 2454 O O . GLY A 1 328 ? -0.653 -14.354 -3.285 1.00 95.06 328 GLY A O 1
ATOM 2455 N N . LEU A 1 329 ? 0.935 -13.299 -4.475 1.00 95.25 329 LEU A N 1
ATOM 2456 C CA . LEU A 1 329 ? 0.008 -12.593 -5.371 1.00 95.25 329 LEU A CA 1
ATOM 2457 C C . LEU A 1 329 ? -0.568 -13.509 -6.463 1.00 95.25 329 LEU A C 1
ATOM 2459 O O . LEU A 1 329 ? -1.743 -13.384 -6.801 1.00 95.25 329 LEU A O 1
ATOM 2463 N N . MET A 1 330 ? 0.214 -14.464 -6.972 1.00 93.81 330 MET A N 1
ATOM 2464 C CA . MET A 1 330 ? -0.256 -15.468 -7.935 1.00 93.81 330 MET A CA 1
ATOM 2465 C C . MET A 1 330 ? -1.393 -16.327 -7.356 1.00 93.81 330 MET A C 1
ATOM 2467 O O . MET A 1 330 ? -2.392 -16.579 -8.028 1.00 93.81 330 MET A O 1
ATOM 2471 N N . TYR A 1 331 ? -1.267 -16.718 -6.084 1.00 94.06 331 TYR A N 1
ATOM 2472 C CA . TYR A 1 331 ? -2.215 -17.579 -5.368 1.00 94.06 331 TYR A CA 1
ATOM 2473 C C . TYR A 1 331 ? -3.198 -16.827 -4.460 1.00 94.06 331 TYR A C 1
ATOM 2475 O O . TYR A 1 331 ? -3.909 -17.441 -3.658 1.00 94.06 331 TYR A O 1
ATOM 2483 N N . ILE A 1 332 ? -3.268 -15.501 -4.554 1.00 93.81 332 ILE A N 1
ATOM 2484 C CA . ILE A 1 332 ? -4.111 -14.699 -3.667 1.00 93.81 332 ILE A CA 1
ATOM 2485 C C . ILE A 1 332 ? -5.589 -15.117 -3.774 1.00 93.81 332 ILE A C 1
ATOM 2487 O O . ILE A 1 332 ? -6.127 -15.251 -4.870 1.00 93.81 332 ILE A O 1
ATOM 2491 N N . LYS A 1 333 ? -6.250 -15.338 -2.629 1.00 92.19 333 LYS A N 1
ATOM 2492 C CA . LYS A 1 333 ? -7.649 -15.809 -2.533 1.00 92.19 333 LYS A CA 1
ATOM 2493 C C . LYS A 1 333 ? -7.993 -17.108 -3.283 1.00 92.19 333 LYS A C 1
ATOM 2495 O O . LYS A 1 333 ? -9.166 -17.369 -3.527 1.00 92.19 333 LYS A O 1
ATOM 2500 N N . THR A 1 334 ? -7.009 -17.933 -3.633 1.00 91.06 334 THR A N 1
ATOM 2501 C CA . THR A 1 334 ? -7.259 -19.227 -4.303 1.00 91.06 334 THR A CA 1
ATOM 2502 C C . THR A 1 334 ? -7.581 -20.362 -3.327 1.00 91.06 334 THR A C 1
ATOM 2504 O O . THR A 1 334 ? -8.072 -21.403 -3.751 1.00 91.06 334 THR A O 1
ATOM 2507 N N . ASN A 1 335 ? -7.316 -20.178 -2.026 1.00 92.75 335 ASN A N 1
ATOM 2508 C CA . ASN A 1 335 ? -7.464 -21.190 -0.973 1.00 92.75 335 ASN A CA 1
ATOM 2509 C C . ASN A 1 335 ? -6.683 -22.499 -1.215 1.00 92.75 335 ASN A C 1
ATOM 2511 O O . ASN A 1 335 ? -7.047 -23.549 -0.679 1.00 92.75 335 ASN A O 1
ATOM 2515 N N . ASP A 1 336 ? -5.581 -22.454 -1.972 1.00 93.06 336 ASP A N 1
ATOM 2516 C CA . ASP A 1 336 ? -4.705 -23.615 -2.131 1.00 93.06 336 ASP A CA 1
ATOM 2517 C C . ASP A 1 336 ? -3.859 -23.860 -0.868 1.00 93.06 336 ASP A C 1
ATOM 2519 O O . ASP A 1 336 ? -2.859 -23.184 -0.591 1.00 93.06 336 ASP A O 1
ATOM 2523 N N . ALA A 1 337 ? -4.252 -24.883 -0.108 1.00 92.81 337 ALA A N 1
ATOM 2524 C CA . ALA A 1 337 ? -3.578 -25.286 1.118 1.00 92.81 337 ALA A CA 1
ATOM 2525 C C . ALA A 1 337 ? -2.144 -25.792 0.882 1.00 92.81 337 ALA A C 1
ATOM 2527 O O . ALA A 1 337 ? -1.284 -25.612 1.752 1.00 92.81 337 ALA A O 1
ATOM 2528 N N . LEU A 1 338 ? -1.856 -26.409 -0.272 1.00 92.62 338 LEU A N 1
ATOM 2529 C CA . LEU A 1 338 ? -0.526 -26.945 -0.563 1.00 92.62 338 LEU A CA 1
ATOM 2530 C C . LEU A 1 338 ? 0.470 -25.801 -0.724 1.00 92.62 338 LEU A C 1
ATOM 2532 O O . LEU A 1 338 ? 1.491 -25.775 -0.030 1.00 92.62 338 LEU A O 1
ATOM 2536 N N . MET A 1 339 ? 0.146 -24.822 -1.566 1.00 91.94 339 MET A N 1
ATOM 2537 C CA . MET A 1 339 ? 1.006 -23.662 -1.779 1.00 91.94 339 MET A CA 1
ATOM 2538 C C . MET A 1 339 ? 1.098 -22.769 -0.542 1.00 91.94 339 MET A C 1
ATOM 2540 O O . MET A 1 339 ? 2.201 -22.346 -0.188 1.00 91.94 339 MET A O 1
ATOM 2544 N N . ALA A 1 340 ? 0.001 -22.580 0.199 1.00 93.19 340 ALA A N 1
ATOM 2545 C CA . ALA A 1 340 ? 0.039 -21.878 1.481 1.00 93.19 340 ALA A CA 1
ATOM 2546 C C . ALA A 1 340 ? 0.995 -22.552 2.483 1.00 93.19 340 ALA A C 1
ATOM 2548 O O . ALA A 1 340 ? 1.770 -21.869 3.153 1.00 93.19 340 ALA A O 1
ATOM 2549 N N . SER A 1 341 ? 1.003 -23.889 2.556 1.00 92.50 341 SER A N 1
ATOM 2550 C CA . SER A 1 341 ? 1.903 -24.627 3.453 1.00 92.50 341 SER A CA 1
ATOM 2551 C C . SER A 1 341 ? 3.382 -24.527 3.059 1.00 92.50 341 SER A C 1
ATOM 2553 O O . SER A 1 341 ? 4.239 -24.482 3.941 1.00 92.50 341 SER A O 1
ATOM 2555 N N . ARG A 1 342 ? 3.679 -24.454 1.753 1.00 92.31 342 ARG A N 1
ATOM 2556 C CA . ARG A 1 342 ? 5.040 -24.272 1.220 1.00 92.31 342 ARG A CA 1
ATOM 2557 C C . ARG A 1 342 ? 5.556 -22.849 1.425 1.00 92.31 342 ARG A C 1
ATOM 2559 O O . ARG A 1 342 ? 6.746 -22.668 1.667 1.00 92.31 342 ARG A O 1
ATOM 2566 N N . LEU A 1 343 ? 4.674 -21.852 1.321 1.00 93.31 343 LEU A N 1
ATOM 2567 C CA . LEU A 1 343 ? 5.021 -20.447 1.525 1.00 93.31 343 LEU A CA 1
ATOM 2568 C C . LEU A 1 343 ? 5.170 -20.096 3.009 1.00 93.31 343 LEU A C 1
ATOM 2570 O O . LEU A 1 343 ? 5.997 -19.251 3.348 1.00 93.31 343 LEU A O 1
ATOM 2574 N N . ALA A 1 344 ? 4.385 -20.728 3.886 1.00 93.06 344 ALA A N 1
ATOM 2575 C CA . ALA A 1 344 ? 4.404 -20.469 5.320 1.00 93.06 344 ALA A CA 1
ATOM 2576 C C . ALA A 1 344 ? 5.816 -20.619 5.928 1.00 93.06 344 ALA A C 1
ATOM 2578 O O . ALA A 1 344 ? 6.648 -21.389 5.435 1.00 93.06 344 ALA A O 1
ATOM 2579 N N . PRO A 1 345 ? 6.123 -19.900 7.024 1.00 92.50 345 PRO A N 1
ATOM 2580 C CA . PRO A 1 345 ? 7.392 -20.078 7.716 1.00 92.50 345 PRO A CA 1
ATOM 2581 C C . PRO A 1 345 ? 7.602 -21.537 8.159 1.00 92.50 345 PRO A C 1
ATOM 2583 O O . PRO A 1 345 ? 6.641 -22.201 8.566 1.00 92.50 345 PRO A O 1
ATOM 2586 N N . PRO A 1 346 ? 8.848 -22.048 8.132 1.00 91.38 346 PRO A N 1
ATOM 2587 C CA . PRO A 1 346 ? 9.137 -23.416 8.548 1.00 91.38 346 PRO A CA 1
ATOM 2588 C C . PRO A 1 346 ? 8.660 -23.691 9.978 1.00 91.38 346 PRO A C 1
ATOM 2590 O O . PRO A 1 346 ? 8.872 -22.882 10.881 1.00 91.38 346 PRO A O 1
ATOM 2593 N N . ARG A 1 347 ? 8.049 -24.861 10.207 1.00 87.69 347 ARG A N 1
ATOM 2594 C CA . ARG A 1 347 ? 7.545 -25.258 11.538 1.00 87.69 347 ARG A CA 1
ATOM 2595 C C . ARG A 1 347 ? 8.648 -25.729 12.493 1.00 87.69 347 ARG A C 1
ATOM 2597 O O . ARG A 1 347 ? 8.433 -25.773 13.706 1.00 87.69 347 ARG A O 1
ATOM 2604 N N . THR A 1 348 ? 9.801 -26.119 11.958 1.00 89.69 348 THR A N 1
ATOM 2605 C CA . THR A 1 348 ? 10.971 -26.601 12.705 1.00 89.69 348 THR A CA 1
ATOM 2606 C C . THR A 1 348 ? 11.819 -25.442 13.212 1.00 89.69 348 THR A C 1
ATOM 2608 O O . THR A 1 348 ? 12.076 -24.526 12.442 1.00 89.69 348 THR A O 1
ATOM 2611 N N . VAL A 1 349 ? 12.354 -25.544 14.433 1.00 87.81 349 VAL A N 1
ATOM 2612 C CA . VAL A 1 349 ? 13.209 -24.505 15.040 1.00 87.81 349 VAL A CA 1
ATOM 2613 C C . VAL A 1 349 ? 14.422 -24.171 14.161 1.00 87.81 349 VAL A C 1
ATOM 2615 O O . VAL A 1 349 ? 14.619 -23.008 13.832 1.00 87.81 349 VAL A O 1
ATOM 2618 N N . VAL A 1 350 ? 15.151 -25.189 13.690 1.00 89.44 350 VAL A N 1
ATOM 2619 C CA . VAL A 1 350 ? 16.322 -25.025 12.802 1.00 89.44 350 VAL A CA 1
ATOM 2620 C C . VAL A 1 350 ? 15.941 -24.335 11.488 1.00 89.44 350 VAL A C 1
ATOM 2622 O O . VAL A 1 350 ? 16.608 -23.413 11.034 1.00 89.44 350 VAL A O 1
ATOM 2625 N N . GLY A 1 351 ? 14.818 -24.742 10.890 1.00 88.69 351 GLY A N 1
ATOM 2626 C CA . GLY A 1 351 ? 14.309 -24.100 9.679 1.00 88.69 351 GLY A CA 1
ATOM 2627 C C . GLY A 1 351 ? 13.913 -22.639 9.904 1.00 88.69 351 GLY A C 1
ATOM 2628 O O . GLY A 1 351 ? 14.185 -21.806 9.049 1.00 88.69 351 GLY A O 1
ATOM 2629 N N . THR A 1 352 ? 13.295 -22.305 11.042 1.00 89.94 352 THR A N 1
ATOM 2630 C CA . THR A 1 352 ? 12.952 -20.916 11.383 1.00 89.94 352 THR A CA 1
ATOM 2631 C C . THR A 1 352 ? 14.204 -20.077 11.644 1.00 89.94 352 THR A C 1
ATOM 2633 O O . THR A 1 352 ? 14.215 -18.905 11.292 1.00 89.94 352 THR A O 1
ATOM 2636 N N . GLU A 1 353 ? 15.258 -20.650 12.225 1.00 89.25 353 GLU A N 1
ATOM 2637 C CA . GLU A 1 353 ? 16.550 -19.979 12.434 1.00 89.25 353 GLU A CA 1
ATOM 2638 C C . GLU A 1 353 ? 17.236 -19.607 11.110 1.00 89.25 353 GLU A C 1
ATOM 2640 O O . GLU A 1 353 ? 17.821 -18.535 11.001 1.00 89.25 353 GLU A O 1
ATOM 2645 N N . GLY A 1 354 ? 17.107 -20.443 10.076 1.00 89.06 354 GLY A N 1
ATOM 2646 C CA . GLY A 1 354 ? 17.661 -20.167 8.747 1.00 89.06 354 GLY A CA 1
ATOM 2647 C C . GLY A 1 354 ? 16.914 -19.100 7.933 1.00 89.06 354 GLY A C 1
ATOM 2648 O O . GLY A 1 354 ? 17.325 -18.793 6.814 1.00 89.06 354 GLY A O 1
ATOM 2649 N N . VAL A 1 355 ? 15.808 -18.545 8.443 1.00 91.94 355 VAL A N 1
ATOM 2650 C CA . VAL A 1 355 ? 14.959 -17.588 7.716 1.00 91.94 355 VAL A CA 1
ATOM 2651 C C . VAL A 1 355 ? 15.030 -16.203 8.352 1.00 91.94 355 VAL A C 1
ATOM 2653 O O . VAL A 1 355 ? 14.798 -16.037 9.548 1.00 91.94 355 VAL A O 1
ATOM 2656 N N . PHE A 1 356 ? 15.263 -15.189 7.513 1.00 93.00 356 PHE A N 1
ATOM 2657 C CA . PHE A 1 356 ? 15.258 -13.786 7.924 1.00 93.00 356 PHE A CA 1
ATOM 2658 C C . PHE A 1 356 ? 13.902 -13.362 8.534 1.00 93.00 356 PHE A C 1
ATOM 2660 O O . PHE A 1 356 ? 12.852 -13.753 8.009 1.00 93.00 356 PHE A O 1
ATOM 2667 N N . PRO A 1 357 ? 13.882 -12.495 9.565 1.00 93.12 357 PRO A N 1
ATOM 2668 C CA . PRO A 1 357 ? 12.640 -12.034 10.192 1.00 93.12 357 PRO A CA 1
ATOM 2669 C C . PRO A 1 357 ? 11.676 -11.358 9.212 1.00 93.12 357 PRO A C 1
ATOM 2671 O O . PRO A 1 357 ? 10.469 -11.590 9.250 1.00 93.12 357 PRO A O 1
ATOM 2674 N N . GLU A 1 358 ? 12.202 -10.577 8.269 1.00 92.31 358 GLU A N 1
ATOM 2675 C CA . GLU A 1 358 ? 11.419 -9.934 7.206 1.00 92.31 358 GLU A CA 1
ATOM 2676 C C . GLU A 1 358 ? 10.729 -10.963 6.298 1.00 92.31 358 GLU A C 1
ATOM 2678 O O . GLU A 1 358 ? 9.555 -10.816 5.958 1.00 92.31 358 GLU A O 1
ATOM 2683 N N . HIS A 1 359 ? 11.413 -12.064 5.970 1.00 94.62 359 HIS A N 1
ATOM 2684 C CA . HIS A 1 359 ? 10.809 -13.158 5.213 1.00 94.62 359 HIS A CA 1
ATOM 2685 C C . HIS A 1 359 ? 9.748 -13.881 6.040 1.00 94.62 359 HIS A C 1
ATOM 2687 O O . HIS A 1 359 ? 8.697 -14.203 5.497 1.00 94.62 359 HIS A O 1
ATOM 2693 N N . CYS A 1 360 ? 9.968 -14.102 7.343 1.00 94.75 360 CYS A N 1
ATOM 2694 C CA . CYS A 1 360 ? 8.944 -14.666 8.230 1.00 94.75 360 CYS A CA 1
ATOM 2695 C C . CYS A 1 360 ? 7.675 -13.801 8.254 1.00 94.75 360 CYS A C 1
ATOM 2697 O O . CYS A 1 360 ? 6.566 -14.339 8.222 1.00 94.75 360 CYS A O 1
ATOM 2699 N N . HIS A 1 361 ? 7.838 -12.476 8.254 1.00 95.38 361 HIS A N 1
ATOM 2700 C CA . HIS A 1 361 ? 6.735 -11.524 8.174 1.00 95.38 361 HIS A CA 1
ATOM 2701 C C . HIS A 1 361 ? 5.945 -11.689 6.870 1.00 95.38 361 HIS A C 1
ATOM 2703 O O . HIS A 1 361 ? 4.739 -11.937 6.903 1.00 95.38 361 HIS A O 1
ATOM 2709 N N . LEU A 1 362 ? 6.624 -11.592 5.721 1.00 96.00 362 LEU A N 1
ATOM 2710 C CA . LEU A 1 362 ? 5.990 -11.686 4.402 1.00 96.00 362 LEU A CA 1
ATOM 2711 C C . LEU A 1 362 ? 5.347 -13.053 4.163 1.00 96.00 362 LEU A C 1
ATOM 2713 O O . LEU A 1 362 ? 4.208 -13.122 3.713 1.00 96.00 362 LEU A O 1
ATOM 2717 N N . ARG A 1 363 ? 6.049 -14.137 4.514 1.00 96.00 363 ARG A N 1
ATOM 2718 C CA . ARG A 1 363 ? 5.557 -15.515 4.390 1.00 96.00 363 ARG A CA 1
ATOM 2719 C C . ARG A 1 363 ? 4.291 -15.738 5.208 1.00 96.00 363 ARG A C 1
ATOM 2721 O O . ARG A 1 363 ? 3.342 -16.308 4.688 1.00 96.00 363 ARG A O 1
ATOM 2728 N N . SER A 1 364 ? 4.254 -15.263 6.456 1.00 95.38 364 SER A N 1
ATOM 2729 C CA . SER A 1 364 ? 3.058 -15.387 7.306 1.00 95.38 364 SER A CA 1
ATOM 2730 C C . SER A 1 364 ? 1.886 -14.582 6.747 1.00 95.38 364 SER A C 1
ATOM 2732 O O . SER A 1 364 ? 0.770 -15.088 6.692 1.00 95.38 364 SER A O 1
ATOM 2734 N N . CYS A 1 365 ? 2.147 -13.351 6.291 1.00 96.12 365 CYS A N 1
ATOM 2735 C CA . CYS A 1 365 ? 1.128 -12.484 5.705 1.00 96.12 365 CYS A CA 1
ATOM 2736 C C . CYS A 1 365 ? 0.523 -13.100 4.432 1.00 96.12 365 CYS A C 1
ATOM 2738 O O . CYS A 1 365 ? -0.688 -13.285 4.334 1.00 96.12 365 CYS A O 1
ATOM 2740 N N . LEU A 1 366 ? 1.365 -13.478 3.468 1.00 96.31 366 LEU A N 1
ATOM 2741 C CA . LEU A 1 366 ? 0.908 -13.964 2.167 1.00 96.31 366 LEU A CA 1
ATOM 2742 C C . LEU A 1 366 ? 0.340 -15.382 2.230 1.00 96.31 366 LEU A C 1
ATOM 2744 O O . LEU A 1 366 ? -0.654 -15.644 1.565 1.00 96.31 366 LEU A O 1
ATOM 2748 N N . ALA A 1 367 ? 0.886 -16.275 3.064 1.00 95.81 367 ALA A N 1
ATOM 2749 C CA . ALA A 1 367 ? 0.278 -17.590 3.280 1.00 95.81 367 ALA A CA 1
ATOM 2750 C C . ALA A 1 367 ? -1.143 -17.464 3.851 1.00 95.81 367 ALA A C 1
ATOM 2752 O O . ALA A 1 367 ? -2.039 -18.207 3.449 1.00 95.81 367 ALA A O 1
ATOM 2753 N N . ALA A 1 368 ? -1.370 -16.486 4.734 1.00 95.50 368 ALA A N 1
ATOM 2754 C CA . ALA A 1 368 ? -2.709 -16.178 5.206 1.00 95.50 368 ALA A CA 1
ATOM 2755 C C . ALA A 1 368 ? -3.579 -15.616 4.063 1.00 95.50 368 ALA A C 1
ATOM 2757 O O . ALA A 1 368 ? -4.706 -16.072 3.902 1.00 95.50 368 ALA A O 1
ATOM 2758 N N . LEU A 1 369 ? -3.081 -14.672 3.249 1.00 95.19 369 LEU A N 1
ATOM 2759 C CA . LEU A 1 369 ? -3.830 -14.080 2.121 1.00 95.19 369 LEU A CA 1
ATOM 2760 C C . LEU A 1 369 ? -4.215 -15.093 1.024 1.00 95.19 369 LEU A C 1
ATOM 2762 O O . LEU A 1 369 ? -5.230 -14.895 0.352 1.00 95.19 369 LEU A O 1
ATOM 2766 N N . ILE A 1 370 ? -3.441 -16.169 0.849 1.00 95.88 370 ILE A N 1
ATOM 2767 C CA . ILE A 1 370 ? -3.817 -17.313 0.001 1.00 95.88 370 ILE A CA 1
ATOM 2768 C C . ILE A 1 370 ? -5.047 -18.019 0.593 1.00 95.88 370 ILE A C 1
ATOM 2770 O O . ILE A 1 370 ? -6.025 -18.244 -0.119 1.00 95.88 370 ILE A O 1
ATOM 2774 N N . MET A 1 371 ? -5.023 -18.305 1.900 1.00 94.38 371 MET A N 1
ATOM 2775 C CA . MET A 1 371 ? -6.116 -18.932 2.662 1.00 94.38 371 MET A CA 1
ATOM 2776 C C . MET A 1 371 ? -7.129 -17.896 3.179 1.00 94.38 371 MET A C 1
ATOM 2778 O O . MET A 1 371 ? -7.396 -17.807 4.383 1.00 94.38 371 MET A O 1
ATOM 2782 N N . TRP A 1 372 ? -7.677 -17.097 2.263 1.00 92.00 372 TRP A N 1
ATOM 2783 C CA . TRP A 1 372 ? -8.512 -15.927 2.558 1.00 92.00 372 TRP A CA 1
ATOM 2784 C C . TRP A 1 372 ? -9.722 -16.235 3.453 1.00 92.00 372 TRP A C 1
ATOM 2786 O O . TRP A 1 372 ? -10.024 -15.467 4.371 1.00 92.00 372 TRP A O 1
ATOM 2796 N N . ASP A 1 373 ? -10.387 -17.369 3.229 1.00 90.31 373 ASP A N 1
ATOM 2797 C CA . ASP A 1 373 ? -11.623 -17.720 3.942 1.00 90.31 373 ASP A CA 1
ATOM 2798 C C . ASP A 1 373 ? -11.380 -18.251 5.359 1.00 90.31 373 ASP A C 1
ATOM 2800 O O . ASP A 1 373 ? -12.248 -18.164 6.227 1.00 90.31 373 ASP A O 1
ATOM 2804 N N . ASN A 1 374 ? -10.169 -18.737 5.641 1.00 91.38 374 ASN A N 1
ATOM 2805 C CA . ASN A 1 374 ? -9.821 -19.268 6.957 1.00 91.38 374 ASN A CA 1
ATOM 2806 C C . ASN A 1 374 ? -9.535 -18.171 7.995 1.00 91.38 374 ASN A C 1
ATOM 2808 O O . ASN A 1 374 ? -9.381 -18.481 9.178 1.00 91.38 374 ASN A O 1
ATOM 2812 N N . MET A 1 375 ? -9.437 -16.903 7.585 1.00 91.00 375 MET A N 1
ATOM 2813 C CA . MET A 1 375 ? -9.073 -15.800 8.471 1.00 91.00 375 MET A CA 1
ATOM 2814 C C . MET A 1 375 ? -10.195 -15.417 9.439 1.00 91.00 375 MET A C 1
ATOM 2816 O O . MET A 1 375 ? -11.214 -14.835 9.053 1.00 91.00 375 MET A O 1
ATOM 2820 N N . LYS A 1 376 ? -9.960 -15.637 10.736 1.00 90.25 376 LYS A N 1
ATOM 2821 C CA . LYS A 1 376 ? -10.889 -15.258 11.808 1.00 90.25 376 LYS A CA 1
ATOM 2822 C C . LYS A 1 376 ? -10.243 -14.240 12.755 1.00 90.25 376 LYS A C 1
ATOM 2824 O O . LYS A 1 376 ? -9.068 -14.389 13.086 1.00 90.25 376 LYS A O 1
ATOM 2829 N N . PRO A 1 377 ? -10.984 -13.220 13.231 1.00 90.38 377 PRO A N 1
ATOM 2830 C CA . PRO A 1 377 ? -10.470 -12.212 14.154 1.00 90.38 377 PRO A CA 1
ATOM 2831 C C . PRO A 1 377 ? -10.458 -12.752 15.595 1.00 90.38 377 PRO A C 1
ATOM 2833 O O . PRO A 1 377 ? -11.088 -12.185 16.486 1.00 90.38 377 PRO A O 1
ATOM 2836 N N . THR A 1 378 ? -9.768 -13.873 15.821 1.00 92.69 378 THR A N 1
ATOM 2837 C CA . THR A 1 378 ? -9.607 -14.514 17.133 1.00 92.69 378 THR A CA 1
ATOM 2838 C C . THR A 1 378 ? -8.128 -14.661 17.482 1.00 92.69 378 THR A C 1
ATOM 2840 O O . THR A 1 378 ? -7.274 -14.829 16.610 1.00 92.69 378 THR A O 1
ATOM 2843 N N . SER A 1 379 ? -7.809 -14.607 18.777 1.00 89.88 379 SER A N 1
ATOM 2844 C CA . SER A 1 379 ? -6.445 -14.842 19.269 1.00 89.88 379 SER A CA 1
ATOM 2845 C C . SER A 1 379 ? -5.983 -16.269 18.977 1.00 89.88 379 SER A C 1
ATOM 2847 O O . SER A 1 379 ? -4.832 -16.483 18.611 1.00 89.88 379 SER A O 1
ATOM 2849 N N . GLU A 1 380 ? -6.893 -17.240 19.061 1.00 90.88 380 GLU A N 1
ATOM 2850 C CA . GLU A 1 380 ? -6.636 -18.640 18.716 1.00 90.88 380 GLU A CA 1
ATOM 2851 C C . GLU A 1 380 ? -6.143 -18.797 17.277 1.00 90.88 380 GLU A C 1
ATOM 2853 O O . GLU A 1 380 ? -5.146 -19.478 17.039 1.00 90.88 380 GLU A O 1
ATOM 2858 N N . TRP A 1 381 ? -6.791 -18.115 16.325 1.00 92.50 381 TRP A N 1
ATOM 2859 C CA . TRP A 1 381 ? -6.364 -18.132 14.930 1.00 92.50 381 TRP A CA 1
ATOM 2860 C C . TRP A 1 381 ? -4.971 -17.517 14.771 1.00 92.50 381 TRP A C 1
ATOM 2862 O O . TRP A 1 381 ? -4.099 -18.122 14.145 1.00 92.50 381 TRP A O 1
ATOM 2872 N N . LEU A 1 382 ? -4.724 -16.370 15.409 1.00 91.38 382 LEU A N 1
ATOM 2873 C CA . LEU A 1 382 ? -3.429 -15.692 15.347 1.00 91.38 382 LEU A CA 1
ATOM 2874 C C . LEU A 1 382 ? -2.283 -16.592 15.841 1.00 91.38 382 LEU A C 1
ATOM 2876 O O . LEU A 1 382 ? -1.250 -16.703 15.180 1.00 91.38 382 LEU A O 1
ATOM 2880 N N . PHE A 1 383 ? -2.475 -17.277 16.972 1.00 90.50 383 PHE A N 1
ATOM 2881 C CA . PHE A 1 383 ? -1.474 -18.197 17.514 1.00 90.50 383 PHE A CA 1
ATOM 2882 C C . PHE A 1 383 ? -1.366 -19.508 16.733 1.00 90.50 383 PHE A C 1
ATOM 2884 O O . PHE A 1 383 ? -0.298 -20.116 16.740 1.00 90.50 383 PHE A O 1
ATOM 2891 N N . SER A 1 384 ? -2.423 -19.936 16.037 1.00 90.12 384 SER A N 1
ATOM 2892 C CA . SER A 1 384 ? -2.386 -21.142 15.200 1.00 90.12 384 SER A CA 1
ATOM 2893 C C . SER A 1 384 ? -1.436 -21.013 14.003 1.00 90.12 384 SER A C 1
ATOM 2895 O O . SER A 1 384 ? -0.840 -22.006 13.582 1.00 90.12 384 SER A O 1
ATOM 2897 N N . ASN A 1 385 ? -1.235 -19.786 13.507 1.00 86.62 385 ASN A N 1
ATOM 2898 C CA . ASN A 1 385 ? -0.312 -19.491 12.408 1.00 86.62 385 ASN A CA 1
ATOM 2899 C C . ASN A 1 385 ? 1.163 -19.542 12.841 1.00 86.62 385 ASN A C 1
ATOM 2901 O O . ASN A 1 385 ? 2.056 -19.666 12.000 1.00 86.62 385 ASN A O 1
ATOM 2905 N N . VAL A 1 386 ? 1.440 -19.470 14.147 1.00 87.56 386 VAL A N 1
ATOM 2906 C CA . VAL A 1 386 ? 2.793 -19.578 14.700 1.00 87.56 386 VAL A CA 1
ATOM 2907 C C . VAL A 1 386 ? 3.086 -21.025 15.090 1.00 87.56 386 VAL A C 1
ATOM 2909 O O . VAL A 1 386 ? 2.268 -21.709 15.702 1.00 87.56 386 VAL A O 1
ATOM 2912 N N . SER A 1 387 ? 4.285 -21.521 14.762 1.00 85.25 387 SER A N 1
ATOM 2913 C CA . SER A 1 387 ? 4.683 -22.873 15.167 1.00 85.25 387 SER A CA 1
ATOM 2914 C C . SER A 1 387 ? 4.679 -23.005 16.691 1.00 85.25 387 SER A C 1
ATOM 2916 O O . SER A 1 387 ? 5.405 -22.287 17.383 1.00 85.25 387 SER A O 1
ATOM 2918 N N . LYS A 1 388 ? 3.931 -23.987 17.214 1.00 86.44 388 LYS A N 1
ATOM 2919 C CA . LYS A 1 388 ? 3.874 -24.305 18.653 1.00 86.44 388 LYS A CA 1
ATOM 2920 C C . LYS A 1 388 ? 5.268 -24.519 19.256 1.00 86.44 388 LYS A C 1
ATOM 2922 O O . LYS A 1 388 ? 5.517 -24.106 20.380 1.00 86.44 388 LYS A O 1
ATOM 2927 N N . ARG A 1 389 ? 6.199 -25.113 18.494 1.00 85.56 389 ARG A N 1
ATOM 2928 C CA . ARG A 1 389 ? 7.584 -25.347 18.944 1.00 85.56 389 ARG A CA 1
ATOM 2929 C C . ARG A 1 389 ? 8.341 -24.038 19.162 1.00 85.56 389 ARG A C 1
ATOM 2931 O O . ARG A 1 389 ? 8.980 -23.875 20.192 1.00 85.56 389 ARG A O 1
ATOM 2938 N N . VAL A 1 390 ? 8.230 -23.102 18.219 1.00 86.38 390 VAL A N 1
ATOM 2939 C CA . VAL A 1 390 ? 8.848 -21.772 18.333 1.00 86.38 390 VAL A CA 1
ATOM 2940 C C . VAL A 1 390 ? 8.199 -20.994 19.476 1.00 86.38 390 VAL A C 1
ATOM 2942 O O . VAL A 1 390 ? 8.900 -20.390 20.279 1.00 86.38 390 VAL A O 1
ATOM 2945 N N . LEU A 1 391 ? 6.872 -21.068 19.608 1.00 87.50 391 LEU A N 1
ATOM 2946 C CA . LEU A 1 391 ? 6.151 -20.397 20.687 1.00 87.50 391 LEU A CA 1
ATOM 2947 C C . LEU A 1 391 ? 6.573 -20.904 22.076 1.00 87.50 391 LEU A C 1
ATOM 2949 O O . LEU A 1 391 ? 6.759 -20.089 22.975 1.00 87.50 391 LEU A O 1
ATOM 2953 N N . ASN A 1 392 ? 6.765 -22.216 22.244 1.00 87.75 392 ASN A N 1
ATOM 2954 C CA . ASN A 1 392 ? 7.223 -22.802 23.506 1.00 87.75 392 ASN A CA 1
ATOM 2955 C C . ASN A 1 392 ? 8.639 -22.337 23.866 1.00 87.75 392 ASN A C 1
ATOM 2957 O O . ASN A 1 392 ? 8.862 -21.904 24.990 1.00 87.75 392 ASN A O 1
ATOM 2961 N N . VAL A 1 393 ? 9.563 -22.334 22.897 1.00 84.88 393 VAL A N 1
ATOM 2962 C CA . VAL A 1 393 ? 10.937 -21.828 23.087 1.00 84.88 393 VAL A CA 1
ATOM 2963 C C . VAL A 1 393 ? 10.945 -20.352 23.497 1.00 84.88 393 VAL A C 1
ATOM 2965 O O . VAL A 1 393 ? 11.752 -19.938 24.323 1.00 84.88 393 VAL A O 1
ATOM 2968 N N . VAL A 1 394 ? 10.039 -19.547 22.934 1.00 84.50 394 VAL A N 1
ATOM 2969 C CA . VAL A 1 394 ? 9.947 -18.110 23.231 1.00 84.50 394 VAL A CA 1
ATOM 2970 C C . VAL A 1 394 ? 9.302 -17.844 24.595 1.00 84.50 394 VAL A C 1
ATOM 2972 O O . VAL A 1 394 ? 9.737 -16.930 25.291 1.00 84.50 394 VAL A O 1
ATOM 2975 N N . LYS A 1 395 ? 8.285 -18.623 24.991 1.00 87.00 395 LYS A N 1
ATOM 2976 C CA . LYS A 1 395 ? 7.611 -18.487 26.295 1.00 87.00 395 LYS A CA 1
ATOM 2977 C C . LYS A 1 395 ? 8.464 -18.994 27.459 1.00 87.00 395 LYS A C 1
ATOM 2979 O O . LYS A 1 395 ? 8.477 -18.343 28.499 1.00 87.00 395 LYS A O 1
ATOM 2984 N N . ASN A 1 396 ? 9.193 -20.092 27.257 1.00 86.88 396 ASN A N 1
ATOM 2985 C CA . ASN A 1 396 ? 10.018 -20.741 28.276 1.00 86.88 396 ASN A CA 1
ATOM 2986 C C . ASN A 1 396 ? 11.506 -20.697 27.869 1.00 86.88 396 ASN A C 1
ATOM 2988 O O . ASN A 1 396 ? 12.074 -21.715 27.462 1.00 86.88 396 ASN A O 1
ATOM 2992 N N . PRO A 1 397 ? 12.169 -19.527 27.957 1.00 80.69 397 PRO A N 1
ATOM 2993 C CA . PRO A 1 397 ? 13.562 -19.390 27.532 1.00 80.69 397 PRO A CA 1
ATOM 2994 C C . PRO A 1 397 ? 14.538 -20.198 28.404 1.00 80.69 397 PRO A C 1
ATOM 2996 O O . PRO A 1 397 ? 15.586 -20.612 27.912 1.00 80.69 397 PRO A O 1
ATOM 2999 N N . GLU A 1 398 ? 14.203 -20.446 29.675 1.00 80.25 398 GLU A N 1
ATOM 3000 C CA . GLU A 1 398 ? 15.030 -21.225 30.610 1.00 80.25 398 GLU A CA 1
ATOM 3001 C C . GLU A 1 398 ? 15.079 -22.712 30.225 1.00 80.25 398 GLU A C 1
ATOM 3003 O O . GLU A 1 398 ? 16.154 -23.308 30.174 1.00 80.25 398 GLU A O 1
ATOM 3008 N N . GLU A 1 399 ? 13.934 -23.287 29.847 1.00 78.88 399 GLU A N 1
ATOM 3009 C CA . GLU A 1 399 ? 13.841 -24.666 29.348 1.00 78.88 399 GLU A CA 1
ATOM 3010 C C . GLU A 1 399 ? 14.568 -24.829 28.006 1.00 78.88 399 GLU A C 1
ATOM 3012 O O . GLU A 1 399 ? 15.223 -25.841 27.761 1.00 78.88 399 GLU A O 1
ATOM 3017 N N . ALA A 1 400 ? 14.504 -23.814 27.139 1.00 76.38 400 ALA A N 1
ATOM 3018 C CA . ALA A 1 400 ? 15.225 -23.818 25.869 1.00 76.38 400 ALA A CA 1
ATOM 3019 C C . ALA A 1 400 ? 16.750 -23.793 26.062 1.00 76.38 400 ALA A C 1
ATOM 3021 O O . ALA A 1 400 ? 17.476 -24.472 25.332 1.00 76.38 400 ALA A O 1
ATOM 3022 N N . LEU A 1 401 ? 17.233 -23.046 27.060 1.00 75.44 401 LEU A N 1
ATOM 3023 C CA . LEU A 1 401 ? 18.651 -23.011 27.411 1.00 75.44 401 LEU A CA 1
ATOM 3024 C C . LEU A 1 401 ? 19.117 -24.361 27.978 1.00 75.44 401 LEU A C 1
ATOM 3026 O O . LEU A 1 401 ? 20.196 -24.832 27.623 1.00 75.44 401 LEU A O 1
ATOM 3030 N N . ALA A 1 402 ? 18.276 -25.016 28.786 1.00 72.25 402 ALA A N 1
ATOM 3031 C CA . ALA A 1 402 ? 18.521 -26.375 29.274 1.00 72.25 402 ALA A CA 1
ATOM 3032 C C . ALA A 1 402 ? 18.550 -27.421 28.140 1.00 72.25 402 ALA A C 1
ATOM 3034 O O . ALA A 1 402 ? 19.223 -28.442 28.255 1.00 72.25 402 ALA A O 1
ATOM 3035 N N . ALA A 1 403 ? 17.880 -27.149 27.016 1.00 77.19 403 ALA A N 1
ATOM 3036 C CA . ALA A 1 403 ? 17.872 -27.991 25.818 1.00 77.19 403 ALA A CA 1
ATOM 3037 C C . ALA A 1 403 ? 19.058 -27.738 24.854 1.00 77.19 403 ALA A C 1
ATOM 3039 O O . ALA A 1 403 ? 18.986 -28.124 23.687 1.00 77.19 403 ALA A O 1
ATOM 3040 N N . ASN A 1 404 ? 20.143 -27.100 25.316 1.00 79.44 404 ASN A N 1
ATOM 3041 C CA . ASN A 1 404 ? 21.343 -26.744 24.539 1.00 79.44 404 ASN A CA 1
ATOM 3042 C C . ASN A 1 404 ? 21.119 -25.747 23.380 1.00 79.44 404 ASN A C 1
ATOM 3044 O O . ASN A 1 404 ? 21.926 -25.691 22.451 1.00 79.44 404 ASN A O 1
ATOM 3048 N N . ILE A 1 405 ? 20.063 -24.925 23.418 1.00 81.62 405 ILE A N 1
ATOM 3049 C CA . ILE A 1 405 ? 19.880 -23.830 22.451 1.00 81.62 405 ILE A CA 1
ATOM 3050 C C . ILE A 1 405 ? 20.611 -22.589 22.966 1.00 81.62 405 ILE A C 1
ATOM 3052 O O . ILE A 1 405 ? 20.403 -22.152 24.099 1.00 81.62 405 ILE A O 1
ATOM 3056 N N . SER A 1 406 ? 21.462 -21.981 22.136 1.00 85.75 406 SER A N 1
ATOM 3057 C CA . SER A 1 406 ? 22.224 -20.802 22.557 1.00 85.75 406 SER A CA 1
ATOM 3058 C C . SER A 1 406 ? 21.310 -19.603 22.839 1.00 85.75 406 SER A C 1
ATOM 3060 O O . SER A 1 406 ? 20.289 -19.385 22.182 1.00 85.75 406 SER A O 1
ATOM 3062 N N . SER A 1 407 ? 21.713 -18.744 23.780 1.00 85.38 407 SER A N 1
ATOM 3063 C CA . SER A 1 407 ? 20.933 -17.542 24.111 1.00 85.38 407 SER A CA 1
ATOM 3064 C C . SER A 1 407 ? 20.741 -16.599 22.911 1.00 85.38 407 SER A C 1
ATOM 3066 O O . SER A 1 407 ? 19.732 -15.899 22.831 1.00 85.38 407 SER A O 1
ATOM 3068 N N . ALA A 1 408 ? 21.684 -16.578 21.962 1.00 85.44 408 ALA A N 1
ATOM 3069 C CA . ALA A 1 408 ? 21.578 -15.808 20.725 1.00 85.44 408 ALA A CA 1
ATOM 3070 C C . ALA A 1 408 ? 20.495 -16.373 19.790 1.00 85.44 408 ALA A C 1
ATOM 3072 O O . ALA A 1 408 ? 19.692 -15.608 19.255 1.00 85.44 408 ALA A O 1
ATOM 3073 N N . GLN A 1 409 ? 20.416 -17.699 19.666 1.00 87.19 409 GLN A N 1
ATOM 3074 C CA . GLN A 1 409 ? 19.384 -18.376 18.877 1.00 87.19 409 GLN A CA 1
ATOM 3075 C C . GLN A 1 409 ? 17.988 -18.125 19.439 1.00 87.19 409 GLN A C 1
ATOM 3077 O O . GLN A 1 409 ? 17.091 -17.747 18.689 1.00 87.19 409 GLN A O 1
ATOM 3082 N N . VAL A 1 410 ? 17.804 -18.230 20.760 1.00 87.44 410 VAL A N 1
ATOM 3083 C CA . VAL A 1 410 ? 16.510 -17.928 21.402 1.00 87.44 410 VAL A CA 1
ATOM 3084 C C . VAL A 1 410 ? 16.070 -16.489 21.100 1.00 87.44 410 VAL A C 1
ATOM 3086 O O . VAL A 1 410 ? 14.912 -16.251 20.757 1.00 87.44 410 VAL A O 1
ATOM 3089 N N . LYS A 1 411 ? 16.997 -15.521 21.145 1.00 88.50 411 LYS A N 1
ATOM 3090 C CA . LYS A 1 411 ? 16.715 -14.110 20.815 1.00 88.50 411 LYS A CA 1
ATOM 3091 C C . LYS A 1 411 ? 16.294 -13.923 19.355 1.00 88.50 411 LYS A C 1
ATOM 3093 O O . LYS A 1 411 ? 15.375 -13.147 19.089 1.00 88.50 411 LYS A O 1
ATOM 3098 N N . TYR A 1 412 ? 16.940 -14.618 18.422 1.00 90.25 412 TYR A N 1
ATOM 3099 C CA . TYR A 1 412 ? 16.597 -14.559 17.001 1.00 90.25 412 TYR A CA 1
ATOM 3100 C C . TYR A 1 412 ? 15.241 -15.219 16.710 1.00 90.25 412 TYR A C 1
ATOM 3102 O O . TYR A 1 412 ? 14.395 -14.636 16.036 1.00 90.25 412 TYR A O 1
ATOM 3110 N N . LEU A 1 413 ? 14.969 -16.379 17.312 1.00 90.69 413 LEU A N 1
ATOM 3111 C CA . LEU A 1 413 ? 13.673 -17.060 17.220 1.00 90.69 413 LEU A CA 1
ATOM 3112 C C . LEU A 1 413 ? 12.534 -16.213 17.801 1.00 90.69 413 LEU A C 1
ATOM 3114 O O . LEU A 1 413 ? 11.443 -16.174 17.234 1.00 90.69 413 LEU A O 1
ATOM 3118 N N . ALA A 1 414 ? 12.791 -15.483 18.888 1.00 90.25 414 ALA A N 1
ATOM 3119 C CA . ALA A 1 414 ? 11.849 -14.520 19.449 1.00 90.25 414 ALA A CA 1
ATOM 3120 C C . ALA A 1 414 ? 11.553 -13.360 18.479 1.00 90.25 414 ALA A C 1
ATOM 3122 O O . ALA A 1 414 ? 10.402 -12.937 18.356 1.00 90.25 414 ALA A O 1
ATOM 3123 N N . MET A 1 415 ? 12.565 -12.883 17.743 1.00 91.31 415 MET A N 1
ATOM 3124 C CA . MET A 1 415 ? 12.380 -11.894 16.675 1.00 91.31 415 MET A CA 1
ATOM 3125 C C . MET A 1 415 ? 11.515 -12.460 15.542 1.00 91.31 415 MET A C 1
ATOM 3127 O O . MET A 1 415 ? 10.517 -11.841 15.173 1.00 91.31 415 MET A O 1
ATOM 3131 N N . ASN A 1 416 ? 11.820 -13.668 15.063 1.00 92.94 416 ASN A N 1
ATOM 3132 C CA . ASN A 1 416 ? 11.030 -14.343 14.031 1.00 92.94 416 ASN A CA 1
ATOM 3133 C C . ASN A 1 416 ? 9.574 -14.551 14.466 1.00 92.94 416 ASN A C 1
ATOM 3135 O O . ASN A 1 416 ? 8.663 -14.248 13.699 1.00 92.94 416 ASN A O 1
ATOM 3139 N N . CYS A 1 417 ? 9.338 -14.962 15.715 1.00 92.75 417 CYS A N 1
ATOM 3140 C CA . CYS A 1 417 ? 7.997 -15.100 16.287 1.00 92.75 417 CYS A CA 1
ATOM 3141 C C . CYS A 1 417 ? 7.204 -13.781 16.234 1.00 92.75 417 CYS A C 1
ATOM 3143 O O . CYS A 1 417 ? 6.073 -13.759 15.748 1.00 92.75 417 CYS A O 1
ATOM 3145 N N . GLY A 1 418 ? 7.808 -12.662 16.654 1.00 93.12 418 GLY A N 1
ATOM 3146 C CA . GLY A 1 418 ? 7.159 -11.349 16.579 1.00 93.12 418 GLY A CA 1
ATOM 3147 C C . GLY A 1 418 ? 6.816 -10.927 15.147 1.00 93.12 418 GLY A C 1
ATOM 3148 O O . GLY A 1 418 ? 5.716 -10.432 14.901 1.00 93.12 418 GLY A O 1
ATOM 3149 N N . HIS A 1 419 ? 7.709 -11.193 14.189 1.00 94.50 419 HIS A N 1
ATOM 3150 C CA . HIS A 1 419 ? 7.461 -10.923 12.771 1.00 94.50 419 HIS A CA 1
ATOM 3151 C C . HIS A 1 419 ? 6.355 -11.809 12.175 1.00 94.50 419 HIS A C 1
ATOM 3153 O O . HIS A 1 419 ? 5.560 -11.320 11.375 1.00 94.50 419 HIS A O 1
ATOM 3159 N N . MET A 1 420 ? 6.247 -13.078 12.585 1.00 95.06 420 MET A N 1
ATOM 3160 C CA . MET A 1 420 ? 5.153 -13.965 12.160 1.00 95.06 420 MET A CA 1
ATOM 3161 C C . MET A 1 420 ? 3.784 -13.479 12.659 1.00 95.06 420 MET A C 1
ATOM 3163 O O . MET A 1 420 ? 2.807 -13.474 11.901 1.00 95.06 420 MET A O 1
ATOM 3167 N N . LEU A 1 421 ? 3.718 -13.029 13.919 1.00 94.50 421 LEU A N 1
ATOM 3168 C CA . LEU A 1 421 ? 2.510 -12.431 14.497 1.00 94.50 421 LEU A CA 1
ATOM 3169 C C . LEU A 1 421 ? 2.125 -11.151 13.748 1.00 94.50 421 LEU A C 1
ATOM 3171 O O . LEU A 1 421 ? 0.985 -11.018 13.309 1.00 94.50 421 LEU A O 1
ATOM 3175 N N . ALA A 1 422 ? 3.081 -10.244 13.534 1.00 95.44 422 ALA A N 1
ATOM 3176 C CA . ALA A 1 422 ? 2.834 -8.993 12.823 1.00 95.44 422 ALA A CA 1
ATOM 3177 C C . ALA A 1 422 ? 2.374 -9.212 11.371 1.00 95.44 422 ALA A C 1
ATOM 3179 O O . ALA A 1 422 ? 1.453 -8.532 10.921 1.00 95.44 422 ALA A O 1
ATOM 3180 N N . GLY A 1 423 ? 2.950 -10.190 10.661 1.00 95.81 423 GLY A N 1
ATOM 3181 C CA . GLY A 1 423 ? 2.515 -10.552 9.310 1.00 95.81 423 GLY A CA 1
ATOM 3182 C C . GLY A 1 423 ? 1.085 -11.095 9.274 1.00 95.81 423 GLY A C 1
ATOM 3183 O O . GLY A 1 423 ? 0.294 -10.707 8.417 1.00 95.81 423 GLY A O 1
ATOM 3184 N N . SER A 1 424 ? 0.715 -11.929 10.248 1.00 95.25 424 SER A N 1
ATOM 3185 C CA . SER A 1 424 ? -0.659 -12.437 10.383 1.00 95.25 424 SER A CA 1
ATOM 3186 C C . SER A 1 424 ? -1.659 -11.318 10.711 1.00 95.25 424 SER A C 1
ATOM 3188 O O . SER A 1 424 ? -2.766 -11.295 10.175 1.00 95.25 424 SER A O 1
ATOM 3190 N N . VAL A 1 425 ? -1.260 -10.355 11.551 1.00 96.12 425 VAL A N 1
ATOM 3191 C CA . VAL A 1 425 ? -2.052 -9.154 11.870 1.00 96.12 425 VAL A CA 1
ATOM 3192 C C . VAL A 1 425 ? -2.245 -8.266 10.639 1.00 96.12 425 VAL A C 1
ATOM 3194 O O . VAL A 1 425 ? -3.351 -7.779 10.408 1.00 96.12 425 VAL A O 1
ATOM 3197 N N . LEU A 1 426 ? -1.202 -8.074 9.826 1.00 96.38 426 LEU A N 1
ATOM 3198 C CA . LEU A 1 426 ? -1.294 -7.300 8.589 1.00 96.38 426 LEU A CA 1
ATOM 3199 C C . LEU A 1 426 ? -2.276 -7.938 7.595 1.00 96.38 426 LEU A C 1
ATOM 3201 O O . LEU A 1 426 ? -3.131 -7.237 7.052 1.00 96.38 426 LEU A O 1
ATOM 3205 N N . ALA A 1 427 ? -2.214 -9.262 7.424 1.00 95.94 427 ALA A N 1
ATOM 3206 C CA . ALA A 1 427 ? -3.154 -10.009 6.589 1.00 95.94 427 ALA A CA 1
ATOM 3207 C C . ALA A 1 427 ? -4.604 -9.874 7.084 1.00 95.94 427 ALA A C 1
ATOM 3209 O O . ALA A 1 427 ? -5.508 -9.609 6.289 1.00 95.94 427 ALA A O 1
ATOM 3210 N N . LEU A 1 428 ? -4.823 -9.961 8.403 1.00 94.75 428 LEU A N 1
ATOM 3211 C CA . LEU A 1 428 ? -6.133 -9.723 9.015 1.00 94.75 428 LEU A CA 1
ATOM 3212 C C . LEU A 1 428 ? -6.635 -8.297 8.724 1.00 94.75 428 LEU A C 1
ATOM 3214 O O . LEU A 1 428 ? -7.804 -8.104 8.388 1.00 94.75 428 LEU A O 1
ATOM 3218 N N . GLY A 1 429 ? -5.743 -7.305 8.791 1.00 94.56 429 GLY A N 1
ATOM 3219 C CA . GLY A 1 429 ? -6.043 -5.920 8.438 1.00 94.56 429 GLY A CA 1
ATOM 3220 C C . GLY A 1 429 ? -6.507 -5.754 6.989 1.00 94.56 429 GLY A C 1
ATOM 3221 O O . GLY A 1 429 ? -7.465 -5.029 6.735 1.00 94.56 429 GLY A O 1
ATOM 3222 N N . MET A 1 430 ? -5.880 -6.465 6.048 1.00 94.38 430 MET A N 1
ATOM 3223 C CA . MET A 1 430 ? -6.269 -6.458 4.631 1.00 94.38 430 MET A CA 1
ATOM 3224 C C . MET A 1 430 ? -7.588 -7.201 4.374 1.00 94.38 430 MET A C 1
ATOM 3226 O O . MET A 1 430 ? -8.399 -6.736 3.576 1.00 94.38 430 MET A O 1
ATOM 3230 N N . ARG A 1 431 ? -7.849 -8.316 5.072 1.00 92.88 431 ARG A N 1
ATOM 3231 C CA . ARG A 1 431 ? -9.118 -9.065 4.977 1.00 92.88 431 ARG A CA 1
ATOM 3232 C C . ARG A 1 431 ? -10.322 -8.261 5.439 1.00 92.88 431 ARG A C 1
ATOM 3234 O O . ARG A 1 431 ? -11.393 -8.349 4.836 1.00 92.88 431 ARG A O 1
ATOM 3241 N N . TYR A 1 432 ? -10.146 -7.523 6.527 1.00 91.94 432 TYR A N 1
ATOM 3242 C CA . TYR A 1 432 ? -11.188 -6.729 7.171 1.00 91.94 432 TYR A CA 1
ATOM 3243 C C . TYR A 1 432 ? -11.079 -5.236 6.824 1.00 91.94 432 TYR A C 1
ATOM 3245 O O . TYR A 1 432 ? -11.630 -4.405 7.552 1.00 91.94 432 TYR A O 1
ATOM 3253 N N . ALA A 1 433 ? -10.398 -4.888 5.726 1.00 91.81 433 ALA A N 1
ATOM 3254 C CA . ALA A 1 433 ? -10.211 -3.509 5.291 1.00 91.81 433 ALA A CA 1
ATOM 3255 C C . ALA A 1 433 ? -11.565 -2.807 5.082 1.00 91.81 433 ALA A C 1
ATOM 3257 O O . ALA A 1 433 ? -12.428 -3.302 4.364 1.00 91.81 433 ALA A O 1
ATOM 3258 N N . GLY A 1 434 ? -11.781 -1.680 5.765 1.00 87.94 434 GLY A N 1
ATOM 3259 C CA . GLY A 1 434 ? -13.023 -0.907 5.678 1.00 87.94 434 GLY A CA 1
ATOM 3260 C C . GLY A 1 434 ? -14.294 -1.652 6.121 1.00 87.94 434 GLY A C 1
ATOM 3261 O O . GLY A 1 434 ? -15.390 -1.260 5.716 1.00 87.94 434 GLY A O 1
ATOM 3262 N N . SER A 1 435 ? -14.162 -2.727 6.912 1.00 85.44 435 SER A N 1
ATOM 3263 C CA . SER A 1 435 ? -15.291 -3.497 7.472 1.00 85.44 435 SER A CA 1
ATOM 3264 C C . SER A 1 435 ? -15.798 -2.956 8.811 1.00 85.44 435 SER A C 1
ATOM 3266 O O . SER A 1 435 ? -16.898 -3.297 9.233 1.00 85.44 435 SER A O 1
ATOM 3268 N N . MET A 1 436 ? -14.995 -2.131 9.498 1.00 87.38 436 MET A N 1
ATOM 3269 C CA . MET A 1 436 ? -15.346 -1.501 10.781 1.00 87.38 436 MET A CA 1
ATOM 3270 C C . MET A 1 436 ? -15.627 -2.513 11.907 1.00 87.38 436 MET A C 1
ATOM 3272 O O . MET A 1 436 ? -16.335 -2.226 12.875 1.00 87.38 436 MET A O 1
ATOM 3276 N N . SER A 1 437 ? -15.038 -3.710 11.813 1.00 86.44 437 SER A N 1
ATOM 3277 C CA . SER A 1 437 ? -15.212 -4.767 12.809 1.00 86.44 437 SER A CA 1
ATOM 3278 C C . SER A 1 437 ? -14.533 -4.427 14.138 1.00 86.44 437 SER A C 1
ATOM 3280 O O . SER A 1 437 ? -13.306 -4.329 14.245 1.00 86.44 437 SER A O 1
ATOM 3282 N N . ALA A 1 438 ? -15.342 -4.313 15.190 1.00 87.69 438 ALA A N 1
ATOM 3283 C CA . ALA A 1 438 ? -14.878 -4.058 16.549 1.00 87.69 438 ALA A CA 1
ATOM 3284 C C . ALA A 1 438 ? -14.005 -5.187 17.120 1.00 87.69 438 ALA A C 1
ATOM 3286 O O . ALA A 1 438 ? -13.035 -4.912 17.827 1.00 87.69 438 ALA A O 1
ATOM 3287 N N . LEU A 1 439 ? -14.340 -6.446 16.808 1.00 90.44 439 LEU A N 1
ATOM 3288 C CA . LEU A 1 439 ? -13.596 -7.621 17.272 1.00 90.44 439 LEU A CA 1
ATOM 3289 C C . LEU A 1 439 ? -12.163 -7.592 16.737 1.00 90.44 439 LEU A C 1
ATOM 3291 O O . LEU A 1 439 ? -11.205 -7.690 17.502 1.00 90.44 439 LEU A O 1
ATOM 3295 N N . CYS A 1 440 ? -12.032 -7.355 15.431 1.00 91.88 440 CYS A N 1
ATOM 3296 C CA . CYS A 1 440 ? -10.743 -7.249 14.761 1.00 91.88 440 CYS A CA 1
ATOM 3297 C C . CYS A 1 440 ? -9.918 -6.078 15.320 1.00 91.88 440 CYS A C 1
ATOM 3299 O O . CYS A 1 440 ? -8.762 -6.257 15.700 1.00 91.88 440 CYS A O 1
ATOM 3301 N N . ARG A 1 441 ? -10.534 -4.898 15.490 1.00 94.00 441 ARG A N 1
ATOM 3302 C CA . ARG A 1 441 ? -9.876 -3.735 16.109 1.00 94.00 441 ARG A CA 1
ATOM 3303 C C . ARG A 1 441 ? -9.326 -4.057 17.499 1.00 94.00 441 ARG A C 1
ATOM 3305 O O . ARG A 1 441 ? -8.183 -3.717 17.790 1.00 94.00 441 ARG A O 1
ATOM 3312 N N . ASN A 1 442 ? -10.121 -4.689 18.361 1.00 94.25 442 ASN A N 1
ATOM 3313 C CA . ASN A 1 442 ? -9.712 -4.983 19.736 1.00 94.25 442 ASN A CA 1
ATOM 3314 C C . ASN A 1 442 ? -8.544 -5.986 19.783 1.00 94.25 442 ASN A C 1
ATOM 3316 O O . ASN A 1 442 ? -7.618 -5.789 20.568 1.00 94.25 442 ASN A O 1
ATOM 3320 N N . LEU A 1 443 ? -8.552 -7.005 18.913 1.00 94.62 443 LEU A N 1
ATOM 3321 C CA . LEU A 1 443 ? -7.447 -7.957 18.764 1.00 94.62 443 LEU A CA 1
ATOM 3322 C C . LEU A 1 443 ? -6.147 -7.242 18.356 1.00 94.62 443 LEU A C 1
ATOM 3324 O O . LEU A 1 443 ? -5.128 -7.368 19.033 1.00 94.62 443 LEU A O 1
ATOM 3328 N N . ILE A 1 444 ? -6.199 -6.434 17.290 1.00 95.69 444 ILE A N 1
ATOM 3329 C CA . ILE A 1 444 ? -5.034 -5.700 16.769 1.00 95.69 444 ILE A CA 1
ATOM 3330 C C . ILE A 1 444 ? -4.512 -4.693 17.802 1.00 95.69 444 ILE A C 1
ATOM 3332 O O . ILE A 1 444 ? -3.302 -4.551 17.976 1.00 95.69 444 ILE A O 1
ATOM 3336 N N . LEU A 1 445 ? -5.406 -4.015 18.530 1.00 94.81 445 LEU A N 1
ATOM 3337 C CA . LEU A 1 445 ? -5.027 -3.129 19.632 1.00 94.81 445 LEU A CA 1
ATOM 3338 C C . LEU A 1 445 ? -4.315 -3.883 20.761 1.00 94.81 445 LEU A C 1
ATOM 3340 O O . LEU A 1 445 ? -3.379 -3.335 21.344 1.00 94.81 445 LEU A O 1
ATOM 3344 N N . GLY A 1 446 ? -4.731 -5.113 21.069 1.00 93.56 446 GLY A N 1
ATOM 3345 C CA . GLY A 1 446 ? -4.048 -5.982 22.028 1.00 93.56 446 GLY A CA 1
ATOM 3346 C C . GLY A 1 446 ? -2.600 -6.258 21.621 1.00 93.56 446 GLY A C 1
ATOM 3347 O O . GLY A 1 446 ? -1.684 -6.017 22.409 1.00 93.56 446 GLY A O 1
ATOM 3348 N N . GLU A 1 447 ? -2.385 -6.663 20.366 1.00 94.25 447 GLU A N 1
ATOM 3349 C CA . GLU A 1 447 ? -1.044 -6.905 19.814 1.00 94.25 447 GLU A CA 1
ATOM 3350 C C . GLU A 1 447 ? -0.188 -5.634 19.786 1.00 94.25 447 GLU A C 1
ATOM 3352 O O . GLU A 1 447 ? 0.955 -5.633 20.250 1.00 94.25 447 GLU A O 1
ATOM 3357 N N . LEU A 1 448 ? -0.746 -4.525 19.288 1.00 94.44 448 LEU A N 1
ATOM 3358 C CA . LEU A 1 448 ? -0.046 -3.246 19.186 1.00 94.44 448 LEU A CA 1
ATOM 3359 C C . LEU A 1 448 ? 0.383 -2.730 20.563 1.00 94.44 448 LEU A C 1
ATOM 3361 O O . LEU A 1 448 ? 1.528 -2.313 20.734 1.00 94.44 448 LEU A O 1
ATOM 3365 N N . ASN A 1 449 ? -0.508 -2.781 21.558 1.00 93.88 449 ASN A N 1
ATOM 3366 C CA . ASN A 1 449 ? -0.172 -2.385 22.924 1.00 93.88 449 ASN A CA 1
ATOM 3367 C C . ASN A 1 449 ? 0.917 -3.286 23.518 1.00 93.88 449 ASN A C 1
ATOM 3369 O O . ASN A 1 449 ? 1.803 -2.773 24.197 1.00 93.88 449 ASN A O 1
ATOM 3373 N N . GLY A 1 450 ? 0.908 -4.588 23.213 1.00 92.25 450 GLY A N 1
ATOM 3374 C CA . GLY A 1 450 ? 1.982 -5.510 23.583 1.00 92.25 450 GLY A CA 1
ATOM 3375 C C . GLY A 1 450 ? 3.351 -5.039 23.088 1.00 92.25 450 GLY A C 1
ATOM 3376 O O . GLY A 1 450 ? 4.259 -4.821 23.897 1.00 92.25 450 GLY A O 1
ATOM 3377 N N . PHE A 1 451 ? 3.473 -4.771 21.782 1.00 92.12 451 PHE A N 1
ATOM 3378 C CA . PHE A 1 451 ? 4.718 -4.272 21.186 1.00 92.12 451 PHE A CA 1
ATOM 3379 C C . PHE A 1 451 ? 5.142 -2.906 21.739 1.00 92.12 451 PHE A C 1
ATOM 3381 O O . PHE A 1 451 ? 6.314 -2.708 22.067 1.00 92.12 451 PHE A O 1
ATOM 3388 N N . VAL A 1 452 ? 4.201 -1.972 21.909 1.00 90.44 452 VAL A N 1
ATOM 3389 C CA . VAL A 1 452 ? 4.480 -0.632 22.456 1.00 90.44 452 VAL A CA 1
ATOM 3390 C C . VAL A 1 452 ? 4.941 -0.697 23.917 1.00 90.44 452 VAL A C 1
ATOM 3392 O O . VAL A 1 452 ? 5.825 0.062 24.311 1.00 90.44 452 VAL A O 1
ATOM 3395 N N . SER A 1 453 ? 4.404 -1.628 24.709 1.00 90.31 453 SER A N 1
ATOM 3396 C CA . SER A 1 453 ? 4.836 -1.894 26.087 1.00 90.31 453 SER A CA 1
ATOM 3397 C C . SER A 1 453 ? 6.171 -2.650 26.185 1.00 90.31 453 SER A C 1
ATOM 3399 O O . SER A 1 453 ? 6.625 -2.943 27.290 1.00 90.31 453 SER A O 1
ATOM 3401 N N . GLY A 1 454 ? 6.823 -2.963 25.061 1.00 88.12 454 GLY A N 1
ATOM 3402 C CA . GLY A 1 454 ? 8.098 -3.678 25.033 1.00 88.12 454 GLY A CA 1
ATOM 3403 C C . GLY A 1 454 ? 7.969 -5.182 25.278 1.00 88.12 454 GLY A C 1
ATOM 3404 O O . GLY A 1 454 ? 8.921 -5.789 25.775 1.00 88.12 454 GLY A O 1
ATOM 3405 N N . LYS A 1 455 ? 6.809 -5.767 24.952 1.00 91.19 455 LYS A N 1
ATOM 3406 C CA . LYS A 1 455 ? 6.547 -7.212 24.930 1.00 91.19 455 LYS A CA 1
ATOM 3407 C C . LYS A 1 455 ? 6.374 -7.702 23.489 1.00 91.19 455 LYS A C 1
ATOM 3409 O O . LYS A 1 455 ? 6.009 -6.929 22.610 1.00 91.19 455 LYS A O 1
ATOM 3414 N N . ILE A 1 456 ? 6.621 -8.978 23.222 1.00 87.19 456 ILE A N 1
ATOM 3415 C CA . ILE A 1 456 ? 6.430 -9.565 21.887 1.00 87.19 456 ILE A CA 1
ATOM 3416 C C . ILE A 1 456 ? 4.928 -9.808 21.663 1.00 87.19 456 ILE A C 1
ATOM 3418 O O . ILE A 1 456 ? 4.406 -10.869 22.007 1.00 87.19 456 ILE A O 1
ATOM 3422 N N . GLY A 1 457 ? 4.218 -8.807 21.139 1.00 84.81 457 GLY A N 1
ATOM 3423 C CA . GLY A 1 457 ? 2.765 -8.864 20.943 1.00 84.81 457 GLY A CA 1
ATOM 3424 C C . GLY A 1 457 ? 2.012 -9.247 22.224 1.00 84.81 457 GLY A C 1
ATOM 3425 O O . GLY A 1 457 ? 2.394 -8.856 23.332 1.00 84.81 457 GLY A O 1
ATOM 3426 N N . SER A 1 458 ? 0.968 -10.061 22.086 1.00 85.25 458 SER A N 1
ATOM 3427 C CA . SER A 1 458 ? 0.193 -10.604 23.211 1.00 85.25 458 SER A CA 1
ATOM 3428 C C . SER A 1 458 ? 0.827 -11.818 23.906 1.00 85.25 458 SER A C 1
ATOM 3430 O O . SER A 1 458 ? 0.272 -12.310 24.887 1.00 85.25 458 SER A O 1
ATOM 3432 N N . THR A 1 459 ? 2.008 -12.292 23.476 1.00 84.12 459 THR A N 1
ATOM 3433 C CA . THR A 1 459 ? 2.668 -13.465 24.098 1.00 84.12 459 THR A CA 1
ATOM 3434 C C . THR A 1 459 ? 3.102 -13.222 25.545 1.00 84.12 459 THR A C 1
ATOM 3436 O O . THR A 1 459 ? 3.323 -14.177 26.283 1.00 84.12 459 THR A O 1
ATOM 3439 N N . GLY A 1 460 ? 3.240 -11.955 25.953 1.00 80.69 460 GLY A N 1
ATOM 3440 C CA . GLY A 1 460 ? 3.651 -11.563 27.301 1.00 80.69 460 GLY A CA 1
ATOM 3441 C C . GLY A 1 460 ? 5.168 -11.498 27.522 1.00 80.69 460 GLY A C 1
ATOM 3442 O O . GLY A 1 460 ? 5.595 -10.904 28.512 1.00 80.69 460 GLY A O 1
ATOM 3443 N N . VAL A 1 461 ? 5.972 -12.029 26.596 1.00 85.94 461 VAL A N 1
ATOM 3444 C CA . VAL A 1 461 ? 7.438 -12.121 26.710 1.00 85.94 461 VAL A CA 1
ATOM 3445 C C . VAL A 1 461 ? 8.090 -10.752 26.528 1.00 85.94 461 VAL A C 1
ATOM 3447 O O . VAL A 1 461 ? 7.793 -10.041 25.568 1.00 85.94 461 VAL A O 1
ATOM 3450 N N . LEU A 1 462 ? 8.984 -10.370 27.442 1.00 87.25 462 LEU A N 1
ATOM 3451 C CA . LEU A 1 462 ? 9.671 -9.076 27.416 1.00 87.25 462 LEU A CA 1
ATOM 3452 C C . LEU A 1 462 ? 10.769 -9.035 26.346 1.00 87.25 462 LEU A C 1
ATOM 3454 O O . LEU A 1 462 ? 11.568 -9.958 26.212 1.00 87.25 462 LEU A O 1
ATOM 3458 N N . MET A 1 463 ? 10.846 -7.922 25.614 1.00 87.50 463 MET A N 1
ATOM 3459 C CA . MET A 1 463 ? 11.933 -7.675 24.668 1.00 87.50 463 MET A CA 1
ATOM 3460 C C . MET A 1 463 ? 13.241 -7.373 25.404 1.00 87.50 463 MET A C 1
ATOM 3462 O O . MET A 1 463 ? 13.270 -6.582 26.356 1.00 87.50 463 MET A O 1
ATOM 3466 N N . ASN A 1 464 ? 14.339 -7.925 24.892 1.00 85.25 464 ASN A N 1
ATOM 3467 C CA . ASN A 1 464 ? 15.675 -7.688 25.429 1.00 85.25 464 ASN A CA 1
ATOM 3468 C C . ASN A 1 464 ? 16.150 -6.249 25.183 1.00 85.25 464 ASN A C 1
ATOM 3470 O O . ASN A 1 464 ? 15.723 -5.593 24.233 1.00 85.25 464 ASN A O 1
ATOM 3474 N N . GLN A 1 465 ? 17.108 -5.777 25.990 1.00 84.31 465 GLN A N 1
ATOM 3475 C CA . GLN A 1 465 ? 17.693 -4.436 25.838 1.00 84.31 465 GLN A CA 1
ATOM 3476 C C . GLN A 1 465 ? 18.294 -4.215 24.443 1.00 84.31 465 GLN A C 1
ATOM 3478 O O . GLN A 1 465 ? 18.028 -3.191 23.826 1.00 84.31 465 GLN A O 1
ATOM 3483 N N . VAL A 1 466 ? 19.016 -5.204 23.902 1.00 84.75 466 VAL A N 1
ATOM 3484 C CA . VAL A 1 466 ? 19.597 -5.131 22.548 1.00 84.75 466 VAL A CA 1
ATOM 3485 C C . VAL A 1 466 ? 18.511 -5.001 21.479 1.00 84.75 466 VAL A C 1
ATOM 3487 O O . VAL A 1 466 ? 18.632 -4.183 20.575 1.00 84.75 466 VAL A O 1
ATOM 3490 N N . GLN A 1 467 ? 17.417 -5.757 21.593 1.00 85.00 467 GLN A N 1
ATOM 3491 C CA . GLN A 1 467 ? 16.301 -5.700 20.640 1.00 85.00 467 GLN A CA 1
ATOM 3492 C C . GLN A 1 467 ? 15.564 -4.356 20.703 1.00 85.00 467 GLN A C 1
ATOM 3494 O O . GLN A 1 467 ? 15.118 -3.849 19.676 1.00 85.00 467 GLN A O 1
ATOM 3499 N N . LYS A 1 468 ? 15.471 -3.761 21.900 1.00 84.19 468 LYS A N 1
ATOM 3500 C CA . LYS A 1 468 ? 14.935 -2.409 22.095 1.00 84.19 468 LYS A CA 1
ATOM 3501 C C . LYS A 1 468 ? 15.865 -1.341 21.517 1.00 84.19 468 LYS A C 1
ATOM 3503 O O . LYS A 1 468 ? 15.378 -0.422 20.877 1.00 84.19 468 LYS A O 1
ATOM 3508 N N . ALA A 1 469 ? 17.176 -1.472 21.715 1.00 83.69 469 ALA A N 1
ATOM 3509 C CA . ALA A 1 469 ? 18.167 -0.518 21.216 1.00 83.69 469 ALA A CA 1
ATOM 3510 C C . ALA A 1 469 ? 18.307 -0.553 19.685 1.00 83.69 469 ALA A C 1
ATOM 3512 O O . ALA A 1 469 ? 18.492 0.481 19.057 1.00 83.69 469 ALA A O 1
ATOM 3513 N N . THR A 1 470 ? 18.186 -1.737 19.083 1.00 82.50 470 THR A N 1
ATOM 3514 C CA . THR A 1 470 ? 18.279 -1.944 17.625 1.00 82.50 470 THR A CA 1
ATOM 3515 C C . THR A 1 470 ? 16.956 -1.740 16.890 1.00 82.50 470 THR A C 1
ATOM 3517 O O . THR A 1 470 ? 16.910 -1.935 15.679 1.00 82.50 470 THR A O 1
ATOM 3520 N N . ASN A 1 471 ? 15.876 -1.377 17.596 1.00 84.75 471 ASN A N 1
ATOM 3521 C CA . ASN A 1 471 ? 14.536 -1.225 17.022 1.00 84.75 471 ASN A CA 1
ATOM 3522 C C . ASN A 1 471 ? 14.073 -2.454 16.209 1.00 84.75 471 ASN A C 1
ATOM 3524 O O . ASN A 1 471 ? 13.350 -2.340 15.224 1.00 84.75 471 ASN A O 1
ATOM 3528 N N . ALA A 1 472 ? 14.432 -3.662 16.656 1.00 86.62 472 ALA A N 1
ATOM 3529 C CA . ALA A 1 472 ? 14.184 -4.902 15.914 1.00 86.62 472 ALA A CA 1
ATOM 3530 C C . ALA A 1 472 ? 12.695 -5.148 15.580 1.00 86.62 472 ALA A C 1
ATOM 3532 O O . ALA A 1 472 ? 12.377 -5.751 14.562 1.00 86.62 472 ALA A O 1
ATOM 3533 N N . PHE A 1 473 ? 11.772 -4.661 16.415 1.00 90.81 473 PHE A N 1
ATOM 3534 C CA . PHE A 1 473 ? 10.321 -4.837 16.245 1.00 90.81 473 PHE A CA 1
ATOM 3535 C C . PHE A 1 473 ? 9.616 -3.618 15.638 1.00 90.81 473 PHE A C 1
ATOM 3537 O O . PHE A 1 473 ? 8.389 -3.525 15.662 1.00 90.81 473 PHE A O 1
ATOM 3544 N N . GLU A 1 474 ? 10.367 -2.672 15.084 1.00 89.62 474 GLU A N 1
ATOM 3545 C CA . GLU A 1 474 ? 9.827 -1.442 14.515 1.00 89.62 474 GLU A CA 1
ATOM 3546 C C . GLU A 1 474 ? 8.858 -1.698 13.349 1.00 89.62 474 GLU A C 1
ATOM 3548 O O . GLU A 1 474 ? 7.737 -1.184 13.336 1.00 89.62 474 GLU A O 1
ATOM 3553 N N . SER A 1 475 ? 9.237 -2.594 12.433 1.00 91.25 475 SER A N 1
ATOM 3554 C CA . SER A 1 475 ? 8.373 -3.068 11.341 1.00 91.25 475 SER A CA 1
ATOM 3555 C C . SER A 1 475 ? 7.098 -3.756 11.858 1.00 91.25 475 SER A C 1
ATOM 3557 O O . SER A 1 475 ? 6.020 -3.603 11.274 1.00 91.25 475 SER A O 1
ATOM 3559 N N . CYS A 1 476 ? 7.180 -4.457 12.996 1.00 94.19 476 CYS A N 1
ATOM 3560 C CA . CYS A 1 476 ? 6.023 -5.100 13.622 1.00 94.19 476 CYS A CA 1
ATOM 3561 C C . CYS A 1 476 ? 5.029 -4.058 14.156 1.00 94.19 476 CYS A C 1
ATOM 3563 O O . CYS A 1 476 ? 3.834 -4.155 13.886 1.00 94.19 476 CYS A O 1
ATOM 3565 N N . VAL A 1 477 ? 5.523 -3.023 14.847 1.00 94.00 477 VAL A N 1
ATOM 3566 C CA . VAL A 1 477 ? 4.697 -1.900 15.326 1.00 94.00 477 VAL A CA 1
ATOM 3567 C C . VAL A 1 477 ? 4.033 -1.178 14.155 1.00 94.00 477 VAL A C 1
ATOM 3569 O O . VAL A 1 477 ? 2.828 -0.928 14.202 1.00 94.00 477 VAL A O 1
ATOM 3572 N N . ALA A 1 478 ? 4.792 -0.886 13.096 1.00 94.69 478 ALA A N 1
ATOM 3573 C CA . ALA A 1 478 ? 4.286 -0.236 11.891 1.00 94.69 478 ALA A CA 1
ATOM 3574 C C . ALA A 1 478 ? 3.165 -1.050 11.219 1.00 94.69 478 ALA A C 1
ATOM 3576 O O . ALA A 1 478 ? 2.115 -0.507 10.878 1.00 94.69 478 ALA A O 1
ATOM 3577 N N . SER A 1 479 ? 3.350 -2.365 11.092 1.00 95.38 479 SER A N 1
ATOM 3578 C CA . SER A 1 479 ? 2.374 -3.257 10.453 1.00 95.38 479 SER A CA 1
ATOM 3579 C C . SER A 1 479 ? 1.091 -3.392 11.275 1.00 95.38 479 SER A C 1
ATOM 3581 O O . SER A 1 479 ? -0.000 -3.307 10.717 1.00 95.38 479 SER A O 1
ATOM 3583 N N . CYS A 1 480 ? 1.196 -3.501 12.604 1.00 96.06 480 CYS A N 1
ATOM 3584 C CA . CYS A 1 480 ? 0.034 -3.485 13.496 1.00 96.06 480 CYS A CA 1
ATOM 3585 C C . CYS A 1 480 ? -0.704 -2.135 13.463 1.00 96.06 480 CYS A C 1
ATOM 3587 O O . CYS A 1 480 ? -1.935 -2.104 13.452 1.00 96.06 480 CYS A O 1
ATOM 3589 N N . ALA A 1 481 ? 0.028 -1.015 13.417 1.00 96.44 481 ALA A N 1
ATOM 3590 C CA . ALA A 1 481 ? -0.558 0.319 13.301 1.00 96.44 481 ALA A CA 1
ATOM 3591 C C . ALA A 1 481 ? -1.343 0.481 11.990 1.00 96.44 481 ALA A C 1
ATOM 3593 O O . ALA A 1 481 ? -2.466 0.985 11.996 1.00 96.44 481 ALA A O 1
ATOM 3594 N N . ILE A 1 482 ? -0.788 0.009 10.874 1.00 97.12 482 ILE A N 1
ATOM 3595 C CA . ILE A 1 482 ? -1.457 0.045 9.571 1.00 97.12 482 ILE A CA 1
ATOM 3596 C C . ILE A 1 482 ? -2.647 -0.899 9.530 1.00 97.12 482 ILE A C 1
ATOM 3598 O O . ILE A 1 482 ? -3.705 -0.480 9.080 1.00 97.12 482 ILE A O 1
ATOM 3602 N N . ALA A 1 483 ? -2.521 -2.126 10.040 1.00 96.94 483 ALA A N 1
ATOM 3603 C CA . ALA A 1 483 ? -3.633 -3.070 10.112 1.00 96.94 483 ALA A CA 1
ATOM 3604 C C . ALA A 1 483 ? -4.833 -2.470 10.861 1.00 96.94 483 ALA A C 1
ATOM 3606 O O . ALA A 1 483 ? -5.971 -2.589 10.411 1.00 96.94 483 ALA A O 1
ATOM 3607 N N . LEU A 1 484 ? -4.575 -1.742 11.952 1.00 95.94 484 LEU A N 1
ATOM 3608 C CA . LEU A 1 484 ? -5.603 -1.008 12.685 1.00 95.94 484 LEU A CA 1
ATOM 3609 C C . LEU A 1 484 ? -6.269 0.078 11.823 1.00 95.94 484 LEU A C 1
ATOM 3611 O O . LEU A 1 484 ? -7.496 0.184 11.805 1.00 95.94 484 LEU A O 1
ATOM 3615 N N . GLY A 1 485 ? -5.465 0.854 11.090 1.00 95.50 485 GLY A N 1
ATOM 3616 C CA . GLY A 1 485 ? -5.947 1.867 10.148 1.00 95.50 485 GLY A CA 1
ATOM 3617 C C . GLY A 1 485 ? -6.733 1.283 8.969 1.00 95.50 485 GLY A C 1
ATOM 3618 O O . GLY A 1 485 ? -7.711 1.888 8.548 1.00 95.50 485 GLY A O 1
ATOM 3619 N N . LEU A 1 486 ? -6.354 0.102 8.466 1.00 95.75 486 LEU A N 1
ATOM 3620 C CA . LEU A 1 486 ? -7.051 -0.604 7.386 1.00 95.75 486 LEU A CA 1
ATOM 3621 C C . LEU A 1 486 ? -8.452 -1.045 7.823 1.00 95.75 486 LEU A C 1
ATOM 3623 O O . LEU A 1 486 ? -9.422 -0.798 7.109 1.00 95.75 486 LEU A O 1
ATOM 3627 N N . VAL A 1 487 ? -8.581 -1.660 9.004 1.00 94.38 487 VAL A N 1
ATOM 3628 C CA . VAL A 1 487 ? -9.874 -2.161 9.512 1.00 94.38 487 VAL A CA 1
ATOM 3629 C C . VAL A 1 487 ? -10.855 -1.024 9.778 1.00 94.38 487 VAL A C 1
ATOM 3631 O O . VAL A 1 487 ? -12.033 -1.117 9.428 1.00 94.38 487 VAL A O 1
ATOM 3634 N N . MET A 1 488 ? -10.359 0.054 10.387 1.00 93.94 488 MET A N 1
ATOM 3635 C CA . MET A 1 488 ? -11.136 1.234 10.770 1.00 93.94 488 MET A CA 1
ATOM 3636 C C . MET A 1 488 ? -11.005 2.373 9.745 1.00 93.94 488 MET A C 1
ATOM 3638 O O . MET A 1 488 ? -11.090 3.548 10.098 1.00 93.94 488 MET A O 1
ATOM 3642 N N . ALA A 1 489 ? -10.782 2.035 8.472 1.00 95.00 489 ALA A N 1
ATOM 3643 C CA . ALA A 1 489 ? -10.571 3.025 7.424 1.00 95.00 489 ALA A CA 1
ATOM 3644 C C . ALA A 1 489 ? -11.814 3.910 7.221 1.00 95.00 489 ALA A C 1
ATOM 3646 O O . ALA A 1 489 ? -12.902 3.407 6.931 1.00 95.00 489 ALA A O 1
ATOM 3647 N N . GLY A 1 490 ? -11.626 5.224 7.358 1.00 90.81 490 GLY A N 1
ATOM 3648 C CA . GLY A 1 490 ? -12.654 6.256 7.196 1.00 90.81 490 GLY A CA 1
ATOM 3649 C C . GLY A 1 490 ? -13.515 6.550 8.436 1.00 90.81 490 GLY A C 1
ATOM 3650 O O . GLY A 1 490 ? -14.180 7.579 8.463 1.00 90.81 490 GLY A O 1
ATOM 3651 N N . THR A 1 491 ? -13.503 5.718 9.485 1.00 90.25 491 THR A N 1
ATOM 3652 C CA . THR A 1 491 ? -14.431 5.882 10.628 1.00 90.25 491 THR A CA 1
ATOM 3653 C C . THR A 1 491 ? -13.992 6.907 11.671 1.00 90.25 491 THR A C 1
ATOM 3655 O O . THR A 1 491 ? -14.814 7.371 12.458 1.00 90.25 491 THR A O 1
ATOM 3658 N N . GLY A 1 492 ? -12.700 7.238 11.734 1.00 91.12 492 GLY A N 1
ATOM 3659 C CA . GLY A 1 492 ? -12.163 8.142 12.751 1.00 91.12 492 GLY A CA 1
ATOM 3660 C C . GLY A 1 492 ? -12.199 7.592 14.185 1.00 91.12 492 GLY A C 1
ATOM 3661 O O . GLY A 1 492 ? -12.335 8.365 15.134 1.00 91.12 492 GLY A O 1
ATOM 3662 N N . ASP A 1 493 ? -12.077 6.271 14.373 1.00 93.12 493 ASP A N 1
ATOM 3663 C CA . ASP A 1 493 ? -12.164 5.628 15.694 1.00 93.12 493 ASP A CA 1
ATOM 3664 C C . ASP A 1 493 ? -11.193 6.228 16.738 1.00 93.12 493 ASP A C 1
ATOM 3666 O O . ASP A 1 493 ? -9.963 6.220 16.596 1.00 93.12 493 ASP A O 1
ATOM 3670 N N . SER A 1 494 ? -11.761 6.717 17.845 1.00 93.56 494 SER A N 1
ATOM 3671 C CA . SER A 1 494 ? -11.015 7.441 18.883 1.00 93.56 494 SER A CA 1
ATOM 3672 C C . SER A 1 494 ? -10.061 6.551 19.685 1.00 93.56 494 SER A C 1
ATOM 3674 O O . SER A 1 494 ? -8.992 7.012 20.103 1.00 93.56 494 SER A O 1
ATOM 3676 N N . ALA A 1 495 ? -10.415 5.277 19.897 1.00 92.94 495 ALA A N 1
ATOM 3677 C CA . ALA A 1 495 ? -9.579 4.324 20.622 1.00 92.94 495 ALA A CA 1
ATOM 3678 C C . ALA A 1 495 ? -8.287 4.044 19.845 1.00 92.94 495 ALA A C 1
ATOM 3680 O O . ALA A 1 495 ? -7.192 4.126 20.408 1.00 92.94 495 ALA A O 1
ATOM 3681 N N . SER A 1 496 ? -8.422 3.817 18.539 1.00 93.81 496 SER A N 1
ATOM 3682 C CA . SER A 1 496 ? -7.307 3.632 17.613 1.00 93.81 496 SER A CA 1
ATOM 3683 C C . SER A 1 496 ? -6.429 4.881 17.530 1.00 93.81 496 SER A C 1
ATOM 3685 O O . SER A 1 496 ? -5.211 4.807 17.720 1.00 93.81 496 SER A O 1
ATOM 3687 N N . LEU A 1 497 ? -7.040 6.060 17.364 1.00 95.38 497 LEU A N 1
ATOM 3688 C CA . LEU A 1 497 ? -6.315 7.330 17.288 1.00 95.38 497 LEU A CA 1
ATOM 3689 C C . LEU A 1 497 ? -5.494 7.627 18.552 1.00 95.38 497 LEU A C 1
ATOM 3691 O O . LEU A 1 497 ? -4.383 8.153 18.458 1.00 95.38 497 LEU A O 1
ATOM 3695 N N . ARG A 1 498 ? -6.012 7.296 19.742 1.00 94.75 498 ARG A N 1
ATOM 3696 C CA . ARG A 1 498 ? -5.317 7.534 21.017 1.00 94.75 498 ARG A CA 1
ATOM 3697 C C . ARG A 1 498 ? -3.982 6.790 21.084 1.00 94.75 498 ARG A C 1
ATOM 3699 O O . ARG A 1 498 ? -2.992 7.367 21.535 1.00 94.75 498 ARG A O 1
ATOM 3706 N N . VAL A 1 499 ? -3.947 5.538 20.624 1.00 93.31 499 VAL A N 1
ATOM 3707 C CA . VAL A 1 499 ? -2.723 4.724 20.604 1.00 93.31 499 VAL A CA 1
ATOM 3708 C C . VAL A 1 499 ? -1.761 5.221 19.526 1.00 93.31 499 VAL A C 1
ATOM 3710 O O . VAL A 1 499 ? -0.591 5.452 19.827 1.00 93.31 499 VAL A O 1
ATOM 3713 N N . LEU A 1 500 ? -2.245 5.494 18.310 1.00 94.56 500 LEU A N 1
ATOM 3714 C CA . LEU A 1 500 ? -1.401 6.010 17.224 1.00 94.56 500 LEU A CA 1
ATOM 3715 C C . LEU A 1 500 ? -0.753 7.357 17.582 1.00 94.56 500 LEU A C 1
ATOM 3717 O O . LEU A 1 500 ? 0.442 7.547 17.367 1.00 94.56 500 LEU A O 1
ATOM 3721 N N . ARG A 1 501 ? -1.497 8.270 18.223 1.00 94.31 501 ARG A N 1
ATOM 3722 C CA . ARG A 1 501 ? -0.954 9.546 18.726 1.00 94.31 501 ARG A CA 1
ATOM 3723 C C . ARG A 1 501 ? 0.118 9.356 19.796 1.00 94.31 501 ARG A C 1
ATOM 3725 O O . ARG A 1 501 ? 1.051 10.151 19.855 1.00 94.31 501 ARG A O 1
ATOM 3732 N N . ARG A 1 502 ? -0.010 8.333 20.646 1.00 92.69 502 ARG A N 1
ATOM 3733 C CA . ARG A 1 502 ? 1.008 8.012 21.657 1.00 92.69 502 ARG A CA 1
ATOM 3734 C C . ARG A 1 502 ? 2.318 7.587 20.996 1.00 92.69 502 ARG A C 1
ATOM 3736 O O . ARG A 1 502 ? 3.369 8.038 21.433 1.00 92.69 502 ARG A O 1
ATOM 3743 N N . ILE A 1 503 ? 2.248 6.769 19.944 1.00 91.44 503 ILE A N 1
ATOM 3744 C CA . ILE A 1 503 ? 3.430 6.334 19.184 1.00 91.44 503 ILE A CA 1
ATOM 3745 C C . ILE A 1 503 ? 4.051 7.525 18.444 1.00 91.44 503 ILE A C 1
ATOM 3747 O O . ILE A 1 503 ? 5.259 7.712 18.511 1.00 91.44 503 ILE A O 1
ATOM 3751 N N . LEU A 1 504 ? 3.229 8.375 17.818 1.00 90.62 504 LEU A N 1
ATOM 3752 C CA . LEU A 1 504 ? 3.698 9.545 17.068 1.00 90.62 504 LEU A CA 1
ATOM 3753 C C . LEU A 1 504 ? 4.471 10.555 17.934 1.00 90.62 504 LEU A C 1
ATOM 3755 O O . LEU A 1 504 ? 5.398 11.190 17.450 1.00 90.62 504 LEU A O 1
ATOM 3759 N N . LYS A 1 505 ? 4.088 10.711 19.208 1.00 90.38 505 LYS A N 1
ATOM 3760 C CA . LYS A 1 505 ? 4.737 11.628 20.162 1.00 90.38 505 LYS A CA 1
ATOM 3761 C C . LYS A 1 505 ? 5.996 11.054 20.820 1.00 90.38 505 LYS A C 1
ATOM 3763 O O . LYS A 1 505 ? 6.622 11.745 21.621 1.00 90.38 505 LYS A O 1
ATOM 3768 N N . LYS A 1 506 ? 6.333 9.789 20.565 1.00 86.50 506 LYS A N 1
ATOM 3769 C CA . LYS A 1 506 ? 7.485 9.144 21.192 1.00 86.50 506 LYS A CA 1
ATOM 3770 C C . LYS A 1 506 ? 8.785 9.725 20.601 1.00 86.50 506 LYS A C 1
ATOM 3772 O O . LYS A 1 506 ? 8.891 9.800 19.380 1.00 86.50 506 LYS A O 1
ATOM 3777 N N . PRO A 1 507 ? 9.771 10.114 21.430 1.00 81.50 507 PRO A N 1
ATOM 3778 C CA . PRO A 1 507 ? 11.076 10.552 20.937 1.00 81.50 507 PRO A CA 1
ATOM 3779 C C . PRO A 1 507 ? 11.896 9.367 20.397 1.00 81.50 507 PRO A C 1
ATOM 3781 O O . PRO A 1 507 ? 11.668 8.222 20.797 1.00 81.50 507 PRO A O 1
ATOM 3784 N N . ASN A 1 508 ? 12.886 9.649 19.543 1.00 80.38 508 ASN A N 1
ATOM 3785 C CA . ASN A 1 508 ? 13.827 8.671 18.966 1.00 80.38 508 ASN A CA 1
ATOM 3786 C C . ASN A 1 508 ? 13.156 7.565 18.132 1.00 80.38 508 ASN A C 1
ATOM 3788 O O . ASN A 1 508 ? 13.426 6.376 18.301 1.00 80.38 508 ASN A O 1
ATOM 3792 N N . VAL A 1 509 ? 12.257 7.973 17.242 1.00 84.00 509 VAL A N 1
ATOM 3793 C CA . VAL A 1 509 ? 11.541 7.113 16.294 1.00 84.00 509 VAL A CA 1
ATOM 3794 C C . VAL A 1 509 ? 12.086 7.405 14.888 1.00 84.00 509 VAL A C 1
ATOM 3796 O O . VAL A 1 509 ? 12.420 8.552 14.590 1.00 84.00 509 VAL A O 1
ATOM 3799 N N . THR A 1 510 ? 12.260 6.383 14.042 1.00 88.56 510 THR A N 1
ATOM 3800 C CA . THR A 1 510 ? 12.845 6.578 12.701 1.00 88.56 510 THR A CA 1
ATOM 3801 C C . THR A 1 510 ? 11.858 7.258 11.746 1.00 88.56 510 THR A C 1
ATOM 3803 O O . THR A 1 510 ? 10.652 7.344 12.004 1.00 88.56 510 THR A O 1
ATOM 3806 N N . TYR A 1 511 ? 12.353 7.746 10.604 1.00 90.44 511 TYR A N 1
ATOM 3807 C CA . TYR A 1 511 ? 11.496 8.355 9.583 1.00 90.44 511 TYR A CA 1
ATOM 3808 C C . TYR A 1 511 ? 10.397 7.387 9.109 1.00 90.44 511 TYR A C 1
ATOM 3810 O O . TYR A 1 511 ? 9.223 7.758 9.028 1.00 90.44 511 TYR A O 1
ATOM 3818 N N . GLY A 1 512 ? 10.756 6.126 8.859 1.00 91.06 512 GLY A N 1
ATOM 3819 C CA . GLY A 1 512 ? 9.843 5.100 8.369 1.00 91.06 512 GLY A CA 1
ATOM 3820 C C . GLY A 1 512 ? 8.693 4.781 9.321 1.00 91.06 512 GLY A C 1
ATOM 3821 O O . GLY A 1 512 ? 7.553 4.609 8.881 1.00 91.06 512 GLY A O 1
ATOM 3822 N N . THR A 1 513 ? 8.934 4.768 10.631 1.00 90.38 513 THR A N 1
ATOM 3823 C CA . THR A 1 513 ? 7.851 4.606 11.610 1.00 90.38 513 THR A CA 1
ATOM 3824 C C . THR A 1 513 ? 6.932 5.804 11.654 1.00 90.38 513 THR A C 1
ATOM 3826 O O . THR A 1 513 ? 5.714 5.613 11.643 1.00 90.38 513 THR A O 1
ATOM 3829 N N . HIS A 1 514 ? 7.476 7.022 11.656 1.00 92.94 514 HIS A N 1
ATOM 3830 C CA . HIS A 1 514 ? 6.660 8.230 11.566 1.00 92.94 514 HIS A CA 1
ATOM 3831 C C . HIS A 1 514 ? 5.783 8.219 10.312 1.00 92.94 514 HIS A C 1
ATOM 3833 O O . HIS A 1 514 ? 4.591 8.529 10.403 1.00 92.94 514 HIS A O 1
ATOM 3839 N N . LEU A 1 515 ? 6.332 7.789 9.173 1.00 94.12 515 LEU A N 1
ATOM 3840 C CA . LEU A 1 515 ? 5.587 7.607 7.932 1.00 94.12 515 LEU A CA 1
ATOM 3841 C C . LEU A 1 515 ? 4.458 6.579 8.107 1.00 94.12 515 LEU A C 1
ATOM 3843 O O . LEU A 1 515 ? 3.303 6.903 7.841 1.00 94.12 515 LEU A O 1
ATOM 3847 N N . SER A 1 516 ? 4.753 5.383 8.624 1.00 94.56 516 SER A N 1
ATOM 3848 C CA . SER A 1 516 ? 3.760 4.309 8.802 1.00 94.56 516 SER A CA 1
ATOM 3849 C C . SER A 1 516 ? 2.609 4.687 9.744 1.00 94.56 516 SER A C 1
ATOM 3851 O O . SER A 1 516 ? 1.442 4.445 9.434 1.00 94.56 516 SER A O 1
ATOM 3853 N N . VAL A 1 517 ? 2.908 5.343 10.870 1.00 95.12 517 VAL A N 1
ATOM 3854 C CA . VAL A 1 517 ? 1.907 5.779 11.855 1.00 95.12 517 VAL A CA 1
ATOM 3855 C C . VAL A 1 517 ? 1.081 6.933 11.294 1.00 95.12 517 VAL A C 1
ATOM 3857 O O . VAL A 1 517 ? -0.134 6.965 11.481 1.00 95.12 517 VAL A O 1
ATOM 3860 N N . SER A 1 518 ? 1.706 7.853 10.555 1.00 95.25 518 SER A N 1
ATOM 3861 C CA . SER A 1 518 ? 0.991 8.935 9.868 1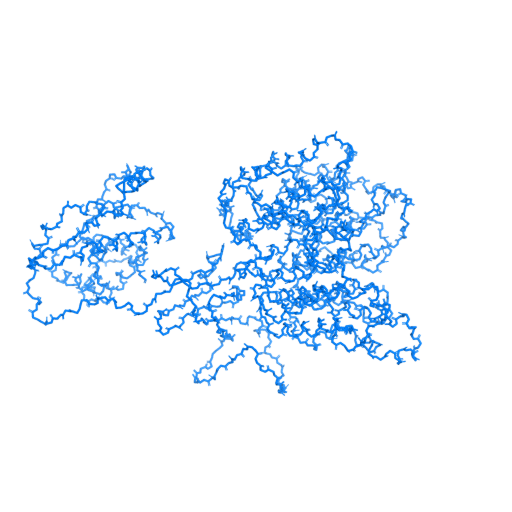.00 95.25 518 SER A CA 1
ATOM 3862 C C . SER A 1 518 ? 0.083 8.395 8.762 1.00 95.25 518 SER A C 1
ATOM 3864 O O . SER A 1 518 ? -1.038 8.877 8.610 1.00 95.25 518 SER A O 1
ATOM 3866 N N . MET A 1 519 ? 0.516 7.358 8.037 1.00 95.94 519 MET A N 1
ATOM 3867 C CA . MET A 1 519 ? -0.328 6.636 7.083 1.00 95.94 519 MET A CA 1
ATOM 3868 C C . MET A 1 519 ? -1.495 5.942 7.794 1.00 95.94 519 MET A C 1
ATOM 3870 O O . MET A 1 519 ? -2.633 6.098 7.370 1.00 95.94 519 MET A O 1
ATOM 3874 N N . ALA A 1 520 ? -1.265 5.260 8.919 1.00 96.50 520 ALA A N 1
ATOM 3875 C CA . ALA A 1 520 ? -2.335 4.648 9.709 1.00 96.50 520 ALA A CA 1
ATOM 3876 C C . ALA A 1 520 ? -3.381 5.676 10.187 1.00 96.50 520 ALA A C 1
ATOM 3878 O O . ALA A 1 520 ? -4.581 5.442 10.058 1.00 96.50 520 ALA A O 1
ATOM 3879 N N . ILE A 1 521 ? -2.944 6.844 10.675 1.00 96.50 521 ILE A N 1
ATOM 3880 C CA . ILE A 1 521 ? -3.843 7.958 11.028 1.00 96.50 521 ILE A CA 1
ATOM 3881 C C . ILE A 1 521 ? -4.576 8.472 9.782 1.00 96.50 521 ILE A C 1
ATOM 3883 O O . ILE A 1 521 ? -5.771 8.749 9.834 1.00 96.50 521 ILE A O 1
ATOM 3887 N N . GLY A 1 522 ? -3.876 8.583 8.654 1.00 95.69 522 GLY A N 1
ATOM 3888 C CA . GLY A 1 522 ? -4.464 8.973 7.380 1.00 95.69 522 GLY A CA 1
ATOM 3889 C C . GLY A 1 522 ? -5.560 8.016 6.907 1.00 95.69 522 GLY A C 1
ATOM 3890 O O . GLY A 1 522 ? -6.570 8.487 6.394 1.00 95.69 522 GLY A O 1
ATOM 3891 N N . LEU A 1 523 ? -5.378 6.706 7.089 1.00 96.12 523 LEU A N 1
ATOM 3892 C CA . LEU A 1 523 ? -6.377 5.684 6.775 1.00 96.12 523 LEU A CA 1
ATOM 3893 C C . LEU A 1 523 ? -7.613 5.796 7.675 1.00 96.12 523 LEU A C 1
ATOM 3895 O O . LEU A 1 523 ? -8.729 5.717 7.169 1.00 96.12 523 LEU A O 1
ATOM 3899 N N . LEU A 1 524 ? -7.439 6.051 8.980 1.00 95.19 524 LEU A N 1
ATOM 3900 C CA . LEU A 1 524 ? -8.570 6.257 9.901 1.00 95.19 524 LEU A CA 1
ATOM 3901 C C . LEU A 1 524 ? -9.503 7.383 9.439 1.00 95.19 524 LEU A C 1
ATOM 3903 O O . LEU A 1 524 ? -10.708 7.286 9.632 1.00 95.19 524 LEU A O 1
ATOM 3907 N N . PHE A 1 525 ? -8.955 8.423 8.811 1.00 95.00 525 PHE A N 1
ATOM 3908 C CA . PHE A 1 525 ? -9.701 9.576 8.299 1.00 95.00 525 PHE A CA 1
ATOM 3909 C C . PHE A 1 525 ? -9.623 9.677 6.771 1.00 95.00 525 PHE A C 1
ATOM 3911 O O . PHE A 1 525 ? -9.454 10.767 6.217 1.00 95.00 525 PHE A O 1
ATOM 3918 N N . LEU A 1 526 ? -9.674 8.540 6.076 1.00 94.06 526 LEU A N 1
ATOM 3919 C CA . LEU A 1 526 ? -9.529 8.498 4.625 1.00 94.06 526 LEU A CA 1
ATOM 3920 C C . LEU A 1 526 ? -10.588 9.382 3.941 1.00 94.06 526 LEU A C 1
ATOM 3922 O O . LEU A 1 526 ? -11.784 9.245 4.183 1.00 94.06 526 LEU A O 1
ATOM 3926 N N . GLY A 1 527 ? -10.136 10.325 3.111 1.00 89.75 527 GLY A N 1
ATOM 3927 C CA . GLY A 1 527 ? -11.019 11.261 2.406 1.00 89.75 527 GLY A CA 1
ATOM 3928 C C . GLY A 1 527 ? -11.919 12.096 3.321 1.00 89.75 527 GLY A C 1
ATOM 3929 O O . GLY A 1 527 ? -13.050 12.388 2.955 1.00 89.75 527 GLY A O 1
ATOM 3930 N N . GLY A 1 528 ? -11.466 12.424 4.533 1.00 88.81 528 GLY A N 1
ATOM 3931 C CA . GLY A 1 528 ? -12.258 13.155 5.523 1.00 88.81 528 GLY A CA 1
ATOM 3932 C C . GLY A 1 528 ? -13.390 12.334 6.145 1.00 88.81 528 GLY A C 1
ATOM 3933 O O . GLY A 1 528 ? -14.235 12.908 6.820 1.00 88.81 528 GLY A O 1
ATOM 3934 N N . GLY A 1 529 ? -13.397 11.015 5.932 1.00 87.94 529 GLY A N 1
ATOM 3935 C CA . GLY A 1 529 ? -14.495 10.120 6.300 1.00 87.94 529 GLY A CA 1
ATOM 3936 C C . GLY A 1 529 ? -15.445 9.798 5.146 1.00 87.94 529 GLY A C 1
ATOM 3937 O O . GLY A 1 529 ? -16.369 9.014 5.332 1.00 87.94 529 GLY A O 1
ATOM 3938 N N . ASN A 1 530 ? -15.203 10.340 3.946 1.00 85.94 530 ASN A N 1
ATOM 3939 C CA . ASN A 1 530 ? -16.040 10.078 2.771 1.00 85.94 530 ASN A CA 1
ATOM 3940 C C . ASN A 1 530 ? -15.672 8.772 2.056 1.00 85.94 530 ASN A C 1
ATOM 3942 O O . ASN A 1 530 ? -16.473 8.202 1.312 1.00 85.94 530 ASN A O 1
ATOM 3946 N N . LEU A 1 531 ? -14.432 8.323 2.250 1.00 89.38 531 LEU A N 1
ATOM 3947 C CA . LEU A 1 531 ? -13.840 7.207 1.533 1.00 89.38 531 LEU A CA 1
ATOM 3948 C C . LEU A 1 531 ? -13.453 6.101 2.507 1.00 89.38 531 LEU A C 1
ATOM 3950 O O . LEU A 1 531 ? -13.110 6.330 3.665 1.00 89.38 531 LEU A O 1
ATOM 3954 N N . THR A 1 532 ? -13.443 4.884 1.998 1.00 91.62 532 THR A N 1
ATOM 3955 C CA . THR A 1 532 ? -12.977 3.695 2.708 1.00 91.62 532 THR A CA 1
ATOM 3956 C C . THR A 1 532 ? -12.312 2.757 1.695 1.00 91.62 532 THR A C 1
ATOM 3958 O O . THR A 1 532 ? -12.087 3.150 0.554 1.00 91.62 532 THR A O 1
ATOM 3961 N N . LEU A 1 533 ? -11.905 1.558 2.100 1.00 91.69 533 LEU A N 1
ATOM 3962 C CA . LEU A 1 533 ? -11.093 0.662 1.267 1.00 91.69 533 LEU A CA 1
ATOM 3963 C C . LEU A 1 533 ? -11.895 -0.533 0.768 1.00 91.69 533 LEU A C 1
ATOM 3965 O O . LEU A 1 533 ? -12.717 -1.043 1.521 1.00 91.69 533 LEU A O 1
ATOM 3969 N N . SER A 1 534 ? -11.633 -1.024 -0.440 1.00 88.31 534 SER A N 1
ATOM 3970 C CA . SER A 1 534 ? -12.212 -2.287 -0.908 1.00 88.31 534 SER A CA 1
ATOM 3971 C C . SER A 1 534 ? -11.308 -3.486 -0.703 1.00 88.31 534 SER A C 1
ATOM 3973 O O . SER A 1 534 ? -10.078 -3.388 -0.729 1.00 88.31 534 SER A O 1
ATOM 3975 N N . ASN A 1 535 ? -11.932 -4.653 -0.551 1.00 87.62 535 ASN A N 1
ATOM 3976 C CA . ASN A 1 535 ? -11.232 -5.922 -0.439 1.00 87.62 535 ASN A CA 1
ATOM 3977 C C . ASN A 1 535 ? -11.031 -6.645 -1.781 1.00 87.62 535 ASN A C 1
ATOM 3979 O O . ASN A 1 535 ? -10.685 -7.825 -1.756 1.00 87.62 535 ASN A O 1
ATOM 3983 N N . SER A 1 536 ? -11.239 -6.012 -2.944 1.00 88.88 536 SER A N 1
ATOM 3984 C CA . SER A 1 536 ? -11.065 -6.688 -4.243 1.00 88.88 536 SER A CA 1
ATOM 3985 C C . SER A 1 536 ? -9.656 -7.291 -4.372 1.00 88.88 536 SER A C 1
ATOM 3987 O O . SER A 1 536 ? -8.709 -6.782 -3.777 1.00 88.88 536 SER A O 1
ATOM 3989 N N . VAL A 1 537 ? -9.472 -8.364 -5.150 1.00 91.88 537 VAL A N 1
ATOM 3990 C CA . VAL A 1 537 ? -8.138 -8.983 -5.334 1.00 91.88 537 VAL A CA 1
ATOM 3991 C C . VAL A 1 537 ? -7.104 -7.950 -5.807 1.00 91.88 537 VAL A C 1
ATOM 3993 O O . VAL A 1 537 ? -5.988 -7.867 -5.296 1.00 91.88 537 VAL A O 1
ATOM 3996 N N . SER A 1 538 ? -7.538 -7.100 -6.735 1.00 91.62 538 SER A N 1
ATOM 3997 C CA . SER A 1 538 ? -6.794 -5.975 -7.293 1.00 91.62 538 SER A CA 1
ATOM 3998 C C . SER A 1 538 ? -6.446 -4.914 -6.235 1.00 91.62 538 SER A C 1
ATOM 4000 O O . SER A 1 538 ? -5.323 -4.402 -6.209 1.00 91.62 538 SER A O 1
ATOM 4002 N N . SER A 1 539 ? -7.389 -4.600 -5.343 1.00 92.25 539 SER A N 1
ATOM 4003 C CA . SER A 1 539 ? -7.218 -3.656 -4.232 1.00 92.25 539 SER A CA 1
ATOM 4004 C C . SER A 1 539 ? -6.267 -4.212 -3.177 1.00 92.25 539 SER A C 1
ATOM 4006 O O . SER A 1 539 ? -5.337 -3.523 -2.776 1.00 92.25 539 SER A O 1
ATOM 4008 N N . VAL A 1 540 ? -6.426 -5.477 -2.778 1.00 94.44 540 VAL A N 1
ATOM 4009 C CA . VAL A 1 540 ? -5.553 -6.144 -1.799 1.00 94.44 540 VAL A CA 1
ATOM 4010 C C . VAL A 1 540 ? -4.117 -6.224 -2.315 1.00 94.44 540 VAL A C 1
ATOM 4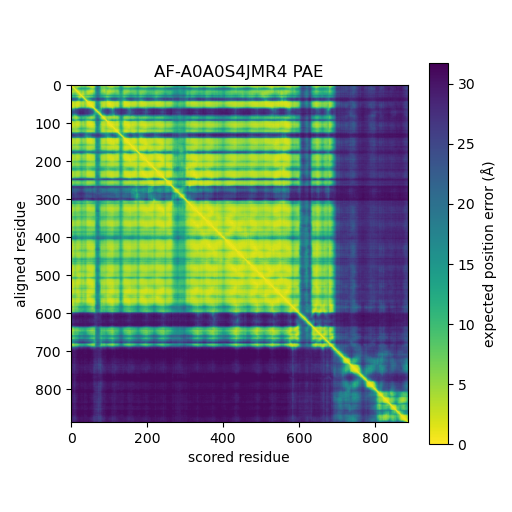012 O O . VAL A 1 540 ? -3.191 -5.935 -1.561 1.00 94.44 540 VAL A O 1
ATOM 4015 N N . ALA A 1 541 ? -3.912 -6.521 -3.602 1.00 95.00 541 ALA A N 1
ATOM 4016 C CA . ALA A 1 541 ? -2.585 -6.471 -4.212 1.00 95.00 541 ALA A CA 1
ATOM 4017 C C . ALA A 1 541 ? -1.969 -5.062 -4.131 1.00 95.00 541 ALA A C 1
ATOM 4019 O O . ALA A 1 541 ? -0.825 -4.914 -3.704 1.00 95.00 541 ALA A O 1
ATOM 4020 N N . ALA A 1 542 ? -2.736 -4.015 -4.457 1.00 95.19 542 ALA A N 1
ATOM 4021 C CA . ALA A 1 542 ? -2.273 -2.630 -4.343 1.00 95.19 542 ALA A CA 1
ATOM 4022 C C . ALA A 1 542 ? -1.964 -2.229 -2.887 1.00 95.19 542 ALA A C 1
ATOM 4024 O O . ALA A 1 542 ? -0.958 -1.566 -2.635 1.00 95.19 542 ALA A O 1
ATOM 4025 N N . LEU A 1 543 ? -2.777 -2.674 -1.921 1.00 96.12 543 LEU A N 1
ATOM 4026 C CA . LEU A 1 543 ? -2.549 -2.465 -0.488 1.00 96.12 543 LEU A CA 1
ATOM 4027 C C . LEU A 1 543 ? -1.283 -3.187 -0.010 1.00 96.12 543 LEU A C 1
ATOM 4029 O O . LEU A 1 543 ? -0.504 -2.600 0.735 1.00 96.12 543 LEU A O 1
ATOM 4033 N N . MET A 1 544 ? -1.033 -4.420 -0.454 1.00 96.00 544 MET A N 1
ATOM 4034 C CA . MET A 1 544 ? 0.185 -5.156 -0.102 1.00 96.00 544 MET A CA 1
ATOM 4035 C C . MET A 1 544 ? 1.443 -4.458 -0.634 1.00 96.00 544 MET A C 1
ATOM 4037 O O . MET A 1 544 ? 2.455 -4.400 0.061 1.00 96.00 544 MET A O 1
ATOM 4041 N N . ILE A 1 545 ? 1.379 -3.863 -1.827 1.00 96.44 545 ILE A N 1
ATOM 4042 C CA . ILE A 1 545 ? 2.487 -3.065 -2.367 1.00 96.44 545 ILE A CA 1
ATOM 4043 C C . ILE A 1 545 ? 2.646 -1.764 -1.572 1.00 96.44 545 ILE A C 1
ATOM 4045 O O . ILE A 1 545 ? 3.751 -1.447 -1.140 1.00 96.44 545 ILE A O 1
ATOM 4049 N N . ALA A 1 546 ? 1.555 -1.038 -1.311 1.00 96.56 546 ALA A N 1
ATOM 4050 C CA . ALA A 1 546 ? 1.590 0.219 -0.563 1.00 96.56 546 ALA A CA 1
ATOM 4051 C C . ALA A 1 546 ? 2.072 0.041 0.887 1.00 96.56 546 ALA A C 1
ATOM 4053 O O . ALA A 1 546 ? 2.751 0.914 1.429 1.00 96.56 546 ALA A O 1
ATOM 4054 N N . PHE A 1 547 ? 1.752 -1.089 1.517 1.00 96.06 547 PHE A N 1
ATOM 4055 C CA . PHE A 1 547 ? 2.067 -1.399 2.913 1.00 96.06 547 PHE A CA 1
ATOM 4056 C C . PHE A 1 547 ? 3.111 -2.508 3.060 1.00 96.06 547 PHE A C 1
ATOM 4058 O O . PHE A 1 547 ? 3.141 -3.198 4.077 1.00 96.06 547 PHE A O 1
ATOM 4065 N N . TYR A 1 548 ? 4.008 -2.646 2.078 1.00 95.56 548 TYR A N 1
ATOM 4066 C CA . TYR A 1 548 ? 5.144 -3.559 2.169 1.00 95.56 548 TYR A CA 1
ATOM 4067 C C . TYR A 1 548 ? 5.935 -3.316 3.478 1.00 95.56 548 TYR A C 1
ATOM 4069 O O . TYR A 1 548 ? 6.306 -2.164 3.744 1.00 95.56 548 TYR A O 1
ATOM 4077 N N . PRO A 1 549 ? 6.179 -4.346 4.314 1.00 92.75 549 PRO A N 1
ATOM 4078 C CA . PRO A 1 549 ? 6.591 -4.200 5.716 1.00 92.75 549 PRO A CA 1
ATOM 4079 C C . PRO A 1 549 ? 8.050 -3.754 5.945 1.00 92.75 549 PRO A C 1
ATOM 4081 O O . PRO A 1 549 ? 8.512 -3.771 7.088 1.00 92.75 549 PRO A O 1
ATOM 4084 N N . CYS A 1 550 ? 8.771 -3.303 4.914 1.00 91.19 550 CYS A N 1
ATOM 4085 C CA . CYS A 1 550 ? 10.094 -2.678 5.042 1.00 91.19 550 CYS A CA 1
ATOM 4086 C C . CYS A 1 550 ? 9.979 -1.155 4.891 1.00 91.19 550 CYS A C 1
ATOM 4088 O O . CYS A 1 550 ? 9.674 -0.656 3.807 1.00 91.19 550 CYS A O 1
ATOM 4090 N N . TRP A 1 551 ? 10.195 -0.417 5.979 1.00 92.38 551 TRP A N 1
ATOM 4091 C CA . TRP A 1 551 ? 10.056 1.043 6.027 1.00 92.38 551 TRP A CA 1
ATOM 4092 C C . TRP A 1 551 ? 11.403 1.746 5.809 1.00 92.38 551 TRP A C 1
ATOM 4094 O O . TRP A 1 551 ? 12.422 1.210 6.242 1.00 92.38 551 TRP A O 1
ATOM 4104 N N . PRO A 1 552 ? 11.418 2.929 5.165 1.00 92.25 552 PRO A N 1
ATOM 4105 C CA . PRO A 1 552 ? 12.652 3.662 4.897 1.00 92.25 552 PRO A CA 1
ATOM 4106 C C . PRO A 1 552 ? 13.303 4.127 6.202 1.00 92.25 552 PRO A C 1
ATOM 4108 O O . PRO A 1 552 ? 12.618 4.637 7.093 1.00 92.25 552 PRO A O 1
ATOM 4111 N N . ARG A 1 553 ? 14.624 3.971 6.320 1.00 87.81 553 ARG A N 1
ATOM 4112 C CA . ARG A 1 553 ? 15.362 4.428 7.511 1.00 87.81 553 ARG A CA 1
ATOM 4113 C C . ARG A 1 553 ? 15.498 5.948 7.526 1.00 87.81 553 ARG A C 1
ATOM 4115 O O . ARG A 1 553 ? 15.228 6.582 8.545 1.00 87.81 553 ARG A O 1
ATOM 4122 N N . ASP A 1 554 ? 15.814 6.499 6.358 1.00 87.94 554 ASP A N 1
ATOM 4123 C CA . ASP A 1 554 ? 16.004 7.924 6.104 1.00 87.94 554 ASP A CA 1
ATOM 4124 C C . ASP A 1 554 ? 14.999 8.439 5.068 1.00 87.94 554 ASP A C 1
ATOM 4126 O O . ASP A 1 554 ? 14.424 7.678 4.292 1.00 87.94 554 ASP A O 1
ATOM 4130 N N . PHE A 1 555 ? 14.825 9.758 4.989 1.00 87.25 555 PHE A N 1
ATOM 4131 C CA . PHE A 1 555 ? 13.893 10.378 4.040 1.00 87.25 555 PHE A CA 1
ATOM 4132 C C . PHE A 1 555 ? 14.263 10.160 2.563 1.00 87.25 555 PHE A C 1
ATOM 4134 O O . PHE A 1 555 ? 13.387 10.254 1.715 1.00 87.25 555 PHE A O 1
ATOM 4141 N N . ASN A 1 556 ? 15.517 9.825 2.239 1.00 86.25 556 ASN A N 1
ATOM 4142 C CA . ASN A 1 556 ? 15.965 9.518 0.871 1.00 86.25 556 ASN A CA 1
ATOM 4143 C C . ASN A 1 556 ? 16.263 8.024 0.641 1.00 86.25 556 ASN A C 1
ATOM 4145 O O . ASN A 1 556 ? 16.901 7.673 -0.351 1.00 86.25 556 ASN A O 1
ATOM 4149 N N . ASP A 1 557 ? 15.839 7.146 1.552 1.00 89.06 557 ASP A N 1
ATOM 4150 C CA . ASP A 1 557 ? 16.057 5.705 1.430 1.00 89.06 557 ASP A CA 1
ATOM 4151 C C . ASP A 1 557 ? 15.010 5.052 0.510 1.00 89.06 557 ASP A C 1
ATOM 4153 O O . ASP A 1 557 ? 13.809 5.111 0.780 1.00 89.06 557 ASP A O 1
ATOM 4157 N N . ASN A 1 558 ? 15.483 4.421 -0.567 1.00 87.94 558 ASN A N 1
ATOM 4158 C CA . ASN A 1 558 ? 14.701 3.619 -1.516 1.00 87.94 558 ASN A CA 1
ATOM 4159 C C . ASN A 1 558 ? 15.372 2.266 -1.817 1.00 87.94 558 ASN A C 1
ATOM 4161 O O . ASN A 1 558 ? 15.150 1.687 -2.884 1.00 87.94 558 ASN A O 1
ATOM 4165 N N . ALA A 1 559 ? 16.253 1.777 -0.938 1.00 86.62 559 ALA A N 1
ATOM 4166 C CA . ALA A 1 559 ? 17.094 0.623 -1.257 1.00 86.62 559 ALA A CA 1
ATOM 4167 C C . ALA A 1 559 ? 16.288 -0.669 -1.482 1.00 86.62 559 ALA A C 1
ATOM 4169 O O . ALA A 1 559 ? 16.551 -1.419 -2.430 1.00 86.62 559 ALA A O 1
ATOM 4170 N N . ASP A 1 560 ? 15.298 -0.901 -0.619 1.00 86.75 560 ASP A N 1
ATOM 4171 C CA . ASP A 1 560 ? 14.473 -2.111 -0.629 1.00 86.75 560 ASP A CA 1
ATOM 4172 C C . ASP A 1 560 ? 13.094 -1.887 -1.265 1.00 86.75 560 ASP A C 1
ATOM 4174 O O . ASP A 1 560 ? 12.560 -2.788 -1.906 1.00 86.75 560 ASP A O 1
ATOM 4178 N N . HIS A 1 561 ? 12.501 -0.701 -1.109 1.00 93.31 561 HIS A N 1
ATOM 4179 C CA . HIS A 1 561 ? 11.171 -0.386 -1.632 1.00 93.31 561 HIS A CA 1
ATOM 4180 C C . HIS A 1 561 ? 11.052 1.107 -1.957 1.00 93.31 561 HIS A C 1
ATOM 4182 O O . HIS A 1 561 ? 11.422 1.949 -1.141 1.00 93.31 561 HIS A O 1
ATOM 4188 N N . LEU A 1 562 ? 10.506 1.441 -3.131 1.00 92.81 562 LEU A N 1
ATOM 4189 C CA . LEU A 1 562 ? 10.333 2.834 -3.555 1.00 92.81 562 LEU A CA 1
ATOM 4190 C C . LEU A 1 562 ? 9.273 3.536 -2.701 1.00 92.81 562 LEU A C 1
ATOM 4192 O O . LEU A 1 562 ? 8.127 3.087 -2.626 1.00 92.81 562 LEU A O 1
ATOM 4196 N N . GLN A 1 563 ? 9.605 4.702 -2.146 1.00 92.56 563 GLN A N 1
ATOM 4197 C CA . GLN A 1 563 ? 8.658 5.483 -1.343 1.00 92.56 563 GLN A CA 1
ATOM 4198 C C . GLN A 1 563 ? 7.418 5.933 -2.138 1.00 92.56 563 GLN A C 1
ATOM 4200 O O . GLN A 1 563 ? 6.328 6.066 -1.581 1.00 92.56 563 GLN A O 1
ATOM 4205 N N . LEU A 1 564 ? 7.538 6.111 -3.458 1.00 93.44 564 LEU A N 1
ATOM 4206 C CA . LEU A 1 564 ? 6.426 6.449 -4.356 1.00 93.44 564 LEU A CA 1
ATOM 4207 C C . LEU A 1 564 ? 5.238 5.475 -4.262 1.00 93.44 564 LEU A C 1
ATOM 4209 O O . LEU A 1 564 ? 4.071 5.882 -4.286 1.00 93.44 564 LEU A O 1
ATOM 4213 N N . LEU A 1 565 ? 5.543 4.181 -4.151 1.00 95.25 565 LEU A N 1
ATOM 4214 C CA . LEU A 1 565 ? 4.566 3.091 -4.176 1.00 95.25 565 LEU A CA 1
ATOM 4215 C C . LEU A 1 565 ? 3.662 3.105 -2.942 1.00 95.25 565 LEU A C 1
ATOM 4217 O O . LEU A 1 565 ? 2.556 2.568 -2.978 1.00 95.25 565 LEU A O 1
ATOM 4221 N N . ARG A 1 566 ? 4.070 3.814 -1.881 1.00 95.56 566 ARG A N 1
ATOM 4222 C CA . ARG A 1 566 ? 3.261 4.034 -0.680 1.00 95.56 566 ARG A CA 1
ATOM 4223 C C . ARG A 1 566 ? 1.929 4.714 -0.970 1.00 95.56 566 ARG A C 1
ATOM 4225 O O . ARG A 1 566 ? 1.019 4.551 -0.170 1.00 95.56 566 ARG A O 1
ATOM 4232 N N . HIS A 1 567 ? 1.771 5.428 -2.091 1.00 95.62 567 HIS A N 1
ATOM 4233 C CA . HIS A 1 567 ? 0.488 6.039 -2.478 1.00 95.62 567 HIS A CA 1
ATOM 4234 C C . HIS A 1 567 ? -0.448 5.121 -3.278 1.00 95.62 567 HIS A C 1
ATOM 4236 O O . HIS A 1 567 ? -1.572 5.522 -3.566 1.00 95.62 567 HIS A O 1
ATOM 4242 N N . LEU A 1 568 ? -0.055 3.877 -3.583 1.00 95.00 568 LEU A N 1
ATOM 4243 C CA . LEU A 1 568 ? -0.914 2.931 -4.313 1.00 95.00 568 LEU A CA 1
ATOM 4244 C C . LEU A 1 568 ? -2.182 2.523 -3.544 1.00 95.00 568 LEU A C 1
ATOM 4246 O O . LEU A 1 568 ? -3.103 1.990 -4.157 1.00 95.00 568 LEU A O 1
ATOM 4250 N N . TYR A 1 569 ? -2.295 2.843 -2.246 1.00 94.81 569 TYR A N 1
ATOM 4251 C CA . TYR A 1 569 ? -3.548 2.682 -1.489 1.00 94.81 569 TYR A CA 1
ATOM 4252 C C . TYR A 1 569 ? -4.731 3.419 -2.139 1.00 94.81 569 TYR A C 1
ATOM 4254 O O . TYR A 1 569 ? -5.874 3.039 -1.912 1.00 94.81 569 TYR A O 1
ATOM 4262 N N . VAL A 1 570 ? -4.474 4.461 -2.942 1.00 93.62 570 VAL A N 1
ATOM 4263 C CA . VAL A 1 570 ? -5.513 5.210 -3.668 1.00 93.62 570 VAL A CA 1
ATOM 4264 C C . VAL A 1 570 ? -6.273 4.303 -4.637 1.00 93.62 570 VAL A C 1
ATOM 4266 O O . VAL A 1 570 ? -7.478 4.461 -4.779 1.00 93.62 570 VAL A O 1
ATOM 4269 N N . LEU A 1 571 ? -5.610 3.300 -5.226 1.00 90.88 571 LEU A N 1
ATOM 4270 C CA . LEU A 1 571 ? -6.249 2.328 -6.121 1.00 90.88 571 LEU A CA 1
ATOM 4271 C C . LEU A 1 571 ? -7.241 1.401 -5.403 1.00 90.88 571 LEU A C 1
ATOM 4273 O O . LEU A 1 571 ? -8.013 0.716 -6.065 1.00 90.88 571 LEU A O 1
ATOM 4277 N N . ALA A 1 572 ? -7.180 1.341 -4.071 1.00 91.88 572 ALA A N 1
ATOM 4278 C CA . ALA A 1 572 ? -8.093 0.580 -3.228 1.00 91.88 572 ALA A CA 1
ATOM 4279 C C . ALA A 1 572 ? -9.148 1.470 -2.548 1.00 91.88 572 ALA A C 1
ATOM 4281 O O . ALA A 1 572 ? -9.985 0.948 -1.816 1.00 91.88 572 ALA A O 1
ATOM 4282 N N . ALA A 1 573 ? -9.086 2.795 -2.726 1.00 90.81 573 ALA A N 1
ATOM 4283 C CA . ALA A 1 573 ? -10.008 3.731 -2.097 1.00 90.81 573 ALA A CA 1
ATOM 4284 C C . ALA A 1 573 ? -11.320 3.822 -2.888 1.00 90.81 573 ALA A C 1
ATOM 4286 O O . ALA A 1 573 ? -11.315 4.054 -4.094 1.00 90.81 573 ALA A O 1
ATOM 4287 N N . GLU A 1 574 ? -12.443 3.697 -2.189 1.00 85.56 574 GLU A N 1
ATOM 4288 C CA . GLU A 1 574 ? -13.793 3.747 -2.747 1.00 85.56 574 GLU A CA 1
ATOM 4289 C C . GLU A 1 574 ? -14.697 4.649 -1.898 1.00 85.56 574 GLU A C 1
ATOM 4291 O O . GLU A 1 574 ? -14.580 4.708 -0.669 1.00 85.56 574 GLU A O 1
ATOM 4296 N N . GLY A 1 575 ? -15.615 5.358 -2.558 1.00 84.75 575 GLY A N 1
ATOM 4297 C CA . GLY A 1 575 ? -16.652 6.141 -1.890 1.00 84.75 575 GLY A CA 1
ATOM 4298 C C . GLY A 1 575 ? -17.784 5.237 -1.418 1.00 84.75 575 GLY A C 1
ATOM 4299 O O . GLY A 1 575 ? -18.497 4.671 -2.238 1.00 84.75 575 GLY A O 1
ATOM 4300 N N . ARG A 1 576 ? -17.946 5.102 -0.097 1.00 83.44 576 ARG A N 1
ATOM 4301 C CA . ARG A 1 576 ? -19.066 4.362 0.524 1.00 83.44 576 ARG A CA 1
ATOM 4302 C C . ARG A 1 576 ? -19.852 5.206 1.528 1.00 83.44 576 ARG A C 1
ATOM 4304 O O . ARG A 1 576 ? -20.608 4.656 2.324 1.00 83.44 576 ARG A O 1
ATOM 4311 N N . LEU A 1 577 ? -19.645 6.523 1.548 1.00 85.88 577 LEU A N 1
ATOM 4312 C CA . LEU A 1 577 ? -20.377 7.407 2.449 1.00 85.88 577 LEU A CA 1
ATOM 4313 C C . LEU A 1 577 ? -21.823 7.550 1.981 1.00 85.88 577 LEU A C 1
ATOM 4315 O O . LEU A 1 577 ? -22.080 7.908 0.831 1.00 85.88 577 LEU A O 1
ATOM 4319 N N . LEU A 1 578 ? -22.735 7.297 2.911 1.00 85.19 578 LEU A N 1
ATOM 4320 C CA . LEU A 1 578 ? -24.154 7.541 2.777 1.00 85.19 578 LEU A CA 1
ATOM 4321 C C . LEU A 1 578 ? -24.537 8.766 3.606 1.00 85.19 578 LEU A C 1
ATOM 4323 O O . LEU A 1 578 ? -24.425 8.755 4.835 1.00 85.19 578 LEU A O 1
ATOM 4327 N N . GLU A 1 579 ? -25.036 9.790 2.929 1.00 85.31 579 GLU A N 1
ATOM 4328 C CA . GLU A 1 579 ? -25.591 10.994 3.534 1.00 85.31 579 GLU A CA 1
ATOM 4329 C C . GLU A 1 579 ? -27.091 11.051 3.256 1.00 85.31 579 GLU A C 1
ATOM 4331 O O . GLU A 1 579 ? -27.549 10.777 2.147 1.00 85.31 579 GLU A O 1
ATOM 4336 N N . THR A 1 580 ? -27.873 11.419 4.263 1.00 84.44 580 THR A N 1
ATOM 4337 C CA . THR A 1 580 ? -29.282 11.766 4.075 1.00 84.44 580 THR A CA 1
ATOM 4338 C C . THR A 1 580 ? -29.420 13.271 4.134 1.00 84.44 580 THR A C 1
ATOM 4340 O O . THR A 1 580 ? -28.854 13.919 5.011 1.00 84.44 580 THR A O 1
ATOM 4343 N N . VAL A 1 581 ? -30.156 13.821 3.182 1.00 83.31 581 VAL A N 1
ATOM 4344 C CA . VAL A 1 581 ? -30.396 15.253 3.047 1.00 83.31 581 VAL A CA 1
ATOM 4345 C C . VAL A 1 581 ? -31.898 15.469 3.108 1.00 83.31 581 VAL A C 1
ATOM 4347 O O . VAL A 1 581 ? -32.660 14.732 2.482 1.00 83.31 581 VAL A O 1
ATOM 4350 N N . ASP A 1 582 ? -32.334 16.456 3.874 1.00 78.81 582 ASP A N 1
ATOM 4351 C CA . ASP A 1 582 ? -33.731 16.866 3.859 1.00 78.81 582 ASP A CA 1
ATOM 4352 C C . ASP A 1 582 ? -34.062 17.521 2.508 1.00 78.81 582 ASP A C 1
ATOM 4354 O O . ASP A 1 582 ? -33.355 18.420 2.046 1.00 78.81 582 ASP A O 1
ATOM 4358 N N . ALA A 1 583 ? -35.121 17.045 1.855 1.00 74.12 583 ALA A N 1
ATOM 4359 C CA . ALA A 1 583 ? -35.518 17.506 0.531 1.00 74.12 583 ALA A CA 1
ATOM 4360 C C . ALA A 1 583 ? -35.970 18.979 0.512 1.00 74.12 583 ALA A C 1
ATOM 4362 O O . ALA A 1 583 ? -35.835 19.630 -0.522 1.00 74.12 583 ALA A O 1
ATOM 4363 N N . GLU A 1 584 ? -36.488 19.510 1.626 1.00 72.94 584 GLU A N 1
ATOM 4364 C CA . GLU A 1 584 ? -36.940 20.908 1.700 1.00 72.94 584 GLU A CA 1
ATOM 4365 C C . GLU A 1 584 ? -35.780 21.867 1.967 1.00 72.94 584 GLU A C 1
ATOM 4367 O O . GLU A 1 584 ? -35.594 22.856 1.255 1.00 72.94 584 GLU A O 1
ATOM 4372 N N . THR A 1 585 ? -34.981 21.577 2.994 1.00 74.62 585 THR A N 1
ATOM 4373 C CA . THR A 1 585 ? -33.911 22.480 3.435 1.00 74.62 585 THR A CA 1
ATOM 4374 C C . THR A 1 585 ? -32.589 22.267 2.701 1.00 74.62 585 THR A C 1
ATOM 4376 O O . THR A 1 585 ? -31.698 23.113 2.797 1.00 74.62 585 THR A O 1
ATOM 4379 N N . ASN A 1 586 ? -32.437 21.156 1.968 1.00 76.31 586 ASN A N 1
ATOM 4380 C CA . ASN A 1 586 ? -31.163 20.679 1.421 1.00 76.31 586 ASN A CA 1
ATOM 4381 C C . ASN A 1 586 ? -30.048 20.566 2.481 1.00 76.31 586 ASN A C 1
ATOM 4383 O O . ASN A 1 586 ? -28.861 20.614 2.147 1.00 76.31 586 ASN A O 1
ATOM 4387 N N . GLN A 1 587 ? -30.406 20.414 3.761 1.00 81.75 587 GLN A N 1
ATOM 4388 C CA . GLN A 1 587 ? -29.446 20.240 4.849 1.00 81.75 587 GLN A CA 1
ATOM 4389 C C . GLN A 1 587 ? -29.220 18.758 5.166 1.00 81.75 587 GLN A C 1
ATOM 4391 O O . GLN A 1 587 ? -30.152 17.955 5.058 1.00 81.75 587 GLN A O 1
ATOM 4396 N N . PRO A 1 588 ? -27.993 18.370 5.567 1.00 82.38 588 PRO A N 1
ATOM 4397 C CA . PRO A 1 588 ? -27.717 17.007 5.991 1.00 82.38 588 PRO A CA 1
ATOM 4398 C C . PRO A 1 588 ? -28.504 16.698 7.265 1.00 82.38 588 PRO A C 1
ATOM 4400 O O . PRO A 1 588 ? -28.415 17.416 8.261 1.00 82.38 588 PRO A O 1
ATOM 4403 N N . LEU A 1 589 ? -29.261 15.610 7.232 1.00 83.94 589 LEU A N 1
ATOM 4404 C CA . LEU A 1 589 ? -30.136 15.188 8.312 1.00 83.94 589 LEU A CA 1
ATOM 4405 C C . LEU A 1 589 ? -29.678 13.825 8.831 1.00 83.94 589 LEU A C 1
ATOM 4407 O O . LEU A 1 589 ? -29.653 12.882 8.044 1.00 83.94 589 LEU A O 1
ATOM 4411 N N . PRO A 1 590 ? -29.356 13.663 10.123 1.00 87.44 590 PRO A N 1
ATOM 4412 C CA . PRO A 1 590 ? -29.020 12.356 10.663 1.00 87.44 590 PRO A CA 1
ATOM 4413 C C . PRO A 1 590 ? -30.271 11.493 10.857 1.00 87.44 590 PRO A C 1
ATOM 4415 O O . PRO A 1 590 ? -31.182 11.850 11.602 1.00 87.44 590 PRO A O 1
ATOM 4418 N N . LEU A 1 591 ? -30.306 10.329 10.210 1.00 85.06 591 LEU A N 1
ATOM 4419 C CA . LEU A 1 591 ? -31.415 9.378 10.265 1.00 85.06 591 LEU A CA 1
ATOM 4420 C C . LEU A 1 591 ? -30.922 7.979 10.625 1.00 85.06 591 LEU A C 1
ATOM 4422 O O . LEU A 1 591 ? -29.855 7.544 10.198 1.00 85.06 591 LEU A O 1
ATOM 4426 N N . GLN A 1 592 ? -31.732 7.247 11.392 1.00 86.50 592 GLN A N 1
ATOM 4427 C CA . GLN A 1 592 ? -31.487 5.828 11.627 1.00 86.50 592 GLN A CA 1
ATOM 4428 C C . GLN A 1 592 ? -31.915 5.009 10.408 1.00 86.50 592 GLN A C 1
ATOM 4430 O O . GLN A 1 592 ? -33.060 5.083 9.954 1.00 86.50 592 GLN A O 1
ATOM 4435 N N . ILE A 1 593 ? -30.992 4.200 9.907 1.00 84.62 593 ILE A N 1
ATOM 4436 C CA . ILE A 1 593 ? -31.175 3.310 8.766 1.00 84.62 593 ILE A CA 1
ATOM 4437 C C . ILE A 1 593 ? -30.924 1.865 9.193 1.00 84.62 593 ILE A C 1
ATOM 4439 O O . ILE A 1 593 ? -30.156 1.592 10.117 1.00 84.62 593 ILE A O 1
ATOM 4443 N N . ARG A 1 594 ? -31.564 0.924 8.506 1.00 86.94 594 ARG A N 1
ATOM 4444 C CA . ARG A 1 594 ? -31.319 -0.511 8.655 1.00 86.94 594 ARG A CA 1
ATOM 4445 C C . ARG A 1 594 ? -30.714 -1.025 7.363 1.00 86.94 594 ARG A C 1
ATOM 4447 O O . ARG A 1 594 ? -31.362 -0.990 6.323 1.00 86.94 594 ARG A O 1
ATOM 4454 N N . VAL A 1 595 ? -29.473 -1.481 7.433 1.00 84.94 595 VAL A N 1
ATOM 4455 C CA . VAL A 1 595 ? -28.778 -2.101 6.306 1.00 84.94 595 VAL A CA 1
ATOM 4456 C C . VAL A 1 595 ? -28.884 -3.608 6.460 1.00 84.94 595 VAL A C 1
ATOM 4458 O O . VAL A 1 595 ? -28.503 -4.161 7.489 1.00 84.94 595 VAL A O 1
ATOM 4461 N N . HIS A 1 596 ? -29.411 -4.273 5.444 1.00 85.06 596 HIS A N 1
ATOM 4462 C CA . HIS A 1 596 ? -29.535 -5.722 5.401 1.00 85.06 596 HIS A CA 1
ATOM 4463 C C . HIS A 1 596 ? -28.343 -6.306 4.654 1.00 85.06 596 HIS A C 1
ATOM 4465 O O . HIS A 1 596 ? -28.187 -6.089 3.450 1.00 85.06 596 HIS A O 1
ATOM 4471 N N . VAL A 1 597 ? -27.490 -7.041 5.360 1.00 81.25 597 VAL A N 1
ATOM 4472 C CA . VAL A 1 597 ? -26.264 -7.628 4.808 1.00 81.25 597 VAL A CA 1
ATOM 4473 C C . VAL A 1 597 ? -26.469 -9.127 4.609 1.00 81.25 597 VAL A C 1
ATOM 4475 O O . VAL A 1 597 ? -26.854 -9.836 5.539 1.00 81.25 597 VAL A O 1
ATOM 4478 N N . SER A 1 598 ? -26.213 -9.615 3.394 1.00 76.19 598 SER A N 1
ATOM 4479 C CA . SER A 1 598 ? -26.240 -11.046 3.088 1.00 76.19 598 SER A CA 1
ATOM 4480 C C . SER A 1 598 ? -24.927 -11.691 3.504 1.00 76.19 598 SER A C 1
ATOM 4482 O O . SER A 1 598 ? -23.857 -11.339 3.004 1.00 76.19 598 SER A O 1
ATOM 4484 N N . ASN A 1 599 ? -25.008 -12.698 4.368 1.00 59.19 599 ASN A N 1
ATOM 4485 C CA . ASN A 1 599 ? -23.849 -13.453 4.813 1.00 59.19 599 ASN A CA 1
ATOM 4486 C C . ASN A 1 599 ? -23.534 -14.579 3.808 1.00 59.19 599 ASN A C 1
ATOM 4488 O O . ASN A 1 599 ? -23.792 -15.753 4.058 1.00 59.19 599 ASN A O 1
ATOM 4492 N N . GLN A 1 600 ? -22.991 -14.241 2.633 1.00 45.38 600 GLN A N 1
ATOM 4493 C CA . GLN A 1 600 ? -22.702 -15.244 1.591 1.00 45.38 600 GLN A CA 1
ATOM 4494 C C . GLN A 1 600 ? -21.610 -16.267 1.982 1.00 45.38 600 GLN A C 1
ATOM 4496 O O . GLN A 1 600 ? -21.393 -17.231 1.258 1.00 45.38 600 GLN A O 1
ATOM 4501 N N . GLN A 1 601 ? -20.944 -16.121 3.136 1.00 41.34 601 GLN A N 1
ATOM 4502 C CA . GLN A 1 601 ? -19.844 -17.004 3.555 1.00 41.34 601 GLN A CA 1
ATOM 4503 C C . GLN A 1 601 ? -20.253 -18.224 4.409 1.00 41.34 601 GLN A C 1
ATOM 4505 O O . GLN A 1 601 ? -19.370 -18.913 4.914 1.00 41.34 601 GLN A O 1
ATOM 4510 N N . ARG A 1 602 ? -21.550 -18.531 4.586 1.00 33.47 602 ARG A N 1
ATOM 4511 C CA . ARG A 1 602 ? -21.988 -19.686 5.409 1.00 33.47 602 ARG A CA 1
ATOM 4512 C C . ARG A 1 602 ? -22.755 -20.799 4.689 1.00 33.47 602 ARG A C 1
ATOM 4514 O O . ARG A 1 602 ? -22.962 -21.843 5.289 1.00 33.47 602 ARG A O 1
ATOM 4521 N N . VAL A 1 603 ? -23.126 -20.638 3.418 1.00 28.64 603 VAL A N 1
ATOM 4522 C CA . VAL A 1 603 ? -24.034 -21.587 2.726 1.00 28.64 603 VAL A CA 1
ATOM 4523 C C . VAL A 1 603 ? -23.311 -22.813 2.126 1.00 28.64 603 VAL A C 1
ATOM 4525 O O . VAL A 1 603 ? -23.920 -23.646 1.469 1.00 28.64 603 VAL A O 1
ATOM 4528 N N . GLN A 1 604 ? -22.018 -23.005 2.393 1.00 29.77 604 GLN A N 1
ATOM 4529 C CA . GLN A 1 604 ? -21.330 -24.266 2.097 1.00 29.77 604 GLN A CA 1
ATOM 4530 C C . GLN A 1 604 ? -20.718 -24.822 3.382 1.00 29.77 604 GLN A C 1
ATOM 4532 O O . GLN A 1 604 ? -19.606 -24.436 3.737 1.00 29.77 604 GLN A O 1
ATOM 4537 N N . ARG A 1 605 ? -21.467 -25.720 4.041 1.00 30.03 605 ARG A N 1
ATOM 4538 C CA . ARG A 1 605 ? -21.145 -26.592 5.200 1.00 30.03 605 ARG A CA 1
ATOM 4539 C C . ARG A 1 605 ? -22.099 -26.381 6.379 1.00 30.03 605 ARG A C 1
ATOM 4541 O O . ARG A 1 605 ? -21.700 -25.912 7.440 1.00 30.03 605 ARG A O 1
ATOM 4548 N N . GLU A 1 606 ? -23.344 -26.803 6.198 1.00 27.86 606 GLU A N 1
ATOM 4549 C CA . GLU A 1 606 ? -24.080 -27.469 7.273 1.00 27.86 606 GLU A CA 1
ATOM 4550 C C . GLU A 1 606 ? -24.210 -28.932 6.859 1.00 27.86 606 GLU A C 1
ATOM 4552 O O . GLU A 1 606 ? -25.106 -29.290 6.114 1.00 27.86 606 GLU A O 1
ATOM 4557 N N . ASP A 1 607 ? -23.202 -29.710 7.239 1.00 27.78 607 ASP A N 1
ATOM 4558 C CA . ASP A 1 607 ? -23.297 -31.116 7.620 1.00 27.78 607 ASP A CA 1
ATOM 4559 C C . ASP A 1 607 ? -22.014 -31.392 8.419 1.00 27.78 607 ASP A C 1
ATOM 4561 O O . ASP A 1 607 ? -20.903 -31.227 7.913 1.00 27.78 607 ASP A O 1
ATOM 4565 N N . ASP A 1 608 ? -22.219 -31.677 9.707 1.00 28.05 608 ASP A N 1
ATOM 4566 C CA . ASP A 1 608 ? -21.320 -32.308 10.684 1.00 28.05 608 ASP A CA 1
ATOM 4567 C C . ASP A 1 608 ? -21.018 -31.512 11.970 1.00 28.05 608 ASP A C 1
ATOM 4569 O O . ASP A 1 608 ? -20.136 -30.659 12.068 1.00 28.05 608 ASP A O 1
ATOM 4573 N N . THR A 1 609 ? -21.706 -31.981 13.016 1.00 27.73 609 THR A N 1
ATOM 4574 C CA . THR A 1 609 ? -21.383 -31.968 14.454 1.00 27.73 609 THR A CA 1
ATOM 4575 C C . THR A 1 609 ? -21.631 -30.689 15.261 1.00 27.73 609 THR A C 1
ATOM 4577 O O . THR A 1 609 ? -20.837 -29.754 15.333 1.00 27.73 609 THR A O 1
ATOM 4580 N N . ALA A 1 610 ? -22.750 -30.736 15.988 1.00 27.31 610 ALA A N 1
ATOM 4581 C CA . ALA A 1 610 ? -22.986 -29.991 17.211 1.00 27.31 610 ALA A CA 1
ATOM 4582 C C . ALA A 1 610 ? -22.014 -30.448 18.313 1.00 27.31 610 ALA A C 1
ATOM 4584 O O . ALA A 1 610 ? -21.895 -31.647 18.542 1.00 27.31 610 ALA A O 1
ATOM 4585 N N . H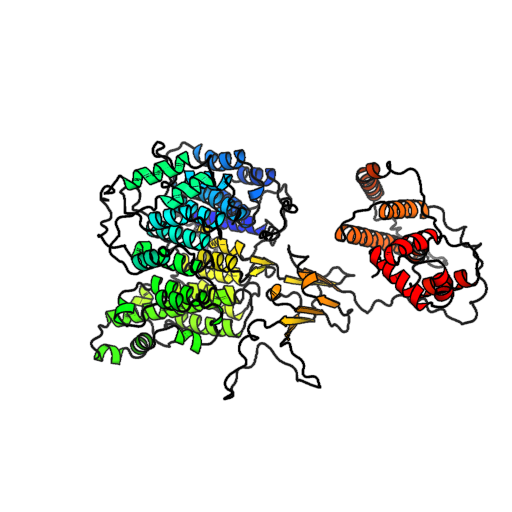IS A 1 611 ? -21.361 -29.505 18.999 1.00 26.45 611 HIS A N 1
ATOM 4586 C CA . HIS A 1 611 ? -21.338 -29.430 20.464 1.00 26.45 611 HIS A CA 1
ATOM 4587 C C . HIS A 1 611 ? -20.642 -28.150 20.974 1.00 26.45 611 HIS A C 1
ATOM 4589 O O . HIS A 1 611 ? -19.554 -27.781 20.542 1.00 26.45 611 HIS A O 1
ATOM 4595 N N . ASP A 1 612 ? -21.324 -27.554 21.953 1.00 25.33 612 ASP A N 1
ATOM 4596 C CA . ASP A 1 612 ? -20.850 -26.766 23.094 1.00 25.33 612 ASP A CA 1
ATOM 4597 C C . ASP A 1 612 ? -20.650 -25.240 23.034 1.00 25.33 612 ASP A C 1
ATOM 4599 O O . ASP A 1 612 ? -20.283 -24.603 22.051 1.00 25.33 612 ASP A O 1
ATOM 4603 N N . MET A 1 613 ? -21.019 -24.667 24.184 1.00 26.09 613 MET A N 1
ATOM 4604 C CA . MET A 1 613 ? -21.619 -23.363 24.439 1.00 26.09 613 MET A CA 1
ATOM 4605 C C . MET A 1 613 ? -20.739 -22.472 25.331 1.00 26.09 613 MET A C 1
ATOM 4607 O O . MET A 1 613 ? -20.105 -22.933 26.273 1.00 26.09 613 MET A O 1
ATOM 4611 N N . SER A 1 614 ? -20.921 -21.161 25.136 1.00 25.97 614 SER A N 1
ATOM 4612 C CA . SER A 1 614 ? -20.771 -20.049 26.097 1.00 25.97 614 SER A CA 1
ATOM 4613 C C . SER A 1 614 ? -19.361 -19.575 26.507 1.00 25.97 614 SER A C 1
ATOM 4615 O O . SER A 1 614 ? -18.604 -20.250 27.193 1.00 25.97 614 SER A O 1
ATOM 4617 N N . SER A 1 615 ? -19.039 -18.305 26.223 1.00 26.20 615 SER A N 1
ATOM 4618 C CA . SER A 1 615 ? -19.254 -17.198 27.179 1.00 26.20 615 SER A CA 1
ATOM 4619 C C . SER A 1 615 ? -18.616 -15.862 26.728 1.00 26.20 615 SER A C 1
ATOM 4621 O O . SER A 1 615 ? -17.473 -15.788 26.298 1.00 26.20 615 SER A O 1
ATOM 4623 N N . ASN A 1 616 ? -19.414 -14.797 26.877 1.00 27.05 616 ASN A N 1
ATOM 4624 C CA . ASN A 1 616 ? -19.076 -13.412 27.240 1.00 27.05 616 ASN A CA 1
ATOM 4625 C C . ASN A 1 616 ? -18.069 -12.575 26.416 1.00 27.05 616 ASN A C 1
ATOM 4627 O O . ASN A 1 616 ? -16.887 -12.526 26.732 1.00 27.05 616 ASN A O 1
ATOM 4631 N N . ALA A 1 617 ? -18.599 -11.710 25.534 1.00 24.98 617 ALA A N 1
ATOM 4632 C CA . ALA A 1 617 ? -18.203 -10.290 25.440 1.00 24.98 617 ALA A CA 1
ATOM 4633 C C . ALA A 1 617 ? -19.220 -9.475 24.614 1.00 24.98 617 ALA A C 1
ATOM 4635 O O . ALA A 1 617 ? -19.198 -9.442 23.385 1.00 24.98 617 ALA A O 1
ATOM 4636 N N . SER A 1 618 ? -20.121 -8.795 25.318 1.00 33.81 618 SER A N 1
ATOM 4637 C CA . SER A 1 618 ? -21.052 -7.795 24.790 1.00 33.81 618 SER A CA 1
ATOM 4638 C C . SER A 1 618 ? -20.362 -6.475 24.413 1.00 33.81 618 SER A C 1
ATOM 4640 O O . SER A 1 618 ? -19.435 -6.059 25.110 1.00 33.81 618 SER A O 1
ATOM 4642 N N . ARG A 1 619 ? -20.977 -5.758 23.450 1.00 34.09 619 ARG A N 1
ATOM 4643 C CA . ARG A 1 619 ? -20.729 -4.375 22.957 1.00 34.09 619 ARG A CA 1
ATOM 4644 C C . ARG A 1 619 ? -19.701 -4.326 21.814 1.00 34.09 619 ARG A C 1
ATOM 4646 O O . ARG A 1 619 ? -18.501 -4.399 22.035 1.00 34.09 619 ARG A O 1
ATOM 4653 N N . ILE A 1 620 ? -20.133 -4.275 20.549 1.00 33.03 620 ILE A N 1
ATOM 4654 C CA . ILE A 1 620 ? -20.553 -3.034 19.847 1.00 33.03 620 ILE A CA 1
ATOM 4655 C C . ILE A 1 620 ? -21.821 -3.215 18.978 1.00 33.03 620 ILE A C 1
ATOM 4657 O O . ILE A 1 620 ? -22.266 -2.273 18.338 1.00 33.03 620 ILE A O 1
ATOM 4661 N N . TRP A 1 621 ? -22.455 -4.388 19.000 1.00 36.28 621 TRP A N 1
ATOM 4662 C CA . TRP A 1 621 ? -23.655 -4.677 18.207 1.00 36.28 621 TRP A CA 1
ATOM 4663 C C . TRP A 1 621 ? -24.702 -5.401 19.058 1.00 36.28 621 TRP A C 1
ATOM 4665 O O . TRP A 1 621 ? -24.444 -6.494 19.557 1.00 36.28 621 TRP A O 1
ATOM 4675 N N . THR A 1 622 ? -25.859 -4.779 19.281 1.00 28.98 622 THR A N 1
ATOM 4676 C CA . THR A 1 622 ? -26.994 -5.375 20.008 1.00 28.98 622 THR A CA 1
ATOM 4677 C C . THR A 1 622 ? -27.960 -6.057 19.037 1.00 28.98 622 THR A C 1
ATOM 4679 O O . THR A 1 622 ? -28.438 -5.379 18.126 1.00 28.98 622 THR A O 1
ATOM 4682 N N . PRO A 1 623 ? -28.337 -7.331 19.241 1.00 28.00 623 PRO A N 1
ATOM 4683 C CA . PRO A 1 623 ? -29.593 -7.859 18.721 1.00 28.00 623 PRO A CA 1
ATOM 4684 C C . PRO A 1 623 ? -30.750 -7.446 19.653 1.00 28.00 623 PRO A C 1
ATOM 4686 O O . PRO A 1 623 ? -30.605 -7.493 20.875 1.00 28.00 623 PRO A O 1
ATOM 4689 N N . LEU A 1 624 ? -31.891 -7.035 19.089 1.00 28.91 624 LEU A N 1
ATOM 4690 C CA . LEU A 1 624 ? -33.178 -7.013 19.803 1.00 28.91 624 LEU A CA 1
ATOM 4691 C C . LEU A 1 624 ? -33.908 -8.362 19.619 1.00 28.91 624 LEU A C 1
ATOM 4693 O O . LEU A 1 624 ? -33.542 -9.120 18.717 1.00 28.91 624 LEU A O 1
ATOM 4697 N N . PRO A 1 625 ? -34.889 -8.691 20.484 1.00 28.36 625 PRO A N 1
ATOM 4698 C CA . PRO A 1 625 ? -35.416 -10.043 20.649 1.00 28.36 625 PRO A CA 1
ATOM 4699 C C . PRO A 1 625 ? -36.157 -10.544 19.410 1.00 28.36 625 PRO A C 1
ATOM 4701 O O . PRO A 1 625 ? -36.844 -9.785 18.726 1.00 28.36 625 PRO A O 1
ATOM 4704 N N . LYS A 1 626 ? -36.038 -11.851 19.162 1.00 32.28 626 LYS A N 1
ATOM 4705 C CA . LYS A 1 626 ? -36.909 -12.589 18.249 1.00 32.28 626 LYS A CA 1
ATOM 4706 C C . LYS A 1 626 ? -38.308 -12.635 18.857 1.00 32.28 626 LYS A C 1
ATOM 4708 O O . LYS A 1 626 ? -38.509 -13.400 19.791 1.00 32.28 626 LYS A O 1
ATOM 4713 N N . ASP A 1 627 ? -39.246 -11.895 18.283 1.00 26.58 627 ASP A N 1
ATOM 4714 C CA . ASP A 1 627 ? -40.668 -12.147 18.483 1.00 26.58 627 ASP A CA 1
ATOM 4715 C C . ASP A 1 627 ? -41.342 -12.483 17.145 1.00 26.58 627 ASP A C 1
ATOM 4717 O O . ASP A 1 627 ? -41.357 -11.694 16.204 1.00 26.58 627 ASP A O 1
ATOM 4721 N N . VAL A 1 628 ? -41.894 -13.701 17.146 1.00 29.39 628 VAL A N 1
ATOM 4722 C CA . VAL A 1 628 ? -42.968 -14.274 16.320 1.00 29.39 628 VAL A CA 1
ATOM 4723 C C . VAL A 1 628 ? -42.680 -14.586 14.840 1.00 29.39 628 VAL A C 1
ATOM 4725 O O . VAL A 1 628 ? -42.903 -13.784 13.944 1.00 29.39 628 VAL A O 1
ATOM 4728 N N . GLY A 1 629 ? -42.353 -15.866 14.610 1.00 27.55 629 GLY A N 1
ATOM 4729 C CA . GLY A 1 629 ? -43.054 -16.707 13.628 1.00 27.55 629 GLY A CA 1
ATOM 4730 C C . GLY A 1 629 ? -42.579 -16.665 12.174 1.00 27.55 629 GLY A C 1
ATOM 4731 O O . GLY A 1 629 ? -42.998 -15.811 11.403 1.00 27.55 629 GLY A O 1
ATOM 4732 N N . GLY A 1 630 ? -41.820 -17.689 11.771 1.00 25.52 630 GLY A N 1
ATOM 4733 C CA . GLY A 1 630 ? -41.640 -18.052 10.362 1.00 25.52 630 GLY A CA 1
ATOM 4734 C C . GLY A 1 630 ? -40.243 -18.570 10.050 1.00 25.52 630 GLY A C 1
ATOM 4735 O O . GLY A 1 630 ? -39.346 -17.792 9.743 1.00 25.52 630 GLY A O 1
ATOM 4736 N N . HIS A 1 631 ? -40.057 -19.890 10.103 1.00 39.38 631 HIS A N 1
ATOM 4737 C CA . HIS A 1 631 ? -38.951 -20.545 9.411 1.00 39.38 631 HIS A CA 1
ATOM 4738 C C . HIS A 1 631 ? -39.035 -20.202 7.922 1.00 39.38 631 HIS A C 1
ATOM 4740 O O . HIS A 1 631 ? -40.034 -20.547 7.302 1.00 39.38 631 HIS A O 1
ATOM 4746 N N . ASN A 1 632 ? -38.014 -19.535 7.377 1.00 33.00 632 ASN A N 1
ATOM 4747 C CA . ASN A 1 632 ? -37.562 -19.702 5.998 1.00 33.00 632 ASN A CA 1
ATOM 4748 C C . ASN A 1 632 ? -36.149 -19.126 5.804 1.00 33.00 632 ASN A C 1
ATOM 4750 O O . ASN A 1 632 ? -35.771 -18.102 6.366 1.00 33.00 632 ASN A O 1
ATOM 4754 N N . SER A 1 633 ? -35.392 -19.861 5.000 1.00 39.94 633 SER A N 1
ATOM 4755 C CA . SER A 1 633 ? -34.030 -19.671 4.507 1.00 39.94 633 SER A CA 1
ATOM 4756 C C . SER A 1 633 ? -33.695 -18.255 4.018 1.00 39.94 633 SER A C 1
ATOM 4758 O O . SER A 1 633 ? -34.278 -17.794 3.038 1.00 39.94 633 SER A O 1
ATOM 4760 N N . ASN A 1 634 ? -32.733 -17.612 4.688 1.00 42.03 634 ASN A N 1
ATOM 4761 C CA . ASN A 1 634 ? -31.684 -16.709 4.181 1.00 42.03 634 ASN A CA 1
ATOM 4762 C C . ASN A 1 634 ? -31.187 -15.884 5.378 1.00 42.03 634 ASN A C 1
ATOM 4764 O O . ASN A 1 634 ? -31.902 -15.022 5.881 1.00 42.03 634 ASN A O 1
ATOM 4768 N N . ASP A 1 635 ? -29.980 -16.179 5.861 1.00 51.00 635 ASP A N 1
ATOM 4769 C CA . ASP A 1 635 ? -29.389 -15.595 7.074 1.00 51.00 635 ASP A CA 1
ATOM 4770 C C . ASP A 1 635 ? -28.955 -14.132 6.803 1.00 51.00 635 ASP A C 1
ATOM 4772 O O . ASP A 1 635 ? -27.784 -13.819 6.577 1.00 51.00 635 ASP A O 1
ATOM 4776 N N . VAL A 1 636 ? -29.938 -13.229 6.708 1.00 64.19 636 VAL A N 1
ATOM 4777 C CA . VAL A 1 636 ? -29.753 -11.792 6.458 1.00 64.19 636 VAL A CA 1
ATOM 4778 C C . VAL A 1 636 ? -29.556 -11.081 7.794 1.00 64.19 636 VAL A C 1
ATOM 4780 O O . VAL A 1 636 ? -30.454 -11.036 8.636 1.00 64.19 636 VAL A O 1
ATOM 4783 N N . GLN A 1 637 ? -28.372 -10.502 7.996 1.00 76.06 637 GLN A N 1
ATOM 4784 C CA . GLN A 1 637 ? -28.055 -9.753 9.208 1.00 76.06 637 GLN A CA 1
ATOM 4785 C C . GLN A 1 637 ? -28.513 -8.296 9.066 1.00 76.06 637 GLN A C 1
ATOM 4787 O O . GLN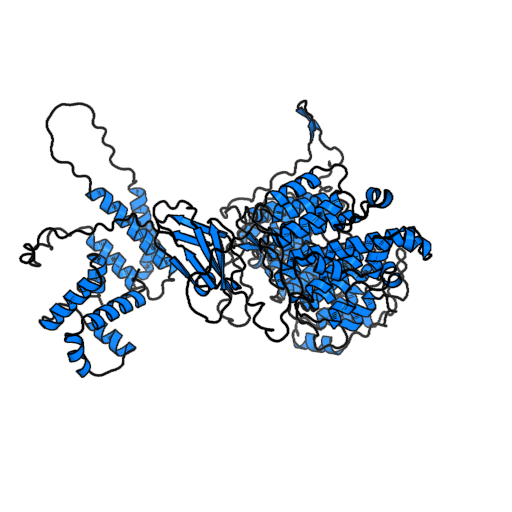 A 1 637 ? -28.099 -7.592 8.144 1.00 76.06 637 GLN A O 1
ATOM 4792 N N . VAL A 1 638 ? -29.330 -7.823 10.012 1.00 79.69 638 VAL A N 1
ATOM 4793 C CA . VAL A 1 638 ? -29.795 -6.428 10.054 1.00 79.69 638 VAL A CA 1
ATOM 4794 C C . VAL A 1 638 ? -28.837 -5.575 10.880 1.00 79.69 638 VAL A C 1
ATOM 4796 O O . VAL A 1 638 ? -28.607 -5.835 12.062 1.00 79.69 638 VAL A O 1
ATOM 4799 N N . VAL A 1 639 ? -28.306 -4.529 10.257 1.00 79.50 639 VAL A N 1
ATOM 4800 C CA . VAL A 1 639 ? -27.361 -3.579 10.839 1.00 79.50 639 VAL A CA 1
ATOM 4801 C C . VAL A 1 639 ? -28.042 -2.221 11.038 1.00 79.50 639 VAL A C 1
ATOM 4803 O O . VAL A 1 639 ? -28.341 -1.551 10.048 1.00 79.50 639 VAL A O 1
ATOM 4806 N N . PRO A 1 640 ? -28.286 -1.762 12.276 1.00 82.38 640 PRO A N 1
ATOM 4807 C CA . PRO A 1 640 ? -28.734 -0.393 12.509 1.00 82.38 640 PRO A CA 1
ATOM 4808 C C . PRO A 1 640 ? -27.550 0.584 12.402 1.00 82.38 640 PRO A C 1
ATOM 4810 O O . PRO A 1 640 ? -26.560 0.433 13.116 1.00 82.38 640 PRO A O 1
ATOM 4813 N N . LEU A 1 641 ? -27.656 1.598 11.540 1.00 84.56 641 LEU A N 1
ATOM 4814 C CA . LEU A 1 641 ? -26.688 2.698 11.414 1.00 84.56 641 LEU A CA 1
ATOM 4815 C C . LEU A 1 641 ? -27.395 4.049 11.539 1.00 84.56 641 LEU A C 1
ATOM 4817 O O . LEU A 1 641 ? -28.606 4.141 11.357 1.00 84.56 641 LEU A O 1
ATOM 4821 N N . THR A 1 642 ? -26.628 5.102 11.810 1.00 88.00 642 THR A N 1
ATOM 4822 C CA . THR A 1 642 ? -27.111 6.488 11.802 1.00 88.00 642 THR A CA 1
ATOM 4823 C C . THR A 1 642 ? -26.337 7.261 10.747 1.00 88.00 642 THR A C 1
ATOM 4825 O O . THR A 1 642 ? -25.111 7.288 10.806 1.00 88.00 642 THR A O 1
ATOM 4828 N N . THR A 1 643 ? -27.023 7.878 9.790 1.00 84.69 643 THR A N 1
ATOM 4829 C CA . THR A 1 643 ? -26.395 8.727 8.770 1.00 84.69 643 THR A CA 1
ATOM 4830 C C . THR A 1 643 ? -25.919 10.061 9.368 1.00 84.69 643 THR A C 1
ATOM 4832 O O . THR A 1 643 ? -26.495 10.521 10.355 1.00 84.69 643 THR A O 1
ATOM 4835 N N . PRO A 1 644 ? -24.881 10.708 8.806 1.00 85.56 644 PRO A N 1
ATOM 4836 C CA . PRO A 1 644 ? -24.010 10.220 7.736 1.00 85.56 644 PRO A CA 1
ATOM 4837 C C . PRO A 1 644 ? -23.112 9.066 8.213 1.00 85.56 644 PRO A C 1
ATOM 4839 O O . PRO A 1 644 ? -22.500 9.139 9.278 1.00 85.56 644 PRO A O 1
ATOM 4842 N N . CYS A 1 645 ? -23.041 7.984 7.436 1.00 85.94 645 CYS A N 1
ATOM 4843 C CA . CYS A 1 645 ? -22.239 6.810 7.794 1.00 85.94 645 CYS A CA 1
ATOM 4844 C C . CYS A 1 645 ? -21.630 6.131 6.573 1.00 85.94 645 CYS A C 1
ATOM 4846 O O . CYS A 1 645 ? -22.152 6.218 5.464 1.00 85.94 645 CYS A O 1
ATOM 4848 N N . LEU A 1 646 ? -20.516 5.437 6.787 1.00 87.19 646 LEU A N 1
ATOM 4849 C CA . LEU A 1 646 ? -19.905 4.604 5.763 1.00 87.19 646 LEU A CA 1
ATOM 4850 C C . LEU A 1 646 ? -20.622 3.254 5.706 1.00 87.19 646 LEU A C 1
ATOM 4852 O O . LEU A 1 646 ? -20.806 2.588 6.726 1.00 87.19 646 LEU A O 1
ATOM 4856 N N . LEU A 1 647 ? -20.998 2.844 4.501 1.00 84.38 647 LEU A N 1
ATOM 4857 C CA . LEU A 1 647 ? -21.619 1.552 4.255 1.00 84.38 647 LEU A CA 1
ATOM 4858 C C . LEU A 1 647 ? -20.570 0.430 4.213 1.00 84.38 647 LEU A C 1
ATOM 4860 O O . LEU A 1 647 ? -19.420 0.679 3.829 1.00 84.38 647 LEU A O 1
ATOM 4864 N N . PRO A 1 648 ? -20.945 -0.818 4.558 1.00 82.19 648 PRO A N 1
ATOM 4865 C CA . PRO A 1 648 ? -20.136 -1.995 4.250 1.00 82.19 648 PRO A CA 1
ATOM 4866 C C . PRO A 1 648 ? -20.012 -2.179 2.727 1.00 82.19 648 PRO A C 1
ATOM 4868 O O . PRO A 1 648 ? -20.480 -1.359 1.938 1.00 82.19 648 PRO A O 1
ATOM 4871 N N . GLU A 1 649 ? -19.315 -3.220 2.286 1.00 78.56 649 GLU A N 1
ATOM 4872 C CA . GLU A 1 649 ? -19.085 -3.428 0.856 1.00 78.56 649 GLU A CA 1
ATOM 4873 C C . GLU A 1 649 ? -20.399 -3.595 0.094 1.00 78.56 649 GLU A C 1
ATOM 4875 O O . GLU A 1 649 ? -21.252 -4.392 0.484 1.00 78.56 649 GLU A O 1
ATOM 4880 N N . LEU A 1 650 ? -20.550 -2.856 -1.009 1.00 76.75 650 LEU A N 1
ATOM 4881 C CA . LEU A 1 650 ? -21.821 -2.736 -1.730 1.00 76.75 650 LEU A CA 1
ATOM 4882 C C . LEU A 1 650 ? -22.369 -4.092 -2.201 1.00 76.75 650 LEU A C 1
ATOM 4884 O O . LEU A 1 650 ? -23.570 -4.317 -2.126 1.00 76.75 650 LEU A O 1
ATOM 4888 N N . HIS A 1 651 ? -21.495 -5.025 -2.594 1.00 76.06 651 HIS A N 1
ATOM 4889 C CA . HIS A 1 651 ? -21.891 -6.372 -3.025 1.00 76.06 651 HIS A CA 1
ATOM 4890 C C . HIS A 1 651 ? -22.459 -7.246 -1.892 1.00 76.06 651 HIS A C 1
ATOM 4892 O O . HIS A 1 651 ? -23.124 -8.242 -2.159 1.00 76.06 651 HIS A O 1
ATOM 4898 N N . THR A 1 652 ? -22.203 -6.895 -0.627 1.00 76.44 652 THR A N 1
ATOM 4899 C CA . THR A 1 652 ? -22.748 -7.612 0.539 1.00 76.44 652 THR A CA 1
ATOM 4900 C C . THR A 1 652 ? -24.128 -7.095 0.955 1.00 76.44 652 THR A C 1
ATOM 4902 O O . THR A 1 652 ? -24.832 -7.759 1.717 1.00 76.44 652 THR A O 1
ATOM 4905 N N . ILE A 1 653 ? -24.532 -5.917 0.468 1.00 81.50 653 ILE A N 1
ATOM 4906 C CA . ILE A 1 653 ? -25.774 -5.245 0.860 1.00 81.50 653 ILE A CA 1
ATOM 4907 C C . ILE A 1 653 ? -26.927 -5.742 -0.014 1.00 81.50 653 ILE A C 1
ATOM 4909 O O . ILE A 1 653 ? -26.886 -5.660 -1.237 1.00 81.50 653 ILE A O 1
ATOM 4913 N N . THR A 1 654 ? -27.992 -6.214 0.627 1.00 81.75 654 THR A N 1
ATOM 4914 C CA . THR A 1 654 ? -29.226 -6.651 -0.048 1.00 81.75 654 THR A CA 1
ATOM 4915 C C . THR A 1 654 ? -30.233 -5.514 -0.177 1.00 81.75 654 THR A C 1
ATOM 4917 O O . THR A 1 654 ? -30.779 -5.277 -1.258 1.00 81.75 654 THR A O 1
ATOM 4920 N N . SER A 1 655 ? -30.458 -4.776 0.910 1.00 81.44 655 SER A N 1
ATOM 4921 C CA . SER A 1 655 ? -31.331 -3.606 0.934 1.00 81.44 655 SER A CA 1
ATOM 4922 C C . SER A 1 655 ? -30.956 -2.630 2.049 1.00 81.44 655 SER A C 1
ATOM 4924 O O . SER A 1 655 ? -30.375 -3.001 3.072 1.00 81.44 655 SER A O 1
ATOM 4926 N N . ILE A 1 656 ? -31.291 -1.358 1.843 1.00 83.69 656 ILE A N 1
ATOM 4927 C CA . ILE A 1 656 ? -31.181 -0.288 2.836 1.00 83.69 656 ILE A CA 1
ATOM 4928 C C . ILE A 1 656 ? -32.587 0.233 3.099 1.00 83.69 656 ILE A C 1
ATOM 4930 O O . ILE A 1 656 ? -33.262 0.702 2.184 1.00 83.69 656 ILE A O 1
ATOM 4934 N N . GLU A 1 657 ? -33.029 0.159 4.348 1.00 82.56 657 GLU A N 1
ATOM 4935 C CA . GLU A 1 657 ? -34.326 0.670 4.774 1.00 82.56 657 GLU A CA 1
ATOM 4936 C C . GLU A 1 657 ? -34.165 1.902 5.659 1.00 82.56 657 GLU A C 1
ATOM 4938 O O . GLU A 1 657 ? -33.513 1.865 6.705 1.00 82.56 657 GLU A O 1
ATOM 4943 N N . ILE A 1 658 ? -34.833 2.982 5.277 1.00 80.44 658 ILE A N 1
ATOM 4944 C CA . ILE A 1 658 ? -34.995 4.180 6.093 1.00 80.44 658 ILE A CA 1
ATOM 4945 C C . ILE A 1 658 ? -36.371 4.089 6.743 1.00 80.44 658 ILE A C 1
ATOM 4947 O O . ILE A 1 658 ? -37.394 4.139 6.062 1.00 80.44 658 ILE A O 1
ATOM 4951 N N . ARG A 1 659 ? -36.411 3.937 8.070 1.00 70.31 659 ARG A N 1
ATOM 4952 C CA . ARG A 1 659 ? -37.657 3.930 8.850 1.00 70.31 659 ARG A CA 1
ATOM 4953 C C . ARG A 1 659 ? -37.578 5.017 9.914 1.00 70.31 659 ARG A C 1
ATOM 4955 O O . ARG A 1 659 ? -36.991 4.807 10.969 1.00 70.31 659 ARG A O 1
ATOM 4962 N N . SER A 1 660 ? -38.184 6.167 9.634 1.00 73.69 660 SER A N 1
ATOM 4963 C CA . SER A 1 660 ? -38.318 7.276 10.584 1.00 73.69 660 SER A CA 1
ATOM 4964 C C . SER A 1 660 ? -39.795 7.563 10.867 1.00 73.69 660 SER A C 1
ATOM 4966 O O . SER A 1 660 ? -40.662 7.397 10.001 1.00 73.69 660 SER A O 1
ATOM 4968 N N . SER A 1 661 ? -40.104 7.980 12.096 1.00 70.69 661 SER A N 1
ATOM 4969 C CA . SER A 1 661 ? -41.439 8.461 12.472 1.00 70.69 661 SER A CA 1
ATOM 4970 C C . SER A 1 661 ? -41.791 9.733 11.706 1.00 70.69 661 SER A C 1
ATOM 4972 O O . SER A 1 661 ? -42.906 9.841 11.206 1.00 70.69 661 SER A O 1
ATOM 4974 N N . GLU A 1 662 ? -40.822 10.630 11.535 1.00 70.06 662 GLU A N 1
ATOM 4975 C CA . GLU A 1 662 ? -40.992 11.970 10.963 1.00 70.06 662 GLU A CA 1
ATOM 4976 C C . GLU A 1 662 ? -40.904 12.008 9.437 1.00 70.06 662 GLU A C 1
ATOM 4978 O O . GLU A 1 662 ? -41.399 12.948 8.828 1.00 70.06 662 GLU A O 1
ATOM 4983 N N . HIS A 1 663 ? -40.327 10.983 8.807 1.00 71.56 663 HIS A N 1
ATOM 4984 C CA . HIS A 1 663 ? -40.048 10.970 7.370 1.00 71.56 663 HIS A CA 1
ATOM 4985 C C . HIS A 1 663 ? -40.661 9.760 6.669 1.00 71.56 663 HIS A C 1
ATOM 4987 O O . HIS A 1 663 ? -40.895 8.722 7.298 1.00 71.56 663 HIS A O 1
ATOM 4993 N N . TYR A 1 664 ? -40.947 9.885 5.372 1.00 70.25 664 TYR A N 1
ATOM 4994 C CA . TYR A 1 664 ? -41.493 8.776 4.587 1.00 70.25 664 TYR A CA 1
ATOM 4995 C C . TYR A 1 664 ? -40.513 7.594 4.533 1.00 70.25 664 TYR A C 1
ATOM 4997 O O . TYR A 1 664 ? -39.309 7.806 4.375 1.00 70.25 664 TYR A O 1
ATOM 5005 N N . PRO A 1 665 ? -41.004 6.351 4.705 1.00 72.94 665 PRO A N 1
ATOM 5006 C CA . PRO A 1 665 ? -40.143 5.185 4.630 1.00 72.94 665 PRO A CA 1
ATOM 5007 C C . PRO A 1 665 ? -39.655 4.982 3.194 1.00 72.94 665 PRO A C 1
ATOM 5009 O O . PRO A 1 665 ? -40.441 5.068 2.254 1.00 72.94 665 PRO A O 1
ATOM 5012 N N . LEU A 1 666 ? -38.369 4.678 3.041 1.00 74.38 666 LEU A N 1
ATOM 5013 C CA . LEU A 1 666 ? -37.743 4.385 1.752 1.00 74.38 666 LEU A CA 1
ATOM 5014 C C . LEU A 1 666 ? -36.965 3.077 1.862 1.00 74.38 666 LEU A C 1
ATOM 5016 O O . LEU A 1 666 ? -36.231 2.871 2.829 1.00 74.38 666 LEU A O 1
ATOM 5020 N N . THR A 1 667 ? -37.107 2.204 0.870 1.00 77.81 667 THR A N 1
ATOM 5021 C CA . THR A 1 667 ? -36.341 0.958 0.781 1.00 77.81 667 THR A CA 1
ATOM 5022 C C . THR A 1 667 ? -35.593 0.919 -0.540 1.00 77.81 667 THR A C 1
ATOM 5024 O O . THR A 1 667 ? -36.219 0.810 -1.592 1.00 77.81 667 THR A O 1
ATOM 5027 N N . LEU A 1 668 ? -34.267 0.995 -0.486 1.00 73.88 668 LEU A N 1
ATOM 5028 C CA . LEU A 1 668 ? -33.403 0.857 -1.655 1.00 73.88 668 LEU A CA 1
ATOM 5029 C C . LEU A 1 668 ? -32.925 -0.589 -1.751 1.00 73.88 668 LEU A C 1
ATOM 5031 O O . LEU A 1 668 ? -32.451 -1.148 -0.759 1.00 73.88 668 LEU A O 1
ATOM 5035 N N . ARG A 1 669 ? -33.055 -1.205 -2.927 1.00 74.12 669 ARG A N 1
ATOM 5036 C CA . ARG A 1 669 ? -32.538 -2.556 -3.187 1.00 74.12 669 ARG A CA 1
ATOM 5037 C C . ARG A 1 669 ? -31.147 -2.473 -3.817 1.00 74.12 669 ARG A C 1
ATOM 5039 O O . ARG A 1 669 ? -30.826 -1.496 -4.485 1.00 74.12 669 ARG A O 1
ATOM 5046 N N . GLY A 1 670 ? -30.329 -3.506 -3.601 1.00 61.78 670 GLY A N 1
ATOM 5047 C CA . GLY A 1 670 ? -28.916 -3.549 -4.010 1.00 61.78 670 GLY A CA 1
ATOM 5048 C C . GLY A 1 670 ? -28.637 -3.125 -5.459 1.00 61.78 670 GLY A C 1
ATOM 5049 O O . GLY A 1 670 ? -27.678 -2.397 -5.695 1.00 61.78 670 GLY A O 1
ATOM 5050 N N . ASN A 1 671 ? -29.494 -3.498 -6.415 1.00 55.75 671 ASN A N 1
ATOM 5051 C CA . ASN A 1 671 ? -29.282 -3.193 -7.837 1.00 55.75 671 ASN A CA 1
ATOM 5052 C C . ASN A 1 671 ? -29.356 -1.686 -8.159 1.00 55.75 671 ASN A C 1
ATOM 5054 O O . ASN A 1 671 ? -28.599 -1.221 -9.006 1.00 55.75 671 ASN A O 1
ATOM 5058 N N . ASP A 1 672 ? -30.179 -0.917 -7.438 1.00 55.66 672 ASP A N 1
ATOM 5059 C CA . ASP A 1 672 ? -30.333 0.535 -7.646 1.00 55.66 672 ASP A CA 1
ATOM 5060 C C . ASP A 1 672 ? -29.155 1.335 -7.051 1.00 55.66 672 ASP A C 1
ATOM 5062 O O . ASP A 1 672 ? -28.897 2.478 -7.422 1.00 55.66 672 ASP A O 1
ATOM 5066 N N . LEU A 1 673 ? -28.405 0.732 -6.120 1.00 56.00 673 LEU A N 1
ATOM 5067 C CA . LEU A 1 673 ? -27.222 1.337 -5.496 1.00 56.00 673 LEU A CA 1
ATOM 5068 C C . LEU A 1 673 ? -25.978 1.234 -6.396 1.00 56.00 673 LEU A C 1
ATOM 5070 O O . LEU A 1 673 ? -25.072 2.060 -6.293 1.00 56.00 673 LEU A O 1
ATOM 5074 N N . VAL A 1 674 ? -25.939 0.239 -7.291 1.00 51.25 674 VAL A N 1
ATOM 5075 C CA . VAL A 1 674 ? -24.808 -0.036 -8.197 1.00 51.25 674 VAL A CA 1
ATOM 5076 C C . VAL A 1 674 ? -24.776 0.936 -9.386 1.00 51.25 674 VAL A C 1
ATOM 5078 O O . VAL A 1 674 ? -23.702 1.245 -9.893 1.00 51.25 674 VAL A O 1
ATOM 5081 N N . SER A 1 675 ? -25.910 1.506 -9.808 1.00 44.78 675 SER A N 1
ATOM 5082 C CA . SER A 1 675 ? -25.931 2.518 -10.882 1.00 44.78 675 SER A CA 1
ATOM 5083 C C . SER A 1 675 ? -25.323 3.870 -10.480 1.00 44.78 675 SER A C 1
ATOM 5085 O O . SER A 1 675 ? -25.007 4.681 -11.346 1.00 44.78 675 SER A O 1
ATOM 5087 N N . THR A 1 676 ? -25.111 4.110 -9.183 1.00 45.81 676 THR A N 1
ATOM 5088 C CA . THR A 1 676 ? -24.630 5.390 -8.624 1.00 45.81 676 THR A CA 1
ATOM 5089 C C . THR A 1 676 ? -23.119 5.372 -8.334 1.00 45.81 676 THR A C 1
ATOM 5091 O O . THR A 1 676 ? -22.612 6.157 -7.530 1.00 45.81 676 THR A O 1
ATOM 5094 N N . ILE A 1 677 ? -22.371 4.453 -8.959 1.00 42.12 677 ILE A N 1
ATOM 5095 C CA . ILE A 1 677 ? -20.934 4.269 -8.714 1.00 42.12 677 ILE A CA 1
ATOM 5096 C C . ILE A 1 677 ? -20.141 5.444 -9.303 1.00 42.12 677 ILE A C 1
ATOM 5098 O O . ILE A 1 677 ? -19.841 5.512 -10.494 1.00 42.12 677 ILE A O 1
ATOM 5102 N N . GLY A 1 678 ? -19.783 6.373 -8.416 1.00 44.81 678 GLY A N 1
ATOM 5103 C CA . GLY A 1 678 ? -18.920 7.516 -8.714 1.00 44.81 678 GLY A CA 1
ATOM 5104 C C . GLY A 1 678 ? -18.769 8.546 -7.589 1.00 44.81 678 GLY A C 1
ATOM 5105 O O . GLY A 1 678 ? -18.056 9.527 -7.786 1.00 44.81 678 GLY A O 1
ATOM 5106 N N . GLY A 1 679 ? -19.399 8.366 -6.420 1.00 54.28 679 GLY A N 1
ATOM 5107 C CA . GLY A 1 679 ? -19.337 9.370 -5.356 1.00 54.28 679 GLY A CA 1
ATOM 5108 C C . GLY A 1 679 ? -20.090 9.017 -4.075 1.00 54.28 679 GLY A C 1
ATOM 5109 O O . GLY A 1 679 ? -20.431 7.862 -3.830 1.00 54.28 679 GLY A O 1
ATOM 5110 N N . THR A 1 680 ? -20.306 10.037 -3.242 1.00 62.53 680 THR A N 1
ATOM 5111 C CA . THR A 1 680 ? -21.136 9.976 -2.034 1.00 62.53 680 THR A CA 1
ATOM 5112 C C . THR A 1 680 ? -22.582 9.654 -2.406 1.00 62.53 680 THR A C 1
ATOM 5114 O O . THR A 1 680 ? -23.167 10.278 -3.293 1.00 62.53 680 THR A O 1
ATOM 5117 N N . ILE A 1 681 ? -23.174 8.670 -1.732 1.00 73.19 681 ILE A N 1
ATOM 5118 C CA . ILE A 1 681 ? -24.582 8.326 -1.926 1.00 73.19 681 ILE A CA 1
ATOM 5119 C C . ILE A 1 681 ? -25.383 9.334 -1.111 1.00 73.19 681 ILE A C 1
ATOM 5121 O O . ILE A 1 681 ? -25.310 9.338 0.116 1.00 73.19 681 ILE A O 1
ATOM 5125 N N . THR A 1 682 ? -26.124 10.206 -1.788 1.00 75.38 682 THR A N 1
ATOM 5126 C CA . THR A 1 682 ? -26.998 11.181 -1.130 1.00 75.38 682 THR A CA 1
ATOM 5127 C C . THR A 1 682 ? -28.445 10.743 -1.302 1.00 75.38 682 THR A C 1
ATOM 5129 O O . THR A 1 682 ? -28.944 10.623 -2.419 1.00 75.38 682 THR A O 1
ATOM 5132 N N . ILE A 1 683 ? -29.126 10.463 -0.193 1.00 77.62 683 ILE A N 1
ATOM 5133 C CA . ILE A 1 683 ? -30.553 10.139 -0.198 1.00 77.62 683 ILE A CA 1
ATOM 5134 C C . ILE A 1 683 ? -31.318 11.369 0.261 1.00 77.62 683 ILE A C 1
ATOM 5136 O O . ILE A 1 683 ? -31.151 11.831 1.389 1.00 77.62 683 ILE A O 1
ATOM 5140 N N . ARG A 1 684 ? -32.193 11.878 -0.603 1.00 78.19 684 ARG A N 1
ATOM 5141 C CA . ARG A 1 684 ? -33.118 12.948 -0.237 1.00 78.19 684 ARG A CA 1
ATOM 5142 C C . ARG A 1 684 ? -34.350 12.351 0.422 1.00 78.19 684 ARG A C 1
ATOM 5144 O O . ARG A 1 684 ? -35.005 11.489 -0.160 1.00 78.19 684 ARG A O 1
ATOM 5151 N N . VAL A 1 685 ? -34.645 12.792 1.637 1.00 74.56 685 VAL A N 1
ATOM 5152 C CA . VAL A 1 685 ? -35.756 12.276 2.436 1.00 74.56 685 VAL A CA 1
ATOM 5153 C C . VAL A 1 685 ? -36.772 13.391 2.662 1.00 74.56 685 VAL A C 1
ATOM 5155 O O . VAL A 1 685 ? -36.401 14.517 2.976 1.00 74.56 685 VAL A O 1
ATOM 5158 N N . LEU A 1 686 ? -38.056 13.070 2.489 1.00 73.00 686 LEU A N 1
ATOM 5159 C CA . LEU A 1 686 ? -39.156 14.021 2.625 1.00 73.00 686 LEU A CA 1
ATOM 5160 C C . LEU A 1 686 ? -39.817 13.912 4.015 1.00 73.00 686 LEU A C 1
ATOM 5162 O O . LEU A 1 686 ? -40.142 12.791 4.442 1.00 73.00 686 LEU A O 1
ATOM 5166 N N . PRO A 1 687 ? -40.069 15.034 4.713 1.00 71.00 687 PRO A N 1
ATOM 5167 C CA . PRO A 1 687 ? -40.784 15.024 5.982 1.00 71.00 687 PRO A CA 1
ATOM 5168 C C . PRO A 1 687 ? -42.285 14.726 5.792 1.00 71.00 687 PRO A C 1
ATOM 5170 O O . PRO A 1 687 ? -42.935 15.175 4.848 1.00 71.00 687 PRO A O 1
ATOM 5173 N N . LYS A 1 688 ? -42.875 13.973 6.728 1.00 65.19 688 LYS A N 1
ATOM 5174 C CA . LYS A 1 688 ? -44.319 13.658 6.779 1.00 65.19 688 LYS A CA 1
ATOM 5175 C C . LYS A 1 688 ? -45.177 14.831 7.255 1.00 65.19 688 LYS A C 1
ATOM 5177 O O . LYS A 1 688 ? -46.399 14.776 7.137 1.00 65.19 688 LYS A O 1
ATOM 5182 N N . SER A 1 689 ? -44.563 15.878 7.807 1.00 54.44 689 SER A N 1
ATOM 5183 C CA . SER A 1 689 ? -45.238 17.111 8.237 1.00 54.44 689 SER A CA 1
ATOM 5184 C C . SER A 1 689 ? -45.818 17.915 7.072 1.00 54.44 689 SER A C 1
ATOM 5186 O O . SER A 1 689 ? -46.635 18.810 7.309 1.00 54.44 689 SER A O 1
ATOM 5188 N N . LEU A 1 690 ? -45.481 17.556 5.827 1.00 48.41 690 LEU A N 1
ATOM 5189 C CA . LEU A 1 690 ? -46.226 17.963 4.648 1.00 48.41 690 LEU A CA 1
ATOM 5190 C C . LEU A 1 690 ? -47.655 17.426 4.742 1.00 48.41 690 LEU A C 1
ATOM 5192 O O . LEU A 1 690 ? -48.020 16.385 4.192 1.00 48.41 690 LEU A O 1
ATOM 5196 N N . LYS A 1 691 ? -48.510 18.220 5.391 1.00 38.34 691 LYS A N 1
ATOM 5197 C CA . LYS A 1 691 ? -49.901 18.330 4.989 1.00 38.34 691 LYS A CA 1
ATOM 5198 C C . LYS A 1 691 ? -49.854 18.721 3.518 1.00 38.34 691 LYS A C 1
ATOM 5200 O O . LYS A 1 691 ? -49.776 19.904 3.194 1.00 38.34 691 LYS A O 1
ATOM 5205 N N . ILE A 1 692 ? -49.933 17.735 2.623 1.00 40.66 692 ILE A N 1
ATOM 5206 C CA . ILE A 1 692 ? -50.590 17.948 1.336 1.00 40.66 692 ILE A CA 1
ATOM 5207 C C . ILE A 1 692 ? -51.841 18.728 1.725 1.00 40.66 692 ILE A C 1
ATOM 5209 O O . ILE A 1 692 ? -52.636 18.218 2.523 1.00 40.66 692 ILE A O 1
ATOM 5213 N N . ARG A 1 693 ? -51.954 19.996 1.308 1.00 32.28 693 ARG A N 1
ATOM 5214 C CA . ARG A 1 693 ? -53.187 20.764 1.470 1.00 32.28 693 ARG A CA 1
ATOM 5215 C C . ARG A 1 693 ? -54.243 19.975 0.706 1.00 32.28 693 ARG A C 1
ATOM 5217 O O . ARG A 1 693 ? -54.472 20.208 -0.472 1.00 32.28 693 ARG A O 1
ATOM 5224 N N . LYS A 1 694 ? -54.853 18.991 1.366 1.00 32.28 694 LYS A N 1
ATOM 5225 C CA . LYS A 1 694 ? -56.135 18.451 0.972 1.00 32.28 694 LYS A CA 1
ATOM 5226 C C . LYS A 1 694 ? -57.034 19.668 1.065 1.00 32.28 694 LYS A C 1
ATOM 5228 O O . LYS A 1 694 ? -57.333 20.119 2.170 1.00 32.28 694 LYS A O 1
ATOM 5233 N N . HIS A 1 695 ? -57.397 20.242 -0.076 1.00 31.22 695 HIS A N 1
ATOM 5234 C CA . HIS A 1 695 ? -58.671 20.927 -0.162 1.00 31.22 695 HIS A CA 1
ATOM 5235 C C . HIS A 1 695 ? -59.693 19.911 0.354 1.00 31.22 695 HIS A C 1
ATOM 5237 O O . HIS A 1 695 ? -60.023 18.948 -0.329 1.00 31.22 695 HIS A O 1
ATOM 5243 N N . GLN A 1 696 ? -60.084 20.035 1.622 1.00 26.33 696 GLN A N 1
ATOM 5244 C CA . GLN A 1 696 ? -61.281 19.375 2.105 1.00 26.33 696 GLN A CA 1
ATOM 5245 C C . GLN A 1 696 ? -62.427 20.036 1.338 1.00 26.33 696 GLN A C 1
ATOM 5247 O O . GLN A 1 696 ? -62.562 21.259 1.437 1.00 26.33 696 GLN A O 1
ATOM 5252 N N . PRO A 1 697 ? -63.232 19.293 0.565 1.00 32.31 697 PRO A N 1
ATOM 5253 C CA . PRO A 1 697 ? -64.475 19.842 0.072 1.00 32.31 697 PRO A CA 1
ATOM 5254 C C . PRO A 1 697 ? -65.386 19.961 1.293 1.00 32.31 697 PRO A C 1
ATOM 5256 O O . PRO A 1 697 ? -65.899 18.975 1.820 1.00 32.31 697 PRO A O 1
ATOM 5259 N N . THR A 1 698 ? -65.513 21.168 1.829 1.00 28.92 698 THR A N 1
ATOM 5260 C CA . THR A 1 698 ? -66.547 21.453 2.816 1.00 28.92 698 THR A CA 1
ATOM 5261 C C . THR A 1 698 ? -67.899 21.461 2.111 1.00 28.92 698 THR A C 1
ATOM 5263 O O . THR A 1 698 ? -68.101 22.232 1.177 1.00 28.92 698 THR A O 1
ATOM 5266 N N . SER A 1 699 ? -68.821 20.653 2.638 1.00 31.05 699 SER A N 1
ATOM 5267 C CA . SER A 1 699 ? -70.257 20.553 2.329 1.00 31.05 699 SER A CA 1
ATOM 5268 C C . SER A 1 699 ? -70.656 19.835 1.030 1.00 31.05 699 SER A C 1
ATOM 5270 O O . SER A 1 699 ? -70.241 20.176 -0.075 1.00 31.05 699 SER A O 1
ATOM 5272 N N . ALA A 1 700 ? -71.528 18.840 1.203 1.00 33.12 700 ALA A N 1
ATOM 5273 C CA . ALA A 1 700 ? -72.058 17.932 0.190 1.00 33.12 700 ALA A CA 1
ATOM 5274 C C . ALA A 1 700 ? -73.096 18.557 -0.772 1.00 33.12 700 ALA A C 1
ATOM 5276 O O . ALA A 1 700 ? -73.709 17.827 -1.539 1.00 33.12 700 ALA A O 1
ATOM 5277 N N . ASP A 1 701 ? -73.254 19.886 -0.791 1.00 28.39 701 ASP A N 1
ATOM 5278 C CA . ASP A 1 701 ? -74.297 20.582 -1.571 1.00 28.39 701 ASP A CA 1
ATOM 5279 C C . ASP A 1 701 ? -73.762 21.463 -2.715 1.00 28.39 701 ASP A C 1
ATOM 5281 O O . ASP A 1 701 ? -74.501 22.230 -3.326 1.00 28.39 701 ASP A O 1
ATOM 5285 N N . SER A 1 702 ? -72.483 21.340 -3.075 1.00 30.59 702 SER A N 1
ATOM 5286 C CA . SER A 1 702 ? -71.886 22.085 -4.200 1.00 30.59 702 SER A CA 1
ATOM 5287 C C . SER A 1 702 ? -71.511 21.204 -5.401 1.00 30.59 702 SER A C 1
ATOM 5289 O O . SER A 1 702 ? -70.693 21.584 -6.232 1.00 30.59 702 SER A O 1
ATOM 5291 N N . ILE A 1 703 ? -72.148 20.033 -5.532 1.00 36.12 703 ILE A N 1
ATOM 5292 C CA . ILE A 1 703 ? -71.927 19.077 -6.637 1.00 36.12 703 ILE A CA 1
ATOM 5293 C C . ILE A 1 703 ? -72.685 19.459 -7.927 1.00 36.12 703 ILE A C 1
ATOM 5295 O O . ILE A 1 703 ? -72.499 18.844 -8.971 1.00 36.12 703 ILE A O 1
ATOM 5299 N N . GLN A 1 704 ? -73.490 20.522 -7.941 1.00 33.62 704 GLN A N 1
ATOM 5300 C CA . GLN A 1 704 ? -74.219 20.922 -9.148 1.00 33.62 704 GLN A CA 1
ATOM 5301 C C . GLN A 1 704 ? -74.164 22.429 -9.362 1.00 33.62 704 GLN A C 1
ATOM 5303 O O . GLN A 1 704 ? -75.020 23.150 -8.860 1.00 33.62 704 GLN A O 1
ATOM 5308 N N . LYS A 1 705 ? -73.156 22.883 -10.120 1.00 34.28 705 LYS A N 1
ATOM 5309 C CA . LYS A 1 705 ? -73.142 24.068 -11.013 1.00 34.28 705 LYS A CA 1
ATOM 5310 C C . LYS A 1 705 ? -71.723 24.626 -11.129 1.00 34.28 705 LYS A C 1
ATOM 5312 O O . LYS A 1 705 ? -71.423 25.678 -10.588 1.00 34.28 705 LYS A O 1
ATOM 5317 N N . TYR A 1 706 ? -70.880 23.973 -11.918 1.00 27.53 706 TYR A N 1
ATOM 5318 C CA . TYR A 1 706 ? -69.854 24.700 -12.662 1.00 27.53 706 TYR A CA 1
ATOM 5319 C C . TYR A 1 706 ? -69.871 24.182 -14.096 1.00 27.53 706 TYR A C 1
ATOM 5321 O O . TYR A 1 706 ? -69.443 23.071 -14.390 1.00 27.53 706 TYR A O 1
ATOM 5329 N N . ARG A 1 707 ? -70.492 24.974 -14.978 1.00 28.34 707 ARG A N 1
ATOM 5330 C CA . ARG A 1 707 ? -70.431 24.792 -16.430 1.00 28.34 707 ARG A CA 1
ATOM 5331 C C . ARG A 1 707 ? -69.030 25.178 -16.906 1.00 28.34 707 ARG A C 1
ATOM 5333 O O . ARG A 1 707 ? -68.473 26.171 -16.451 1.00 28.34 707 ARG A O 1
ATOM 5340 N N . PHE A 1 708 ? -68.525 24.442 -17.890 1.00 29.36 708 PHE A N 1
ATOM 5341 C CA . PHE A 1 708 ? -67.218 24.589 -18.546 1.00 29.36 708 PHE A CA 1
ATOM 5342 C C . PHE A 1 708 ? -66.955 25.949 -19.245 1.00 29.36 708 PHE A C 1
ATOM 5344 O O . PHE A 1 708 ? -65.915 26.121 -19.872 1.00 29.36 708 PHE A O 1
ATOM 5351 N N . SER A 1 709 ? -67.872 26.920 -19.170 1.00 29.44 709 SER A N 1
ATOM 5352 C CA . SER A 1 709 ? -67.852 28.152 -19.973 1.00 29.44 709 SER A CA 1
ATOM 5353 C C . SER A 1 709 ? -67.313 29.404 -19.265 1.00 29.44 709 SER A C 1
ATOM 5355 O O . SER A 1 709 ? -67.270 30.453 -19.892 1.00 29.44 709 SER A O 1
ATOM 5357 N N . GLU A 1 710 ? -66.902 29.335 -17.994 1.00 32.66 710 GLU A N 1
ATOM 5358 C CA . GLU A 1 710 ? -66.360 30.500 -17.252 1.00 32.66 710 GLU A CA 1
ATOM 5359 C C . GLU A 1 710 ? -64.857 30.395 -16.919 1.00 32.66 710 GLU A C 1
ATOM 5361 O O . GLU A 1 710 ? -64.287 31.279 -16.283 1.00 32.66 710 GLU A O 1
ATOM 5366 N N . ILE A 1 711 ? -64.169 29.346 -17.385 1.00 35.09 711 ILE A N 1
ATOM 5367 C CA . ILE A 1 711 ? -62.719 29.153 -17.162 1.00 35.09 711 ILE A CA 1
ATOM 5368 C C . ILE A 1 711 ? -61.868 29.838 -18.255 1.00 35.09 711 ILE A C 1
ATOM 5370 O O . ILE A 1 711 ? -60.650 29.971 -18.120 1.00 35.09 711 ILE A O 1
ATOM 5374 N N . THR A 1 712 ? -62.485 30.339 -19.327 1.00 31.48 712 THR A N 1
ATOM 5375 C CA . THR A 1 712 ? -61.770 30.859 -20.503 1.00 31.48 712 THR A CA 1
ATOM 5376 C C . THR A 1 712 ? -61.261 32.301 -20.391 1.00 31.48 712 THR A C 1
ATOM 5378 O O . THR A 1 712 ? -60.374 32.657 -21.158 1.00 31.48 712 THR A O 1
ATOM 5381 N N . ASP A 1 713 ? -61.687 33.102 -19.406 1.00 31.91 713 ASP A N 1
ATOM 5382 C CA . ASP A 1 713 ? -61.390 34.553 -19.390 1.00 31.91 713 ASP A CA 1
ATOM 5383 C C . ASP A 1 713 ? -60.292 35.016 -18.412 1.00 31.91 713 ASP A C 1
ATOM 5385 O O . ASP A 1 713 ? -60.061 36.213 -18.246 1.00 31.91 713 ASP A O 1
ATOM 5389 N N . ARG A 1 714 ? -59.543 34.102 -17.780 1.00 37.59 714 ARG A N 1
ATOM 5390 C CA . ARG A 1 714 ? -58.412 34.472 -16.890 1.00 37.59 714 ARG A CA 1
ATOM 5391 C C . ARG A 1 714 ? -57.026 34.032 -17.370 1.00 37.59 714 ARG A C 1
ATOM 5393 O O . ARG A 1 714 ? -56.074 34.058 -16.593 1.00 37.59 714 ARG A O 1
ATOM 5400 N N . ARG A 1 715 ? -56.873 33.648 -18.639 1.00 40.72 715 ARG A N 1
ATOM 5401 C CA . ARG A 1 715 ? -55.623 33.085 -19.181 1.00 40.72 715 ARG A CA 1
ATOM 5402 C C . ARG A 1 715 ? -55.174 33.839 -20.431 1.00 40.72 715 ARG A C 1
ATOM 5404 O O . ARG A 1 715 ? -55.751 33.635 -21.489 1.00 40.72 715 ARG A O 1
ATOM 5411 N N . CYS A 1 716 ? -54.142 34.687 -20.344 1.00 36.97 716 CYS A N 1
ATOM 5412 C CA . CYS A 1 716 ? -53.567 35.262 -21.574 1.00 36.97 716 CYS A CA 1
ATOM 5413 C C . CYS A 1 716 ? -52.051 35.541 -21.593 1.00 36.97 716 CYS A C 1
ATOM 5415 O O . CYS A 1 716 ? -51.558 36.014 -22.606 1.00 36.97 716 CYS A O 1
ATOM 5417 N N . VAL A 1 717 ? -51.260 35.241 -20.548 1.00 34.72 717 VAL A N 1
ATOM 5418 C CA . VAL A 1 717 ? -49.794 35.497 -20.625 1.00 34.72 717 VAL A CA 1
ATOM 5419 C C . VAL A 1 717 ? -48.910 34.343 -20.127 1.00 34.72 717 VAL A C 1
ATOM 5421 O O . VAL A 1 717 ? -47.820 34.153 -20.656 1.00 34.72 717 VAL A O 1
ATOM 5424 N N . ALA A 1 718 ? -49.369 33.506 -19.188 1.00 37.50 718 ALA A N 1
ATOM 5425 C CA . ALA A 1 718 ? -48.581 32.371 -18.679 1.00 37.50 718 ALA A CA 1
ATOM 5426 C C . ALA A 1 718 ? -48.697 31.078 -19.522 1.00 37.50 718 ALA A C 1
ATOM 5428 O O . ALA A 1 718 ? -47.861 30.187 -19.398 1.00 37.50 718 ALA A O 1
ATOM 5429 N N . ASP A 1 719 ? -49.696 30.981 -20.406 1.00 41.22 719 ASP A N 1
ATOM 5430 C CA . ASP A 1 719 ? -50.006 29.746 -21.144 1.00 41.22 719 ASP A CA 1
ATOM 5431 C C . ASP A 1 719 ? -49.112 29.505 -22.373 1.00 41.22 719 ASP A C 1
ATOM 5433 O O . ASP A 1 719 ? -48.981 28.363 -22.808 1.00 41.22 719 ASP A O 1
ATOM 5437 N N . GLN A 1 720 ? -48.477 30.534 -22.951 1.00 38.66 720 GLN A N 1
ATOM 5438 C CA . GLN A 1 720 ? -47.623 30.356 -24.138 1.00 38.66 720 GLN A CA 1
ATOM 5439 C C . GLN A 1 720 ? -46.298 29.665 -23.787 1.00 38.66 720 GLN A C 1
ATOM 5441 O O . GLN A 1 720 ? -45.919 28.692 -24.430 1.00 38.66 720 GLN A O 1
ATOM 5446 N N . SER A 1 721 ? -45.635 30.102 -22.712 1.00 39.06 721 SER A N 1
ATOM 5447 C CA . SER A 1 721 ? -44.382 29.499 -22.238 1.00 39.06 721 SER A CA 1
ATOM 5448 C C . SER A 1 721 ? -44.587 28.082 -21.698 1.00 39.06 721 SER A C 1
ATOM 5450 O O . SER A 1 721 ? -43.727 27.226 -21.880 1.00 39.06 721 SER A O 1
ATOM 5452 N N . LEU A 1 722 ? -45.742 27.813 -21.083 1.00 38.94 722 LEU A N 1
ATOM 5453 C CA . LEU A 1 722 ? -46.158 26.473 -20.662 1.00 38.94 722 LEU A CA 1
ATOM 5454 C C . LEU A 1 722 ? -46.409 25.544 -21.859 1.00 38.94 722 LEU A C 1
ATOM 5456 O O . LEU A 1 722 ? -45.952 24.402 -21.843 1.00 38.94 722 LEU A O 1
ATOM 5460 N N . LYS A 1 723 ? -47.065 26.035 -22.921 1.00 39.16 723 LYS A N 1
ATOM 5461 C CA . LYS A 1 723 ? -47.273 25.283 -24.172 1.00 39.16 723 LYS A CA 1
ATOM 5462 C C . LYS A 1 723 ? -45.960 24.989 -24.896 1.00 39.16 723 LYS A C 1
ATOM 5464 O O . LYS A 1 723 ? -45.799 23.888 -25.418 1.00 39.16 723 LYS A O 1
ATOM 5469 N N . ASP A 1 724 ? -45.018 25.925 -24.885 1.00 39.94 724 ASP A N 1
ATOM 5470 C CA . ASP A 1 724 ? -43.720 25.744 -25.536 1.00 39.94 724 ASP A CA 1
ATOM 5471 C C . ASP A 1 724 ? -42.798 24.809 -24.737 1.00 39.94 724 ASP A C 1
ATOM 5473 O O . ASP A 1 724 ? -42.132 23.966 -25.333 1.00 39.94 724 ASP A O 1
ATOM 5477 N N . MET A 1 725 ? -42.826 24.857 -23.397 1.00 38.50 725 MET A N 1
ATOM 5478 C CA . MET A 1 725 ? -42.073 23.919 -22.547 1.00 38.50 725 MET A CA 1
ATOM 5479 C C . MET A 1 725 ? -42.650 22.499 -22.560 1.00 38.50 725 MET A C 1
ATOM 5481 O O . MET A 1 725 ? -41.887 21.533 -22.593 1.00 38.50 725 MET A O 1
ATOM 5485 N N . ALA A 1 726 ? -43.979 22.353 -22.587 1.00 38.59 726 ALA A N 1
ATOM 5486 C CA . ALA A 1 726 ? -44.625 21.049 -22.729 1.00 38.59 726 ALA A CA 1
ATOM 5487 C C . ALA A 1 726 ? -44.336 20.423 -24.103 1.00 38.59 726 ALA A C 1
ATOM 5489 O O . ALA A 1 726 ? -44.044 19.231 -24.176 1.00 38.59 726 ALA A O 1
ATOM 5490 N N . ARG A 1 727 ? -44.329 21.221 -25.183 1.00 40.50 727 ARG A N 1
ATOM 5491 C CA . ARG A 1 727 ? -43.882 20.755 -26.508 1.00 40.50 727 ARG A CA 1
ATOM 5492 C C . ARG A 1 727 ? -42.430 20.277 -26.475 1.00 40.50 727 ARG A C 1
ATOM 5494 O O . ARG A 1 727 ? -42.170 19.183 -26.955 1.00 40.50 727 ARG A O 1
ATOM 5501 N N . LEU A 1 728 ? -41.524 21.030 -25.845 1.00 40.41 728 LEU A N 1
ATOM 5502 C CA . LEU A 1 728 ? -40.088 20.715 -25.758 1.00 40.41 728 LEU A CA 1
ATOM 5503 C C . LEU A 1 728 ? -39.789 19.384 -25.042 1.00 40.41 728 LEU A C 1
ATOM 5505 O O . LEU A 1 728 ? -38.938 18.610 -25.492 1.00 40.41 728 LEU A O 1
ATOM 5509 N N . LEU A 1 729 ? -40.507 19.107 -23.948 1.00 40.91 729 LEU A N 1
ATOM 5510 C CA . LEU A 1 729 ? -40.390 17.858 -23.184 1.00 40.91 729 LEU A CA 1
ATOM 5511 C C . LEU A 1 729 ? -40.982 16.654 -23.930 1.00 40.91 729 LEU A C 1
ATOM 5513 O O . LEU A 1 729 ? -40.482 15.544 -23.789 1.00 40.91 729 LEU A O 1
ATOM 5517 N N . LEU A 1 730 ? -42.027 16.863 -24.734 1.00 40.50 730 LEU A N 1
ATOM 5518 C CA . LEU A 1 730 ? -42.721 15.788 -25.451 1.00 40.50 730 LEU A CA 1
ATOM 5519 C C . LEU A 1 730 ? -42.085 15.451 -26.812 1.00 40.50 730 LEU A C 1
ATOM 5521 O O . LEU A 1 730 ? -42.287 14.351 -27.320 1.00 40.50 730 LEU A O 1
ATOM 5525 N N . THR A 1 731 ? -41.290 16.351 -27.400 1.00 41.12 731 THR A N 1
ATOM 5526 C CA . THR A 1 731 ? -40.595 16.112 -28.682 1.00 41.12 731 THR A CA 1
ATOM 5527 C C . THR A 1 731 ? -39.232 15.423 -28.549 1.00 41.12 731 THR A C 1
ATOM 5529 O O . THR A 1 731 ? -38.659 14.997 -29.552 1.00 41.12 731 THR A O 1
ATOM 5532 N N . THR A 1 732 ? -38.679 15.283 -27.342 1.00 39.97 732 THR A N 1
ATOM 5533 C CA . THR A 1 732 ? -37.340 14.709 -27.133 1.00 39.97 732 THR A CA 1
ATOM 5534 C C . THR A 1 732 ? -37.408 13.201 -26.858 1.00 39.97 732 THR A C 1
ATOM 5536 O O . THR A 1 732 ? -37.668 12.756 -25.748 1.00 39.97 732 THR A O 1
ATOM 5539 N N . LYS A 1 733 ? -37.142 12.378 -27.885 1.00 38.25 733 LYS A N 1
ATOM 5540 C CA . LYS A 1 733 ? -37.196 10.900 -27.799 1.00 38.25 733 LYS A CA 1
ATOM 5541 C C . LYS A 1 733 ? -36.068 10.235 -26.989 1.00 38.25 733 LYS A C 1
ATOM 5543 O O . LYS A 1 733 ? -36.123 9.027 -26.790 1.00 38.25 733 LYS A O 1
ATOM 5548 N N . GLN A 1 734 ? -35.059 10.973 -26.530 1.00 39.38 734 GLN A N 1
ATOM 5549 C CA . GLN A 1 734 ? -33.962 10.434 -25.718 1.00 39.38 734 GLN A CA 1
ATOM 5550 C C . GLN A 1 734 ? -33.475 11.496 -24.729 1.00 39.38 734 GLN A C 1
ATOM 5552 O O . GLN A 1 734 ? -32.580 12.278 -25.041 1.00 39.38 734 GLN A O 1
ATOM 5557 N N . LEU A 1 735 ? -34.078 11.543 -23.541 1.00 39.53 735 LEU A N 1
ATOM 5558 C CA . LEU A 1 735 ? -33.512 12.268 -22.407 1.00 39.53 735 LEU A CA 1
ATOM 5559 C C . LEU A 1 735 ? -33.046 11.253 -21.365 1.00 39.53 735 LEU A C 1
ATOM 5561 O O . LEU A 1 735 ? -33.818 10.387 -20.955 1.00 39.53 735 LEU A O 1
ATOM 5565 N N . GLU A 1 736 ? -31.792 11.357 -20.926 1.00 38.91 736 GLU A N 1
ATOM 5566 C CA . GLU A 1 736 ? -31.321 10.551 -19.803 1.00 38.91 736 GLU A CA 1
ATOM 5567 C C . GLU A 1 736 ? -32.095 10.922 -18.521 1.00 38.91 736 GLU A C 1
ATOM 5569 O O . GLU A 1 736 ? -32.323 12.110 -18.254 1.00 38.91 736 GLU A O 1
ATOM 5574 N N . PRO A 1 737 ? -32.482 9.930 -17.697 1.00 36.59 737 PRO A N 1
ATOM 5575 C CA . PRO A 1 737 ? -33.444 10.105 -16.603 1.00 36.59 737 PRO A CA 1
ATOM 5576 C C . PRO A 1 737 ? -33.009 11.144 -15.560 1.00 36.59 737 PRO A C 1
ATOM 5578 O O . PRO A 1 737 ? -33.846 11.825 -14.970 1.00 36.59 737 PRO A O 1
ATOM 5581 N N . HIS A 1 738 ? -31.702 11.334 -15.368 1.00 40.28 738 HIS A N 1
ATOM 5582 C CA . HIS A 1 738 ? -31.179 12.321 -14.425 1.00 40.28 738 HIS A CA 1
ATOM 5583 C C . HIS A 1 738 ? -31.373 13.773 -14.907 1.00 40.28 738 HIS A C 1
ATOM 5585 O O . HIS A 1 738 ? -31.665 14.655 -14.101 1.00 40.28 738 HIS A O 1
ATOM 5591 N N . ILE A 1 739 ? -31.279 14.027 -16.218 1.00 38.62 739 ILE A N 1
ATOM 5592 C CA . ILE A 1 739 ? -31.484 15.360 -16.808 1.00 38.62 739 ILE A CA 1
ATOM 5593 C C . ILE A 1 739 ? -32.970 15.713 -16.757 1.00 38.62 739 ILE A C 1
ATOM 5595 O O . ILE A 1 739 ? -33.321 16.836 -16.398 1.00 38.62 739 ILE A O 1
ATOM 5599 N N . ALA A 1 740 ? -33.851 14.744 -17.021 1.00 41.66 740 ALA A N 1
ATOM 5600 C CA . ALA A 1 740 ? -35.296 14.932 -16.904 1.00 41.66 740 ALA A CA 1
ATOM 5601 C C . ALA A 1 740 ? -35.691 15.309 -15.466 1.00 41.66 740 ALA A C 1
ATOM 5603 O O . ALA A 1 740 ? -36.419 16.280 -15.265 1.00 41.66 740 ALA A O 1
ATOM 5604 N N . MET A 1 741 ? -35.121 14.625 -14.468 1.00 39.84 741 MET A N 1
ATOM 5605 C CA . MET A 1 741 ? -35.363 14.906 -13.050 1.00 39.84 741 MET A CA 1
ATOM 5606 C C . MET A 1 741 ? -34.919 16.321 -12.652 1.00 39.84 741 MET A C 1
ATOM 5608 O O . MET A 1 741 ? -35.682 17.059 -12.035 1.00 39.84 741 MET A O 1
ATOM 5612 N N . ILE A 1 742 ? -33.720 16.741 -13.075 1.00 40.09 742 ILE A N 1
ATOM 5613 C CA . ILE A 1 742 ? -33.196 18.093 -12.817 1.00 40.09 742 ILE A CA 1
ATOM 5614 C C . ILE A 1 742 ? -34.080 19.155 -13.480 1.00 40.09 742 ILE A C 1
ATOM 5616 O O . ILE A 1 742 ? -34.337 20.212 -12.905 1.00 40.09 742 ILE A O 1
ATOM 5620 N N . THR A 1 743 ? -34.572 18.876 -14.686 1.00 41.75 743 THR A N 1
ATOM 5621 C CA . THR A 1 743 ? -35.438 19.803 -15.423 1.00 41.75 743 THR A CA 1
ATOM 5622 C C . THR A 1 743 ? -36.798 19.943 -14.734 1.00 41.75 743 THR A C 1
ATOM 5624 O O . THR A 1 743 ? -37.283 21.058 -14.552 1.00 41.75 743 THR A O 1
ATOM 5627 N N . VAL A 1 744 ? -37.377 18.834 -14.265 1.00 43.16 744 VAL A N 1
ATOM 5628 C CA . VAL A 1 744 ? -38.631 18.816 -13.497 1.00 43.16 744 VAL A CA 1
ATOM 5629 C C . VAL A 1 744 ? -38.475 19.511 -12.143 1.00 43.16 744 VAL A C 1
ATOM 5631 O O . VAL A 1 744 ? -39.352 20.283 -11.758 1.00 43.16 744 VAL A O 1
ATOM 5634 N N . ASP A 1 745 ? -37.364 19.303 -11.439 1.00 41.25 745 ASP A N 1
ATOM 5635 C CA . ASP A 1 745 ? -37.098 19.955 -10.153 1.00 41.25 745 ASP A CA 1
ATOM 5636 C C . ASP A 1 745 ? -36.905 21.468 -10.312 1.00 41.25 745 ASP A C 1
ATOM 5638 O O . ASP A 1 745 ? -37.480 22.248 -9.551 1.00 41.25 745 ASP A O 1
ATOM 5642 N N . ASN A 1 746 ? -36.194 21.903 -11.355 1.00 39.72 746 ASN A N 1
ATOM 5643 C CA . ASN A 1 746 ? -36.041 23.324 -11.668 1.00 39.72 746 ASN A CA 1
ATOM 5644 C C . ASN A 1 746 ? -37.379 23.977 -12.047 1.00 39.72 746 ASN A C 1
ATOM 5646 O O . ASN A 1 746 ? -37.636 25.117 -11.660 1.00 39.72 746 ASN A O 1
ATOM 5650 N N . LEU A 1 747 ? -38.260 23.256 -12.749 1.00 41.81 747 LEU A N 1
ATOM 5651 C CA . LEU A 1 747 ? -39.608 23.728 -13.068 1.00 41.81 747 LEU A CA 1
ATOM 5652 C C . LEU A 1 747 ? -40.493 23.810 -11.822 1.00 41.81 747 LEU A C 1
ATOM 5654 O O . LEU A 1 747 ? -41.146 24.831 -11.616 1.00 41.81 747 LEU A O 1
ATOM 5658 N N . LYS A 1 748 ? -40.476 22.794 -10.950 1.00 42.38 748 LYS A N 1
ATOM 5659 C CA . LYS A 1 748 ? -41.184 22.822 -9.656 1.00 42.38 748 LYS A CA 1
ATOM 5660 C C . LYS A 1 748 ? -40.747 24.014 -8.805 1.00 42.38 748 LYS A C 1
ATOM 5662 O O . LYS A 1 748 ? -41.602 24.678 -8.224 1.00 42.38 748 LYS A O 1
ATOM 5667 N N . LEU A 1 749 ? -39.449 24.318 -8.785 1.00 40.41 749 LEU A N 1
ATOM 5668 C CA . LEU A 1 749 ? -38.891 25.457 -8.057 1.00 40.41 749 LEU A CA 1
ATOM 5669 C C . LEU A 1 749 ? -39.368 26.796 -8.645 1.00 40.41 749 LEU A C 1
ATOM 5671 O O . LEU A 1 749 ? -39.750 27.703 -7.909 1.00 40.41 749 LEU A O 1
ATOM 5675 N N . LEU A 1 750 ? -39.427 26.900 -9.974 1.00 40.28 750 LEU A N 1
ATOM 5676 C CA . LEU A 1 750 ? -39.923 28.085 -10.679 1.00 40.28 750 LEU A CA 1
ATOM 5677 C C . LEU A 1 750 ? -41.432 28.297 -10.446 1.00 40.28 750 LEU A C 1
ATOM 5679 O O . LEU A 1 750 ? -41.865 29.424 -10.209 1.00 40.28 750 LEU A O 1
ATOM 5683 N N . PHE A 1 751 ? -42.225 27.220 -10.409 1.00 42.59 751 PHE A N 1
ATOM 5684 C CA . PHE A 1 751 ? -43.651 27.272 -10.064 1.00 42.59 751 PHE A CA 1
ATOM 5685 C C . PHE A 1 751 ? -43.895 27.641 -8.598 1.00 42.59 751 PHE A C 1
ATOM 5687 O O . PHE A 1 751 ? -44.771 28.455 -8.320 1.00 42.59 751 PHE A O 1
ATOM 5694 N N . GLN A 1 752 ? -43.100 27.114 -7.662 1.00 41.62 752 GLN A N 1
ATOM 5695 C CA . GLN A 1 752 ? -43.177 27.509 -6.252 1.00 41.62 752 GLN A CA 1
ATOM 5696 C C . GLN A 1 752 ? -42.858 28.999 -6.063 1.00 41.62 752 GLN A C 1
ATOM 5698 O O . GLN A 1 752 ? -43.533 29.678 -5.292 1.00 41.62 752 GLN A O 1
ATOM 5703 N N . LEU A 1 753 ? -41.882 29.534 -6.802 1.00 35.72 753 LEU A N 1
ATOM 5704 C CA . LEU A 1 753 ? -41.527 30.956 -6.754 1.00 35.72 753 LEU A CA 1
ATOM 5705 C C . LEU A 1 753 ? -42.618 31.872 -7.338 1.00 35.72 753 LEU A C 1
ATOM 5707 O O . LEU A 1 753 ? -42.819 32.974 -6.825 1.00 35.72 753 LEU A O 1
ATOM 5711 N N . LEU A 1 754 ? -43.346 31.419 -8.363 1.00 40.41 754 LEU A N 1
ATOM 5712 C CA . LEU A 1 754 ? -44.482 32.149 -8.942 1.00 40.41 754 LEU A CA 1
ATOM 5713 C C . LEU A 1 754 ? -45.731 32.107 -8.039 1.00 40.41 754 LEU A C 1
ATOM 5715 O O . LEU A 1 754 ? -46.392 33.132 -7.871 1.00 40.41 754 LEU A O 1
ATOM 5719 N N . ASP A 1 755 ? -46.013 30.976 -7.382 1.00 38.75 755 ASP A N 1
ATOM 5720 C CA . ASP A 1 755 ? -47.133 30.844 -6.434 1.00 38.75 755 ASP A CA 1
ATOM 5721 C C . ASP A 1 755 ? -46.948 31.716 -5.179 1.00 38.75 755 ASP A C 1
ATOM 5723 O O . ASP A 1 755 ? -47.916 32.297 -4.674 1.00 38.75 755 ASP A O 1
ATOM 5727 N N . ILE A 1 756 ? -45.707 31.892 -4.704 1.00 37.44 756 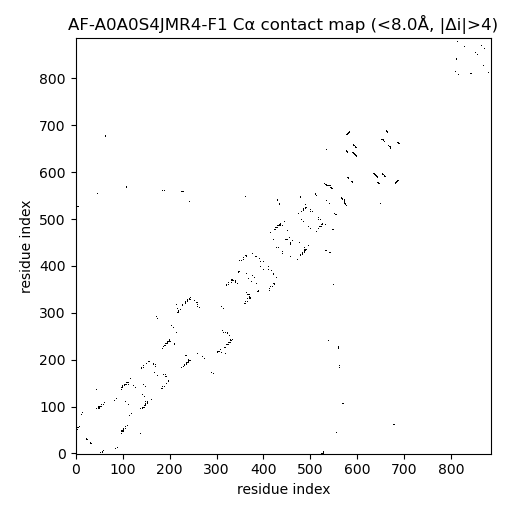ILE A N 1
ATOM 5728 C CA . ILE A 1 756 ? -45.386 32.773 -3.566 1.00 37.44 756 ILE A CA 1
ATOM 5729 C C . ILE A 1 756 ? -45.785 34.234 -3.845 1.00 37.44 756 ILE A C 1
ATOM 5731 O O . ILE A 1 756 ? -46.192 34.941 -2.921 1.00 37.44 756 ILE A O 1
ATOM 5735 N N . GLN A 1 757 ? -45.741 34.698 -5.100 1.00 34.31 757 GLN A N 1
ATOM 5736 C CA . GLN A 1 757 ? -46.151 36.066 -5.442 1.00 34.31 757 GLN A CA 1
ATOM 5737 C C . GLN A 1 757 ? -47.674 36.269 -5.471 1.00 34.31 757 GLN A C 1
ATOM 5739 O O . GLN A 1 757 ? -48.135 37.389 -5.265 1.00 34.31 757 GLN A O 1
ATOM 5744 N N . SER A 1 758 ? -48.467 35.209 -5.657 1.00 39.75 758 SER A N 1
ATOM 5745 C CA . SER A 1 758 ? -49.935 35.308 -5.737 1.00 39.75 758 SER A CA 1
ATOM 5746 C C . SER A 1 758 ? -50.643 35.360 -4.372 1.00 39.75 758 SER A C 1
ATOM 5748 O O . SER A 1 758 ? -51.809 35.745 -4.294 1.00 39.75 758 SER A O 1
ATOM 5750 N N . THR A 1 759 ? -49.951 35.009 -3.279 1.00 37.06 759 THR A N 1
ATOM 5751 C CA . THR A 1 759 ? -50.561 34.797 -1.949 1.00 37.06 759 THR A CA 1
ATOM 5752 C C . THR A 1 759 ? -50.422 35.970 -0.964 1.00 37.06 759 THR A C 1
ATOM 5754 O O . THR A 1 759 ? -50.900 35.870 0.166 1.00 37.06 759 THR A O 1
ATOM 5757 N N . LYS A 1 760 ? -49.846 37.115 -1.366 1.00 36.47 760 LYS A N 1
ATOM 5758 C CA . LYS A 1 760 ? -49.864 38.366 -0.575 1.00 36.47 760 LYS A CA 1
ATOM 5759 C C . LYS A 1 760 ? -50.806 39.412 -1.187 1.00 36.47 760 LYS A C 1
ATOM 5761 O O . LYS A 1 760 ? -50.363 40.330 -1.867 1.00 36.47 760 LYS A O 1
ATOM 5766 N N . LEU A 1 761 ? -52.099 39.307 -0.880 1.00 34.16 761 LEU A N 1
ATOM 5767 C CA . LEU A 1 761 ? -53.092 40.379 -1.037 1.00 34.16 761 LEU A CA 1
ATOM 5768 C C . LEU A 1 761 ? -53.796 40.578 0.319 1.00 34.16 761 LEU A C 1
ATOM 5770 O O . LEU A 1 761 ? -54.580 39.734 0.744 1.00 34.16 761 LEU A O 1
ATOM 5774 N N . LEU A 1 762 ? -53.452 41.661 1.028 1.00 31.62 762 LEU A N 1
ATOM 5775 C CA . LEU A 1 762 ? -54.121 42.109 2.262 1.00 31.62 762 LEU A CA 1
ATOM 5776 C C . LEU A 1 762 ? -55.449 42.845 1.943 1.00 31.62 762 LEU A C 1
ATOM 5778 O O . LEU A 1 762 ? -55.549 43.452 0.875 1.00 31.62 762 LEU A O 1
ATOM 5782 N N . PRO A 1 763 ? -56.440 42.859 2.863 1.00 32.94 763 PRO A N 1
ATOM 5783 C CA . PRO A 1 763 ? -57.674 43.654 2.746 1.00 32.94 763 PRO A CA 1
ATOM 5784 C C . PRO A 1 763 ? -57.452 45.165 3.040 1.00 32.94 763 PRO A C 1
ATOM 5786 O O . PRO A 1 763 ? -56.413 45.521 3.600 1.00 32.94 763 PRO A O 1
ATOM 5789 N N . PRO A 1 764 ? -58.389 46.071 2.662 1.00 35.09 764 PRO A N 1
ATOM 5790 C CA . PRO A 1 764 ? -58.151 47.521 2.610 1.00 35.09 764 PRO A CA 1
ATOM 5791 C C . PRO A 1 764 ? -58.275 48.245 3.973 1.00 35.09 764 PRO A C 1
ATOM 5793 O O . PRO A 1 764 ? -58.926 47.765 4.894 1.00 35.09 764 PRO A O 1
ATOM 5796 N N . ALA A 1 765 ? -57.618 49.410 4.061 1.00 30.86 765 ALA A N 1
ATOM 5797 C CA . ALA A 1 765 ? -57.232 50.194 5.251 1.00 30.86 765 ALA A CA 1
ATOM 5798 C C . ALA A 1 765 ? -58.360 50.860 6.086 1.00 30.86 765 ALA A C 1
ATOM 5800 O O . ALA A 1 765 ? -59.503 50.948 5.637 1.00 30.86 765 ALA A O 1
ATOM 5801 N N . PRO A 1 766 ? -57.999 51.476 7.240 1.00 32.12 766 PRO A N 1
ATOM 5802 C CA . PRO A 1 766 ? -58.115 52.941 7.294 1.00 32.12 766 PRO A CA 1
ATOM 5803 C C . PRO A 1 766 ? -56.921 53.693 7.936 1.00 32.12 766 PRO A C 1
ATOM 5805 O O . PRO A 1 766 ? -56.385 53.307 8.966 1.00 32.12 766 PRO A O 1
ATOM 5808 N N . VAL A 1 767 ? -56.565 54.798 7.267 1.00 33.97 767 VAL A N 1
ATOM 5809 C CA . VAL A 1 767 ? -56.083 56.129 7.714 1.00 33.97 767 VAL A CA 1
ATOM 5810 C C . VAL A 1 767 ? -55.206 56.252 8.978 1.00 33.97 767 VAL A C 1
ATOM 5812 O O . VAL A 1 767 ? -55.675 56.088 10.097 1.00 33.97 767 VAL A O 1
ATOM 5815 N N . GLY A 1 768 ? -53.983 56.765 8.788 1.00 27.97 768 GLY A N 1
ATOM 5816 C CA . GLY A 1 768 ? -53.160 57.389 9.837 1.00 27.97 768 GLY A CA 1
ATOM 5817 C C . GLY A 1 768 ? -51.674 57.118 9.619 1.00 27.97 768 GLY A C 1
ATOM 5818 O O . GLY A 1 768 ? -51.230 55.990 9.772 1.00 27.97 768 GLY A O 1
ATOM 5819 N N . GLY A 1 769 ? -50.922 58.127 9.175 1.00 28.25 769 GLY A N 1
ATOM 5820 C CA . GLY A 1 769 ? -49.583 57.961 8.605 1.00 28.25 769 GLY A CA 1
ATOM 5821 C C . GLY A 1 769 ? -48.494 57.483 9.573 1.00 28.25 769 GLY A C 1
ATOM 5822 O O . GLY A 1 769 ? -48.491 57.836 10.745 1.00 28.25 769 GLY A O 1
ATOM 5823 N N . THR A 1 770 ? -47.535 56.716 9.054 1.00 27.91 770 THR A N 1
ATOM 5824 C CA . THR A 1 770 ? -46.092 57.040 8.991 1.00 27.91 770 THR A CA 1
ATOM 5825 C C . THR A 1 770 ? -45.331 55.853 8.374 1.00 27.91 770 THR A C 1
ATOM 5827 O O . THR A 1 770 ? -45.567 54.708 8.730 1.00 27.91 770 THR A O 1
ATOM 5830 N N . GLU A 1 771 ? -44.482 56.163 7.387 1.00 30.02 771 GLU A N 1
ATOM 5831 C CA . GLU A 1 771 ? -43.425 55.341 6.758 1.00 30.02 771 GLU A CA 1
ATOM 5832 C C . GLU A 1 771 ? -43.751 53.903 6.285 1.00 30.02 771 GLU A C 1
ATOM 5834 O O . GLU A 1 771 ? -43.646 52.928 7.024 1.00 30.02 771 GLU A O 1
ATOM 5839 N N . VAL A 1 772 ? -44.000 53.747 4.974 1.00 26.41 772 VAL A N 1
ATOM 5840 C CA . VAL A 1 772 ? -43.882 52.458 4.265 1.00 26.41 772 VAL A CA 1
ATOM 5841 C C . VAL A 1 772 ? -42.745 52.552 3.249 1.00 26.41 772 VAL A C 1
ATOM 5843 O O . VAL A 1 772 ? -42.877 53.168 2.194 1.00 26.41 772 VAL A O 1
ATOM 5846 N N . VAL A 1 773 ? -41.623 51.910 3.574 1.00 27.92 773 VAL A N 1
ATOM 5847 C CA . VAL A 1 773 ? -40.547 51.592 2.631 1.00 27.92 773 VAL A CA 1
ATOM 5848 C C . VAL A 1 773 ? -41.058 50.522 1.664 1.00 27.92 773 VAL A C 1
ATOM 5850 O O . VAL A 1 773 ? -41.315 49.380 2.044 1.00 27.92 773 VAL A O 1
ATOM 5853 N N . SER A 1 774 ? -41.195 50.890 0.394 1.00 29.00 774 SER A N 1
ATOM 5854 C CA . SER A 1 774 ? -41.442 49.972 -0.714 1.00 29.00 774 SER A CA 1
ATOM 5855 C C . SER A 1 774 ? -40.198 49.117 -0.986 1.00 29.00 774 SER A C 1
ATOM 5857 O O . SER A 1 774 ? -39.246 49.587 -1.608 1.00 29.00 774 SER A O 1
ATOM 5859 N N . THR A 1 775 ? -40.194 47.851 -0.566 1.00 27.22 775 THR A N 1
ATOM 5860 C CA . THR A 1 775 ? -39.254 46.840 -1.077 1.00 27.22 775 THR A CA 1
ATOM 5861 C C . THR A 1 775 ? -39.944 45.988 -2.139 1.00 27.22 775 THR A C 1
ATOM 5863 O O . THR A 1 775 ? -40.440 44.893 -1.892 1.00 27.22 775 THR A O 1
ATOM 5866 N N . THR A 1 776 ? -39.963 46.505 -3.365 1.00 28.12 776 THR A N 1
ATOM 5867 C CA . THR A 1 776 ? -40.214 45.718 -4.577 1.00 28.12 776 THR A CA 1
ATOM 5868 C C . THR A 1 776 ? -38.913 45.570 -5.364 1.00 28.12 776 THR A C 1
ATOM 5870 O O . THR A 1 776 ? -38.243 46.565 -5.628 1.00 28.12 776 THR A O 1
ATOM 5873 N N . SER A 1 777 ? -38.633 44.333 -5.795 1.00 34.56 777 SER A N 1
ATOM 5874 C CA . SER A 1 777 ? -37.591 43.859 -6.734 1.00 34.56 777 SER A CA 1
ATOM 5875 C C . SER A 1 777 ? -36.239 43.394 -6.146 1.00 34.56 777 SER A C 1
ATOM 5877 O O . SER A 1 777 ? -35.296 44.157 -5.999 1.00 34.56 777 SER A O 1
ATOM 5879 N N . ILE A 1 778 ? -36.119 42.082 -5.882 1.00 36.50 778 ILE A N 1
ATOM 5880 C CA . ILE A 1 778 ? -34.837 41.372 -5.639 1.00 36.50 778 ILE A CA 1
ATOM 5881 C C . ILE A 1 778 ? -34.556 40.349 -6.765 1.00 36.50 778 ILE A C 1
ATOM 5883 O O . ILE A 1 778 ? -33.905 39.334 -6.568 1.00 36.50 778 ILE A O 1
ATOM 5887 N N . LEU A 1 779 ? -35.015 40.594 -7.993 1.00 37.28 779 LEU A N 1
ATOM 5888 C CA . LEU A 1 779 ? -34.531 39.845 -9.160 1.00 37.28 779 LEU A CA 1
ATOM 5889 C C . LEU A 1 779 ? -34.305 40.828 -10.309 1.00 37.28 779 LEU A C 1
ATOM 5891 O O . LEU A 1 779 ? -35.243 41.485 -10.760 1.00 37.28 779 LEU A O 1
ATOM 5895 N N . SER A 1 780 ? -33.045 40.977 -10.734 1.00 37.41 780 SER A N 1
ATOM 5896 C CA . SER A 1 780 ? -32.678 41.884 -11.819 1.00 37.41 780 SER A CA 1
ATOM 5897 C C . SER A 1 780 ? -33.281 41.389 -13.132 1.00 37.41 780 SER A C 1
ATOM 5899 O O . SER A 1 780 ? -33.246 40.200 -13.458 1.00 37.41 780 SER A O 1
ATOM 5901 N N . ARG A 1 781 ? -33.834 42.325 -13.905 1.00 39.31 781 ARG A N 1
ATOM 5902 C CA . ARG A 1 781 ? -34.383 42.082 -15.246 1.00 39.31 781 ARG A CA 1
ATOM 5903 C C . ARG A 1 781 ? -33.366 41.366 -16.150 1.00 39.31 781 ARG A C 1
ATOM 5905 O O . ARG A 1 781 ? -33.738 40.471 -16.901 1.00 39.31 781 ARG A O 1
ATOM 5912 N N . ASP A 1 782 ? -32.083 41.658 -15.946 1.00 35.56 782 ASP A N 1
ATOM 5913 C CA . ASP A 1 782 ? -30.950 41.032 -16.629 1.00 35.56 782 ASP A CA 1
ATOM 5914 C C . ASP A 1 782 ? -30.840 39.520 -16.411 1.00 35.56 782 ASP A C 1
ATOM 5916 O O . ASP A 1 782 ? -30.479 38.806 -17.343 1.00 35.56 782 ASP A O 1
ATOM 5920 N N . LEU A 1 783 ? -31.175 39.002 -15.222 1.00 40.41 783 LEU A N 1
ATOM 5921 C CA . LEU A 1 783 ? -31.117 37.561 -14.952 1.00 40.41 783 LEU A CA 1
ATOM 5922 C C . LEU A 1 783 ? -32.195 36.815 -15.748 1.00 40.41 783 LEU A C 1
ATOM 5924 O O . LEU A 1 783 ? -31.940 35.760 -16.324 1.00 40.41 783 LEU A O 1
ATOM 5928 N N . VAL A 1 784 ? -33.391 37.400 -15.836 1.00 41.78 784 VAL A N 1
ATOM 5929 C CA . VAL A 1 784 ? -34.501 36.854 -16.629 1.00 41.78 784 VAL A CA 1
ATOM 5930 C C . VAL A 1 784 ? -34.169 36.911 -18.124 1.00 41.78 784 VAL A C 1
ATOM 5932 O O . VAL A 1 784 ? -34.425 35.951 -18.854 1.00 41.78 784 VAL A O 1
ATOM 5935 N N . GLU A 1 785 ? -33.544 37.996 -18.583 1.00 42.50 785 GLU A N 1
ATOM 5936 C CA . GLU A 1 785 ? -33.063 38.144 -19.961 1.00 42.50 785 GLU A CA 1
ATOM 5937 C C . GLU A 1 785 ? -31.939 37.138 -20.291 1.00 42.50 785 GLU A C 1
ATOM 5939 O O . GLU A 1 785 ? -31.918 36.563 -21.381 1.00 42.50 785 GLU A O 1
ATOM 5944 N N . GLN A 1 786 ? -31.022 36.879 -19.352 1.00 39.25 786 GLN A N 1
ATOM 5945 C CA . GLN A 1 786 ? -29.925 35.918 -19.509 1.00 39.25 786 GLN A CA 1
ATOM 5946 C C . GLN A 1 786 ? -30.417 34.474 -19.549 1.00 39.25 786 GLN A C 1
ATOM 5948 O O . GLN A 1 786 ? -29.957 33.712 -20.396 1.00 39.25 786 GLN A O 1
ATOM 5953 N N . VAL A 1 787 ? -31.385 34.105 -18.707 1.00 38.56 787 VAL A N 1
ATOM 5954 C CA . VAL A 1 787 ? -32.016 32.776 -18.749 1.00 38.56 787 VAL A CA 1
ATOM 5955 C C . VAL A 1 787 ? -32.767 32.587 -20.070 1.00 38.56 787 VAL A C 1
ATOM 5957 O O . VAL A 1 787 ? -32.616 31.549 -20.712 1.00 38.56 787 VAL A O 1
ATOM 5960 N N . LYS A 1 788 ? -33.485 33.612 -20.553 1.00 38.56 788 LYS A N 1
ATOM 5961 C CA . LYS A 1 788 ? -34.120 33.580 -21.883 1.00 38.56 788 LYS A CA 1
ATOM 5962 C C . LYS A 1 788 ? -33.104 33.406 -23.011 1.00 38.56 788 LYS A C 1
ATOM 5964 O O . LYS A 1 788 ? -33.329 32.594 -23.903 1.00 38.56 788 LYS A O 1
ATOM 5969 N N . ARG A 1 789 ? -31.976 34.123 -22.971 1.00 38.59 789 ARG A N 1
ATOM 5970 C CA . ARG A 1 789 ? -30.896 33.980 -23.963 1.00 38.59 789 ARG A CA 1
ATOM 5971 C C . ARG A 1 789 ? -30.208 32.622 -23.877 1.00 38.59 789 ARG A C 1
ATOM 5973 O O . ARG A 1 789 ? -29.890 32.061 -24.914 1.00 38.59 789 ARG A O 1
ATOM 5980 N N . PHE A 1 790 ? -30.014 32.080 -22.677 1.00 38.28 790 PHE A N 1
ATOM 5981 C CA . PHE A 1 790 ? -29.403 30.768 -22.461 1.00 38.28 790 PHE A CA 1
ATOM 5982 C C . PHE A 1 790 ? -30.264 29.643 -23.047 1.00 38.28 790 PHE A C 1
ATOM 5984 O O . PHE A 1 790 ? -29.752 28.790 -23.774 1.00 38.28 790 PHE A O 1
ATOM 5991 N N . VAL A 1 791 ? -31.578 29.700 -22.804 1.00 36.31 791 VAL A N 1
ATOM 5992 C CA . VAL A 1 791 ? -32.556 28.753 -23.357 1.00 36.31 791 VAL A CA 1
ATOM 5993 C C . VAL A 1 791 ? -32.681 28.916 -24.875 1.00 36.31 791 VAL A C 1
ATOM 5995 O O . VAL A 1 791 ? -32.610 27.929 -25.601 1.00 36.31 791 VAL A O 1
ATOM 5998 N N . ALA A 1 792 ? -32.767 30.150 -25.380 1.00 37.91 792 ALA A N 1
ATOM 5999 C CA . ALA A 1 792 ? -32.797 30.406 -26.819 1.00 37.91 792 ALA A CA 1
ATOM 6000 C C . ALA A 1 792 ? -31.506 29.945 -27.523 1.00 37.91 792 ALA A C 1
ATOM 6002 O O . ALA A 1 792 ? -31.569 29.401 -28.618 1.00 37.91 792 ALA A O 1
ATOM 6003 N N . PHE A 1 793 ? -30.336 30.118 -26.903 1.00 36.03 793 PHE A N 1
ATOM 6004 C CA . PHE A 1 793 ? -29.044 29.755 -27.491 1.00 36.03 793 PHE A CA 1
ATOM 6005 C C . PHE A 1 793 ? -28.817 28.238 -27.550 1.00 36.03 793 PHE A C 1
ATOM 6007 O O . PHE A 1 793 ? -28.284 27.752 -28.541 1.00 36.03 793 PHE A O 1
ATOM 6014 N N . HIS A 1 794 ? -29.238 27.481 -26.529 1.00 33.50 794 HIS A N 1
ATOM 6015 C CA . HIS A 1 794 ? -29.019 26.027 -26.496 1.00 33.50 794 HIS A CA 1
ATOM 6016 C C . HIS A 1 794 ? -30.087 25.223 -27.246 1.00 33.50 794 HIS A C 1
ATOM 6018 O O . HIS A 1 794 ? -29.790 24.129 -27.720 1.00 33.50 794 HIS A O 1
ATOM 6024 N N . TYR A 1 795 ? -31.309 25.749 -27.378 1.00 37.34 795 TYR A N 1
ATOM 6025 C CA . TYR A 1 795 ? -32.449 24.950 -27.838 1.00 37.34 795 TYR A CA 1
ATOM 6026 C C . TYR A 1 795 ? -33.108 25.449 -29.139 1.00 37.34 795 TYR A C 1
ATOM 6028 O O . TYR A 1 795 ? -33.941 24.735 -29.696 1.00 37.34 795 TYR A O 1
ATOM 6036 N N . ASN A 1 796 ? -32.699 26.595 -29.709 1.00 33.81 796 ASN A N 1
ATOM 6037 C CA . ASN A 1 796 ? -33.247 27.071 -30.996 1.00 33.81 796 ASN A CA 1
ATOM 6038 C C . ASN A 1 796 ? -32.916 26.179 -32.204 1.00 33.81 796 ASN A C 1
ATOM 6040 O O . ASN A 1 796 ? -33.616 26.257 -33.209 1.00 33.81 796 ASN A O 1
ATOM 6044 N N . ALA A 1 797 ? -31.900 25.316 -32.127 1.00 32.00 797 ALA A N 1
ATOM 6045 C CA . ALA A 1 797 ? -31.597 24.369 -33.205 1.00 32.00 797 ALA A CA 1
ATOM 6046 C C . ALA A 1 797 ? -32.587 23.186 -33.269 1.00 32.00 797 ALA A C 1
ATOM 6048 O O . ALA A 1 797 ? -32.682 22.521 -34.295 1.00 32.00 797 ALA A O 1
ATOM 6049 N N . ILE A 1 798 ? -33.343 22.932 -32.193 1.00 29.89 798 ILE A N 1
ATOM 6050 C CA . ILE A 1 798 ? -34.270 21.790 -32.075 1.00 29.89 798 ILE A CA 1
ATOM 6051 C C . ILE A 1 798 ? -35.690 22.169 -32.538 1.00 29.89 798 ILE A C 1
ATOM 6053 O O . ILE A 1 798 ? -36.460 21.315 -32.965 1.00 29.89 798 ILE A O 1
ATOM 6057 N N . LEU A 1 799 ? -36.020 23.464 -32.536 1.00 31.50 799 LEU A N 1
ATOM 6058 C CA . LEU A 1 799 ? -37.339 23.999 -32.903 1.00 31.50 799 LEU A CA 1
ATOM 6059 C C . LEU A 1 799 ? -37.621 24.050 -34.417 1.00 31.50 799 LEU A C 1
ATOM 6061 O O . LEU A 1 799 ? -38.756 24.312 -34.799 1.00 31.50 799 LEU A O 1
ATOM 6065 N N . GLN A 1 800 ? -36.633 23.805 -35.285 1.00 30.91 800 GLN A N 1
ATOM 6066 C CA . GLN A 1 800 ? -36.822 23.851 -36.747 1.00 30.91 800 GLN A CA 1
ATOM 6067 C C . GLN A 1 800 ? -37.159 22.494 -37.388 1.00 30.91 800 GLN A C 1
ATOM 6069 O O . GLN A 1 800 ? -37.327 22.422 -38.602 1.00 30.91 800 GLN A O 1
ATOM 6074 N N . ALA A 1 801 ? -37.279 21.420 -36.604 1.00 29.80 801 ALA A N 1
ATOM 6075 C CA . ALA A 1 801 ? -37.500 20.071 -37.120 1.00 29.80 801 ALA A CA 1
ATOM 6076 C C . ALA A 1 801 ? -38.777 19.436 -36.548 1.00 29.80 801 ALA A C 1
ATOM 6078 O O . ALA A 1 801 ? -38.705 18.555 -35.697 1.00 29.80 801 ALA A O 1
ATOM 6079 N N . SER A 1 802 ? -39.953 19.894 -36.984 1.00 30.72 802 SER A N 1
ATOM 6080 C CA . SER A 1 802 ? -41.137 19.042 -37.231 1.00 30.72 802 SER A CA 1
ATOM 6081 C C . SER A 1 802 ? -42.360 19.893 -37.573 1.00 30.72 802 SER A C 1
ATOM 6083 O O . SER A 1 802 ? -43.121 20.331 -36.712 1.00 30.72 802 SER A O 1
ATOM 6085 N N . ASP A 1 803 ? -42.577 20.070 -38.873 1.00 32.81 803 ASP A N 1
ATOM 6086 C CA . ASP A 1 803 ? -43.916 20.264 -39.411 1.00 32.81 803 ASP A CA 1
ATOM 6087 C C . ASP A 1 803 ? -44.695 18.944 -39.255 1.00 32.81 803 ASP A C 1
ATOM 6089 O O . ASP A 1 803 ? -44.161 17.871 -39.531 1.00 32.81 803 ASP A O 1
ATOM 6093 N N . SER A 1 804 ? -45.966 19.035 -38.850 1.00 33.28 804 SER A N 1
ATOM 6094 C CA . SER A 1 804 ? -46.980 17.962 -38.750 1.00 33.28 804 SER A CA 1
ATOM 6095 C C . SER A 1 804 ? -47.014 17.082 -37.479 1.00 33.28 804 SER A C 1
ATOM 6097 O O . SER A 1 804 ? -46.471 15.989 -37.429 1.00 33.28 804 SER A O 1
ATOM 6099 N N . SER A 1 805 ? -47.743 17.571 -36.462 1.00 34.41 805 SER A N 1
ATOM 6100 C CA . SER A 1 805 ? -48.805 16.881 -35.683 1.00 34.41 805 SER A CA 1
ATOM 6101 C C . SER A 1 805 ? -48.862 17.449 -34.255 1.00 34.41 805 SER A C 1
ATOM 6103 O O . SER A 1 805 ? -48.127 17.030 -33.362 1.00 34.41 805 SER A O 1
ATOM 6105 N N . ALA A 1 806 ? -49.714 18.452 -34.031 1.00 39.47 806 ALA A N 1
ATOM 6106 C CA . ALA A 1 806 ? -49.913 19.043 -32.711 1.00 39.47 806 ALA A CA 1
ATOM 6107 C C . ALA A 1 806 ? -50.724 18.090 -31.815 1.00 39.47 806 ALA A C 1
ATOM 6109 O O . ALA A 1 806 ? -51.855 17.749 -32.150 1.00 39.47 806 ALA A O 1
ATOM 6110 N N . VAL A 1 807 ? -50.170 17.692 -30.666 1.00 39.69 807 VAL A N 1
ATOM 6111 C CA . VAL A 1 807 ? -50.904 16.936 -29.636 1.00 39.69 807 VAL A CA 1
ATOM 6112 C C . VAL A 1 807 ? -52.043 17.804 -29.085 1.00 39.69 807 VAL A C 1
ATOM 6114 O O . VAL A 1 807 ? -51.827 18.963 -28.717 1.00 39.69 807 VAL A O 1
ATOM 6117 N N . SER A 1 808 ? -53.261 17.254 -29.043 1.00 40.34 808 SER A N 1
ATOM 6118 C CA . SER A 1 808 ? -54.463 17.953 -28.578 1.00 40.34 808 SER A CA 1
ATOM 6119 C C . SER A 1 808 ? -54.351 18.349 -27.098 1.00 40.34 808 SER A C 1
ATOM 6121 O O . SER A 1 808 ? -54.031 17.530 -26.238 1.00 40.34 808 SER A O 1
ATOM 6123 N N . LEU A 1 809 ? -54.680 19.608 -26.773 1.00 41.28 809 LEU A N 1
ATOM 6124 C CA . LEU A 1 809 ? -54.727 20.147 -25.398 1.00 41.28 809 LEU A CA 1
ATOM 6125 C C . LEU A 1 809 ? -55.745 19.432 -24.490 1.00 41.28 809 LEU A C 1
ATOM 6127 O O . LEU A 1 809 ? -55.780 19.688 -23.291 1.00 41.28 809 LEU A O 1
ATOM 6131 N N . ARG A 1 810 ? -56.572 18.552 -25.060 1.00 42.94 810 ARG A N 1
ATOM 6132 C CA . ARG A 1 810 ? -57.584 17.757 -24.358 1.00 42.94 810 ARG A CA 1
ATOM 6133 C C . ARG A 1 810 ? -57.077 16.366 -23.966 1.00 42.94 810 ARG A C 1
ATOM 6135 O O . ARG A 1 810 ? -57.865 15.508 -23.600 1.00 42.94 810 ARG A O 1
ATOM 6142 N N . HIS A 1 811 ? -55.770 16.122 -24.054 1.00 51.56 811 HIS A N 1
ATOM 6143 C CA . HIS A 1 811 ? -55.186 14.833 -23.700 1.00 51.56 811 HIS A CA 1
ATOM 6144 C C . HIS A 1 811 ? -55.221 14.588 -22.172 1.00 51.56 811 HIS A C 1
ATOM 6146 O O . HIS A 1 811 ? -54.773 15.456 -21.416 1.00 51.56 811 HIS A O 1
ATOM 6152 N N . PRO A 1 812 ? -55.634 13.401 -21.684 1.00 45.78 812 PRO A N 1
ATOM 6153 C CA . PRO A 1 812 ? -55.806 13.135 -20.249 1.00 45.78 812 PRO A CA 1
ATOM 6154 C C . PRO A 1 812 ? -54.544 13.340 -19.399 1.00 45.78 812 PRO A C 1
ATOM 6156 O O . PRO A 1 812 ? -54.612 13.842 -18.279 1.00 45.78 812 PRO A O 1
ATOM 6159 N N . LEU A 1 813 ? -53.368 13.002 -19.945 1.00 45.72 813 LEU A N 1
ATOM 6160 C CA . LEU A 1 813 ? -52.081 13.222 -19.266 1.00 45.72 813 LEU A CA 1
ATOM 6161 C C . LEU A 1 813 ? -51.724 14.710 -19.154 1.00 45.72 813 LEU A C 1
ATOM 6163 O O . LEU A 1 813 ? -51.134 15.127 -18.162 1.00 45.72 813 LEU A O 1
ATOM 6167 N N . VAL A 1 814 ? -52.111 15.517 -20.146 1.00 46.78 814 VAL A N 1
ATOM 6168 C CA . VAL A 1 814 ? -51.876 16.967 -20.144 1.00 46.78 814 VAL A CA 1
ATOM 6169 C C . VAL A 1 814 ? -52.813 17.640 -19.142 1.00 46.78 814 VAL A C 1
ATOM 6171 O O . VAL A 1 814 ? -52.372 18.491 -18.378 1.00 46.78 814 VAL A O 1
ATOM 6174 N N . VAL A 1 815 ? -54.067 17.191 -19.060 1.00 46.50 815 VAL A N 1
ATOM 6175 C CA . VAL A 1 815 ? -55.036 17.646 -18.050 1.00 46.50 815 VAL A CA 1
ATOM 6176 C C . VAL A 1 815 ? -54.576 17.272 -16.633 1.00 46.50 815 VAL A C 1
ATOM 6178 O O . VAL A 1 815 ? -54.566 18.122 -15.749 1.00 46.50 815 VAL A O 1
ATOM 6181 N N . SER A 1 816 ? -54.089 16.045 -16.411 1.00 44.44 816 SER A N 1
ATOM 6182 C CA . SER A 1 816 ? -53.566 15.619 -15.101 1.00 44.44 816 SER A CA 1
ATOM 6183 C C . SER A 1 816 ? -52.334 16.425 -14.656 1.00 44.44 816 SER A C 1
ATOM 6185 O O . SER A 1 816 ? -52.228 16.796 -13.484 1.00 44.44 816 SER A O 1
ATOM 6187 N N . LEU A 1 817 ? -51.438 16.754 -15.593 1.00 42.72 817 LEU A N 1
ATOM 6188 C CA . LEU A 1 817 ? -50.244 17.566 -15.337 1.00 42.72 817 LEU A CA 1
ATOM 6189 C C . LEU A 1 817 ? -50.562 19.045 -15.081 1.00 42.72 817 LEU A C 1
ATOM 6191 O O . LEU A 1 817 ? -49.925 19.659 -14.225 1.00 42.72 817 LEU A O 1
ATOM 6195 N N . ILE A 1 818 ? -51.520 19.618 -15.815 1.00 44.19 818 ILE A N 1
ATOM 6196 C CA . ILE A 1 818 ? -51.881 21.038 -15.699 1.00 44.19 818 ILE A CA 1
ATOM 6197 C C . ILE A 1 818 ? -52.766 21.281 -14.470 1.00 44.19 818 ILE A C 1
ATOM 6199 O O . ILE A 1 818 ? -52.507 22.220 -13.718 1.00 44.19 818 ILE A O 1
ATOM 6203 N N . ASP A 1 819 ? -53.757 20.421 -14.220 1.00 46.09 819 ASP A N 1
ATOM 6204 C CA . ASP A 1 819 ? -54.790 20.662 -13.202 1.00 46.09 819 ASP A CA 1
ATOM 6205 C C . ASP A 1 819 ? -54.511 19.972 -11.848 1.00 46.09 819 ASP A C 1
ATOM 6207 O O . ASP A 1 819 ? -55.258 20.162 -10.889 1.00 46.09 819 ASP A O 1
ATOM 6211 N N . ARG A 1 820 ? -53.413 19.204 -11.725 1.00 43.53 820 ARG A N 1
ATOM 6212 C CA . ARG A 1 820 ? -52.964 18.517 -10.488 1.00 43.53 820 ARG A CA 1
ATOM 6213 C C . ARG A 1 820 ? -54.029 17.630 -9.819 1.00 43.53 820 ARG A C 1
ATOM 6215 O O . ARG A 1 820 ? -54.098 17.538 -8.591 1.00 43.53 820 ARG A O 1
ATOM 6222 N N . VAL A 1 821 ? -54.849 16.959 -10.621 1.00 48.09 821 VAL A N 1
ATOM 6223 C CA . VAL A 1 821 ? -55.913 16.057 -10.154 1.00 48.09 821 VAL A CA 1
ATOM 6224 C C . VAL A 1 821 ? -55.362 14.642 -9.909 1.00 48.09 821 VAL A C 1
ATOM 6226 O O . VAL A 1 821 ? -54.429 14.209 -10.590 1.00 48.09 821 VAL A O 1
ATOM 6229 N N . SER A 1 822 ? -55.912 13.913 -8.926 1.00 47.78 822 SER A N 1
ATOM 6230 C CA . SER A 1 822 ? -55.456 12.555 -8.594 1.00 47.78 822 SER A CA 1
ATOM 6231 C C . SER A 1 822 ? -55.726 11.568 -9.739 1.00 47.78 822 SER A C 1
ATOM 6233 O O . SER A 1 822 ? -56.736 11.671 -10.435 1.00 47.78 822 SER A O 1
ATOM 6235 N N . ALA A 1 823 ? -54.847 10.576 -9.928 1.00 48.06 823 ALA A N 1
ATOM 6236 C CA . ALA A 1 823 ? -54.992 9.580 -10.999 1.00 48.06 823 ALA A CA 1
ATOM 6237 C C . ALA A 1 823 ? -56.325 8.803 -10.921 1.00 48.06 823 ALA A C 1
ATOM 6239 O O . ALA A 1 823 ? -56.862 8.396 -11.950 1.00 48.06 823 ALA A O 1
ATOM 6240 N N . CYS A 1 824 ? -56.882 8.650 -9.714 1.00 48.66 824 CYS A N 1
ATOM 6241 C CA . CYS A 1 824 ? -58.185 8.023 -9.492 1.00 48.66 824 CYS A CA 1
ATOM 6242 C C . CYS A 1 824 ? -59.340 8.879 -10.033 1.00 48.66 824 CYS A C 1
ATOM 6244 O O . CYS A 1 824 ? -60.215 8.357 -10.723 1.00 48.66 824 CYS A O 1
ATOM 6246 N N . ASP A 1 825 ? -59.319 10.188 -9.780 1.00 51.38 825 ASP A N 1
ATOM 6247 C CA . ASP A 1 825 ? -60.373 11.109 -10.228 1.00 51.38 825 ASP A CA 1
ATOM 6248 C C . ASP A 1 825 ? -60.331 11.322 -11.750 1.00 51.38 825 ASP A C 1
ATOM 6250 O O . ASP A 1 825 ? -61.362 11.467 -12.401 1.00 51.38 825 ASP A O 1
ATOM 6254 N N . VAL A 1 826 ? -59.135 11.264 -12.346 1.00 53.16 826 VAL A N 1
ATOM 6255 C CA . VAL A 1 826 ? -58.972 11.272 -13.808 1.00 53.16 826 VAL A CA 1
ATOM 6256 C C . VAL A 1 826 ? -59.527 9.980 -14.413 1.00 53.16 826 VAL A C 1
ATOM 6258 O O . VAL A 1 826 ? -60.255 10.027 -15.401 1.00 53.16 826 VAL A O 1
ATOM 6261 N N . SER A 1 827 ? -59.252 8.821 -13.803 1.00 53.31 827 SER A N 1
ATOM 6262 C CA . SER A 1 827 ? -59.796 7.544 -14.283 1.00 53.31 827 SER A CA 1
ATOM 6263 C C . SER A 1 827 ? -61.320 7.441 -14.149 1.00 53.31 827 SER A C 1
ATOM 6265 O O . SER A 1 827 ? -61.959 6.846 -15.014 1.00 53.31 827 SER A O 1
ATOM 6267 N N . SER A 1 828 ? -61.918 8.056 -13.122 1.00 53.38 828 SER A N 1
ATOM 6268 C CA . SER A 1 828 ? -63.375 8.092 -12.960 1.00 53.38 828 SER A CA 1
ATOM 6269 C C . SER A 1 828 ? -64.039 9.067 -13.935 1.00 53.38 828 SER A C 1
ATOM 6271 O O . SER A 1 828 ? -65.067 8.722 -14.509 1.00 53.38 828 SER A O 1
ATOM 6273 N N . ALA A 1 829 ? -63.428 10.223 -14.216 1.00 55.78 829 ALA A N 1
ATOM 6274 C CA . ALA A 1 829 ? -63.906 11.150 -15.245 1.00 55.78 829 ALA A CA 1
ATOM 6275 C C . ALA A 1 829 ? -63.868 10.526 -16.653 1.00 55.78 829 ALA A C 1
ATOM 6277 O O . ALA A 1 829 ? -64.837 10.631 -17.402 1.00 55.78 829 ALA A O 1
ATOM 6278 N N . ILE A 1 830 ? -62.789 9.802 -16.978 1.00 54.94 830 ILE A N 1
ATOM 6279 C CA . ILE A 1 830 ? -62.661 9.056 -18.240 1.00 54.94 830 ILE A CA 1
ATOM 6280 C C . ILE A 1 830 ? -63.726 7.956 -18.332 1.00 54.94 830 ILE A C 1
ATOM 6282 O O . ILE A 1 830 ? -64.345 7.785 -19.379 1.00 54.94 830 ILE A O 1
ATOM 6286 N N . ALA A 1 831 ? -63.976 7.226 -17.240 1.00 56.19 831 ALA A N 1
ATOM 6287 C CA . ALA A 1 831 ? -65.007 6.191 -17.205 1.00 56.19 831 ALA A CA 1
ATOM 6288 C C . ALA A 1 831 ? -66.424 6.766 -17.405 1.00 56.19 831 ALA A C 1
ATOM 6290 O O . ALA A 1 831 ? -67.232 6.160 -18.106 1.00 56.19 831 ALA A O 1
ATOM 6291 N N . VAL A 1 832 ? -66.714 7.944 -16.839 1.00 55.66 832 VAL A N 1
ATOM 6292 C CA . VAL A 1 832 ? -68.005 8.636 -16.999 1.00 55.66 832 VAL A CA 1
ATOM 6293 C C . VAL A 1 832 ? -68.198 9.139 -18.435 1.00 55.66 832 VAL A C 1
ATOM 6295 O O . VAL A 1 832 ? -69.259 8.914 -19.014 1.00 55.66 832 VAL A O 1
ATOM 6298 N N . GLU A 1 833 ? -67.181 9.732 -19.066 1.00 55.81 833 GLU A N 1
ATOM 6299 C CA . GLU A 1 833 ? -67.295 10.176 -20.467 1.00 55.81 833 GLU A CA 1
ATOM 6300 C C . GLU A 1 833 ? -67.376 9.015 -21.473 1.00 55.81 833 GLU A C 1
ATOM 6302 O O . GLU A 1 833 ? -68.126 9.094 -22.451 1.00 55.81 833 GLU A O 1
ATOM 6307 N N . LEU A 1 834 ? -66.667 7.907 -21.220 1.00 54.38 834 LEU A N 1
ATOM 6308 C CA . LEU A 1 834 ? -66.764 6.683 -22.028 1.00 54.38 834 LEU A CA 1
ATOM 6309 C C . LEU A 1 834 ? -68.139 6.003 -21.910 1.00 54.38 834 LEU A C 1
ATOM 6311 O O . LEU A 1 834 ? -68.571 5.328 -22.852 1.00 54.38 834 LEU A O 1
ATOM 6315 N N . ALA A 1 835 ? -68.825 6.176 -20.774 1.00 53.72 835 ALA A N 1
ATOM 6316 C CA . ALA A 1 835 ? -70.187 5.695 -20.561 1.00 53.72 835 ALA A CA 1
ATOM 6317 C C . ALA A 1 835 ? -71.229 6.566 -21.289 1.00 53.72 835 ALA A C 1
ATOM 6319 O O . ALA A 1 835 ? -72.138 6.022 -21.917 1.00 53.72 835 ALA A O 1
ATOM 6320 N N . ASP A 1 836 ? -71.054 7.892 -21.283 1.00 51.03 836 ASP A N 1
ATOM 6321 C CA . ASP A 1 836 ? -71.984 8.853 -21.898 1.00 51.03 836 ASP A CA 1
ATOM 6322 C C . ASP A 1 836 ? -71.801 9.032 -23.421 1.00 51.03 836 ASP A C 1
ATOM 6324 O O . ASP A 1 836 ? -72.607 9.706 -24.068 1.00 51.03 836 ASP A O 1
ATOM 6328 N N . ASN A 1 837 ? -70.783 8.396 -24.023 1.00 49.06 837 ASN A N 1
ATOM 6329 C CA . ASN A 1 837 ? -70.541 8.339 -25.474 1.00 49.06 837 ASN A CA 1
ATOM 6330 C C . ASN A 1 837 ? -70.444 9.734 -26.146 1.00 49.06 837 ASN A C 1
ATOM 6332 O O . ASN A 1 837 ? -70.800 9.906 -27.315 1.00 49.06 837 ASN A O 1
ATOM 6336 N N . ARG A 1 838 ? -69.952 10.746 -25.419 1.00 50.94 838 ARG A N 1
ATOM 6337 C CA . ARG A 1 838 ? -69.698 12.092 -25.957 1.00 50.94 838 ARG A CA 1
ATOM 6338 C C . ARG A 1 838 ? -68.235 12.182 -26.388 1.00 50.94 838 ARG A C 1
ATOM 6340 O O . ARG A 1 838 ? -67.342 12.150 -25.556 1.00 50.94 838 ARG A O 1
ATOM 6347 N N . GLY A 1 839 ? -67.978 12.244 -27.693 1.00 49.50 839 GLY A N 1
ATOM 6348 C CA . GLY A 1 839 ? -66.628 12.213 -28.277 1.00 49.50 839 GLY A CA 1
ATOM 6349 C C . GLY A 1 839 ? -65.809 13.498 -28.098 1.00 49.50 839 GLY A C 1
ATOM 6350 O O . GLY A 1 839 ? -65.366 14.065 -29.092 1.00 49.50 839 GLY A O 1
ATOM 6351 N N . GLU A 1 840 ? -65.625 13.985 -26.868 1.00 50.72 840 GLU A N 1
ATOM 6352 C CA . GLU A 1 840 ? -64.894 15.236 -26.593 1.00 50.72 840 GLU A CA 1
ATOM 6353 C C . GLU A 1 840 ? -63.421 15.048 -26.158 1.00 50.72 840 GLU A C 1
ATOM 6355 O O . GLU A 1 840 ? -62.645 16.009 -26.249 1.00 50.72 840 GLU A O 1
ATOM 6360 N N . LEU A 1 841 ? -63.013 13.829 -25.773 1.00 51.75 841 LEU A N 1
ATOM 6361 C CA . LEU A 1 841 ? -61.627 13.429 -25.471 1.00 51.75 841 LEU A CA 1
ATOM 6362 C C . LEU A 1 841 ? -60.944 12.762 -26.680 1.00 51.75 841 LEU A C 1
ATOM 6364 O O . LEU A 1 841 ? -61.523 11.905 -27.346 1.00 51.75 841 LEU A O 1
ATOM 6368 N N . ASP A 1 842 ? -59.680 13.116 -26.934 1.00 50.88 842 ASP A N 1
ATOM 6369 C CA . ASP A 1 842 ? -58.862 12.502 -27.990 1.00 50.88 842 ASP A CA 1
ATOM 6370 C C . ASP A 1 842 ? -58.229 11.193 -27.486 1.00 50.88 842 ASP A C 1
ATOM 6372 O O . ASP A 1 842 ? -57.274 11.201 -26.705 1.00 50.88 842 ASP A O 1
ATOM 6376 N N . LEU A 1 843 ? -58.812 10.062 -27.894 1.00 51.78 843 LEU A N 1
ATOM 6377 C CA . LEU A 1 843 ? -58.427 8.709 -27.469 1.00 51.78 843 LEU A CA 1
ATOM 6378 C C . LEU A 1 843 ? -57.512 7.994 -28.482 1.00 51.78 843 LEU A C 1
ATOM 6380 O O . LEU A 1 843 ? -57.167 6.831 -28.272 1.00 51.78 843 LEU A O 1
ATOM 6384 N N . ALA A 1 844 ? -57.083 8.656 -29.562 1.00 51.41 844 ALA A N 1
ATOM 6385 C CA . ALA A 1 844 ? -56.234 8.044 -30.592 1.00 51.41 844 ALA A CA 1
ATOM 6386 C C . ALA A 1 844 ? -54.907 7.443 -30.056 1.00 51.41 844 ALA A C 1
ATOM 6388 O O . ALA A 1 844 ? -54.555 6.331 -30.455 1.00 51.41 844 ALA A O 1
ATOM 6389 N N . PRO A 1 845 ? -54.202 8.060 -29.083 1.00 48.34 845 PRO A N 1
ATOM 6390 C CA . PRO A 1 845 ? -53.001 7.461 -28.486 1.00 48.34 845 PRO A CA 1
ATOM 6391 C C . PRO A 1 845 ? -53.300 6.225 -27.621 1.00 48.34 845 PRO A C 1
ATOM 6393 O O . PRO A 1 845 ? -52.440 5.360 -27.455 1.00 48.34 845 PRO A O 1
ATOM 6396 N N . PHE A 1 846 ? -54.519 6.130 -27.069 1.00 47.84 846 PHE A N 1
ATOM 6397 C CA . PHE A 1 846 ? -54.986 4.979 -26.286 1.00 47.84 846 PHE A CA 1
ATOM 6398 C C . PHE A 1 846 ? -55.110 3.738 -27.177 1.00 47.84 846 PHE A C 1
ATOM 6400 O O . PHE A 1 846 ? -54.686 2.651 -26.790 1.00 47.84 846 PHE A O 1
ATOM 6407 N N . GLN A 1 847 ? -55.616 3.925 -28.400 1.00 48.41 847 GLN A N 1
ATOM 6408 C CA . GLN A 1 847 ? -55.683 2.884 -29.426 1.00 48.41 847 GLN A CA 1
ATOM 6409 C C . GLN A 1 847 ? -54.283 2.453 -29.896 1.00 48.41 847 GLN A C 1
ATOM 6411 O O . GLN A 1 847 ? -53.991 1.259 -29.918 1.00 48.41 847 GLN A O 1
ATOM 6416 N N . GLU A 1 848 ? -53.383 3.404 -30.170 1.00 47.78 848 GLU A N 1
ATOM 6417 C CA . GLU A 1 848 ? -52.037 3.113 -30.693 1.00 47.78 848 GLU A CA 1
ATOM 6418 C C . GLU A 1 848 ? -51.133 2.369 -29.682 1.00 47.78 848 GLU A C 1
ATOM 6420 O O . GLU A 1 848 ? -50.375 1.464 -30.044 1.00 47.78 848 GLU A O 1
ATOM 6425 N N . LEU A 1 849 ? -51.209 2.712 -28.389 1.00 43.88 849 LEU A N 1
ATOM 6426 C CA . LEU A 1 849 ? -50.417 2.057 -27.338 1.00 43.88 849 LEU A CA 1
ATOM 6427 C C . LEU A 1 849 ? -50.936 0.639 -27.027 1.00 43.88 849 LEU A C 1
ATOM 6429 O O . LEU A 1 849 ? -50.154 -0.258 -26.704 1.00 43.88 849 LEU A O 1
ATOM 6433 N N . GLN A 1 850 ? -52.249 0.427 -27.146 1.00 46.28 850 GLN A N 1
ATOM 6434 C CA . GLN A 1 850 ? -52.894 -0.862 -26.900 1.00 46.28 850 GLN A CA 1
ATOM 6435 C C . GLN A 1 850 ? -52.649 -1.857 -28.043 1.00 46.28 850 GLN A C 1
ATOM 6437 O O . GLN A 1 850 ? -52.355 -3.023 -27.768 1.00 46.28 850 GLN A O 1
ATOM 6442 N N . GLU A 1 851 ? -52.682 -1.405 -29.303 1.00 49.53 851 GLU A N 1
ATOM 6443 C CA . GLU A 1 851 ? -52.289 -2.225 -30.460 1.00 49.53 851 GLU A CA 1
ATOM 6444 C C . GLU A 1 851 ? -50.850 -2.739 -30.323 1.00 49.53 851 GLU A C 1
ATOM 6446 O O . GLU A 1 851 ? -50.574 -3.901 -30.624 1.00 49.53 851 GLU A O 1
ATOM 6451 N N . ARG A 1 852 ? -49.944 -1.911 -29.786 1.00 41.94 852 ARG A N 1
ATOM 6452 C CA . ARG A 1 852 ? -48.543 -2.285 -29.547 1.00 41.94 852 ARG A CA 1
ATOM 6453 C C . ARG A 1 852 ? -48.324 -3.243 -28.377 1.00 41.94 852 ARG A C 1
ATOM 6455 O O . ARG A 1 852 ? -47.420 -4.070 -28.460 1.00 41.94 852 ARG A O 1
ATOM 6462 N N . LEU A 1 853 ? -49.075 -3.108 -27.283 1.00 38.84 853 LEU A N 1
ATOM 6463 C CA . LEU A 1 853 ? -48.839 -3.884 -26.057 1.00 38.84 853 LEU A CA 1
ATOM 6464 C C . LEU A 1 853 ? -49.668 -5.172 -25.969 1.00 38.84 853 LEU A C 1
ATOM 6466 O O . LEU A 1 853 ? -49.197 -6.143 -25.381 1.00 38.84 853 LEU A O 1
ATOM 6470 N N . PHE A 1 854 ? -50.885 -5.195 -26.527 1.00 45.38 854 PHE A N 1
ATOM 6471 C CA . PHE A 1 854 ? -51.861 -6.269 -26.276 1.00 45.38 854 PHE A CA 1
ATOM 6472 C C . PHE A 1 854 ? -52.493 -6.892 -27.534 1.00 45.38 854 PHE A C 1
ATOM 6474 O O . PHE A 1 854 ? -53.242 -7.861 -27.404 1.00 45.38 854 PHE A O 1
ATOM 6481 N N . GLY A 1 855 ? -52.204 -6.375 -28.735 1.00 48.41 855 GLY A N 1
ATOM 6482 C CA . GLY A 1 855 ? -52.436 -7.038 -30.029 1.00 48.41 855 GLY A CA 1
ATOM 6483 C C . GLY A 1 855 ? -53.780 -7.763 -30.236 1.00 48.41 855 GLY A C 1
ATOM 6484 O O . GLY A 1 855 ? -53.766 -8.907 -30.687 1.00 48.41 855 GLY A O 1
ATOM 6485 N N . SER A 1 856 ? -54.937 -7.169 -29.905 1.00 40.53 856 SER A N 1
ATOM 6486 C CA . SER A 1 856 ? -56.242 -7.862 -30.017 1.00 40.53 856 SER A CA 1
ATOM 6487 C C . SER A 1 856 ? -57.449 -6.976 -30.395 1.00 40.53 856 SER A C 1
ATOM 6489 O O . SER A 1 856 ? -57.417 -5.755 -30.273 1.00 40.53 856 SER A O 1
ATOM 6491 N N . SER A 1 857 ? -58.492 -7.642 -30.923 1.00 42.03 857 SER A N 1
ATOM 6492 C CA . SER A 1 857 ? -59.650 -7.158 -31.705 1.00 42.03 857 SER A CA 1
ATOM 6493 C C . SER A 1 857 ? -60.749 -6.396 -30.922 1.00 42.03 857 SER A C 1
ATOM 6495 O O . SER A 1 857 ? -60.892 -6.581 -29.712 1.00 42.03 857 SER A O 1
ATOM 6497 N N . PRO A 1 858 ? -61.596 -5.590 -31.610 1.00 44.66 858 PRO A N 1
ATOM 6498 C CA . PRO A 1 858 ? -62.507 -4.586 -31.020 1.00 44.66 858 PRO A CA 1
ATOM 6499 C C . PRO A 1 858 ? -63.608 -5.079 -30.058 1.00 44.66 858 PRO A C 1
ATOM 6501 O O . PRO A 1 858 ? -64.277 -4.257 -29.439 1.00 44.66 858 PRO A O 1
ATOM 6504 N N . GLU A 1 859 ? -63.809 -6.383 -29.867 1.00 44.38 859 GLU A N 1
ATOM 6505 C CA . GLU A 1 859 ? -64.856 -6.909 -28.971 1.00 44.38 859 GLU A CA 1
ATOM 6506 C C . GLU A 1 859 ? -64.522 -6.742 -27.472 1.00 44.38 859 GLU A C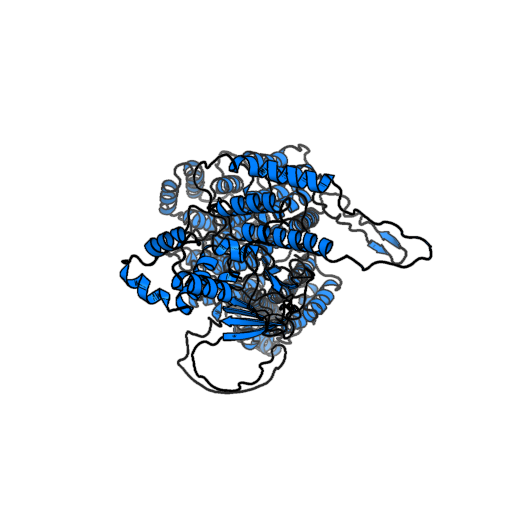 1
ATOM 6508 O O . GLU A 1 859 ? -65.426 -6.645 -26.642 1.00 44.38 859 GLU A O 1
ATOM 6513 N N . GLN A 1 860 ? -63.241 -6.596 -27.106 1.00 48.00 860 GLN A N 1
ATOM 6514 C CA . GLN A 1 860 ? -62.827 -6.344 -25.713 1.00 48.00 860 GLN A CA 1
ATOM 6515 C C . GLN A 1 860 ? -63.132 -4.915 -25.222 1.00 48.00 860 GLN A C 1
ATOM 6517 O O . GLN A 1 860 ? -63.109 -4.664 -24.015 1.00 48.00 860 GLN A O 1
ATOM 6522 N N . TRP A 1 861 ? -63.483 -3.989 -26.124 1.00 43.78 861 TRP A N 1
ATOM 6523 C CA . TRP A 1 861 ? -63.849 -2.609 -25.772 1.00 43.78 861 TRP A CA 1
ATOM 6524 C C . TRP A 1 861 ? -65.095 -2.528 -24.882 1.00 43.78 861 TRP A C 1
ATOM 6526 O O . TRP A 1 861 ? -65.200 -1.640 -24.037 1.00 43.78 861 TRP A O 1
ATOM 6536 N N . VAL A 1 862 ? -66.036 -3.466 -25.033 1.00 45.38 862 VAL A N 1
ATOM 6537 C CA . VAL A 1 862 ? -67.295 -3.458 -24.269 1.00 45.38 862 VAL A CA 1
ATOM 6538 C C . VAL A 1 862 ? -67.069 -3.860 -22.807 1.00 45.38 862 VAL A C 1
ATOM 6540 O O . VAL A 1 862 ? -67.751 -3.347 -21.924 1.00 45.38 862 VAL A O 1
ATOM 6543 N N . ALA A 1 863 ? -66.066 -4.699 -22.525 1.00 45.34 863 ALA A N 1
ATOM 6544 C CA . ALA A 1 863 ? -65.736 -5.119 -21.162 1.00 45.34 863 ALA A CA 1
ATOM 6545 C C . ALA A 1 863 ? -65.092 -3.990 -20.329 1.00 45.34 863 ALA A C 1
ATOM 6547 O O . ALA A 1 863 ? -65.305 -3.917 -19.121 1.00 45.34 863 ALA A O 1
ATOM 6548 N N . TRP A 1 864 ? -64.345 -3.079 -20.966 1.00 45.88 864 TRP A N 1
ATOM 6549 C CA . TRP A 1 864 ? -63.664 -1.964 -20.286 1.00 45.88 864 TRP A CA 1
ATOM 6550 C C . TRP A 1 864 ? -64.557 -0.751 -20.033 1.00 45.88 864 TRP A C 1
ATOM 6552 O O . TRP A 1 864 ? -64.226 0.072 -19.182 1.00 45.88 864 TRP A O 1
ATOM 6562 N N . LYS A 1 865 ? -65.727 -0.667 -20.682 1.00 47.88 865 LYS A N 1
ATOM 6563 C CA . LYS A 1 865 ? -66.734 0.360 -20.370 1.00 47.88 865 LYS A CA 1
ATOM 6564 C C . LYS A 1 865 ? -67.227 0.312 -18.915 1.00 47.88 865 LYS A C 1
ATOM 6566 O O . LYS A 1 865 ? -67.844 1.274 -18.474 1.00 47.88 865 LYS A O 1
ATOM 6571 N N . ALA A 1 866 ? -66.958 -0.767 -18.172 1.00 46.38 866 ALA A N 1
ATOM 6572 C CA . ALA A 1 866 ? -67.443 -0.953 -16.805 1.00 46.38 866 ALA A CA 1
ATOM 6573 C C . ALA A 1 866 ? -66.351 -1.119 -15.723 1.00 46.38 866 ALA A C 1
ATOM 6575 O O . ALA A 1 866 ? -66.705 -1.134 -14.545 1.00 46.38 866 ALA A O 1
ATOM 6576 N N . ASP A 1 867 ? -65.054 -1.226 -16.060 1.00 54.03 867 ASP A N 1
ATOM 6577 C CA . ASP A 1 867 ? -64.003 -1.556 -15.073 1.00 54.03 867 ASP A CA 1
ATOM 6578 C C . ASP A 1 867 ? -63.007 -0.406 -14.815 1.00 54.03 867 ASP A C 1
ATOM 6580 O O . ASP A 1 867 ? -61.957 -0.274 -15.452 1.00 54.03 867 ASP A O 1
ATOM 6584 N N . ILE A 1 868 ? -63.330 0.422 -13.816 1.00 53.78 868 ILE A N 1
ATOM 6585 C CA . ILE A 1 868 ? -62.519 1.564 -13.348 1.00 53.78 868 ILE A CA 1
ATOM 6586 C C . ILE A 1 868 ? -61.110 1.123 -12.908 1.00 53.78 868 ILE A C 1
ATOM 6588 O O . ILE A 1 868 ? -60.142 1.869 -13.078 1.00 53.78 868 ILE A O 1
ATOM 6592 N N . ASN A 1 869 ? -60.954 -0.104 -12.396 1.00 48.19 869 ASN A N 1
ATOM 6593 C CA . ASN A 1 869 ? -59.650 -0.617 -11.969 1.00 48.19 869 ASN A CA 1
ATOM 6594 C C . ASN A 1 869 ? -58.721 -0.909 -13.156 1.00 48.19 869 ASN A C 1
ATOM 6596 O O . ASN A 1 869 ? -57.504 -0.742 -13.033 1.00 48.19 869 ASN A O 1
ATOM 6600 N N . GLY A 1 870 ? -59.276 -1.310 -14.303 1.00 54.16 870 GLY A N 1
ATOM 6601 C CA . GLY A 1 870 ? -58.523 -1.484 -15.547 1.00 54.16 870 GLY A CA 1
ATOM 6602 C C . GLY A 1 870 ? -57.985 -0.152 -16.072 1.00 54.16 870 GLY A C 1
ATOM 6603 O O . GLY A 1 870 ? -56.790 -0.026 -16.341 1.00 54.16 870 GLY A O 1
ATOM 6604 N N . ILE A 1 871 ? -58.843 0.872 -16.103 1.00 53.84 871 ILE A N 1
ATOM 6605 C CA . ILE A 1 871 ? -58.491 2.230 -16.546 1.00 53.84 871 ILE A CA 1
ATOM 6606 C C . ILE A 1 871 ? -57.452 2.859 -15.603 1.00 53.84 871 ILE A C 1
ATOM 6608 O O . ILE A 1 871 ? -56.471 3.438 -16.063 1.00 53.84 871 ILE A O 1
ATOM 6612 N N . SER A 1 872 ? -57.600 2.689 -14.285 1.00 51.69 872 SER A N 1
ATOM 6613 C CA . SER A 1 872 ? -56.644 3.197 -13.289 1.00 51.69 872 SER A CA 1
ATOM 6614 C C . SER A 1 872 ? -55.258 2.543 -13.405 1.00 51.69 872 SER A C 1
ATOM 6616 O O . SER A 1 872 ? -54.235 3.238 -13.404 1.00 51.69 872 SER A O 1
ATOM 6618 N N . ARG A 1 873 ? -55.200 1.214 -13.588 1.00 51.69 873 ARG A N 1
ATOM 6619 C CA . ARG A 1 873 ? -53.937 0.495 -13.840 1.00 51.69 873 ARG A CA 1
ATOM 6620 C C . ARG A 1 873 ? -53.264 0.962 -15.124 1.00 51.69 873 ARG A C 1
ATOM 6622 O O . ARG A 1 873 ? -52.051 1.154 -15.125 1.00 51.69 873 ARG A O 1
ATOM 6629 N N . TRP A 1 874 ? -54.038 1.182 -16.183 1.00 54.38 874 TRP A N 1
ATOM 6630 C CA . TRP A 1 874 ? -53.511 1.685 -17.446 1.00 54.38 874 TRP A CA 1
ATOM 6631 C C . TRP A 1 874 ? -52.955 3.108 -17.311 1.00 54.38 874 TRP A C 1
ATOM 6633 O O . TRP A 1 874 ? -51.820 3.347 -17.713 1.00 54.38 874 TRP A O 1
ATOM 6643 N N . VAL A 1 875 ? -53.687 4.035 -16.676 1.00 50.62 875 VAL A N 1
ATOM 6644 C CA . VAL A 1 875 ? -53.215 5.416 -16.448 1.00 50.62 875 VAL A CA 1
ATOM 6645 C C . VAL A 1 875 ? -51.914 5.410 -15.641 1.00 50.62 875 VAL A C 1
ATOM 6647 O O . VAL A 1 875 ? -50.976 6.130 -15.975 1.00 50.62 875 VAL A O 1
ATOM 6650 N N . SER A 1 876 ? -51.811 4.545 -14.629 1.00 50.16 876 SER A N 1
ATOM 6651 C CA . SER A 1 876 ? -50.585 4.373 -13.845 1.00 50.16 876 SER A CA 1
ATOM 6652 C C . SER A 1 876 ? -49.419 3.812 -14.675 1.00 50.16 876 SER A C 1
ATOM 6654 O O . SER A 1 876 ? -48.302 4.312 -14.561 1.00 50.16 876 SER A O 1
ATOM 6656 N N . GLN A 1 877 ? -49.661 2.831 -15.550 1.00 46.97 877 GLN A N 1
ATOM 6657 C CA . GLN A 1 877 ? -48.634 2.258 -16.430 1.00 46.97 877 GLN A CA 1
ATOM 6658 C C . GLN A 1 877 ? -48.195 3.220 -17.539 1.00 46.97 877 GLN A C 1
ATOM 6660 O O . GLN A 1 877 ? -47.006 3.295 -17.834 1.00 46.97 877 GLN A O 1
ATOM 6665 N N . ALA A 1 878 ? -49.114 4.000 -18.111 1.00 43.75 878 ALA A N 1
ATOM 6666 C CA . ALA A 1 878 ? -48.795 5.049 -19.073 1.00 43.75 878 ALA A CA 1
ATOM 6667 C C . ALA A 1 878 ? -47.957 6.157 -18.413 1.00 43.75 878 ALA A C 1
ATOM 6669 O O . ALA A 1 878 ? -46.925 6.553 -18.947 1.00 43.75 878 ALA A O 1
ATOM 6670 N N . LEU A 1 879 ? -48.330 6.600 -17.207 1.00 46.59 879 LEU A N 1
ATOM 6671 C CA . LEU A 1 879 ? -47.530 7.546 -16.423 1.00 46.59 879 LEU A CA 1
ATOM 6672 C C . LEU A 1 879 ? -46.148 6.982 -16.074 1.00 46.59 879 LEU A C 1
ATOM 6674 O O . LEU A 1 879 ? -45.169 7.723 -16.101 1.00 46.59 879 LEU A O 1
ATOM 6678 N N . HIS A 1 880 ? -46.040 5.681 -15.798 1.00 43.53 880 HIS A N 1
ATOM 6679 C CA . HIS A 1 880 ? -44.752 5.029 -15.575 1.00 43.53 880 HIS A CA 1
ATOM 6680 C C . HIS A 1 880 ? -43.906 4.958 -16.858 1.00 43.53 880 HIS A C 1
ATOM 6682 O O . HIS A 1 880 ? -42.715 5.263 -16.809 1.00 43.53 880 HIS A O 1
ATOM 6688 N N . TYR A 1 881 ? -44.509 4.618 -18.001 1.00 41.94 881 TYR A N 1
ATOM 6689 C CA . TYR A 1 881 ? -43.849 4.571 -19.310 1.00 41.94 881 TYR A CA 1
ATOM 6690 C C . TYR A 1 881 ? -43.299 5.943 -19.723 1.00 41.94 881 TYR A C 1
ATOM 6692 O O . TYR A 1 881 ? -42.167 6.050 -20.187 1.00 41.94 881 TYR A O 1
ATOM 6700 N N . TYR A 1 882 ? -44.056 7.012 -19.462 1.00 40.16 882 TYR A N 1
ATOM 6701 C CA . TYR A 1 882 ? -43.611 8.392 -19.679 1.00 40.16 882 TYR A CA 1
ATOM 6702 C C . TYR A 1 882 ? -42.790 8.971 -18.514 1.00 40.16 882 TYR A C 1
ATOM 6704 O O . TYR A 1 882 ? -42.462 10.153 -18.537 1.00 40.16 882 TYR A O 1
ATOM 6712 N N . SER A 1 883 ? -42.408 8.150 -17.527 1.00 38.12 883 SER A N 1
ATOM 6713 C CA . SER A 1 883 ? -41.540 8.523 -16.396 1.00 38.12 883 SER A CA 1
ATOM 6714 C C . SER A 1 883 ? -42.074 9.687 -15.538 1.00 38.12 883 SER A C 1
ATOM 6716 O O . SER A 1 883 ? -41.314 10.530 -15.068 1.00 38.12 883 SER A O 1
ATOM 6718 N N . LEU A 1 884 ? -43.395 9.743 -15.348 1.00 42.38 884 LEU A N 1
ATOM 6719 C CA . LEU A 1 884 ? -44.127 10.818 -14.662 1.00 42.38 884 LEU A CA 1
ATOM 6720 C C . LEU A 1 884 ? -44.938 10.354 -13.436 1.00 42.38 884 LEU A C 1
ATOM 6722 O O . LEU A 1 884 ? -45.594 11.179 -12.800 1.00 42.38 884 LEU A O 1
ATOM 6726 N N . ALA A 1 885 ? -44.906 9.069 -13.075 1.00 32.66 885 ALA A N 1
ATOM 6727 C CA . ALA A 1 885 ? -45.457 8.601 -11.801 1.00 32.66 885 ALA A CA 1
ATOM 6728 C C . ALA A 1 885 ? -44.413 8.747 -10.676 1.00 32.66 885 ALA A C 1
ATOM 6730 O O . ALA A 1 885 ? -43.271 8.325 -10.845 1.00 32.66 885 ALA A O 1
ATOM 6731 N N . LEU A 1 886 ? -44.833 9.377 -9.571 1.00 33.78 886 LEU A N 1
ATOM 6732 C CA . LEU A 1 886 ? -44.072 9.615 -8.334 1.00 33.78 886 LEU A CA 1
ATOM 6733 C C . LEU A 1 886 ? -43.556 8.334 -7.673 1.00 33.78 886 LEU A C 1
ATOM 6735 O O . LEU A 1 886 ? -44.366 7.387 -7.543 1.00 33.78 886 LEU A O 1
#

pLDDT: mean 70.17, std 23.34, range [24.98, 97.12]

Mean predicted aligned error: 17.26 Å

Sequence (886 aa):
MLTLATKNFRALDVIPTPPLVLEGRTSDGILIANEVIQSPDSLVWPTFHNGCAAGLRFLPLAGGRAASADDPQQGQAQPILSRHWVVYQTRGSHNIPSKGGLLYAAGLLGHLRSLQHIDIYSLLASSQSSASGGQNRARDPLTLAVILGLSCSFRGTHQGVVFRCLSVHLQSLTPTNADLDVSMEVQIGALYGMGLLCQGSGDSFLVDMLLNEMSRLPSDEHFKNRRGYSLAAGVSLGLILLGKGRSGDNGIEDRLLKILNGAPRDSSRVRSDPVAEFESLMPDKSHFLTRALLHRVSCPVSPPCTKVLEGPQYNVSVSGPGAIMALGLMYIKTNDALMASRLAPPRTVVGTEGVFPEHCHLRSCLAALIMWDNMKPTSEWLFSNVSKRVLNVVKNPEEALAANISSAQVKYLAMNCGHMLAGSVLALGMRYAGSMSALCRNLILGELNGFVSGKIGSTGVLMNQVQKATNAFESCVASCAIALGLVMAGTGDSASLRVLRRILKKPNVTYGTHLSVSMAIGLLFLGGGNLTLSNSVSSVAALMIAFYPCWPRDFNDNADHLQLLRHLYVLAAEGRLLETVDAETNQPLPLQIRVHVSNQQRVQREDDTAHDMSSNASRIWTPLPKDVGGHNSNDVQVVPLTTPCLLPELHTITSIEIRSSEHYPLTLRGNDLVSTIGGTITIRVLPKSLKIRKHQPTSADSIQKYRFSEITDRRCVADQSLKDMARLLLTTKQLEPHIAMITVDNLKLLFQLLDIQSTKLLPPAPVGGTEVVSTTSILSRDLVEQVKRFVAFHYNAILQASDSSAVSLRHPLVVSLIDRVSACDVSSAIAVELADNRGELDLAPFQELQERLFGSSPEQWVAWKADINGISRWVSQALHYYSLAL

Nearest PDB structures (foldseek):
  6q6g-assembly1_A  TM=9.008E-01  e=2.978E-36  Homo sapiens
  9gaw-assembly1_A  TM=8.735E-01  e=3.832E-36  Homo sapiens
  8pkp-assembly1_A  TM=8.900E-01  e=6.667E-35  Homo sapiens
  6q6h-assembly1_A  TM=7.390E-01  e=6.082E-36  Homo sapiens
  5g04-assembly1_A  TM=8.133E-01  e=5.305E-32  Homo sapiens

InterPro domains:
  IPR011989 Armadillo-like helical [G3DSA:1.25.10.10] (72-272)
  IPR011989 Armadill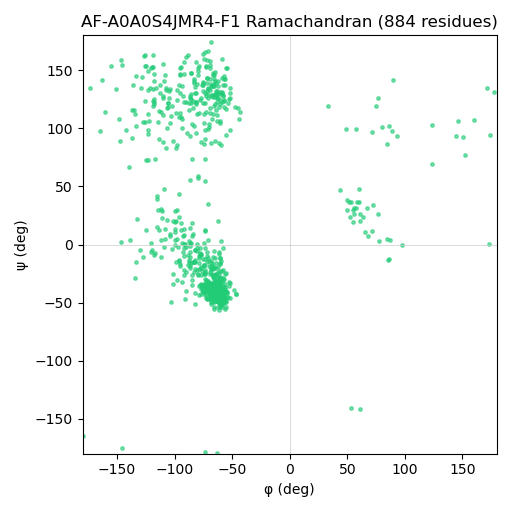o-like helical [G3DSA:1.25.10.10] (375-548)
  IPR024990 Anaphase-promoting complex subunit 1 [PTHR12827] (1-705)
  IPR060410 APC1, TPR-like domain [PF27562] (1-154)

Radius of gyration: 34.62 Å; Cα contacts (8 Å, |Δi|>4): 1218; chains: 1; bounding box: 108×90×70 Å

Organism: Bodo saltans (NCBI:txid75058)

Solvent-accessible surface area (backbone atoms only — not comparable to full-atom values): 50499 Å² total; per-residue (Å²): 80,41,49,32,51,64,38,88,71,61,87,85,64,72,82,76,58,80,83,88,78,76,62,48,69,49,98,87,65,51,77,44,72,59,75,92,58,75,51,84,78,70,52,47,50,63,42,16,52,48,16,21,51,39,28,32,18,42,45,62,67,53,57,82,72,76,80,69,94,85,62,92,85,77,81,74,79,76,67,96,56,56,49,65,45,59,55,50,54,64,68,74,52,91,49,54,30,29,45,14,14,28,49,22,29,36,4,56,35,39,54,46,70,56,59,50,72,69,55,55,49,46,63,59,48,65,64,66,72,75,89,56,101,78,60,71,79,61,40,48,51,32,50,32,18,51,52,35,9,46,16,49,34,41,49,50,62,62,52,66,68,61,52,56,58,36,32,70,47,30,81,74,44,32,48,91,89,59,94,72,93,68,56,66,68,42,31,28,36,29,36,41,18,51,12,38,18,36,31,58,66,57,55,60,48,61,44,54,52,27,58,49,56,29,67,61,76,54,30,81,88,54,64,68,48,47,37,18,41,9,27,22,23,17,41,17,42,7,32,18,34,40,52,61,44,88,56,92,63,93,51,59,67,62,50,38,50,35,37,50,72,35,36,71,62,73,84,82,74,78,68,71,63,48,55,57,52,50,33,70,78,36,65,94,60,32,78,48,41,56,55,37,50,57,54,57,74,73,54,93,66,76,66,80,26,89,88,53,90,75,69,73,39,38,57,35,92,36,29,19,64,4,29,51,41,17,55,27,33,16,27,32,64,59,55,49,62,69,61,25,61,71,48,30,60,55,63,46,64,71,53,42,66,76,46,56,40,69,53,26,15,51,21,27,16,30,24,44,40,12,37,49,86,77,69,57,76,44,71,68,54,58,55,66,76,46,41,66,63,52,51,49,41,50,73,38,53,68,61,33,46,75,69,75,46,52,75,66,56,52,54,51,49,43,48,29,51,40,22,30,49,23,14,42,44,32,33,50,12,54,74,36,26,26,58,62,51,63,60,45,46,53,52,41,50,48,32,39,50,21,42,74,73,45,18,48,29,76,76,69,40,72,60,52,70,68,46,63,74,67,50,70,57,47,50,34,47,31,30,27,41,31,17,45,11,32,20,34,22,15,70,56,52,64,74,61,49,54,53,49,52,53,60,68,70,47,80,96,67,52,52,26,48,53,50,34,42,50,48,15,54,17,30,15,26,15,23,70,35,42,23,29,40,48,65,47,73,72,18,44,52,33,38,50,60,26,61,47,71,72,63,35,70,45,78,83,43,47,48,64,50,61,68,75,46,47,60,36,44,57,70,20,54,41,58,40,20,35,37,32,25,31,64,88,78,70,42,80,40,72,45,58,32,39,38,31,32,52,58,81,89,58,86,84,75,91,80,88,81,91,82,91,81,89,84,90,85,85,83,95,76,84,86,80,84,93,77,82,90,77,96,73,94,70,76,60,47,78,42,81,47,55,32,69,37,70,52,64,64,69,91,41,38,52,35,40,36,38,69,49,96,61,32,65,71,47,76,47,48,42,75,73,60,61,78,59,67,61,45,70,46,73,45,72,44,52,63,58,82,64,70,71,81,68,79,72,84,79,66,95,82,71,86,80,82,82,70,91,81,75,74,73,85,83,72,86,72,72,61,60,63,51,53,52,51,52,48,57,65,73,70,54,93,80,69,60,70,69,60,52,49,53,51,50,52,54,48,52,52,53,50,52,60,54,55,61,67,73,72,76,77,83,85,85,86,84,90,83,92,78,88,82,86,84,88,78,83,96,69,61,70,63,58,59,52,47,52,51,48,52,52,51,69,75,46,56,82,63,75,78,75,73,88,89,82,83,80,64,88,59,28,70,68,56,45,38,69,73,69,69,55,54,67,63,60,52,27,50,52,52,45,52,42,64,63,68,70,60,90,78,63,72,55,66,65,60,53,58,54,42,53,74,74,66,68,73,69,82,75,62,58,69,65,57,59,75,38,60,67,59,49,35,52,47,54,52,50,50,29,48,75,72,71,68,59,133

Secondary structure (DSSP, 8-state):
-TTTT-----TTSPP-PPP---EEE-TT--EEE-GGG-STTS-HHHHHHHHHHHHHHHSPPPP-----TT-TT------SS-HHHHHHHHHH---HHHHHHHHHHHHHTTGGGG--HHHHHHHHHTTS----TT-GGGTHHHHHHHHHHHHHHTTTS--HHHHHHHHHT-TTTS-TT------HHHHHHHHHHHHHHTTT---HHHHHHHHHHHTPPP-SSS-TTHHHHHHHHHHHHHHHTTT--S-S-TTHHHHHHHHHHTPBPP-----SHHHHHHHHH-TTTHHHHHHHHHHHHT---PPPPSS----SB--HHHHHHHHHHHHHHHTTTS--HHHHHHHSPPSSHHHHHTS-HHHHHHHHHHHHHHTGGG--SSHHHHHHTS-HHHHHHHH-HHHHHHTT--HHHHHHHHHHHHHHHHHHHHHHHHHTTT---HHHHHHHHHHHHHHHTTBSGGG-PBPPHHHHHTTTTHHHHHHHHHHHHHHTTTT--HHHHHHHHHHHT-SS--HHHHHHHHHHHHHHTGGGGTEEE---HHHHHHHHHHT-S---SSTT--SSS-GGGGGGGGGGEEE-EEEEEETTT--B---EEEEEEE-TTSSS---S-----------S-PPPP--S----S--EEEEEEESSEE-S-GGGEEEEEE--SSB--EEEEHHHHHTTTTS-EEEEE-BTT----------TT-SS---TTSSTTS-SSSHHHHHHHHHHHHS-S---HHHHHHHHHHHHHHHHHHHHHHT--PPP--------------S-HHHHHHHHHHHHHHHTTTTTS--S-PPPTT-HHHHHHHH---HHHHHHHHHHHHHHT---S--HHHHHHHHHHH---GGGHHHHTT-HHHHHHHHHHHHHHTT---